Protein 2LXW (pdb70)

Structure (mmCIF, N/CA/C/O backbone):
data_2LXW
#
_entry.id   2LXW
#
loop_
_entity.id
_entity.type
_entity.pdbx_description
1 polymer 'XIAP-associated factor 1'
2 non-polymer 'ZINC ION'
#
loop_
_atom_site.group_PDB
_atom_site.id
_atom_site.type_symbol
_atom_site.label_atom_id
_atom_site.label_alt_id
_atom_site.label_comp_id
_atom_site.label_asym_id
_atom_site.label_entity_id
_atom_site.label_seq_id
_atom_site.pdbx_PDB_ins_code
_atom_site.Cartn_x
_atom_site.Cartn_y
_atom_site.Cartn_z
_atom_site.occupancy
_atom_site.B_iso_or_equiv
_atom_site.auth_seq_id
_atom_site.auth_comp_id
_atom_site.auth_asym_id
_atom_site.auth_atom_id
_atom_site.pdbx_PDB_model_num
ATOM 1 N N . GLY A 1 1 ? 20.941 -17.937 -0.926 1.00 0.00 1 GLY A N 1
ATOM 2 C CA . GLY A 1 1 ? 20.777 -17.621 0.509 1.00 0.00 1 GLY A CA 1
ATOM 3 C C . GLY A 1 1 ? 20.125 -16.262 0.728 1.00 0.00 1 GLY A C 1
ATOM 4 O O . GLY A 1 1 ? 20.130 -15.410 -0.162 1.00 0.00 1 GLY A O 1
ATOM 10 N N . SER A 1 2 ? 19.595 -16.045 1.936 1.00 0.00 2 SER A N 1
ATOM 11 C CA . SER A 1 2 ? 18.896 -14.812 2.363 1.00 0.00 2 SER A CA 1
ATOM 12 C C . SER A 1 2 ? 19.424 -14.290 3.714 1.00 0.00 2 SER A C 1
ATOM 13 O O . SER A 1 2 ? 18.700 -13.680 4.502 1.00 0.00 2 SER A O 1
ATOM 21 N N . GLU A 1 3 ? 20.700 -14.568 4.000 1.00 0.00 3 GLU A N 1
ATOM 22 C CA . GLU A 1 3 ? 21.457 -14.057 5.154 1.00 0.00 3 GLU A CA 1
ATOM 23 C C . GLU A 1 3 ? 21.662 -12.523 5.136 1.00 0.00 3 GLU A C 1
ATOM 24 O O . GLU A 1 3 ? 21.353 -11.839 4.154 1.00 0.00 3 GLU A O 1
ATOM 36 N N . PHE A 1 4 ? 22.250 -11.991 6.213 1.00 0.00 4 PHE A N 1
ATOM 37 C CA . PHE A 1 4 ? 22.597 -10.573 6.397 1.00 0.00 4 PHE A CA 1
ATOM 38 C C . PHE A 1 4 ? 24.060 -10.413 6.866 1.00 0.00 4 PHE A C 1
ATOM 39 O O . PHE A 1 4 ? 24.779 -11.403 7.037 1.00 0.00 4 PHE A O 1
ATOM 56 N N . THR A 1 5 ? 24.516 -9.170 7.069 1.00 0.00 5 THR A N 1
ATOM 57 C CA . THR A 1 5 ? 25.896 -8.833 7.495 1.00 0.00 5 THR A CA 1
ATOM 58 C C . THR A 1 5 ? 26.964 -9.375 6.520 1.00 0.00 5 THR A C 1
ATOM 59 O O . THR A 1 5 ? 27.999 -9.916 6.919 1.00 0.00 5 THR A O 1
ATOM 70 N N . SER A 1 6 ? 26.693 -9.255 5.215 1.00 0.00 6 SER A N 1
ATOM 71 C CA . SER A 1 6 ? 27.484 -9.834 4.108 1.00 0.00 6 SER A CA 1
ATOM 72 C C . SER A 1 6 ? 27.853 -8.810 3.014 1.00 0.00 6 SER A C 1
ATOM 73 O O . SER A 1 6 ? 28.282 -9.179 1.916 1.00 0.00 6 SER A O 1
ATOM 81 N N . SER A 1 7 ? 27.713 -7.515 3.317 1.00 0.00 7 SER A N 1
ATOM 82 C CA . SER A 1 7 ? 27.903 -6.374 2.406 1.00 0.00 7 SER A CA 1
ATOM 83 C C . SER A 1 7 ? 29.026 -5.431 2.883 1.00 0.00 7 SER A C 1
ATOM 84 O O . SER A 1 7 ? 29.341 -5.405 4.081 1.00 0.00 7 SER A O 1
ATOM 92 N N . PRO A 1 8 ? 29.656 -4.647 1.981 1.00 0.00 8 PRO A N 1
ATOM 93 C CA . PRO A 1 8 ? 30.718 -3.709 2.347 1.00 0.00 8 PRO A CA 1
ATOM 94 C C . PRO A 1 8 ? 30.168 -2.534 3.173 1.00 0.00 8 PRO A C 1
ATOM 95 O O . PRO A 1 8 ? 29.212 -1.861 2.771 1.00 0.00 8 PRO A O 1
ATOM 106 N N . ARG A 1 9 ? 30.786 -2.282 4.333 1.00 0.00 9 ARG A N 1
ATOM 107 C CA . ARG A 1 9 ? 30.441 -1.204 5.281 1.00 0.00 9 ARG A CA 1
ATOM 108 C C . ARG A 1 9 ? 31.664 -0.825 6.133 1.00 0.00 9 ARG A C 1
ATOM 109 O O . ARG A 1 9 ? 32.659 -1.556 6.141 1.00 0.00 9 ARG A O 1
ATOM 130 N N . GLY A 1 10 ? 31.606 0.308 6.837 1.00 0.00 10 GLY A N 1
ATOM 131 C CA . GLY A 1 10 ? 32.689 0.780 7.714 1.00 0.00 10 GLY A CA 1
ATOM 132 C C . GLY A 1 10 ? 33.044 -0.196 8.848 1.00 0.00 10 GLY A C 1
ATOM 133 O O . GLY A 1 10 ? 32.215 -1.002 9.278 1.00 0.00 10 GLY A O 1
ATOM 137 N N . ASP A 1 11 ? 34.272 -0.095 9.363 1.00 0.00 11 ASP A N 1
ATOM 138 C CA . ASP A 1 11 ? 34.812 -0.958 10.426 1.00 0.00 11 ASP A CA 1
ATOM 139 C C . ASP A 1 11 ? 35.016 -0.170 11.732 1.00 0.00 11 ASP A C 1
ATOM 140 O O . ASP A 1 11 ? 35.605 0.918 11.737 1.00 0.00 11 ASP A O 1
ATOM 149 N N . LYS A 1 12 ? 34.528 -0.731 12.845 1.00 0.00 12 LYS A N 1
ATOM 150 C CA . LYS A 1 12 ? 34.615 -0.178 14.211 1.00 0.00 12 LYS A CA 1
ATOM 151 C C . LYS A 1 12 ? 34.551 -1.313 15.250 1.00 0.00 12 LYS A C 1
ATOM 152 O O . LYS A 1 12 ? 34.172 -2.438 14.918 1.00 0.00 12 LYS A O 1
ATOM 171 N N . ALA A 1 13 ? 34.857 -1.006 16.511 1.00 0.00 13 ALA A N 1
ATOM 172 C CA . ALA A 1 13 ? 34.843 -1.940 17.647 1.00 0.00 13 ALA A CA 1
ATOM 173 C C . ALA A 1 13 ? 33.938 -1.462 18.813 1.00 0.00 13 ALA A C 1
ATOM 174 O O . ALA A 1 13 ? 34.115 -1.882 19.959 1.00 0.00 13 ALA A O 1
ATOM 181 N N . ALA A 1 14 ? 32.972 -0.579 18.519 1.00 0.00 14 ALA A N 1
ATOM 182 C CA . ALA A 1 14 ? 32.041 0.030 19.483 1.00 0.00 14 ALA A CA 1
ATOM 183 C C . ALA A 1 14 ? 30.566 0.028 19.006 1.00 0.00 14 ALA A C 1
ATOM 184 O O . ALA A 1 14 ? 29.710 0.698 19.587 1.00 0.00 14 ALA A O 1
ATOM 191 N N . TYR A 1 15 ? 30.244 -0.720 17.943 1.00 0.00 15 TYR A N 1
ATOM 192 C CA . TYR A 1 15 ? 28.882 -0.828 17.394 1.00 0.00 15 TYR A CA 1
ATOM 193 C C . TYR A 1 15 ? 27.886 -1.566 18.318 1.00 0.00 15 TYR A C 1
ATOM 194 O O . TYR A 1 15 ? 26.686 -1.589 18.041 1.00 0.00 15 TYR A O 1
ATOM 212 N N . ASP A 1 16 ? 28.362 -2.160 19.418 1.00 0.00 16 ASP A N 1
ATOM 213 C CA . ASP A 1 16 ? 27.563 -2.850 20.437 1.00 0.00 16 ASP A CA 1
ATOM 214 C C . ASP A 1 16 ? 27.004 -1.919 21.534 1.00 0.00 16 ASP A C 1
ATOM 215 O O . ASP A 1 16 ? 25.923 -2.191 22.063 1.00 0.00 16 ASP A O 1
ATOM 224 N N . ILE A 1 17 ? 27.703 -0.824 21.876 1.00 0.00 17 ILE A N 1
ATOM 225 C CA . ILE A 1 17 ? 27.212 0.188 22.832 1.00 0.00 17 ILE A CA 1
ATOM 226 C C . ILE A 1 17 ? 26.269 1.184 22.148 1.00 0.00 17 ILE A C 1
ATOM 227 O O . ILE A 1 17 ? 25.213 1.500 22.700 1.00 0.00 17 ILE A O 1
ATOM 243 N N . LEU A 1 18 ? 26.605 1.632 20.932 1.00 0.00 18 LEU A N 1
ATOM 244 C CA . LEU A 1 18 ? 25.733 2.481 20.115 1.00 0.00 18 LEU A CA 1
ATOM 245 C C . LEU A 1 18 ? 24.416 1.762 19.757 1.00 0.00 18 LEU A C 1
ATOM 246 O O . LEU A 1 18 ? 24.369 0.533 19.639 1.00 0.00 18 LEU A O 1
ATOM 262 N N . ARG A 1 19 ? 23.36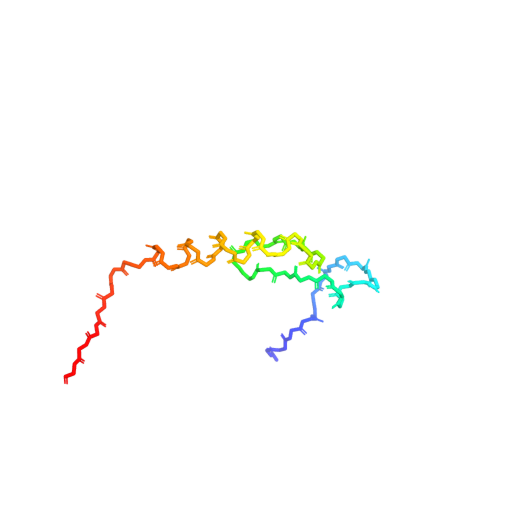1 2.543 19.503 1.00 0.00 19 ARG A N 1
ATOM 263 C CA . ARG A 1 19 ? 22.050 2.079 19.018 1.00 0.00 19 ARG A CA 1
ATOM 264 C C . ARG A 1 19 ? 21.660 2.854 17.759 1.00 0.00 19 ARG A C 1
ATOM 265 O O . ARG A 1 19 ? 21.931 4.053 17.670 1.00 0.00 19 ARG A O 1
ATOM 286 N N . ARG A 1 20 ? 21.004 2.175 16.813 1.00 0.00 20 ARG A N 1
ATOM 287 C CA . ARG A 1 20 ? 20.556 2.718 15.518 1.00 0.00 20 ARG A CA 1
ATOM 288 C C . ARG A 1 20 ? 19.053 2.519 15.307 1.00 0.00 20 ARG A C 1
ATOM 289 O O . ARG A 1 20 ? 18.462 1.598 15.876 1.00 0.00 20 ARG A O 1
ATOM 310 N N . CYS A 1 21 ? 18.456 3.373 14.477 1.00 0.00 21 CYS A N 1
ATOM 311 C CA . CYS A 1 21 ? 17.017 3.424 14.218 1.00 0.00 21 CYS A CA 1
ATOM 312 C C . CYS A 1 21 ? 16.723 3.023 12.763 1.00 0.00 21 CYS A C 1
ATOM 313 O O . CYS A 1 21 ? 17.160 3.686 11.818 1.00 0.00 21 CYS A O 1
ATOM 320 N N . SER A 1 22 ? 15.984 1.922 12.589 1.00 0.00 22 SER A N 1
ATOM 321 C CA . SER A 1 22 ? 15.669 1.299 11.290 1.00 0.00 22 SER A CA 1
ATOM 322 C C . SER A 1 22 ? 14.884 2.208 10.319 1.00 0.00 22 SER A C 1
ATOM 323 O O . SER A 1 22 ? 14.831 1.935 9.117 1.00 0.00 22 SER A O 1
ATOM 331 N N . GLN A 1 23 ? 14.316 3.318 10.812 1.00 0.00 23 GLN A N 1
ATOM 332 C CA . GLN A 1 23 ? 13.553 4.300 10.025 1.00 0.00 23 GLN A CA 1
ATOM 333 C C . GLN A 1 23 ? 14.208 5.698 9.957 1.00 0.00 23 GLN A C 1
ATOM 334 O O . GLN A 1 23 ? 13.694 6.562 9.238 1.00 0.00 23 GLN A O 1
ATOM 348 N N . CYS A 1 24 ? 15.352 5.914 10.630 1.00 0.00 24 CYS A N 1
ATOM 349 C CA . CYS A 1 24 ? 16.024 7.221 10.723 1.00 0.00 24 CYS A CA 1
ATOM 350 C C . CYS A 1 24 ? 17.525 7.188 10.336 1.00 0.00 24 CYS A C 1
ATOM 351 O O . CYS A 1 24 ? 18.066 8.201 9.890 1.00 0.00 24 CYS A O 1
ATOM 358 N N . GLY A 1 25 ? 18.206 6.047 10.503 1.00 0.00 25 GLY A N 1
ATOM 359 C CA . GLY A 1 25 ? 19.609 5.828 10.112 1.00 0.00 25 GLY A CA 1
ATOM 360 C C . GLY A 1 25 ? 20.682 6.501 10.990 1.00 0.00 25 GLY A C 1
ATOM 361 O O . GLY A 1 25 ? 21.874 6.298 10.752 1.00 0.00 25 GLY A O 1
ATOM 365 N N . ILE A 1 26 ? 20.290 7.289 11.997 1.00 0.00 26 ILE A N 1
ATOM 366 C CA . ILE A 1 26 ? 21.182 7.924 12.986 1.00 0.00 26 ILE A CA 1
ATOM 367 C C . ILE A 1 26 ? 21.653 6.918 14.058 1.00 0.00 26 ILE A C 1
ATOM 368 O O . ILE A 1 26 ? 20.981 5.916 14.313 1.00 0.00 26 ILE A O 1
ATOM 384 N N . LEU A 1 27 ? 22.798 7.194 14.699 1.00 0.00 27 LEU A N 1
ATOM 385 C CA . LEU A 1 27 ? 23.382 6.395 15.786 1.00 0.00 27 LEU A CA 1
ATOM 386 C C . LEU A 1 27 ? 23.575 7.253 17.048 1.00 0.00 27 LEU A C 1
ATOM 387 O O . LEU A 1 27 ? 24.169 8.331 16.974 1.00 0.00 27 LEU A O 1
ATOM 403 N N . LEU A 1 28 ? 23.116 6.755 18.202 1.00 0.00 28 LEU A N 1
ATOM 404 C CA . LEU A 1 28 ? 23.188 7.425 19.513 1.00 0.00 28 LEU A CA 1
ATOM 405 C C . LEU A 1 28 ? 23.843 6.497 20.565 1.00 0.00 28 LEU A C 1
ATOM 406 O O . LEU A 1 28 ? 23.698 5.276 20.455 1.00 0.00 28 LEU A O 1
ATOM 422 N N . PRO A 1 29 ? 24.531 7.035 21.597 1.00 0.00 29 PRO A N 1
ATOM 423 C CA . PRO A 1 29 ? 25.184 6.225 22.630 1.00 0.00 29 PRO A CA 1
ATOM 424 C C . PRO A 1 29 ? 24.194 5.600 23.632 1.00 0.00 29 PRO A C 1
ATOM 425 O O . PRO A 1 29 ? 24.032 4.381 23.647 1.00 0.00 29 PRO A O 1
ATOM 436 N N . LEU A 1 30 ? 23.526 6.418 24.459 1.00 0.00 30 LEU A N 1
ATOM 437 C CA . LEU A 1 30 ? 22.568 5.991 25.497 1.00 0.00 30 LEU A CA 1
ATOM 438 C C . LEU A 1 30 ? 21.728 7.171 26.047 1.00 0.00 30 LEU A C 1
ATOM 439 O O . LEU A 1 30 ? 20.504 7.109 25.928 1.00 0.00 30 LEU A O 1
ATOM 455 N N . PRO A 1 31 ? 22.303 8.265 26.597 1.00 0.00 31 PRO A N 1
ATOM 456 C CA . PRO A 1 31 ? 21.491 9.368 27.124 1.00 0.00 31 PRO A CA 1
ATOM 457 C C . PRO A 1 31 ? 20.816 10.214 26.028 1.00 0.00 31 PRO A C 1
ATOM 458 O O . PRO A 1 31 ? 19.662 10.613 26.194 1.00 0.00 31 PRO A O 1
ATOM 469 N N . ILE A 1 32 ? 21.480 10.442 24.885 1.00 0.00 32 ILE A N 1
ATOM 470 C CA . ILE A 1 32 ? 20.892 11.152 23.726 1.00 0.00 32 ILE A CA 1
ATOM 471 C C . ILE A 1 32 ? 19.841 10.287 22.999 1.00 0.00 32 ILE A C 1
ATOM 472 O O . ILE A 1 32 ? 18.895 10.822 22.418 1.00 0.00 32 ILE A O 1
ATOM 488 N N . LEU A 1 33 ? 19.937 8.951 23.088 1.00 0.00 33 LEU A N 1
ATOM 489 C CA . LEU A 1 33 ? 18.933 8.024 22.541 1.00 0.00 33 LEU A CA 1
ATOM 490 C C . LEU A 1 33 ? 17.525 8.297 23.094 1.00 0.00 33 LEU A C 1
ATOM 491 O O . LEU A 1 33 ? 16.556 8.118 22.362 1.00 0.00 33 LEU A O 1
ATOM 507 N N . ASN A 1 34 ? 17.393 8.784 24.334 1.00 0.00 34 ASN A N 1
ATOM 508 C CA . ASN A 1 34 ? 16.099 9.157 24.918 1.00 0.00 34 ASN A CA 1
ATOM 509 C C . ASN A 1 34 ? 15.347 10.200 24.067 1.00 0.00 34 ASN A C 1
ATOM 510 O O . ASN A 1 34 ? 14.152 10.040 23.815 1.00 0.00 34 ASN A O 1
ATOM 521 N N . GLN A 1 35 ? 16.044 11.231 23.571 1.00 0.00 35 GLN A N 1
ATOM 522 C CA . GLN A 1 35 ? 15.454 12.243 22.686 1.00 0.00 35 GLN A CA 1
ATOM 523 C C . GLN A 1 35 ? 14.986 11.629 21.357 1.00 0.00 35 GLN A C 1
ATOM 524 O O . GLN A 1 35 ? 13.885 11.943 20.895 1.00 0.00 35 GLN A O 1
ATOM 538 N N . HIS A 1 36 ? 15.776 10.719 20.768 1.00 0.00 36 HIS A N 1
ATOM 539 C CA . HIS A 1 36 ? 15.349 9.992 19.571 1.00 0.00 36 HIS A CA 1
ATOM 540 C C . HIS A 1 36 ? 14.117 9.129 19.855 1.00 0.00 36 HIS A C 1
ATOM 541 O O . HIS A 1 36 ? 13.137 9.230 19.128 1.00 0.00 36 HIS A O 1
ATOM 555 N N . GLN A 1 37 ? 14.129 8.330 20.926 1.00 0.00 37 GLN A N 1
ATOM 556 C CA . GLN A 1 37 ? 13.016 7.456 21.308 1.00 0.00 37 GLN A CA 1
ATOM 557 C C . GLN A 1 37 ? 11.699 8.228 21.445 1.00 0.00 37 GLN A C 1
ATOM 558 O O . GLN A 1 37 ? 10.695 7.796 20.885 1.00 0.00 37 GLN A O 1
ATOM 572 N N . GLU A 1 38 ? 11.689 9.388 22.112 1.00 0.00 38 GLU A N 1
ATOM 573 C CA . GLU A 1 38 ? 10.476 10.211 22.225 1.00 0.00 38 GLU A CA 1
ATOM 574 C C . GLU A 1 38 ? 9.997 10.766 20.871 1.00 0.00 38 GLU A C 1
ATOM 575 O O . GLU A 1 38 ? 8.814 10.645 20.545 1.00 0.00 38 GLU A O 1
ATOM 587 N N . LYS A 1 39 ? 10.895 11.348 20.062 1.00 0.00 39 LYS A N 1
ATOM 588 C CA . LYS A 1 39 ? 10.542 11.987 18.779 1.00 0.00 39 LYS A CA 1
ATOM 589 C C . LYS A 1 39 ? 10.117 10.968 17.714 1.00 0.00 39 LYS A C 1
ATOM 590 O O . LYS A 1 39 ? 9.091 11.150 17.057 1.00 0.00 39 LYS A O 1
ATOM 609 N N . CYS A 1 40 ? 10.875 9.880 17.577 1.00 0.00 40 CYS A N 1
ATOM 610 C CA . CYS A 1 40 ? 10.626 8.767 16.660 1.00 0.00 40 CYS A CA 1
ATOM 611 C C . CYS A 1 40 ? 9.297 8.052 17.008 1.00 0.00 40 CYS A C 1
ATOM 612 O O . CYS A 1 40 ? 8.481 7.799 16.117 1.00 0.00 40 CYS A O 1
ATOM 619 N N . ARG A 1 41 ? 9.013 7.834 18.306 1.00 0.00 41 ARG A N 1
ATOM 620 C CA . ARG A 1 41 ? 7.706 7.362 18.810 1.00 0.00 41 ARG A CA 1
ATOM 621 C C . ARG A 1 41 ? 6.565 8.316 18.459 1.00 0.00 41 ARG A C 1
ATOM 622 O O . ARG A 1 41 ? 5.535 7.858 17.964 1.00 0.00 41 ARG A O 1
ATOM 643 N N . TRP A 1 42 ? 6.731 9.622 18.687 1.00 0.00 42 TRP A N 1
ATOM 644 C CA . TRP A 1 42 ? 5.693 10.616 18.383 1.00 0.00 42 TRP A CA 1
ATOM 645 C C . TRP A 1 42 ? 5.345 10.628 16.889 1.00 0.00 42 TRP A C 1
ATOM 646 O O . TRP A 1 42 ? 4.168 10.551 16.531 1.00 0.00 42 TRP A O 1
ATOM 667 N N . LEU A 1 43 ? 6.358 10.634 16.013 1.00 0.00 43 LEU A N 1
ATOM 668 C CA . LEU A 1 43 ? 6.176 10.506 14.564 1.00 0.00 43 LEU A CA 1
ATOM 669 C C . LEU A 1 43 ? 5.482 9.197 14.169 1.00 0.00 43 LEU A C 1
ATOM 670 O O . LEU A 1 43 ? 4.481 9.241 13.457 1.00 0.00 43 LEU A O 1
ATOM 686 N N . ALA A 1 44 ? 5.956 8.045 14.649 1.00 0.00 44 ALA A N 1
ATOM 687 C CA . ALA A 1 44 ? 5.366 6.743 14.331 1.00 0.00 44 ALA A CA 1
ATOM 688 C C . ALA A 1 44 ? 3.898 6.616 14.796 1.00 0.00 44 ALA A C 1
ATOM 689 O O . ALA A 1 44 ? 3.071 6.038 14.087 1.00 0.00 44 ALA A O 1
ATOM 696 N N . SER A 1 45 ? 3.559 7.193 15.954 1.00 0.00 45 SER A N 1
ATOM 697 C CA . SER A 1 45 ? 2.186 7.271 16.474 1.00 0.00 45 SER A CA 1
ATOM 698 C C . SER A 1 45 ? 1.297 8.213 15.641 1.00 0.00 45 SER A C 1
ATOM 699 O O . SER A 1 45 ? 0.161 7.867 15.306 1.00 0.00 45 SER A O 1
ATOM 707 N N . SER A 1 46 ? 1.821 9.382 15.249 1.00 0.00 46 SER A N 1
ATOM 708 C CA . SER A 1 46 ? 1.130 10.374 14.407 1.00 0.00 46 SER A CA 1
ATOM 709 C C . SER A 1 46 ? 0.894 9.890 12.964 1.00 0.00 46 SER A C 1
ATOM 710 O O . SER A 1 46 ? -0.131 10.213 12.357 1.00 0.00 46 SER A O 1
ATOM 718 N N . LYS A 1 47 ? 1.816 9.085 12.414 1.00 0.00 47 LYS A N 1
ATOM 719 C CA . LYS A 1 47 ? 1.786 8.491 11.061 1.00 0.00 47 LYS A CA 1
ATOM 720 C C . LYS A 1 47 ? 0.792 7.315 10.950 1.00 0.00 47 LYS A C 1
ATOM 721 O O . LYS A 1 47 ? 1.164 6.177 10.658 1.00 0.00 47 LYS A O 1
ATOM 740 N N . GLY A 1 48 ? -0.485 7.597 11.211 1.00 0.00 48 GLY A N 1
ATOM 741 C CA . GLY A 1 48 ? -1.598 6.641 11.259 1.00 0.00 48 GLY A CA 1
ATOM 742 C C . GLY A 1 48 ? -2.696 6.992 10.252 1.00 0.00 48 GLY A C 1
ATOM 743 O O . GLY A 1 48 ? -3.696 7.619 10.614 1.00 0.00 48 GLY A O 1
ATOM 747 N N . LYS A 1 49 ? -2.503 6.596 8.986 1.00 0.00 49 LYS A N 1
ATOM 748 C CA . LYS A 1 49 ? -3.427 6.831 7.855 1.00 0.00 49 LYS A CA 1
ATOM 749 C C . LYS A 1 49 ? -3.865 5.521 7.190 1.00 0.00 49 LYS A C 1
ATOM 750 O O . LYS A 1 49 ? -3.177 4.506 7.296 1.00 0.00 49 LYS A O 1
ATOM 769 N N . GLN A 1 50 ? -5.013 5.555 6.504 1.00 0.00 50 GLN A N 1
ATOM 770 C CA . GLN A 1 50 ? -5.699 4.391 5.903 1.00 0.00 50 GLN A CA 1
ATOM 771 C C . GLN A 1 50 ? -5.933 3.220 6.896 1.00 0.00 50 GLN A C 1
ATOM 772 O O . GLN A 1 50 ? -6.034 2.055 6.504 1.00 0.00 50 GLN A O 1
ATOM 786 N N . VAL A 1 51 ? -6.007 3.517 8.201 1.00 0.00 51 VAL A N 1
ATOM 787 C CA . VAL A 1 51 ? -6.228 2.527 9.273 1.00 0.00 51 VAL A CA 1
ATOM 788 C C . VAL A 1 51 ? -7.653 1.953 9.237 1.00 0.00 51 VAL A C 1
ATOM 789 O O . VAL A 1 51 ? -8.614 2.672 8.946 1.00 0.00 51 VAL A O 1
ATOM 802 N N . ARG A 1 52 ? -7.797 0.660 9.559 1.00 0.00 52 ARG A N 1
ATOM 803 C CA . ARG A 1 52 ? -9.091 -0.040 9.677 1.00 0.00 52 ARG A CA 1
ATOM 804 C C . ARG A 1 52 ? -8.961 -1.287 10.560 1.00 0.00 52 ARG A C 1
ATOM 805 O O . ARG A 1 52 ? -8.170 -2.182 10.258 1.00 0.00 52 ARG A O 1
ATOM 826 N N . ASN A 1 53 ? -9.728 -1.340 11.651 1.00 0.00 53 ASN A N 1
ATOM 827 C CA . ASN A 1 53 ? -9.812 -2.481 12.572 1.00 0.00 53 ASN A CA 1
ATOM 828 C C . ASN A 1 53 ? -11.143 -2.467 13.357 1.00 0.00 53 ASN A C 1
ATOM 829 O O . ASN A 1 53 ? -11.510 -1.457 13.960 1.00 0.00 53 ASN A O 1
ATOM 840 N N . PHE A 1 54 ? -11.859 -3.597 13.337 1.00 0.00 54 PHE A N 1
ATOM 841 C CA . PHE A 1 54 ? -13.131 -3.840 14.039 1.00 0.00 54 PHE A CA 1
ATOM 842 C C . PHE A 1 54 ? -13.346 -5.346 14.301 1.00 0.00 54 PHE A C 1
ATOM 843 O O . PHE A 1 54 ? -12.710 -6.198 13.669 1.00 0.00 54 PHE A O 1
ATOM 860 N N . SER A 1 55 ? -14.266 -5.668 15.221 1.00 0.00 55 SER A N 1
ATOM 861 C CA . SER A 1 55 ? -14.670 -7.038 15.606 1.00 0.00 55 SER A CA 1
ATOM 862 C C . SER A 1 55 ? -15.913 -7.536 14.854 1.00 0.00 55 SER A C 1
ATOM 863 O O . SER A 1 55 ? -16.018 -8.762 14.634 1.00 0.00 55 SER A O 1
ATOM 873 N N . GLY A 1 1 ? 3.560 12.681 -1.990 1.00 0.00 1 GLY A N 2
ATOM 874 C CA . GLY A 1 1 ? 4.491 13.592 -2.689 1.00 0.00 1 GLY A CA 2
ATOM 875 C C . GLY A 1 1 ? 5.396 12.823 -3.636 1.00 0.00 1 GLY A C 2
ATOM 876 O O . GLY A 1 1 ? 4.936 12.324 -4.664 1.00 0.00 1 GLY A O 2
ATOM 882 N N . SER A 1 2 ? 6.680 12.705 -3.288 1.00 0.00 2 SER A N 2
ATOM 883 C CA . SER A 1 2 ? 7.716 11.990 -4.056 1.00 0.00 2 SER A CA 2
ATOM 884 C C . SER A 1 2 ? 8.731 11.296 -3.131 1.00 0.00 2 SER A C 2
ATOM 885 O O . SER A 1 2 ? 8.728 11.502 -1.914 1.00 0.00 2 SER A O 2
ATOM 893 N N . GLU A 1 3 ? 9.592 10.446 -3.698 1.00 0.00 3 GLU A N 2
ATOM 894 C CA . GLU A 1 3 ? 10.499 9.552 -2.961 1.00 0.00 3 GLU A CA 2
ATOM 895 C C . GLU A 1 3 ? 11.932 9.661 -3.509 1.00 0.00 3 GLU A C 2
ATOM 896 O O . GLU A 1 3 ? 12.282 9.058 -4.526 1.00 0.00 3 GLU A O 2
ATOM 908 N N . PHE A 1 4 ? 12.759 10.456 -2.822 1.00 0.00 4 PHE A N 2
ATOM 909 C CA . PHE A 1 4 ? 14.143 10.797 -3.195 1.00 0.00 4 PHE A CA 2
ATOM 910 C C . PHE A 1 4 ? 15.142 10.573 -2.036 1.00 0.00 4 PHE A C 2
ATOM 911 O O . PHE A 1 4 ? 16.240 11.135 -2.024 1.00 0.00 4 PHE A O 2
ATOM 928 N N . THR A 1 5 ? 14.755 9.757 -1.046 1.00 0.00 5 THR A N 2
ATOM 929 C CA . THR A 1 5 ? 15.555 9.427 0.149 1.00 0.00 5 THR A CA 2
ATOM 930 C C . THR A 1 5 ? 16.976 8.945 -0.186 1.00 0.00 5 THR A C 2
ATOM 931 O O . THR A 1 5 ? 17.181 8.136 -1.099 1.00 0.00 5 THR A O 2
ATOM 942 N N . SER A 1 6 ? 17.967 9.450 0.553 1.00 0.00 6 SER A N 2
ATOM 943 C CA . SER A 1 6 ? 19.383 9.071 0.444 1.00 0.00 6 SER A CA 2
ATOM 944 C C . SER A 1 6 ? 20.142 9.387 1.744 1.00 0.00 6 SER A C 2
ATOM 945 O O . SER A 1 6 ? 20.012 10.478 2.308 1.00 0.00 6 SER A O 2
ATOM 953 N N . SER A 1 7 ? 20.937 8.420 2.215 1.00 0.00 7 SER A N 2
ATOM 954 C CA . SER A 1 7 ? 21.711 8.469 3.469 1.00 0.00 7 SER A CA 2
ATOM 955 C C . SER A 1 7 ? 22.981 7.602 3.370 1.00 0.00 7 SER A C 2
ATOM 956 O O . SER A 1 7 ? 22.992 6.631 2.602 1.00 0.00 7 SER A O 2
ATOM 964 N N . PRO A 1 8 ? 24.046 7.900 4.142 1.00 0.00 8 PRO A N 2
ATOM 965 C CA . PRO A 1 8 ? 25.267 7.093 4.165 1.00 0.00 8 PRO A CA 2
ATOM 966 C C . PRO A 1 8 ? 25.073 5.742 4.881 1.00 0.00 8 PRO A C 2
ATOM 967 O O . PRO A 1 8 ? 24.143 5.551 5.670 1.00 0.00 8 PRO A O 2
ATOM 978 N N . ARG A 1 9 ? 26.008 4.811 4.637 1.00 0.00 9 ARG A N 2
ATOM 979 C CA . ARG A 1 9 ? 26.080 3.469 5.259 1.00 0.00 9 ARG A CA 2
ATOM 980 C C . ARG A 1 9 ? 26.308 3.457 6.782 1.00 0.00 9 ARG A C 2
ATOM 981 O O . ARG A 1 9 ? 26.067 2.432 7.421 1.00 0.00 9 ARG A O 2
ATOM 1002 N N . GLY A 1 10 ? 26.759 4.573 7.365 1.00 0.00 10 GLY A N 2
ATOM 1003 C CA . GLY A 1 10 ? 26.955 4.732 8.814 1.00 0.00 10 GLY A CA 2
ATOM 1004 C C . GLY A 1 10 ? 28.087 3.876 9.401 1.00 0.00 10 GLY A C 2
ATOM 1005 O O . GLY A 1 10 ? 27.968 3.391 10.528 1.00 0.00 10 GLY A O 2
ATOM 1009 N N . ASP A 1 11 ? 29.162 3.650 8.638 1.00 0.00 11 ASP A N 2
ATOM 1010 C CA . ASP A 1 11 ? 30.333 2.867 9.062 1.00 0.00 11 ASP A CA 2
ATOM 1011 C C . ASP A 1 11 ? 30.972 3.432 10.349 1.00 0.00 11 ASP A C 2
ATOM 1012 O O . ASP A 1 11 ? 31.466 4.565 10.371 1.00 0.00 11 ASP A O 2
ATOM 1021 N N . LYS A 1 12 ? 30.952 2.635 11.426 1.00 0.00 12 LYS A N 2
ATOM 1022 C CA . LYS A 1 12 ? 31.421 2.994 12.774 1.00 0.00 12 LYS A CA 2
ATOM 1023 C C . LYS A 1 12 ? 31.993 1.753 13.475 1.00 0.00 12 LYS A C 2
ATOM 1024 O O . LYS A 1 12 ? 31.435 0.660 13.365 1.00 0.00 12 LYS A O 2
ATOM 1043 N N . ALA A 1 13 ? 33.082 1.923 14.227 1.00 0.00 13 ALA A N 2
ATOM 1044 C CA . ALA A 1 13 ? 33.786 0.850 14.944 1.00 0.00 13 ALA A CA 2
ATOM 1045 C C . ALA A 1 13 ? 33.093 0.370 16.248 1.00 0.00 13 ALA A C 2
ATOM 1046 O O . ALA A 1 13 ? 33.704 -0.352 17.043 1.00 0.00 13 ALA A O 2
ATOM 1053 N N . ALA A 1 14 ? 31.834 0.760 16.490 1.00 0.00 14 ALA A N 2
ATOM 1054 C CA . ALA A 1 14 ? 31.056 0.413 17.682 1.00 0.00 14 ALA A CA 2
ATOM 1055 C C . ALA A 1 14 ? 29.581 0.133 17.335 1.00 0.00 14 ALA A C 2
ATOM 1056 O O . ALA A 1 14 ? 28.959 0.868 16.565 1.00 0.00 14 ALA A O 2
ATOM 1063 N N . TYR A 1 15 ? 29.024 -0.921 17.938 1.00 0.00 15 TYR A N 2
ATOM 1064 C CA . TYR A 1 15 ? 27.626 -1.355 17.764 1.00 0.00 15 TYR A CA 2
ATOM 1065 C C . TYR A 1 15 ? 27.002 -1.990 19.026 1.00 0.00 15 TYR A C 2
ATOM 1066 O O . TYR A 1 15 ? 25.787 -2.199 19.060 1.00 0.00 15 TYR A O 2
ATOM 1084 N N . ASP A 1 16 ? 27.801 -2.280 20.062 1.00 0.00 16 ASP A N 2
ATOM 1085 C CA . ASP A 1 16 ? 27.333 -2.826 21.346 1.00 0.00 16 ASP A CA 2
ATOM 1086 C C . ASP A 1 16 ? 26.795 -1.734 22.293 1.00 0.00 16 ASP A C 2
ATOM 1087 O O . ASP A 1 16 ? 25.713 -1.892 22.863 1.00 0.00 16 ASP A O 2
ATOM 1096 N N . ILE A 1 17 ? 27.525 -0.617 22.438 1.00 0.00 17 ILE A N 2
ATOM 1097 C CA . ILE A 1 17 ? 27.090 0.548 23.231 1.00 0.00 17 ILE A CA 2
ATOM 1098 C C . ILE A 1 17 ? 26.155 1.456 22.424 1.00 0.00 17 ILE A C 2
ATOM 1099 O O . ILE A 1 17 ? 25.076 1.799 22.908 1.00 0.00 17 ILE A O 2
ATOM 1115 N N . LEU A 1 18 ? 26.531 1.803 21.185 1.00 0.00 18 LEU A N 2
ATOM 1116 C CA . LEU A 1 18 ? 25.700 2.613 20.290 1.00 0.00 18 LEU A CA 2
ATOM 1117 C C . LEU A 1 18 ? 24.413 1.872 19.896 1.00 0.00 18 LEU A C 2
ATOM 1118 O O . LEU A 1 18 ? 24.383 0.639 19.811 1.00 0.00 18 LEU A O 2
ATOM 1134 N N . ARG A 1 19 ? 23.370 2.638 19.573 1.00 0.00 19 ARG A N 2
ATOM 1135 C CA . ARG A 1 19 ? 22.053 2.145 19.139 1.00 0.00 19 ARG A CA 2
ATOM 1136 C C . ARG A 1 19 ? 21.593 2.914 17.903 1.00 0.00 19 ARG A C 2
ATOM 1137 O O . ARG A 1 19 ? 21.733 4.138 17.849 1.00 0.00 19 ARG A O 2
ATOM 1158 N N . ARG A 1 20 ? 21.035 2.192 16.926 1.00 0.00 20 ARG A N 2
ATOM 1159 C CA . ARG A 1 20 ? 20.540 2.728 15.648 1.00 0.00 20 ARG A CA 2
ATOM 1160 C C . ARG A 1 20 ? 19.016 2.653 15.528 1.00 0.00 20 ARG A C 2
ATOM 1161 O O . ARG A 1 20 ? 18.383 1.785 16.137 1.00 0.00 20 ARG A O 2
ATOM 1182 N N . CYS A 1 21 ? 18.451 3.546 14.713 1.00 0.00 21 CYS A N 2
ATOM 1183 C CA . CYS A 1 21 ? 17.021 3.640 14.421 1.00 0.00 21 CYS A CA 2
ATOM 1184 C C . CYS A 1 21 ? 16.731 3.084 13.015 1.00 0.00 21 CYS A C 2
ATOM 1185 O O . CYS A 1 21 ? 17.223 3.606 12.009 1.00 0.00 21 CYS A O 2
ATOM 1192 N N . SER A 1 22 ? 15.923 2.022 12.949 1.00 0.00 22 SER A N 2
ATOM 1193 C CA . SER A 1 22 ? 15.561 1.308 11.710 1.00 0.00 22 SER A CA 2
ATOM 1194 C C . SER A 1 22 ? 14.803 2.175 10.682 1.00 0.00 22 SER A C 2
ATOM 1195 O O . SER A 1 22 ? 14.736 1.826 9.501 1.00 0.00 22 SER A O 2
ATOM 1203 N N . GLN A 1 23 ? 14.270 3.330 11.105 1.00 0.00 23 GLN A N 2
ATOM 1204 C CA . GLN A 1 23 ? 13.487 4.257 10.270 1.00 0.00 23 GLN A CA 2
ATOM 1205 C C . GLN A 1 23 ? 14.178 5.619 10.032 1.00 0.00 23 GLN A C 2
ATOM 1206 O O . GLN A 1 23 ? 13.674 6.408 9.225 1.00 0.00 23 GLN A O 2
ATOM 1220 N N . CYS A 1 24 ? 15.337 5.873 10.662 1.00 0.00 24 CYS A N 2
ATOM 1221 C CA . CYS A 1 24 ? 16.048 7.162 10.611 1.00 0.00 24 CYS A CA 2
ATOM 1222 C C . CYS A 1 24 ? 17.543 7.042 10.225 1.00 0.00 24 CYS A C 2
ATOM 1223 O O . CYS A 1 24 ? 18.119 7.999 9.704 1.00 0.00 24 CYS A O 2
ATOM 1230 N N . GLY A 1 25 ? 18.183 5.894 10.479 1.00 0.00 25 GLY A N 2
ATOM 1231 C CA . GLY A 1 25 ? 19.585 5.610 10.129 1.00 0.00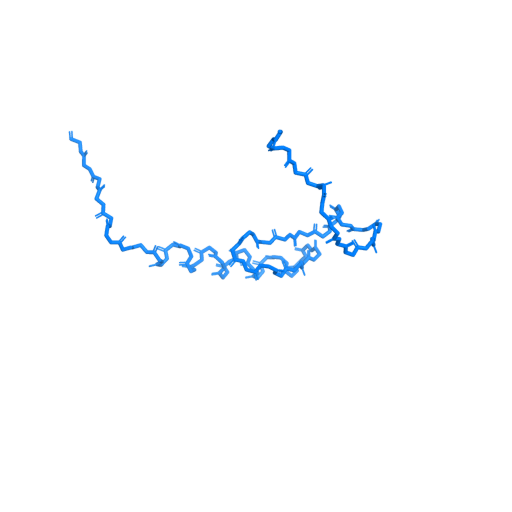 25 GLY A CA 2
ATOM 1232 C C . GLY A 1 25 ? 20.655 6.275 11.016 1.00 0.00 25 GLY A C 2
ATOM 1233 O O . GLY A 1 25 ? 21.839 5.965 10.875 1.00 0.00 25 GLY A O 2
ATOM 1237 N N . ILE A 1 26 ? 20.263 7.171 11.930 1.00 0.00 26 ILE A N 2
ATOM 1238 C CA . ILE A 1 26 ? 21.134 7.790 12.946 1.00 0.00 26 ILE A CA 2
ATOM 1239 C C . ILE A 1 26 ? 21.637 6.759 13.981 1.00 0.00 26 ILE A C 2
ATOM 1240 O O . ILE A 1 26 ? 20.975 5.747 14.229 1.00 0.00 26 ILE A O 2
ATOM 1256 N N . LEU A 1 27 ? 22.782 7.040 14.615 1.00 0.00 27 LEU A N 2
ATOM 1257 C CA . LEU A 1 27 ? 23.335 6.293 15.754 1.00 0.00 27 LEU A CA 2
ATOM 1258 C C . LEU A 1 27 ? 23.492 7.233 16.961 1.00 0.00 27 LEU A C 2
ATOM 1259 O O . LEU A 1 27 ? 24.073 8.313 16.828 1.00 0.00 27 LEU A O 2
ATOM 1275 N N . LEU A 1 28 ? 23.020 6.807 18.138 1.00 0.00 28 LEU A N 2
ATOM 1276 C CA . LEU A 1 28 ? 23.114 7.544 19.409 1.00 0.00 28 LEU A CA 2
ATOM 1277 C C . LEU A 1 28 ? 23.795 6.669 20.488 1.00 0.00 28 LEU A C 2
ATOM 1278 O O . LEU A 1 28 ? 23.671 5.442 20.428 1.00 0.00 28 LEU A O 2
ATOM 1294 N N . PRO A 1 29 ? 24.486 7.263 21.486 1.00 0.00 29 PRO A N 2
ATOM 1295 C CA . PRO A 1 29 ? 25.149 6.513 22.554 1.00 0.00 29 PRO A CA 2
ATOM 1296 C C . PRO A 1 29 ? 24.164 5.873 23.547 1.00 0.00 29 PRO A C 2
ATOM 1297 O O . PRO A 1 29 ? 24.013 4.654 23.547 1.00 0.00 29 PRO A O 2
ATOM 1308 N N . LEU A 1 30 ? 23.491 6.671 24.387 1.00 0.00 30 LEU A N 2
ATOM 1309 C CA . LEU A 1 30 ? 22.561 6.203 25.436 1.00 0.00 30 LEU A CA 2
ATOM 1310 C C . LEU A 1 30 ? 21.706 7.346 26.028 1.00 0.00 30 LEU A C 2
ATOM 1311 O O . LEU A 1 30 ? 20.480 7.256 25.942 1.00 0.00 30 LEU A O 2
ATOM 1327 N N . PRO A 1 31 ? 22.282 8.449 26.561 1.00 0.00 31 PRO A N 2
ATOM 1328 C CA . PRO A 1 31 ? 21.483 9.567 27.079 1.00 0.00 31 PRO A CA 2
ATOM 1329 C C . PRO A 1 31 ? 20.778 10.359 25.964 1.00 0.00 31 PRO A C 2
ATOM 1330 O O . PRO A 1 31 ? 19.635 10.787 26.134 1.00 0.00 31 PRO A O 2
ATOM 1341 N N . ILE A 1 32 ? 21.425 10.508 24.801 1.00 0.00 32 ILE A N 2
ATOM 1342 C CA . ILE A 1 32 ? 20.862 11.183 23.614 1.00 0.00 32 ILE A CA 2
ATOM 1343 C C . ILE A 1 32 ? 19.814 10.294 22.915 1.00 0.00 32 ILE A C 2
ATOM 1344 O O . ILE A 1 32 ? 18.847 10.803 22.346 1.00 0.00 32 ILE A O 2
ATOM 1360 N N . LEU A 1 33 ? 19.950 8.960 23.005 1.00 0.00 33 LEU A N 2
ATOM 1361 C CA . LEU A 1 33 ? 18.982 8.006 22.442 1.00 0.00 33 LEU A CA 2
ATOM 1362 C C . LEU A 1 33 ? 17.567 8.224 22.990 1.00 0.00 33 LEU A C 2
ATOM 1363 O O . LEU A 1 33 ? 16.610 8.080 22.239 1.00 0.00 33 LEU A O 2
ATOM 1379 N N . ASN A 1 34 ? 17.421 8.612 24.261 1.00 0.00 34 ASN A N 2
ATOM 1380 C CA . ASN A 1 34 ? 16.120 8.892 24.874 1.00 0.00 34 ASN A CA 2
ATOM 1381 C C . ASN A 1 34 ? 15.324 9.979 24.117 1.00 0.00 34 ASN A C 2
ATOM 1382 O O . ASN A 1 34 ? 14.116 9.827 23.919 1.00 0.00 34 ASN A O 2
ATOM 1393 N N . GLN A 1 35 ? 16.001 11.033 23.640 1.00 0.00 35 GLN A N 2
ATOM 1394 C CA . GLN A 1 35 ? 15.387 12.089 22.824 1.00 0.00 35 GLN A CA 2
ATOM 1395 C C . GLN A 1 35 ? 14.941 11.561 21.452 1.00 0.00 35 GLN A C 2
ATOM 1396 O O . GLN A 1 35 ? 13.810 11.825 21.039 1.00 0.00 35 GLN A O 2
ATOM 1410 N N . HIS A 1 36 ? 15.788 10.792 20.752 1.00 0.00 36 HIS A N 2
ATOM 1411 C CA . HIS A 1 36 ? 15.374 10.183 19.483 1.00 0.00 36 HIS A CA 2
ATOM 1412 C C . HIS A 1 36 ? 14.212 9.210 19.699 1.00 0.00 36 HIS A C 2
ATOM 1413 O O . HIS A 1 36 ? 13.224 9.287 18.983 1.00 0.00 36 HIS A O 2
ATOM 1427 N N . GLN A 1 37 ? 14.292 8.338 20.707 1.00 0.00 37 GLN A N 2
ATOM 1428 C CA . GLN A 1 37 ? 13.290 7.313 20.993 1.00 0.00 37 GLN A CA 2
ATOM 1429 C C . GLN A 1 37 ? 11.892 7.916 21.186 1.00 0.00 37 GLN A C 2
ATOM 1430 O O . GLN A 1 37 ? 10.959 7.490 20.509 1.00 0.00 37 GLN A O 2
ATOM 1444 N N . GLU A 1 38 ? 11.736 8.930 22.046 1.00 0.00 38 GLU A N 2
ATOM 1445 C CA . GLU A 1 38 ? 10.424 9.561 22.261 1.00 0.00 38 GLU A CA 2
ATOM 1446 C C . GLU A 1 38 ? 9.917 10.329 21.026 1.00 0.00 38 GLU A C 2
ATOM 1447 O O . GLU A 1 38 ? 8.746 10.190 20.667 1.00 0.00 38 GLU A O 2
ATOM 1459 N N . LYS A 1 39 ? 10.790 11.066 20.320 1.00 0.00 39 LYS A N 2
ATOM 1460 C CA . LYS A 1 39 ? 10.411 11.855 19.132 1.00 0.00 39 LYS A CA 2
ATOM 1461 C C . LYS A 1 39 ? 10.032 10.968 17.941 1.00 0.00 39 LYS A C 2
ATOM 1462 O O . LYS A 1 39 ? 8.977 11.164 17.342 1.00 0.00 39 LYS A O 2
ATOM 1481 N N . CYS A 1 40 ? 10.863 9.974 17.626 1.00 0.00 40 CYS A N 2
ATOM 1482 C CA . CYS A 1 40 ? 10.680 9.001 16.549 1.00 0.00 40 CYS A CA 2
ATOM 1483 C C . CYS A 1 40 ? 9.392 8.175 16.762 1.00 0.00 40 CYS A C 2
ATOM 1484 O O . CYS A 1 40 ? 8.551 8.091 15.862 1.00 0.00 40 CYS A O 2
ATOM 1491 N N . ARG A 1 41 ? 9.175 7.668 17.990 1.00 0.00 41 ARG A N 2
ATOM 1492 C CA . ARG A 1 41 ? 7.933 6.993 18.414 1.00 0.00 41 ARG A CA 2
ATOM 1493 C C . ARG A 1 41 ? 6.706 7.892 18.264 1.00 0.00 41 ARG A C 2
ATOM 1494 O O . ARG A 1 41 ? 5.703 7.449 17.706 1.00 0.00 41 ARG A O 2
ATOM 1515 N N . TRP A 1 42 ? 6.771 9.143 18.727 1.00 0.00 42 TRP A N 2
ATOM 1516 C CA . TRP A 1 42 ? 5.663 10.098 18.610 1.00 0.00 42 TRP A CA 2
ATOM 1517 C C . TRP A 1 42 ? 5.307 10.387 17.144 1.00 0.00 42 TRP A C 2
ATOM 1518 O O . TRP A 1 42 ? 4.144 10.264 16.763 1.00 0.00 42 TRP A O 2
ATOM 1539 N N . LEU A 1 43 ? 6.300 10.698 16.302 1.00 0.00 43 LEU A N 2
ATOM 1540 C CA . LEU A 1 43 ? 6.100 10.994 14.878 1.00 0.00 43 LEU A CA 2
ATOM 1541 C C . LEU A 1 43 ? 5.506 9.783 14.136 1.00 0.00 43 LEU A C 2
ATOM 1542 O O . LEU A 1 43 ? 4.532 9.925 13.394 1.00 0.00 43 LEU A O 2
ATOM 1558 N N . ALA A 1 44 ? 6.030 8.579 14.393 1.00 0.00 44 ALA A N 2
ATOM 1559 C CA . ALA A 1 44 ? 5.499 7.330 13.851 1.00 0.00 44 ALA A CA 2
ATOM 1560 C C . ALA A 1 44 ? 4.039 7.079 14.277 1.00 0.00 44 ALA A C 2
ATOM 1561 O O . ALA A 1 44 ? 3.195 6.797 13.421 1.00 0.00 44 ALA A O 2
ATOM 1568 N N . SER A 1 45 ? 3.726 7.236 15.568 1.00 0.00 45 SER A N 2
ATOM 1569 C CA . SER A 1 45 ? 2.378 7.058 16.131 1.00 0.00 45 SER A CA 2
ATOM 1570 C C . SER A 1 45 ? 1.361 8.062 15.563 1.00 0.00 45 SER A C 2
ATOM 1571 O O . SER A 1 45 ? 0.257 7.676 15.170 1.00 0.00 45 SER A O 2
ATOM 1579 N N . SER A 1 46 ? 1.743 9.339 15.448 1.00 0.00 46 SER A N 2
ATOM 1580 C CA . SER A 1 46 ? 0.923 10.405 14.851 1.00 0.00 46 SER A CA 2
ATOM 1581 C C . SER A 1 46 ? 0.795 10.318 13.323 1.00 0.00 46 SER A C 2
ATOM 1582 O O . SER A 1 46 ? -0.098 10.957 12.759 1.00 0.00 46 SER A O 2
ATOM 1590 N N . LYS A 1 47 ? 1.656 9.538 12.643 1.00 0.00 47 LYS A N 2
ATOM 1591 C CA . LYS A 1 47 ? 1.711 9.373 11.171 1.00 0.00 47 LYS A CA 2
ATOM 1592 C C . LYS A 1 47 ? 1.720 10.728 10.421 1.00 0.00 47 LYS A C 2
ATOM 1593 O O . LYS A 1 47 ? 1.122 10.880 9.356 1.00 0.00 47 LYS A O 2
ATOM 1612 N N . GLY A 1 48 ? 2.381 11.734 11.007 1.00 0.00 48 GLY A N 2
ATOM 1613 C CA . GLY A 1 48 ? 2.341 13.138 10.559 1.00 0.00 48 GLY A CA 2
ATOM 1614 C C . GLY A 1 48 ? 3.167 13.449 9.302 1.00 0.00 48 GLY A C 2
ATOM 1615 O O . GLY A 1 48 ? 2.984 14.506 8.692 1.00 0.00 48 GLY A O 2
ATOM 1619 N N . LYS A 1 49 ? 4.047 12.526 8.893 1.00 0.00 49 LYS A N 2
ATOM 1620 C CA . LYS A 1 49 ? 4.845 12.577 7.655 1.00 0.00 49 LYS A CA 2
ATOM 1621 C C . LYS A 1 49 ? 4.984 11.164 7.066 1.00 0.00 49 LYS A C 2
ATOM 1622 O O . LYS A 1 49 ? 4.904 10.173 7.794 1.00 0.00 49 LYS A O 2
ATOM 1641 N N . GLN A 1 50 ? 5.201 11.077 5.754 1.00 0.00 50 GLN A N 2
ATOM 1642 C CA . GLN A 1 50 ? 5.148 9.838 4.960 1.00 0.00 50 GLN A CA 2
ATOM 1643 C C . GLN A 1 50 ? 6.368 9.682 4.025 1.00 0.00 50 GLN A C 2
ATOM 1644 O O . GLN A 1 50 ? 6.252 9.278 2.868 1.00 0.00 50 GLN A O 2
ATOM 1658 N N . VAL A 1 51 ? 7.564 9.998 4.544 1.00 0.00 51 VAL A N 2
ATOM 1659 C CA . VAL A 1 51 ? 8.872 9.816 3.864 1.00 0.00 51 VAL A CA 2
ATOM 1660 C C . VAL A 1 51 ? 9.261 8.348 3.592 1.00 0.00 51 VAL A C 2
ATOM 1661 O O . VAL A 1 51 ? 10.277 8.094 2.940 1.00 0.00 51 VAL A O 2
ATOM 1674 N N . ARG A 1 52 ? 8.471 7.379 4.078 1.00 0.00 52 ARG A N 2
ATOM 1675 C CA . ARG A 1 52 ? 8.674 5.928 3.915 1.00 0.00 52 ARG A CA 2
ATOM 1676 C C . ARG A 1 52 ? 7.385 5.201 3.510 1.00 0.00 52 ARG A C 2
ATOM 1677 O O . ARG A 1 52 ? 6.280 5.707 3.721 1.00 0.00 52 ARG A O 2
ATOM 1698 N N . ASN A 1 53 ? 7.542 4.005 2.945 1.00 0.00 53 ASN A N 2
ATOM 1699 C CA . ASN A 1 53 ? 6.470 3.158 2.410 1.00 0.00 53 ASN A CA 2
ATOM 1700 C C . ASN A 1 53 ? 6.782 1.668 2.658 1.00 0.00 53 ASN A C 2
ATOM 1701 O O . ASN A 1 53 ? 7.935 1.239 2.543 1.00 0.00 53 ASN A O 2
ATOM 1712 N N . PHE A 1 54 ? 5.752 0.884 2.984 1.00 0.00 54 PHE A N 2
ATOM 1713 C CA . PHE A 1 54 ? 5.820 -0.569 3.192 1.00 0.00 54 PHE A CA 2
ATOM 1714 C C . PHE A 1 54 ? 4.456 -1.238 2.918 1.00 0.00 54 PHE A C 2
ATOM 1715 O O . PHE A 1 54 ? 3.435 -0.552 2.779 1.00 0.00 54 PHE A O 2
ATOM 1732 N N . SER A 1 55 ? 4.439 -2.577 2.848 1.00 0.00 55 SER A N 2
ATOM 1733 C CA . SER A 1 55 ? 3.257 -3.410 2.534 1.00 0.00 55 SER A CA 2
ATOM 1734 C C . SER A 1 55 ? 2.809 -4.260 3.728 1.00 0.00 55 SER A C 2
ATOM 1735 O O . SER A 1 55 ? 1.597 -4.248 4.042 1.00 0.00 55 SER A O 2
ATOM 1745 N N . GLY A 1 1 ? 39.336 32.527 -0.524 1.00 0.00 1 GLY A N 3
ATOM 1746 C CA . GLY A 1 1 ? 38.806 32.741 -1.896 1.00 0.00 1 GLY A CA 3
ATOM 1747 C C . GLY A 1 1 ? 38.236 31.459 -2.494 1.00 0.00 1 GLY A C 3
ATOM 1748 O O . GLY A 1 1 ? 38.947 30.732 -3.191 1.00 0.00 1 GLY A O 3
ATOM 1754 N N . SER A 1 2 ? 36.952 31.174 -2.221 1.00 0.00 2 SER A N 3
ATOM 1755 C CA . SER A 1 2 ? 36.163 30.050 -2.788 1.00 0.00 2 SER A CA 3
ATOM 1756 C C . SER A 1 2 ? 36.786 28.641 -2.656 1.00 0.00 2 SER A C 3
ATOM 1757 O O . SER A 1 2 ? 36.489 27.742 -3.447 1.00 0.00 2 SER A O 3
ATOM 1765 N N . GLU A 1 3 ? 37.657 28.422 -1.665 1.00 0.00 3 GLU A N 3
ATOM 1766 C CA . GLU A 1 3 ? 38.299 27.124 -1.406 1.00 0.00 3 GLU A CA 3
ATOM 1767 C C . GLU A 1 3 ? 37.340 26.161 -0.676 1.00 0.00 3 GLU A C 3
ATOM 1768 O O . GLU A 1 3 ? 36.753 26.511 0.353 1.00 0.00 3 GLU A O 3
ATOM 1780 N N . PHE A 1 4 ? 37.228 24.928 -1.182 1.00 0.00 4 PHE A N 3
ATOM 1781 C CA . PHE A 1 4 ? 36.429 23.837 -0.606 1.00 0.00 4 PHE A CA 3
ATOM 1782 C C . PHE A 1 4 ? 37.177 22.499 -0.721 1.00 0.00 4 PHE A C 3
ATOM 1783 O O . PHE A 1 4 ? 37.783 22.194 -1.754 1.00 0.00 4 PHE A O 3
ATOM 1800 N N . THR A 1 5 ? 37.112 21.692 0.340 1.00 0.00 5 THR A N 3
ATOM 1801 C CA . THR A 1 5 ? 37.762 20.373 0.468 1.00 0.00 5 THR A CA 3
ATOM 1802 C C . THR A 1 5 ? 36.927 19.487 1.402 1.00 0.00 5 THR A C 3
ATOM 1803 O O . THR A 1 5 ? 36.303 19.988 2.342 1.00 0.00 5 THR A O 3
ATOM 1814 N N . SER A 1 6 ? 36.903 18.172 1.163 1.00 0.00 6 SER A N 3
ATOM 1815 C CA . SER A 1 6 ? 36.223 17.196 2.032 1.00 0.00 6 SER A CA 3
ATOM 1816 C C . SER A 1 6 ? 36.798 17.171 3.460 1.00 0.00 6 SER A C 3
ATOM 1817 O O . SER A 1 6 ? 38.015 17.231 3.668 1.00 0.00 6 SER A O 3
ATOM 1825 N N . SER A 1 7 ? 35.914 17.088 4.459 1.00 0.00 7 SER A N 3
ATOM 1826 C CA . SER A 1 7 ? 36.276 16.987 5.884 1.00 0.00 7 SER A CA 3
ATOM 1827 C C . SER A 1 7 ? 37.000 15.665 6.211 1.00 0.00 7 SER A C 3
ATOM 1828 O O . SER A 1 7 ? 36.753 14.655 5.539 1.00 0.00 7 SER A O 3
ATOM 1836 N N . PRO A 1 8 ? 37.859 15.619 7.251 1.00 0.00 8 PRO A N 3
ATOM 1837 C CA . PRO A 1 8 ? 38.541 14.390 7.668 1.00 0.00 8 PRO A CA 3
ATOM 1838 C C . PRO A 1 8 ? 37.564 13.353 8.251 1.00 0.00 8 PRO A C 3
ATOM 1839 O O . PRO A 1 8 ? 36.578 13.703 8.909 1.00 0.00 8 PRO A O 3
ATOM 1850 N N . ARG A 1 9 ? 37.862 12.065 8.028 1.00 0.00 9 ARG A N 3
ATOM 1851 C CA . ARG A 1 9 ? 37.090 10.893 8.496 1.00 0.00 9 ARG A CA 3
ATOM 1852 C C . ARG A 1 9 ? 38.044 9.743 8.849 1.00 0.00 9 ARG A C 3
ATOM 1853 O O . ARG A 1 9 ? 39.075 9.578 8.189 1.00 0.00 9 ARG A O 3
ATOM 1874 N N . GLY A 1 10 ? 37.713 8.944 9.867 1.00 0.00 10 GLY A N 3
ATOM 1875 C CA . GLY A 1 10 ? 38.567 7.837 10.329 1.00 0.00 10 GLY A CA 3
ATOM 1876 C C . GLY A 1 10 ? 38.332 7.419 11.785 1.00 0.00 10 GLY A C 3
ATOM 1877 O O . GLY A 1 10 ? 39.243 7.528 12.609 1.00 0.00 10 GLY A O 3
ATOM 1881 N N . ASP A 1 11 ? 37.119 6.968 12.120 1.00 0.00 11 ASP A N 3
ATOM 1882 C CA . ASP A 1 11 ? 36.749 6.508 13.471 1.00 0.00 11 ASP A CA 3
ATOM 1883 C C . ASP A 1 11 ? 35.800 5.290 13.428 1.00 0.00 11 ASP A C 3
ATOM 1884 O O . ASP A 1 11 ? 35.062 5.091 12.456 1.00 0.00 11 ASP A O 3
ATOM 1893 N N . LYS A 1 12 ? 35.812 4.479 14.496 1.00 0.00 12 LYS A N 3
ATOM 1894 C CA . LYS A 1 12 ? 35.004 3.257 14.658 1.00 0.00 12 LYS A CA 3
ATOM 1895 C C . LYS A 1 12 ? 34.718 3.002 16.147 1.00 0.00 12 LYS A C 3
ATOM 1896 O O . LYS A 1 12 ? 35.644 2.968 16.960 1.00 0.00 12 LYS A O 3
ATOM 1915 N N . ALA A 1 13 ? 33.441 2.823 16.494 1.00 0.00 13 ALA A N 3
ATOM 1916 C CA . ALA A 1 13 ? 32.950 2.718 17.880 1.00 0.00 13 ALA A CA 3
ATOM 1917 C C . ALA A 1 13 ? 31.854 1.637 18.048 1.00 0.00 13 ALA A C 3
ATOM 1918 O O . ALA A 1 13 ? 31.026 1.703 18.959 1.00 0.00 13 ALA A O 3
ATOM 1925 N N . ALA A 1 14 ? 31.840 0.635 17.161 1.00 0.00 14 ALA A N 3
ATOM 1926 C CA . ALA A 1 14 ? 30.851 -0.447 17.061 1.00 0.00 14 ALA A CA 3
ATOM 1927 C C . ALA A 1 14 ? 30.921 -1.510 18.193 1.00 0.00 14 ALA A C 3
ATOM 1928 O O . ALA A 1 14 ? 30.653 -2.691 17.960 1.00 0.00 14 ALA A O 3
ATOM 1935 N N . TYR A 1 15 ? 31.283 -1.120 19.419 1.00 0.00 15 TYR A N 3
ATOM 1936 C CA . TYR A 1 15 ? 31.457 -1.981 20.608 1.00 0.00 15 TYR A CA 3
ATOM 1937 C C . TYR A 1 15 ? 30.122 -2.493 21.216 1.00 0.00 15 TYR A C 3
ATOM 1938 O O . TYR A 1 15 ? 30.007 -2.700 22.424 1.00 0.00 15 TYR A O 3
ATOM 1956 N N . ASP A 1 16 ? 29.075 -2.638 20.391 1.00 0.00 16 ASP A N 3
ATOM 1957 C CA . ASP A 1 16 ? 27.678 -2.966 20.745 1.00 0.00 16 ASP A CA 3
ATOM 1958 C C . ASP A 1 16 ? 27.005 -2.016 21.772 1.00 0.00 16 ASP A C 3
ATOM 1959 O O . ASP A 1 16 ? 25.908 -2.294 22.270 1.00 0.00 16 ASP A O 3
ATOM 1968 N N . ILE A 1 17 ? 27.640 -0.876 22.081 1.00 0.00 17 ILE A N 3
ATOM 1969 C CA . ILE A 1 17 ? 27.130 0.163 22.992 1.00 0.00 17 ILE A CA 3
ATOM 1970 C C . ILE A 1 17 ? 26.173 1.134 22.283 1.00 0.00 17 ILE A C 3
ATOM 1971 O O . ILE A 1 17 ? 25.120 1.466 22.832 1.00 0.00 17 ILE A O 3
ATOM 1987 N N . LEU A 1 18 ? 26.500 1.544 21.050 1.00 0.00 18 LEU A N 3
ATOM 1988 C CA . LEU A 1 18 ? 25.648 2.406 20.220 1.00 0.00 18 LEU A CA 3
ATOM 1989 C C . LEU A 1 18 ? 24.321 1.713 19.855 1.00 0.00 18 LEU A C 3
ATOM 1990 O O . LEU A 1 18 ? 24.267 0.485 19.718 1.00 0.00 18 LEU A O 3
ATOM 2006 N N . ARG A 1 19 ? 23.281 2.513 19.592 1.00 0.00 19 ARG A N 3
ATOM 2007 C CA . ARG A 1 19 ? 21.959 2.063 19.116 1.00 0.00 19 ARG A CA 3
ATOM 2008 C C . ARG A 1 19 ? 21.574 2.886 17.884 1.00 0.00 19 ARG A C 3
ATOM 2009 O O . ARG A 1 19 ? 21.755 4.106 17.878 1.00 0.00 19 ARG A O 3
ATOM 2030 N N . ARG A 1 20 ? 21.045 2.219 16.854 1.00 0.00 20 ARG A N 3
ATOM 2031 C CA . ARG A 1 20 ? 20.673 2.815 15.557 1.00 0.00 20 ARG A CA 3
ATOM 2032 C C . ARG A 1 20 ? 19.186 2.636 15.244 1.00 0.00 20 ARG A C 3
ATOM 2033 O O . ARG A 1 20 ? 18.610 1.589 15.548 1.00 0.00 20 ARG A O 3
ATOM 2054 N N . CYS A 1 21 ? 18.575 3.654 14.638 1.00 0.00 21 CYS A N 3
ATOM 2055 C CA . CYS A 1 21 ? 17.175 3.630 14.217 1.00 0.00 21 CYS A CA 3
ATOM 2056 C C . CYS A 1 21 ? 17.049 2.990 12.821 1.00 0.00 21 CYS A C 3
ATOM 2057 O O . CYS A 1 21 ? 17.669 3.450 11.856 1.00 0.00 21 CYS A O 3
ATOM 2064 N N . SER A 1 22 ? 16.227 1.940 12.707 1.00 0.00 22 SER A N 3
ATOM 2065 C CA . SER A 1 22 ? 15.965 1.224 11.444 1.00 0.00 22 SER A CA 3
ATOM 2066 C C . SER A 1 22 ? 15.266 2.091 10.376 1.00 0.00 22 SER A C 3
ATOM 2067 O O . SER A 1 22 ? 15.274 1.751 9.189 1.00 0.00 22 SER A O 3
ATOM 2075 N N . GLN A 1 23 ? 14.696 3.238 10.776 1.00 0.00 23 GLN A N 3
ATOM 2076 C CA . GLN A 1 23 ? 13.968 4.164 9.894 1.00 0.00 23 GLN A CA 3
ATOM 2077 C C . GLN A 1 23 ? 14.668 5.528 9.738 1.00 0.00 23 GLN A C 3
ATOM 2078 O O . GLN A 1 23 ? 14.575 6.128 8.662 1.00 0.00 23 GLN A O 3
ATOM 2092 N N . CYS A 1 24 ? 15.398 5.999 10.761 1.00 0.00 24 CYS A N 3
ATOM 2093 C CA . CYS A 1 24 ? 16.045 7.319 10.758 1.00 0.00 24 CYS A CA 3
ATOM 2094 C C . CYS A 1 24 ? 17.551 7.266 10.393 1.00 0.00 24 CYS A C 3
ATOM 2095 O O . CYS A 1 24 ? 18.119 8.283 9.983 1.00 0.00 24 CYS A O 3
ATOM 2102 N N . GLY A 1 25 ? 18.212 6.113 10.568 1.00 0.00 25 GLY A N 3
ATOM 2103 C CA . GLY A 1 25 ? 19.608 5.861 10.166 1.00 0.00 25 GLY A CA 3
ATOM 2104 C C . GLY A 1 25 ? 20.704 6.460 11.069 1.00 0.00 25 GLY A C 3
ATOM 2105 O O . GLY A 1 25 ? 21.869 6.070 10.942 1.00 0.00 25 GLY A O 3
ATOM 2109 N N . ILE A 1 26 ? 20.354 7.368 11.988 1.00 0.00 26 ILE A N 3
ATOM 2110 C CA . ILE A 1 26 ? 21.260 7.933 13.010 1.00 0.00 26 ILE A CA 3
ATOM 2111 C C . ILE A 1 26 ? 21.697 6.871 14.045 1.00 0.00 26 ILE A C 3
ATOM 2112 O O . ILE A 1 26 ? 20.945 5.923 14.316 1.00 0.00 26 ILE A O 3
ATOM 2128 N N . LEU A 1 27 ? 22.865 7.098 14.670 1.00 0.00 27 LEU A N 3
ATOM 2129 C CA . LEU A 1 27 ? 23.415 6.291 15.770 1.00 0.00 27 LEU A CA 3
ATOM 2130 C C . LEU A 1 27 ? 23.591 7.178 17.010 1.00 0.00 27 LEU A C 3
ATOM 2131 O O . LEU A 1 27 ? 24.186 8.254 16.912 1.00 0.00 27 LEU A O 3
ATOM 2147 N N . LEU A 1 28 ? 23.116 6.713 18.169 1.00 0.00 28 LEU A N 3
ATOM 2148 C CA . LEU A 1 28 ? 23.186 7.420 19.456 1.00 0.00 28 LEU A CA 3
ATOM 2149 C C . LEU A 1 28 ? 23.872 6.535 20.524 1.00 0.00 28 LEU A C 3
ATOM 2150 O O . LEU A 1 28 ? 23.741 5.308 20.461 1.00 0.00 28 LEU A O 3
ATOM 2166 N N . PRO A 1 29 ? 24.572 7.122 21.521 1.00 0.00 29 PRO A N 3
ATOM 2167 C CA . PRO A 1 29 ? 25.266 6.365 22.567 1.00 0.00 29 PRO A CA 3
ATOM 2168 C C . PRO A 1 29 ? 24.312 5.699 23.573 1.00 0.00 29 PRO A C 3
ATOM 2169 O O . PRO A 1 29 ? 24.198 4.474 23.579 1.00 0.00 29 PRO A O 3
ATOM 2180 N N . LEU A 1 30 ? 23.622 6.484 24.416 1.00 0.00 30 LEU A N 3
ATOM 2181 C CA . LEU A 1 30 ? 22.704 5.993 25.462 1.00 0.00 30 LEU A CA 3
ATOM 2182 C C . LEU A 1 30 ? 21.783 7.103 26.024 1.00 0.00 30 LEU A C 3
ATOM 2183 O O . LEU A 1 30 ? 20.565 6.935 25.947 1.00 0.00 30 LEU A O 3
ATOM 2199 N N . PRO A 1 31 ? 22.291 8.251 26.531 1.00 0.00 31 PRO A N 3
ATOM 2200 C CA . PRO A 1 31 ? 21.425 9.329 27.027 1.00 0.00 31 PRO A CA 3
ATOM 2201 C C . PRO A 1 31 ? 20.763 10.133 25.895 1.00 0.00 31 PRO A C 3
ATOM 2202 O O . PRO A 1 31 ? 19.580 10.462 25.983 1.00 0.00 31 PRO A O 3
ATOM 2213 N N . ILE A 1 32 ? 21.488 10.404 24.800 1.00 0.00 32 ILE A N 3
ATOM 2214 C CA . ILE A 1 32 ? 20.971 11.140 23.626 1.00 0.00 32 ILE A CA 3
ATOM 2215 C C . ILE A 1 32 ? 19.874 10.332 22.904 1.00 0.00 32 ILE A C 3
ATOM 2216 O O . ILE A 1 32 ? 18.935 10.906 22.348 1.00 0.00 32 ILE A O 3
ATOM 2232 N N . LEU A 1 33 ? 19.939 8.994 22.973 1.00 0.00 33 LEU A N 3
ATOM 2233 C CA . LEU A 1 33 ? 18.910 8.090 22.446 1.00 0.00 33 LEU A CA 3
ATOM 2234 C C . LEU A 1 33 ? 17.516 8.382 23.021 1.00 0.00 33 LEU A C 3
ATOM 2235 O O . LEU A 1 33 ? 16.533 8.212 22.309 1.00 0.00 33 LEU A O 3
ATOM 2251 N N . ASN A 1 34 ? 17.410 8.862 24.266 1.00 0.00 34 ASN A N 3
ATOM 2252 C CA . ASN A 1 34 ? 16.134 9.198 24.908 1.00 0.00 34 ASN A CA 3
ATOM 2253 C C . ASN A 1 34 ? 15.316 10.223 24.088 1.00 0.00 34 ASN A C 3
ATOM 2254 O O . ASN A 1 34 ? 14.114 10.037 23.886 1.00 0.00 34 ASN A O 3
ATOM 2265 N N . GLN A 1 35 ? 15.983 11.249 23.541 1.00 0.00 35 GLN A N 3
ATOM 2266 C CA . GLN A 1 35 ? 15.372 12.227 22.632 1.00 0.00 35 GLN A CA 3
ATOM 2267 C C . GLN A 1 35 ? 14.909 11.581 21.315 1.00 0.00 35 GLN A C 3
ATOM 2268 O O . GLN A 1 35 ? 13.824 11.903 20.823 1.00 0.00 35 GLN A O 3
ATOM 2282 N N . HIS A 1 36 ? 15.686 10.645 20.754 1.00 0.00 36 HIS A N 3
ATOM 2283 C CA . HIS A 1 36 ? 15.245 9.887 19.580 1.00 0.00 36 HIS A CA 3
ATOM 2284 C C . HIS A 1 36 ? 14.027 9.018 19.905 1.00 0.00 36 HIS A C 3
ATOM 2285 O O . HIS A 1 36 ? 13.065 9.036 19.145 1.00 0.00 36 HIS A O 3
ATOM 2299 N N . GLN A 1 37 ? 14.024 8.298 21.033 1.00 0.00 37 GLN A N 3
ATOM 2300 C CA . GLN A 1 37 ? 12.922 7.406 21.409 1.00 0.00 37 GLN A CA 3
ATOM 2301 C C . GLN A 1 37 ? 11.584 8.150 21.486 1.00 0.00 37 GLN A C 3
ATOM 2302 O O . GLN A 1 37 ? 10.604 7.670 20.919 1.00 0.00 37 GLN A O 3
ATOM 2316 N N . GLU A 1 38 ? 11.530 9.335 22.111 1.00 0.00 38 GLU A N 3
ATOM 2317 C CA . GLU A 1 38 ? 10.294 10.129 22.146 1.00 0.00 38 GLU A CA 3
ATOM 2318 C C . GLU A 1 38 ? 9.903 10.714 20.774 1.00 0.00 38 GLU A C 3
ATOM 2319 O O . GLU A 1 38 ? 8.725 10.662 20.422 1.00 0.00 38 GLU A O 3
ATOM 2331 N N . LYS A 1 39 ? 10.851 11.215 19.963 1.00 0.00 39 LYS A N 3
ATOM 2332 C CA . LYS A 1 39 ? 10.551 11.783 18.631 1.00 0.00 39 LYS A CA 3
ATOM 2333 C C . LYS A 1 39 ? 10.084 10.719 17.629 1.00 0.00 39 LYS A C 3
ATOM 2334 O O . LYS A 1 39 ? 9.061 10.907 16.968 1.00 0.00 39 LYS A O 3
ATOM 2353 N N . CYS A 1 40 ? 10.821 9.613 17.523 1.00 0.00 40 CYS A N 3
ATOM 2354 C CA . CYS A 1 40 ? 10.548 8.501 16.614 1.00 0.00 40 CYS A CA 3
ATOM 2355 C C . CYS A 1 40 ? 9.181 7.862 16.957 1.00 0.00 40 CYS A C 3
ATOM 2356 O O . CYS A 1 40 ? 8.347 7.663 16.069 1.00 0.00 40 CYS A O 3
ATOM 2363 N N . ARG A 1 41 ? 8.894 7.662 18.257 1.00 0.00 41 ARG A N 3
ATOM 2364 C CA . ARG A 1 41 ? 7.569 7.271 18.779 1.00 0.00 41 ARG A CA 3
ATOM 2365 C C . ARG A 1 41 ? 6.477 8.279 18.424 1.00 0.00 41 ARG A C 3
ATOM 2366 O O . ARG A 1 41 ? 5.435 7.871 17.914 1.00 0.00 41 ARG A O 3
ATOM 2387 N N . TRP A 1 42 ? 6.682 9.575 18.684 1.00 0.00 42 TRP A N 3
ATOM 2388 C CA . TRP A 1 42 ? 5.669 10.608 18.436 1.00 0.00 42 TRP A CA 3
ATOM 2389 C C . TRP A 1 42 ? 5.260 10.663 16.960 1.00 0.00 42 TRP A C 3
ATOM 2390 O O . TRP A 1 42 ? 4.069 10.658 16.653 1.00 0.00 42 TRP A O 3
ATOM 2411 N N . LEU A 1 43 ? 6.232 10.643 16.041 1.00 0.00 43 LEU A N 3
ATOM 2412 C CA . LEU A 1 43 ? 5.974 10.652 14.598 1.00 0.00 43 LEU A CA 3
ATOM 2413 C C . LEU A 1 43 ? 5.270 9.357 14.149 1.00 0.00 43 LEU A C 3
ATOM 2414 O O . LEU A 1 43 ? 4.243 9.419 13.471 1.00 0.00 43 LEU A O 3
ATOM 2430 N N . ALA A 1 44 ? 5.749 8.189 14.593 1.00 0.00 44 ALA A N 3
ATOM 2431 C CA . ALA A 1 44 ? 5.122 6.895 14.299 1.00 0.00 44 ALA A CA 3
ATOM 2432 C C . ALA A 1 44 ? 3.690 6.761 14.863 1.00 0.00 44 ALA A C 3
ATOM 2433 O O . ALA A 1 44 ? 2.845 6.115 14.242 1.00 0.00 44 ALA A O 3
ATOM 2440 N N . SER A 1 45 ? 3.391 7.387 16.007 1.00 0.00 45 SER A N 3
ATOM 2441 C CA . SER A 1 45 ? 2.041 7.458 16.588 1.00 0.00 45 SER A CA 3
ATOM 2442 C C . SER A 1 45 ? 1.142 8.464 15.848 1.00 0.00 45 SER A C 3
ATOM 2443 O O . SER A 1 45 ? -0.042 8.200 15.626 1.00 0.00 45 SER A O 3
ATOM 2451 N N . SER A 1 46 ? 1.702 9.605 15.427 1.00 0.00 46 SER A N 3
ATOM 2452 C CA . SER A 1 46 ? 1.019 10.653 14.652 1.00 0.00 46 SER A CA 3
ATOM 2453 C C . SER A 1 46 ? 0.664 10.215 13.218 1.00 0.00 46 SER A C 3
ATOM 2454 O O . SER A 1 46 ? -0.361 10.641 12.678 1.00 0.00 46 SER A O 3
ATOM 2462 N N . LYS A 1 47 ? 1.484 9.339 12.608 1.00 0.00 47 LYS A N 3
ATOM 2463 C CA . LYS A 1 47 ? 1.384 8.870 11.205 1.00 0.00 47 LYS A CA 3
ATOM 2464 C C . LYS A 1 47 ? 1.355 10.016 10.166 1.00 0.00 47 LYS A C 3
ATOM 2465 O O . LYS A 1 47 ? 0.806 9.858 9.072 1.00 0.00 47 LYS A O 3
ATOM 2484 N N . GLY A 1 48 ? 1.931 11.175 10.504 1.00 0.00 48 GLY A N 3
ATOM 2485 C CA . GLY A 1 48 ? 1.951 12.379 9.659 1.00 0.00 48 GLY A CA 3
ATOM 2486 C C . GLY A 1 48 ? 2.844 12.272 8.410 1.00 0.00 48 GLY A C 3
ATOM 2487 O O . GLY A 1 48 ? 3.715 11.402 8.308 1.00 0.00 48 GLY A O 3
ATOM 2491 N N . LYS A 1 49 ? 2.629 13.183 7.449 1.00 0.00 49 LYS A N 3
ATOM 2492 C CA . LYS A 1 49 ? 3.322 13.231 6.146 1.00 0.00 49 LYS A CA 3
ATOM 2493 C C . LYS A 1 49 ? 4.717 13.872 6.261 1.00 0.00 49 LYS A C 3
ATOM 2494 O O . LYS A 1 49 ? 4.901 15.062 5.984 1.00 0.00 49 LYS A O 3
ATOM 2513 N N . GLN A 1 50 ? 5.695 13.076 6.697 1.00 0.00 50 GLN A N 3
ATOM 2514 C CA . GLN A 1 50 ? 7.131 13.392 6.630 1.00 0.00 50 GLN A CA 3
ATOM 2515 C C . GLN A 1 50 ? 7.678 13.209 5.192 1.00 0.00 50 GLN A C 3
ATOM 2516 O O . GLN A 1 50 ? 7.010 12.621 4.332 1.00 0.00 50 GLN A O 3
ATOM 2530 N N . VAL A 1 51 ? 8.903 13.683 4.923 1.00 0.00 51 VAL A N 3
ATOM 2531 C CA . VAL A 1 51 ? 9.617 13.554 3.633 1.00 0.00 51 VAL A CA 3
ATOM 2532 C C . VAL A 1 51 ? 10.959 12.818 3.801 1.00 0.00 51 VAL A C 3
ATOM 2533 O O . VAL A 1 51 ? 11.534 12.813 4.893 1.00 0.00 51 VAL A O 3
ATOM 2546 N N . ARG A 1 52 ? 11.454 12.187 2.727 1.00 0.00 52 ARG A N 3
ATOM 2547 C CA . ARG A 1 52 ? 12.672 11.345 2.730 1.00 0.00 52 ARG A CA 3
ATOM 2548 C C . ARG A 1 52 ? 13.415 11.340 1.388 1.00 0.00 52 ARG A C 3
ATOM 2549 O O . ARG A 1 52 ? 12.900 11.840 0.386 1.00 0.00 52 ARG A O 3
ATOM 2570 N N . ASN A 1 53 ? 14.597 10.716 1.367 1.00 0.00 53 ASN A N 3
ATOM 2571 C CA . ASN A 1 53 ? 15.437 10.546 0.168 1.00 0.00 53 ASN A CA 3
ATOM 2572 C C . ASN A 1 53 ? 15.987 9.114 -0.050 1.00 0.00 53 ASN A C 3
ATOM 2573 O O . ASN A 1 53 ? 16.358 8.782 -1.178 1.00 0.00 53 ASN A O 3
ATOM 2584 N N . PHE A 1 54 ? 15.991 8.243 0.974 1.00 0.00 54 PHE A N 3
ATOM 2585 C CA . PHE A 1 54 ? 16.517 6.864 0.876 1.00 0.00 54 PHE A CA 3
ATOM 2586 C C . PHE A 1 54 ? 15.790 5.814 1.751 1.00 0.00 54 PHE A C 3
ATOM 2587 O O . PHE A 1 54 ? 15.861 4.619 1.445 1.00 0.00 54 PHE A O 3
ATOM 2604 N N . SER A 1 55 ? 15.050 6.236 2.790 1.00 0.00 55 SER A N 3
ATOM 2605 C CA . SER A 1 55 ? 14.415 5.357 3.797 1.00 0.00 55 SER A CA 3
ATOM 2606 C C . SER A 1 55 ? 12.973 5.774 4.105 1.00 0.00 55 SER A C 3
ATOM 2607 O O . SER A 1 55 ? 12.053 4.992 3.779 1.00 0.00 55 SER A O 3
ATOM 2617 N N . GLY A 1 1 ? 9.195 3.792 1.153 1.00 0.00 1 GLY A N 4
ATOM 2618 C CA . GLY A 1 1 ? 9.838 2.629 0.503 1.00 0.00 1 GLY A CA 4
ATOM 2619 C C . GLY A 1 1 ? 10.515 1.712 1.512 1.00 0.00 1 GLY A C 4
ATOM 2620 O O . GLY A 1 1 ? 10.376 1.888 2.724 1.00 0.00 1 GLY A O 4
ATOM 2626 N N . SER A 1 2 ? 11.265 0.727 1.011 1.00 0.00 2 SER A N 4
ATOM 2627 C CA . SER A 1 2 ? 12.025 -0.258 1.801 1.00 0.00 2 SER A CA 4
ATOM 2628 C C . SER A 1 2 ? 13.487 -0.248 1.352 1.00 0.00 2 SER A C 4
ATOM 2629 O O . SER A 1 2 ? 13.823 -0.665 0.243 1.00 0.00 2 SER A O 4
ATOM 2637 N N . GLU A 1 3 ? 14.367 0.277 2.204 1.00 0.00 3 GLU A N 4
ATOM 2638 C CA . GLU A 1 3 ? 15.747 0.652 1.861 1.00 0.00 3 GLU A CA 4
ATOM 2639 C C . GLU A 1 3 ? 16.737 -0.533 1.977 1.00 0.00 3 GLU A C 4
ATOM 2640 O O . GLU A 1 3 ? 17.788 -0.418 2.611 1.00 0.00 3 GLU A O 4
ATOM 2652 N N . PHE A 1 4 ? 16.386 -1.688 1.389 1.00 0.00 4 PHE A N 4
ATOM 2653 C CA . PHE A 1 4 ? 17.096 -2.981 1.492 1.00 0.00 4 PHE A CA 4
ATOM 2654 C C . PHE A 1 4 ? 18.633 -2.892 1.407 1.00 0.00 4 PHE A C 4
ATOM 2655 O O . PHE A 1 4 ? 19.335 -3.494 2.225 1.00 0.00 4 PHE A O 4
ATOM 2672 N N . THR A 1 5 ? 19.152 -2.132 0.436 1.00 0.00 5 THR A N 4
ATOM 2673 C CA . THR A 1 5 ? 20.598 -1.947 0.172 1.00 0.00 5 THR A CA 4
ATOM 2674 C C . THR A 1 5 ? 20.971 -0.495 -0.175 1.00 0.00 5 THR A C 4
ATOM 2675 O O . THR A 1 5 ? 22.113 -0.212 -0.545 1.00 0.00 5 THR A O 4
ATOM 2686 N N . SER A 1 6 ? 20.027 0.448 -0.055 1.00 0.00 6 SER A N 4
ATOM 2687 C CA . SER A 1 6 ? 20.159 1.851 -0.488 1.00 0.00 6 SER A CA 4
ATOM 2688 C C . SER A 1 6 ? 20.759 2.759 0.608 1.00 0.00 6 SER A C 4
ATOM 2689 O O . SER A 1 6 ? 20.251 3.844 0.908 1.00 0.00 6 SER A O 4
ATOM 2697 N N . SER A 1 7 ? 21.842 2.293 1.244 1.00 0.00 7 SER A N 4
ATOM 2698 C CA . SER A 1 7 ? 22.519 2.945 2.381 1.00 0.00 7 SER A CA 4
ATOM 2699 C C . SER A 1 7 ? 24.050 2.788 2.303 1.00 0.00 7 SER A C 4
ATOM 2700 O O . SER A 1 7 ? 24.533 1.807 1.722 1.00 0.00 7 SER A O 4
ATOM 2708 N N . PRO A 1 8 ? 24.838 3.713 2.894 1.00 0.00 8 PRO A N 4
ATOM 2709 C CA . PRO A 1 8 ? 26.302 3.625 2.917 1.00 0.00 8 PRO A CA 4
ATOM 2710 C C . PRO A 1 8 ? 26.798 2.449 3.778 1.00 0.00 8 PRO A C 4
ATOM 2711 O O . PRO A 1 8 ? 26.138 2.041 4.741 1.00 0.00 8 PRO A O 4
ATOM 2722 N N . ARG A 1 9 ? 27.984 1.916 3.451 1.00 0.00 9 ARG A N 4
ATOM 2723 C CA . ARG A 1 9 ? 28.604 0.774 4.155 1.00 0.00 9 ARG A CA 4
ATOM 2724 C C . ARG A 1 9 ? 28.932 1.063 5.626 1.00 0.00 9 ARG A C 4
ATOM 2725 O O . ARG A 1 9 ? 28.733 0.186 6.468 1.00 0.00 9 ARG A O 4
ATOM 2746 N N . GLY A 1 10 ? 29.403 2.277 5.931 1.00 0.00 10 GLY A N 4
ATOM 2747 C CA . GLY A 1 10 ? 29.833 2.695 7.276 1.00 0.00 10 GLY A CA 4
ATOM 2748 C C . GLY A 1 10 ? 30.775 1.686 7.952 1.00 0.00 10 GLY A C 4
ATOM 2749 O O . GLY A 1 10 ? 31.727 1.199 7.334 1.00 0.00 10 GLY A O 4
ATOM 2753 N N . ASP A 1 11 ? 30.498 1.354 9.215 1.00 0.00 11 ASP A N 4
ATOM 2754 C CA . ASP A 1 11 ? 31.155 0.273 9.964 1.00 0.00 11 ASP A CA 4
ATOM 2755 C C . ASP A 1 11 ? 30.186 -0.433 10.938 1.00 0.00 11 ASP A C 4
ATOM 2756 O O . ASP A 1 11 ? 29.094 0.070 11.234 1.00 0.00 11 ASP A O 4
ATOM 2765 N N . LYS A 1 12 ? 30.578 -1.619 11.425 1.00 0.00 12 LYS A N 4
ATOM 2766 C CA . LYS A 1 12 ? 29.766 -2.480 12.304 1.00 0.00 12 LYS A CA 4
ATOM 2767 C C . LYS A 1 12 ? 29.739 -1.968 13.757 1.00 0.00 12 LYS A C 4
ATOM 2768 O O . LYS A 1 12 ? 30.414 -2.496 14.641 1.00 0.00 12 LYS A O 4
ATOM 2787 N N . ALA A 1 13 ? 28.928 -0.936 14.002 1.00 0.00 13 ALA A N 4
ATOM 2788 C CA . ALA A 1 13 ? 28.711 -0.298 15.310 1.00 0.00 13 ALA A CA 4
ATOM 2789 C C . ALA A 1 13 ? 28.082 -1.200 16.408 1.00 0.00 13 ALA A C 4
ATOM 2790 O O . ALA A 1 13 ? 27.952 -0.771 17.558 1.00 0.00 13 ALA A O 4
ATOM 2797 N N . ALA A 1 14 ? 27.675 -2.429 16.069 1.00 0.00 14 ALA A N 4
ATOM 2798 C CA . ALA A 1 14 ? 27.053 -3.437 16.939 1.00 0.00 14 ALA A CA 4
ATOM 2799 C C . ALA A 1 14 ? 28.013 -4.043 18.001 1.00 0.00 14 ALA A C 4
ATOM 2800 O O . ALA A 1 14 ? 28.250 -5.254 18.034 1.00 0.00 14 ALA A O 4
ATOM 2807 N N . TYR A 1 15 ? 28.568 -3.198 18.875 1.00 0.00 15 TYR A N 4
ATOM 2808 C CA . TYR A 1 15 ? 29.545 -3.546 19.922 1.00 0.00 15 TYR A CA 4
ATOM 2809 C C . TYR A 1 15 ? 29.065 -3.113 21.329 1.00 0.00 15 TYR A C 4
ATOM 2810 O O . TYR A 1 15 ? 29.857 -2.771 22.206 1.00 0.00 15 TYR A O 4
ATOM 2828 N N . ASP A 1 16 ? 27.741 -3.100 21.542 1.00 0.00 16 ASP A N 4
ATOM 2829 C CA . ASP A 1 16 ? 27.061 -2.690 22.789 1.00 0.00 16 ASP A CA 4
ATOM 2830 C C . ASP A 1 16 ? 27.507 -1.303 23.319 1.00 0.00 16 ASP A C 4
ATOM 2831 O O . ASP A 1 16 ? 27.691 -1.088 24.520 1.00 0.00 16 ASP A O 4
ATOM 2840 N N . ILE A 1 17 ? 27.700 -0.360 22.388 1.00 0.00 17 ILE A N 4
ATOM 2841 C CA . ILE A 1 17 ? 28.240 0.997 22.608 1.00 0.00 17 ILE A CA 4
ATOM 2842 C C . ILE A 1 17 ? 27.353 2.100 22.000 1.00 0.00 17 ILE A C 4
ATOM 2843 O O . ILE A 1 17 ? 27.255 3.192 22.561 1.00 0.00 17 ILE A O 4
ATOM 2859 N N . LEU A 1 18 ? 26.657 1.798 20.900 1.00 0.00 18 LEU A N 4
ATOM 2860 C CA . LEU A 1 18 ? 25.698 2.666 20.206 1.00 0.00 18 LEU A CA 4
ATOM 2861 C C . LEU A 1 18 ? 24.437 1.857 19.847 1.00 0.00 18 LEU A C 4
ATOM 2862 O O . LEU A 1 18 ? 24.466 0.622 19.815 1.00 0.00 18 LEU A O 4
ATOM 2878 N N . ARG A 1 19 ? 23.355 2.555 19.491 1.00 0.00 19 ARG A N 4
ATOM 2879 C CA . ARG A 1 19 ? 22.131 1.987 18.903 1.00 0.00 19 ARG A CA 4
ATOM 2880 C C . ARG A 1 19 ? 21.731 2.790 17.665 1.00 0.00 19 ARG A C 4
ATOM 2881 O O . ARG A 1 19 ? 21.761 4.022 17.694 1.00 0.00 19 ARG A O 4
ATOM 2902 N N . ARG A 1 20 ? 21.329 2.087 16.598 1.00 0.00 20 ARG A N 4
ATOM 2903 C CA . ARG A 1 20 ? 20.784 2.674 15.362 1.00 0.00 20 ARG A CA 4
ATOM 2904 C C . ARG A 1 20 ? 19.250 2.623 15.330 1.00 0.00 20 ARG A C 4
ATOM 2905 O O . ARG A 1 20 ? 18.643 1.712 15.900 1.00 0.00 20 ARG A O 4
ATOM 2926 N N . CYS A 1 21 ? 18.641 3.579 14.628 1.00 0.00 21 CYS A N 4
ATOM 2927 C CA . CYS A 1 21 ? 17.203 3.632 14.359 1.00 0.00 21 CYS A CA 4
ATOM 2928 C C . CYS A 1 21 ? 16.911 3.071 12.954 1.00 0.00 21 CYS A C 4
ATOM 2929 O O . CYS A 1 21 ? 17.404 3.592 11.947 1.00 0.00 21 CYS A O 4
ATOM 2936 N N . SER A 1 22 ? 16.106 2.008 12.880 1.00 0.00 22 SER A N 4
ATOM 2937 C CA . SER A 1 22 ? 15.742 1.305 11.633 1.00 0.00 22 SER A CA 4
ATOM 2938 C C . SER A 1 22 ? 14.852 2.119 10.676 1.00 0.00 22 SER A C 4
ATOM 2939 O O . SER A 1 22 ? 14.615 1.688 9.545 1.00 0.00 22 SER A O 4
ATOM 2947 N N . GLN A 1 23 ? 14.389 3.300 11.098 1.00 0.00 23 GLN A N 4
ATOM 2948 C CA . GLN A 1 23 ? 13.510 4.196 10.330 1.00 0.00 23 GLN A CA 4
ATOM 2949 C C . GLN A 1 23 ? 14.119 5.598 10.096 1.00 0.00 23 GLN A C 4
ATOM 2950 O O . GLN A 1 23 ? 13.545 6.380 9.330 1.00 0.00 23 GLN A O 4
ATOM 2964 N N . CYS A 1 24 ? 15.287 5.893 10.689 1.00 0.00 24 CYS A N 4
ATOM 2965 C CA . CYS A 1 24 ? 15.928 7.217 10.670 1.00 0.00 24 CYS A CA 4
ATOM 2966 C C . CYS A 1 24 ? 17.420 7.182 10.256 1.00 0.00 24 CYS A C 4
ATOM 2967 O O . CYS A 1 24 ? 17.942 8.181 9.757 1.00 0.00 24 CYS A O 4
ATOM 2974 N N . GLY A 1 25 ? 18.118 6.057 10.465 1.00 0.00 25 GLY A N 4
ATOM 2975 C CA . GLY A 1 25 ? 19.525 5.852 10.086 1.00 0.00 25 GLY A CA 4
ATOM 2976 C C . GLY A 1 25 ? 20.576 6.507 11.000 1.00 0.00 25 GLY A C 4
ATOM 2977 O O . GLY A 1 25 ? 21.770 6.246 10.835 1.00 0.00 25 GLY A O 4
ATOM 2981 N N . ILE A 1 26 ? 20.163 7.341 11.962 1.00 0.00 26 ILE A N 4
ATOM 2982 C CA . ILE A 1 26 ? 21.024 7.944 12.998 1.00 0.00 26 ILE A CA 4
ATOM 2983 C C . ILE A 1 26 ? 21.541 6.892 14.004 1.00 0.00 26 ILE A C 4
ATOM 2984 O O . ILE A 1 26 ? 20.897 5.860 14.215 1.00 0.00 26 ILE A O 4
ATOM 3000 N N . LEU A 1 27 ? 22.680 7.169 14.655 1.00 0.00 27 LEU A N 4
ATOM 3001 C CA . LEU A 1 27 ? 23.255 6.376 15.753 1.00 0.00 27 LEU A CA 4
ATOM 3002 C C . LEU A 1 27 ? 23.447 7.257 17.000 1.00 0.00 27 LEU A C 4
ATOM 3003 O O . LEU A 1 27 ? 24.053 8.327 16.908 1.00 0.00 27 LEU A O 4
ATOM 3019 N N . LEU A 1 28 ? 22.978 6.788 18.163 1.00 0.00 28 LEU A N 4
ATOM 3020 C CA . LEU A 1 28 ? 23.102 7.458 19.470 1.00 0.00 28 LEU A CA 4
ATOM 3021 C C . LEU A 1 28 ? 23.707 6.486 20.511 1.00 0.00 28 LEU A C 4
ATOM 3022 O O . LEU A 1 28 ? 23.502 5.276 20.383 1.00 0.00 28 LEU A O 4
ATOM 3038 N N . PRO A 1 29 ? 24.421 6.968 21.552 1.00 0.00 29 PRO A N 4
ATOM 3039 C CA . PRO A 1 29 ? 25.027 6.102 22.568 1.00 0.00 29 PRO A CA 4
ATOM 3040 C C . PRO A 1 29 ? 24.008 5.484 23.541 1.00 0.00 29 PRO A C 4
ATOM 3041 O O . PRO A 1 29 ? 23.779 4.275 23.492 1.00 0.00 29 PRO A O 4
ATOM 3052 N N . LEU A 1 30 ? 23.394 6.298 24.414 1.00 0.00 30 LEU A N 4
ATOM 3053 C CA . LEU A 1 30 ? 22.448 5.859 25.458 1.00 0.00 30 LEU A CA 4
ATOM 3054 C C . LEU A 1 30 ? 21.594 7.024 26.016 1.00 0.00 30 LEU A C 4
ATOM 3055 O O . LEU A 1 30 ? 20.371 6.940 25.903 1.00 0.00 30 LEU A O 4
ATOM 3071 N N . PRO A 1 31 ? 22.164 8.131 26.551 1.00 0.00 31 PRO A N 4
ATOM 3072 C CA . PRO A 1 31 ? 21.353 9.239 27.072 1.00 0.00 31 PRO A CA 4
ATOM 3073 C C . PRO A 1 31 ? 20.749 10.133 25.971 1.00 0.00 31 PRO A C 4
ATOM 3074 O O . PRO A 1 31 ? 19.597 10.550 26.087 1.00 0.00 31 PRO A O 4
ATOM 3085 N N . ILE A 1 32 ? 21.470 10.391 24.869 1.00 0.00 32 ILE A N 4
ATOM 3086 C CA . ILE A 1 32 ? 20.928 11.140 23.713 1.00 0.00 32 ILE A CA 4
ATOM 3087 C C . ILE A 1 32 ? 19.855 10.318 22.970 1.00 0.00 32 ILE A C 4
ATOM 3088 O O . ILE A 1 32 ? 18.921 10.887 22.400 1.00 0.00 32 ILE A O 4
ATOM 3104 N N . LEU A 1 33 ? 19.920 8.979 23.038 1.00 0.00 33 LEU A N 4
ATOM 3105 C CA . LEU A 1 33 ? 18.889 8.092 22.483 1.00 0.00 33 LEU A CA 4
ATOM 3106 C C . LEU A 1 33 ? 17.498 8.371 23.071 1.00 0.00 33 LEU A C 4
ATOM 3107 O O . LEU A 1 33 ? 16.522 8.203 22.350 1.00 0.00 33 LEU A O 4
ATOM 3123 N N . ASN A 1 34 ? 17.373 8.848 24.317 1.00 0.00 34 ASN A N 4
ATOM 3124 C CA . ASN A 1 34 ? 16.071 9.205 24.898 1.00 0.00 34 ASN A CA 4
ATOM 3125 C C . ASN A 1 34 ? 15.342 10.300 24.092 1.00 0.00 34 ASN A C 4
ATOM 3126 O O . ASN A 1 34 ? 14.130 10.194 23.886 1.00 0.00 34 ASN A O 4
ATOM 3137 N N . GLN A 1 35 ? 16.066 11.309 23.587 1.00 0.00 35 GLN A N 4
ATOM 3138 C CA . GLN A 1 35 ? 15.496 12.362 22.736 1.00 0.00 35 GLN A CA 4
ATOM 3139 C C . GLN A 1 35 ? 15.021 11.800 21.388 1.00 0.00 35 GLN A C 4
ATOM 3140 O O . GLN A 1 35 ? 13.906 12.104 20.957 1.00 0.00 35 GLN A O 4
ATOM 3154 N N . HIS A 1 36 ? 15.831 10.959 20.726 1.00 0.00 36 HIS A N 4
ATOM 3155 C CA . HIS A 1 36 ? 15.391 10.309 19.489 1.00 0.00 36 HIS A CA 4
ATOM 3156 C C . HIS A 1 36 ? 14.198 9.385 19.753 1.00 0.00 36 HIS A C 4
ATOM 3157 O O . HIS A 1 36 ? 13.213 9.459 19.032 1.00 0.00 36 HIS A O 4
ATOM 3171 N N . GLN A 1 37 ? 14.244 8.563 20.805 1.00 0.00 37 GLN A N 4
ATOM 3172 C CA . GLN A 1 37 ? 13.204 7.593 21.145 1.00 0.00 37 GLN A CA 4
ATOM 3173 C C . GLN A 1 37 ? 11.832 8.256 21.313 1.00 0.00 37 GLN A C 4
ATOM 3174 O O . GLN A 1 37 ? 10.881 7.813 20.674 1.00 0.00 37 GLN A O 4
ATOM 3188 N N . GLU A 1 38 ? 11.710 9.335 22.098 1.00 0.00 38 GLU A N 4
ATOM 3189 C CA . GLU A 1 38 ? 10.419 10.025 22.249 1.00 0.00 38 GLU A CA 4
ATOM 3190 C C . GLU A 1 38 ? 9.927 10.672 20.940 1.00 0.00 38 GLU A C 4
ATOM 3191 O O . GLU A 1 38 ? 8.745 10.557 20.613 1.00 0.00 38 GLU A O 4
ATOM 3203 N N . LYS A 1 39 ? 10.817 11.303 20.156 1.00 0.00 39 LYS A N 4
ATOM 3204 C CA . LYS A 1 39 ? 10.454 12.005 18.910 1.00 0.00 39 LYS A CA 4
ATOM 3205 C C . LYS A 1 39 ? 10.072 11.022 17.795 1.00 0.00 39 LYS A C 4
ATOM 3206 O O . LYS A 1 39 ? 9.015 11.164 17.182 1.00 0.00 39 LYS A O 4
ATOM 3225 N N . CYS A 1 40 ? 10.896 9.999 17.576 1.00 0.00 40 CYS A N 4
ATOM 3226 C CA . CYS A 1 40 ? 10.711 8.920 16.607 1.00 0.00 40 CYS A CA 4
ATOM 3227 C C . CYS A 1 40 ? 9.421 8.124 16.902 1.00 0.00 40 CYS A C 4
ATOM 3228 O O . CYS A 1 40 ? 8.608 7.912 16.000 1.00 0.00 40 CYS A O 4
ATOM 3235 N N . ARG A 1 41 ? 9.164 7.782 18.178 1.00 0.00 41 ARG A N 4
ATOM 3236 C CA . ARG A 1 41 ? 7.907 7.163 18.643 1.00 0.00 41 ARG A CA 4
ATOM 3237 C C . ARG A 1 41 ? 6.692 8.060 18.397 1.00 0.00 41 ARG A C 4
ATOM 3238 O O . ARG A 1 41 ? 5.701 7.585 17.846 1.00 0.00 41 ARG A O 4
ATOM 3259 N N . TRP A 1 42 ? 6.758 9.342 18.775 1.00 0.00 42 TRP A N 4
ATOM 3260 C CA . TRP A 1 42 ? 5.649 10.289 18.587 1.00 0.00 42 TRP A CA 4
ATOM 3261 C C . TRP A 1 42 ? 5.314 10.505 17.104 1.00 0.00 42 TRP A C 4
ATOM 3262 O O . TRP A 1 42 ? 4.141 10.497 16.728 1.00 0.00 42 TRP A O 4
ATOM 3283 N N . LEU A 1 43 ? 6.327 10.630 16.236 1.00 0.00 43 LEU A N 4
ATOM 3284 C CA . LEU A 1 43 ? 6.115 10.648 14.787 1.00 0.00 43 LEU A CA 4
ATOM 3285 C C . LEU A 1 43 ? 5.507 9.330 14.293 1.00 0.00 43 LEU A C 4
ATOM 3286 O O . LEU A 1 43 ? 4.504 9.370 13.590 1.00 0.00 43 LEU A O 4
ATOM 3302 N N . ALA A 1 44 ? 6.042 8.169 14.684 1.00 0.00 44 ALA A N 4
ATOM 3303 C CA . ALA A 1 44 ? 5.530 6.863 14.258 1.00 0.00 44 ALA A CA 4
ATOM 3304 C C . ALA A 1 44 ? 4.050 6.629 14.628 1.00 0.00 44 ALA A C 4
ATOM 3305 O O . ALA A 1 44 ? 3.301 6.080 13.815 1.00 0.00 44 ALA A O 4
ATOM 3312 N N . SER A 1 45 ? 3.598 7.074 15.809 1.00 0.00 45 SER A N 4
ATOM 3313 C CA . SER A 1 45 ? 2.180 7.010 16.200 1.00 0.00 45 SER A CA 4
ATOM 3314 C C . SER A 1 45 ? 1.307 8.082 15.521 1.00 0.00 45 SER A C 4
ATOM 3315 O O . SER A 1 45 ? 0.139 7.816 15.221 1.00 0.00 45 SER A O 4
ATOM 3323 N N . SER A 1 46 ? 1.857 9.264 15.212 1.00 0.00 46 SER A N 4
ATOM 3324 C CA . SER A 1 46 ? 1.164 10.346 14.485 1.00 0.00 46 SER A CA 4
ATOM 3325 C C . SER A 1 46 ? 1.068 10.118 12.961 1.00 0.00 46 SER A C 4
ATOM 3326 O O . SER A 1 46 ? 0.170 10.661 12.313 1.00 0.00 46 SER A O 4
ATOM 3334 N N . LYS A 1 47 ? 1.961 9.308 12.371 1.00 0.00 47 LYS A N 4
ATOM 3335 C CA . LYS A 1 47 ? 2.059 8.968 10.931 1.00 0.00 47 LYS A CA 4
ATOM 3336 C C . LYS A 1 47 ? 0.952 7.999 10.455 1.00 0.00 47 LYS A C 4
ATOM 3337 O O . LYS A 1 47 ? 1.209 7.020 9.753 1.00 0.00 47 LYS A O 4
ATOM 3356 N N . GLY A 1 48 ? -0.299 8.262 10.833 1.00 0.00 48 GLY A N 4
ATOM 3357 C CA . GLY A 1 48 ? -1.496 7.472 10.507 1.00 0.00 48 GLY A CA 4
ATOM 3358 C C . GLY A 1 48 ? -2.006 7.651 9.068 1.00 0.00 48 GLY A C 4
ATOM 3359 O O . GLY A 1 48 ? -3.191 7.930 8.869 1.00 0.00 48 GLY A O 4
ATOM 3363 N N . LYS A 1 49 ? -1.110 7.528 8.073 1.00 0.00 49 LYS A N 4
ATOM 3364 C CA . LYS A 1 49 ? -1.353 7.705 6.622 1.00 0.00 49 LYS A CA 4
ATOM 3365 C C . LYS A 1 49 ? -2.125 8.999 6.298 1.00 0.00 49 LYS A C 4
ATOM 3366 O O . LYS A 1 49 ? -3.271 8.972 5.845 1.00 0.00 49 LYS A O 4
ATOM 3385 N N . GLN A 1 50 ? -1.482 10.141 6.554 1.00 0.00 50 GLN A N 4
ATOM 3386 C CA . GLN A 1 50 ? -2.073 11.488 6.480 1.00 0.00 50 GLN A CA 4
ATOM 3387 C C . GLN A 1 50 ? -1.146 12.514 5.783 1.00 0.00 50 GLN A C 4
ATOM 3388 O O . GLN A 1 50 ? -0.932 13.624 6.276 1.00 0.00 50 GLN A O 4
ATOM 3402 N N . VAL A 1 51 ? -0.570 12.130 4.634 1.00 0.00 51 VAL A N 4
ATOM 3403 C CA . VAL A 1 51 ? 0.426 12.915 3.864 1.00 0.00 51 VAL A CA 4
ATOM 3404 C C . VAL A 1 51 ? 0.053 13.064 2.379 1.00 0.00 51 VAL A C 4
ATOM 3405 O O . VAL A 1 51 ? -0.684 12.245 1.823 1.00 0.00 51 VAL A O 4
ATOM 3418 N N . ARG A 1 52 ? 0.593 14.098 1.715 1.00 0.00 52 ARG A N 4
ATOM 3419 C CA . ARG A 1 52 ? 0.361 14.445 0.294 1.00 0.00 52 ARG A CA 4
ATOM 3420 C C . ARG A 1 52 ? 1.183 13.560 -0.671 1.00 0.00 52 ARG A C 4
ATOM 3421 O O . ARG A 1 52 ? 1.974 14.050 -1.478 1.00 0.00 52 ARG A O 4
ATOM 3442 N N . ASN A 1 53 ? 1.013 12.241 -0.557 1.00 0.00 53 ASN A N 4
ATOM 3443 C CA . ASN A 1 53 ? 1.717 11.219 -1.353 1.00 0.00 53 ASN A CA 4
ATOM 3444 C C . ASN A 1 53 ? 0.779 10.135 -1.933 1.00 0.00 53 ASN A C 4
ATOM 3445 O O . ASN A 1 53 ? 1.238 9.270 -2.683 1.00 0.00 53 ASN A O 4
ATOM 3456 N N . PHE A 1 54 ? -0.522 10.178 -1.626 1.00 0.00 54 PHE A N 4
ATOM 3457 C CA . PHE A 1 54 ? -1.538 9.255 -2.142 1.00 0.00 54 PHE A CA 4
ATOM 3458 C C . PHE A 1 54 ? -2.836 10.020 -2.461 1.00 0.00 54 PHE A C 4
ATOM 3459 O O . PHE A 1 54 ? -3.533 10.487 -1.552 1.00 0.00 54 PHE A O 4
ATOM 3476 N N . SER A 1 55 ? -3.135 10.162 -3.759 1.00 0.00 55 SER A N 4
ATOM 3477 C CA . SER A 1 55 ? -4.225 10.987 -4.324 1.00 0.00 55 SER A CA 4
ATOM 3478 C C . SER A 1 55 ? -4.850 10.336 -5.562 1.00 0.00 55 SER A C 4
ATOM 3479 O O . SER A 1 55 ? -4.095 9.898 -6.461 1.00 0.00 55 SER A O 4
ATOM 3489 N N . GLY A 1 1 ? 30.121 5.249 34.814 1.00 0.00 1 GLY A N 5
ATOM 3490 C CA . GLY A 1 1 ? 30.683 3.889 34.935 1.00 0.00 1 GLY A CA 5
ATOM 3491 C C . GLY A 1 1 ? 32.069 3.920 35.554 1.00 0.00 1 GLY A C 5
ATOM 3492 O O . GLY A 1 1 ? 32.199 4.088 36.767 1.00 0.00 1 GLY A O 5
ATOM 3498 N N . SER A 1 2 ? 33.111 3.747 34.737 1.00 0.00 2 SER A N 5
ATOM 3499 C CA . SER A 1 2 ? 34.529 3.714 35.159 1.00 0.00 2 SER A CA 5
ATOM 3500 C C . SER A 1 2 ? 35.462 4.201 34.029 1.00 0.00 2 SER A C 5
ATOM 3501 O O . SER A 1 2 ? 36.642 3.847 33.957 1.00 0.00 2 SER A O 5
ATOM 3509 N N . GLU A 1 3 ? 34.894 4.984 33.107 1.00 0.00 3 GLU A N 5
ATOM 3510 C CA . GLU A 1 3 ? 35.492 5.496 31.868 1.00 0.00 3 GLU A CA 5
ATOM 3511 C C . GLU A 1 3 ? 36.797 6.281 32.122 1.00 0.00 3 GLU A C 5
ATOM 3512 O O . GLU A 1 3 ? 36.994 6.873 33.189 1.00 0.00 3 GLU A O 5
ATOM 3524 N N . PHE A 1 4 ? 37.671 6.332 31.110 1.00 0.00 4 PHE A N 5
ATOM 3525 C CA . PHE A 1 4 ? 38.988 6.991 31.171 1.00 0.00 4 PHE A CA 5
ATOM 3526 C C . PHE A 1 4 ? 39.240 7.965 30.000 1.00 0.00 4 PHE A C 5
ATOM 3527 O O . PHE A 1 4 ? 40.308 8.574 29.905 1.00 0.00 4 PHE A O 5
ATOM 3544 N N . THR A 1 5 ? 38.255 8.123 29.111 1.00 0.00 5 THR A N 5
ATOM 3545 C CA . THR A 1 5 ? 38.285 8.992 27.925 1.00 0.00 5 THR A CA 5
ATOM 3546 C C . THR A 1 5 ? 36.859 9.438 27.565 1.00 0.00 5 THR A C 5
ATOM 3547 O O . THR A 1 5 ? 35.889 8.740 27.883 1.00 0.00 5 THR A O 5
ATOM 3558 N N . SER A 1 6 ? 36.714 10.604 26.930 1.00 0.00 6 SER A N 5
ATOM 3559 C CA . SER A 1 6 ? 35.419 11.191 26.540 1.00 0.00 6 SER A CA 5
ATOM 3560 C C . SER A 1 6 ? 35.117 10.978 25.046 1.00 0.00 6 SER A C 5
ATOM 3561 O O . SER A 1 6 ? 36.018 10.682 24.253 1.00 0.00 6 SER A O 5
ATOM 3569 N N . SER A 1 7 ? 33.855 11.176 24.650 1.00 0.00 7 SER A N 5
ATOM 3570 C CA . SER A 1 7 ? 33.352 10.968 23.279 1.00 0.00 7 SER A CA 5
ATOM 3571 C C . SER A 1 7 ? 32.484 12.149 22.787 1.00 0.00 7 SER A C 5
ATOM 3572 O O . SER A 1 7 ? 31.295 11.968 22.505 1.00 0.00 7 SER A O 5
ATOM 3580 N N . PRO A 1 8 ? 33.041 13.377 22.683 1.00 0.00 8 PRO A N 5
ATOM 3581 C CA . PRO A 1 8 ? 32.331 14.565 22.185 1.00 0.00 8 PRO A CA 5
ATOM 3582 C C . PRO A 1 8 ? 32.128 14.582 20.651 1.00 0.00 8 PRO A C 5
ATOM 3583 O O . PRO A 1 8 ? 31.509 15.508 20.121 1.00 0.00 8 PRO A O 5
ATOM 3594 N N . ARG A 1 9 ? 32.641 13.570 19.935 1.00 0.00 9 ARG A N 5
ATOM 3595 C CA . ARG A 1 9 ? 32.567 13.386 18.471 1.00 0.00 9 ARG A CA 5
ATOM 3596 C C . ARG A 1 9 ? 32.114 11.959 18.116 1.00 0.00 9 ARG A C 5
ATOM 3597 O O . ARG A 1 9 ? 32.077 11.083 18.985 1.00 0.00 9 ARG A O 5
ATOM 3618 N N . GLY A 1 10 ? 31.787 11.727 16.841 1.00 0.00 10 GLY A N 5
ATOM 3619 C CA . GLY A 1 10 ? 31.401 10.411 16.311 1.00 0.00 10 GLY A CA 5
ATOM 3620 C C . GLY A 1 10 ? 32.440 9.306 16.571 1.00 0.00 10 GLY A C 5
ATOM 3621 O O . GLY A 1 10 ? 33.650 9.551 16.570 1.00 0.00 10 GLY A O 5
ATOM 3625 N N . ASP A 1 11 ? 31.959 8.084 16.805 1.00 0.00 11 ASP A N 5
ATOM 3626 C CA . ASP A 1 11 ? 32.772 6.923 17.195 1.00 0.00 11 ASP A CA 5
ATOM 3627 C C . ASP A 1 11 ? 33.578 6.293 16.037 1.00 0.00 11 ASP A C 5
ATOM 3628 O O . ASP A 1 11 ? 33.363 6.589 14.856 1.00 0.00 11 ASP A O 5
ATOM 3637 N N . LYS A 1 12 ? 34.508 5.394 16.396 1.00 0.00 12 LYS A N 5
ATOM 3638 C CA . LYS A 1 12 ? 35.461 4.721 15.487 1.00 0.00 12 LYS A CA 5
ATOM 3639 C C . LYS A 1 12 ? 35.067 3.279 15.127 1.00 0.00 12 LYS A C 5
ATOM 3640 O O . LYS A 1 12 ? 35.049 2.927 13.947 1.00 0.00 12 LYS A O 5
ATOM 3659 N N . ALA A 1 13 ? 34.748 2.458 16.130 1.00 0.00 13 ALA A N 5
ATOM 3660 C CA . ALA A 1 13 ? 34.461 1.022 15.994 1.00 0.00 13 ALA A CA 5
ATOM 3661 C C . ALA A 1 13 ? 33.534 0.454 17.097 1.00 0.00 13 ALA A C 5
ATOM 3662 O O . ALA A 1 13 ? 33.123 -0.705 17.023 1.00 0.00 13 ALA A O 5
ATOM 3669 N N . ALA A 1 14 ? 33.180 1.252 18.113 1.00 0.00 14 ALA A N 5
ATOM 3670 C CA . ALA A 1 14 ? 32.411 0.852 19.300 1.00 0.00 14 ALA A CA 5
ATOM 3671 C C . ALA A 1 14 ? 30.887 0.710 19.051 1.00 0.00 14 ALA A C 5
ATOM 3672 O O . ALA A 1 14 ? 30.072 0.946 19.944 1.00 0.00 14 ALA A O 5
ATOM 3679 N N . TYR A 1 15 ? 30.476 0.338 17.838 1.00 0.00 15 TYR A N 5
ATOM 3680 C CA . TYR A 1 15 ? 29.071 0.215 17.422 1.00 0.00 15 TYR A CA 5
ATOM 3681 C C . TYR A 1 15 ? 28.234 -0.776 18.263 1.00 0.00 15 TYR A C 5
ATOM 3682 O O . TYR A 1 15 ? 27.004 -0.726 18.224 1.00 0.00 15 TYR A O 5
ATOM 3700 N N . ASP A 1 16 ? 28.872 -1.648 19.053 1.00 0.00 16 ASP A N 5
ATOM 3701 C CA . ASP A 1 16 ? 28.220 -2.574 19.991 1.00 0.00 16 ASP A CA 5
ATOM 3702 C C . ASP A 1 16 ? 27.539 -1.885 21.196 1.00 0.00 16 ASP A C 5
ATOM 3703 O O . ASP A 1 16 ? 26.499 -2.365 21.654 1.00 0.00 16 ASP A O 5
ATOM 3712 N N . ILE A 1 17 ? 28.090 -0.773 21.713 1.00 0.00 17 ILE A N 5
ATOM 3713 C CA . ILE A 1 17 ? 27.451 0.022 22.786 1.00 0.00 17 ILE A CA 5
ATOM 3714 C C . ILE A 1 17 ? 26.400 0.991 22.222 1.00 0.00 17 ILE A C 5
ATOM 3715 O O . ILE A 1 17 ? 25.371 1.220 22.864 1.00 0.00 17 ILE A O 5
ATOM 3731 N N . LEU A 1 18 ? 26.619 1.515 21.009 1.00 0.00 18 LEU A N 5
ATOM 3732 C CA . LEU A 1 18 ? 25.663 2.388 20.317 1.00 0.00 18 LEU A CA 5
ATOM 3733 C C . LEU A 1 18 ? 24.331 1.682 19.992 1.00 0.00 18 LEU A C 5
ATOM 3734 O O . LEU A 1 18 ? 24.232 0.450 19.966 1.00 0.00 18 LEU A O 5
ATOM 3750 N N . ARG A 1 19 ? 23.323 2.487 19.651 1.00 0.00 19 ARG A N 5
ATOM 3751 C CA . ARG A 1 19 ? 22.011 2.069 19.128 1.00 0.00 19 ARG A CA 5
ATOM 3752 C C . ARG A 1 19 ? 21.667 2.894 17.890 1.00 0.00 19 ARG A C 5
ATOM 3753 O O . ARG A 1 19 ? 22.056 4.060 17.794 1.00 0.00 19 ARG A O 5
ATOM 3774 N N . ARG A 1 20 ? 20.925 2.290 16.955 1.00 0.00 20 ARG A N 5
ATOM 3775 C CA . ARG A 1 20 ? 20.553 2.887 15.661 1.00 0.00 20 ARG A CA 5
ATOM 3776 C C . ARG A 1 20 ? 19.048 2.811 15.425 1.00 0.00 20 ARG A C 5
ATOM 3777 O O . ARG A 1 20 ? 18.420 1.798 15.742 1.00 0.00 20 ARG A O 5
ATOM 3798 N N . CYS A 1 21 ? 18.479 3.874 14.864 1.00 0.00 21 CYS A N 5
ATOM 3799 C CA . CYS A 1 21 ? 17.075 3.906 14.473 1.00 0.00 21 CYS A CA 5
ATOM 3800 C C . CYS A 1 21 ? 16.885 3.179 13.130 1.00 0.00 21 CYS A C 5
ATOM 3801 O O . CYS A 1 21 ? 17.404 3.611 12.095 1.00 0.00 21 CYS A O 5
ATOM 3808 N N . SER A 1 22 ? 16.121 2.083 13.139 1.00 0.00 22 SER A N 5
ATOM 3809 C CA . SER A 1 22 ? 15.757 1.312 11.937 1.00 0.00 22 SER A CA 5
ATOM 3810 C C . SER A 1 22 ? 14.891 2.104 10.932 1.00 0.00 22 SER A C 5
ATOM 3811 O O . SER A 1 22 ? 14.681 1.652 9.804 1.00 0.00 22 SER A O 5
ATOM 3819 N N . GLN A 1 23 ? 14.413 3.299 11.310 1.00 0.00 23 GLN A N 5
ATOM 3820 C CA . GLN A 1 23 ? 13.549 4.160 10.491 1.00 0.00 23 GLN A CA 5
ATOM 3821 C C . GLN A 1 23 ? 14.199 5.517 10.130 1.00 0.00 23 GLN A C 5
ATOM 3822 O O . GLN A 1 23 ? 13.757 6.158 9.171 1.00 0.00 23 GLN A O 5
ATOM 3836 N N . CYS A 1 24 ? 15.272 5.922 10.830 1.00 0.00 24 CYS A N 5
ATOM 3837 C CA . CYS A 1 24 ? 15.932 7.229 10.667 1.00 0.00 24 CYS A CA 5
ATOM 3838 C C . CYS A 1 24 ? 17.429 7.136 10.277 1.00 0.00 24 CYS A C 5
ATOM 3839 O O . CYS A 1 24 ? 17.999 8.118 9.797 1.00 0.00 24 CYS A O 5
ATOM 3846 N N . GLY A 1 25 ? 18.084 5.985 10.484 1.00 0.00 25 GLY A N 5
ATOM 3847 C CA . GLY A 1 25 ? 19.484 5.723 10.106 1.00 0.00 25 GLY A CA 5
ATOM 3848 C C . GLY A 1 25 ? 20.561 6.347 11.011 1.00 0.00 25 GLY A C 5
ATOM 3849 O O . GLY A 1 25 ? 21.729 5.962 10.921 1.00 0.00 25 GLY A O 5
ATOM 3853 N N . ILE A 1 26 ? 20.192 7.289 11.888 1.00 0.00 26 ILE A N 5
ATOM 3854 C CA . ILE A 1 26 ? 21.067 7.904 12.901 1.00 0.00 26 ILE A CA 5
ATOM 3855 C C . ILE A 1 26 ? 21.549 6.885 13.955 1.00 0.00 26 ILE A C 5
ATOM 3856 O O . ILE A 1 26 ? 20.875 5.882 14.211 1.00 0.00 26 ILE A O 5
ATOM 3872 N N . LEU A 1 27 ? 22.687 7.170 14.602 1.00 0.00 27 LEU A N 5
ATOM 3873 C CA . LEU A 1 27 ? 23.247 6.403 15.721 1.00 0.00 27 LEU A CA 5
ATOM 3874 C C . LEU A 1 27 ? 23.466 7.308 16.944 1.00 0.00 27 LEU A C 5
ATOM 3875 O O . LEU A 1 27 ? 24.013 8.405 16.811 1.00 0.00 27 LEU A O 5
ATOM 3891 N N . LEU A 1 28 ? 23.076 6.827 18.130 1.00 0.00 28 LEU A N 5
ATOM 3892 C CA . LEU A 1 28 ? 23.195 7.521 19.422 1.00 0.00 28 LEU A CA 5
ATOM 3893 C C . LEU A 1 28 ? 23.879 6.602 20.464 1.00 0.00 28 LEU A C 5
ATOM 3894 O O . LEU A 1 28 ? 23.767 5.376 20.351 1.00 0.00 28 LEU A O 5
ATOM 3910 N N . PRO A 1 29 ? 24.565 7.157 21.488 1.00 0.00 29 PRO A N 5
ATOM 3911 C CA . PRO A 1 29 ? 25.249 6.364 22.514 1.00 0.00 29 PRO A CA 5
ATOM 3912 C C . PRO A 1 29 ? 24.279 5.709 23.511 1.00 0.00 29 PRO A C 5
ATOM 3913 O O . PRO A 1 29 ? 24.077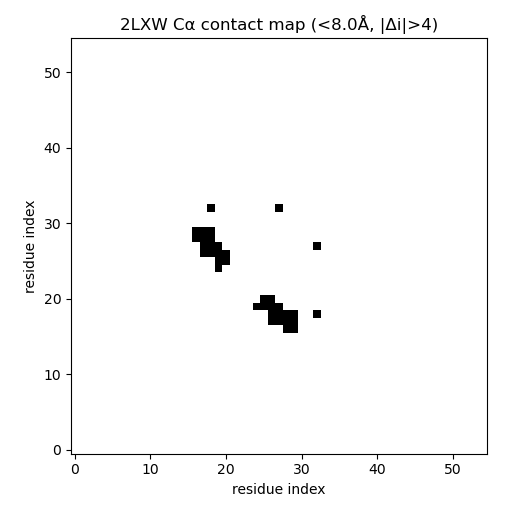 4.498 23.447 1.00 0.00 29 PRO A O 5
ATOM 3924 N N . LEU A 1 30 ? 23.667 6.488 24.416 1.00 0.00 30 LEU A N 5
ATOM 3925 C CA . LEU A 1 30 ? 22.733 5.999 25.447 1.00 0.00 30 LEU A CA 5
ATOM 3926 C C . LEU A 1 30 ? 21.801 7.098 26.011 1.00 0.00 30 LEU A C 5
ATOM 3927 O O . LEU A 1 30 ? 20.586 6.913 25.935 1.00 0.00 30 LEU A O 5
ATOM 3943 N N . PRO A 1 31 ? 22.289 8.250 26.530 1.00 0.00 31 PRO A N 5
ATOM 3944 C CA . PRO A 1 31 ? 21.397 9.293 27.054 1.00 0.00 31 PRO A CA 5
ATOM 3945 C C . PRO A 1 31 ? 20.696 10.112 25.953 1.00 0.00 31 PRO A C 5
ATOM 3946 O O . PRO A 1 31 ? 19.509 10.410 26.079 1.00 0.00 31 PRO A O 5
ATOM 3957 N N . ILE A 1 32 ? 21.381 10.432 24.844 1.00 0.00 32 ILE A N 5
ATOM 3958 C CA . ILE A 1 32 ? 20.779 11.145 23.694 1.00 0.00 32 ILE A CA 5
ATOM 3959 C C . ILE A 1 32 ? 19.780 10.252 22.931 1.00 0.00 32 ILE A C 5
ATOM 3960 O O . ILE A 1 32 ? 18.819 10.754 22.346 1.00 0.00 32 ILE A O 5
ATOM 3976 N N . LEU A 1 33 ? 19.937 8.921 22.995 1.00 0.00 33 LEU A N 5
ATOM 3977 C CA . LEU A 1 33 ? 18.985 7.956 22.426 1.00 0.00 33 LEU A CA 5
ATOM 3978 C C . LEU A 1 33 ? 17.555 8.170 22.949 1.00 0.00 33 LEU A C 5
ATOM 3979 O O . LEU A 1 33 ? 16.609 8.021 22.184 1.00 0.00 33 LEU A O 5
ATOM 3995 N N . ASN A 1 34 ? 17.389 8.571 24.215 1.00 0.00 34 ASN A N 5
ATOM 3996 C CA . ASN A 1 34 ? 16.083 8.880 24.806 1.00 0.00 34 ASN A CA 5
ATOM 3997 C C . ASN A 1 34 ? 15.339 10.005 24.054 1.00 0.00 34 ASN A C 5
ATOM 3998 O O . ASN A 1 34 ? 14.129 9.900 23.838 1.00 0.00 34 ASN A O 5
ATOM 4009 N N . GLN A 1 35 ? 16.059 11.040 23.598 1.00 0.00 35 GLN A N 5
ATOM 4010 C CA . GLN A 1 35 ? 15.497 12.127 22.788 1.00 0.00 35 GLN A CA 5
ATOM 4011 C C . GLN A 1 35 ? 15.039 11.625 21.410 1.00 0.00 35 GLN A C 5
ATOM 4012 O O . GLN A 1 35 ? 13.937 11.968 20.973 1.00 0.00 35 GLN A O 5
ATOM 4026 N N . HIS A 1 36 ? 15.844 10.789 20.733 1.00 0.00 36 HIS A N 5
ATOM 4027 C CA . HIS A 1 36 ? 15.411 10.187 19.468 1.00 0.00 36 HIS A CA 5
ATOM 4028 C C . HIS A 1 36 ? 14.203 9.274 19.684 1.00 0.00 36 HIS A C 5
ATOM 4029 O O . HIS A 1 36 ? 13.215 9.418 18.974 1.00 0.00 36 HIS A O 5
ATOM 4043 N N . GLN A 1 37 ? 14.244 8.386 20.683 1.00 0.00 37 GLN A N 5
ATOM 4044 C CA . GLN A 1 37 ? 13.163 7.449 20.995 1.00 0.00 37 GLN A CA 5
ATOM 4045 C C . GLN A 1 37 ? 11.813 8.156 21.161 1.00 0.00 37 GLN A C 5
ATOM 4046 O O . GLN A 1 37 ? 10.873 7.800 20.455 1.00 0.00 37 GLN A O 5
ATOM 4060 N N . GLU A 1 38 ? 11.697 9.172 22.025 1.00 0.00 38 GLU A N 5
ATOM 4061 C CA . GLU A 1 38 ? 10.406 9.849 22.228 1.00 0.00 38 GLU A CA 5
ATOM 4062 C C . GLU A 1 38 ? 9.886 10.560 20.964 1.00 0.00 38 GLU A C 5
ATOM 4063 O O . GLU A 1 38 ? 8.692 10.478 20.669 1.00 0.00 38 GLU A O 5
ATOM 4075 N N . LYS A 1 39 ? 10.765 11.206 20.181 1.00 0.00 39 LYS A N 5
ATOM 4076 C CA . LYS A 1 39 ? 10.377 11.943 18.965 1.00 0.00 39 LYS A CA 5
ATOM 4077 C C . LYS A 1 39 ? 10.005 10.992 17.824 1.00 0.00 39 LYS A C 5
ATOM 4078 O O . LYS A 1 39 ? 8.954 11.159 17.209 1.00 0.00 39 LYS A O 5
ATOM 4097 N N . CYS A 1 40 ? 10.828 9.973 17.579 1.00 0.00 40 CYS A N 5
ATOM 4098 C CA . CYS A 1 40 ? 10.635 8.937 16.564 1.00 0.00 40 CYS A CA 5
ATOM 4099 C C . CYS A 1 40 ? 9.342 8.133 16.830 1.00 0.00 40 CYS A C 5
ATOM 4100 O O . CYS A 1 40 ? 8.522 7.961 15.924 1.00 0.00 40 CYS A O 5
ATOM 4107 N N . ARG A 1 41 ? 9.091 7.738 18.092 1.00 0.00 41 ARG A N 5
ATOM 4108 C CA . ARG A 1 41 ? 7.829 7.109 18.534 1.00 0.00 41 ARG A CA 5
ATOM 4109 C C . ARG A 1 41 ? 6.619 8.026 18.342 1.00 0.00 41 ARG A C 5
ATOM 4110 O O . ARG A 1 41 ? 5.619 7.586 17.776 1.00 0.00 41 ARG A O 5
ATOM 4131 N N . TRP A 1 42 ? 6.700 9.290 18.769 1.00 0.00 42 TRP A N 5
ATOM 4132 C CA . TRP A 1 42 ? 5.611 10.265 18.602 1.00 0.00 42 TRP A CA 5
ATOM 4133 C C . TRP A 1 42 ? 5.266 10.497 17.124 1.00 0.00 42 TRP A C 5
ATOM 4134 O O . TRP A 1 42 ? 4.092 10.463 16.752 1.00 0.00 42 TRP A O 5
ATOM 4155 N N . LEU A 1 43 ? 6.281 10.672 16.271 1.00 0.00 43 LEU A N 5
ATOM 4156 C CA . LEU A 1 43 ? 6.126 10.859 14.828 1.00 0.00 43 LEU A CA 5
ATOM 4157 C C . LEU A 1 43 ? 5.505 9.618 14.172 1.00 0.00 43 LEU A C 5
ATOM 4158 O O . LEU A 1 43 ? 4.504 9.744 13.470 1.00 0.00 43 LEU A O 5
ATOM 4174 N N . ALA A 1 44 ? 6.033 8.419 14.439 1.00 0.00 44 ALA A N 5
ATOM 4175 C CA . ALA A 1 44 ? 5.497 7.164 13.906 1.00 0.00 44 ALA A CA 5
ATOM 4176 C C . ALA A 1 44 ? 4.048 6.888 14.360 1.00 0.00 44 ALA A C 5
ATOM 4177 O O . ALA A 1 44 ? 3.227 6.428 13.563 1.00 0.00 44 ALA A O 5
ATOM 4184 N N . SER A 1 45 ? 3.712 7.206 15.616 1.00 0.00 45 SER A N 5
ATOM 4185 C CA . SER A 1 45 ? 2.348 7.103 16.157 1.00 0.00 45 SER A CA 5
ATOM 4186 C C . SER A 1 45 ? 1.384 8.108 15.502 1.00 0.00 45 SER A C 5
ATOM 4187 O O . SER A 1 45 ? 0.261 7.749 15.135 1.00 0.00 45 SER A O 5
ATOM 4195 N N . SER A 1 46 ? 1.829 9.355 15.292 1.00 0.00 46 SER A N 5
ATOM 4196 C CA . SER A 1 46 ? 1.043 10.416 14.637 1.00 0.00 46 SER A CA 5
ATOM 4197 C C . SER A 1 46 ? 0.848 10.178 13.131 1.00 0.00 46 SER A C 5
ATOM 4198 O O . SER A 1 46 ? -0.207 10.511 12.584 1.00 0.00 46 SER A O 5
ATOM 4206 N N . LYS A 1 47 ? 1.835 9.569 12.459 1.00 0.00 47 LYS A N 5
ATOM 4207 C CA . LYS A 1 47 ? 1.820 9.173 11.039 1.00 0.00 47 LYS A CA 5
ATOM 4208 C C . LYS A 1 47 ? 0.993 7.893 10.809 1.00 0.00 47 LYS A C 5
ATOM 4209 O O . LYS A 1 47 ? 1.495 6.867 10.350 1.00 0.00 47 LYS A O 5
ATOM 4228 N N . GLY A 1 48 ? -0.296 7.953 11.156 1.00 0.00 48 GLY A N 5
ATOM 4229 C CA . GLY A 1 48 ? -1.266 6.865 10.969 1.00 0.00 48 GLY A CA 5
ATOM 4230 C C . GLY A 1 48 ? -1.503 6.476 9.500 1.00 0.00 48 GLY A C 5
ATOM 4231 O O . GLY A 1 48 ? -1.856 5.328 9.213 1.00 0.00 48 GLY A O 5
ATOM 4235 N N . LYS A 1 49 ? -1.285 7.409 8.558 1.00 0.00 49 LYS A N 5
ATOM 4236 C CA . LYS A 1 49 ? -1.344 7.172 7.106 1.00 0.00 49 LYS A CA 5
ATOM 4237 C C . LYS A 1 49 ? -0.166 6.298 6.640 1.00 0.00 49 LYS A C 5
ATOM 4238 O O . LYS A 1 49 ? 0.977 6.757 6.605 1.00 0.00 49 LYS A O 5
ATOM 4257 N N . GLN A 1 50 ? -0.438 5.042 6.278 1.00 0.00 50 GLN A N 5
ATOM 4258 C CA . GLN A 1 50 ? 0.560 4.124 5.712 1.00 0.00 50 GLN A CA 5
ATOM 4259 C C . GLN A 1 50 ? 1.017 4.601 4.319 1.00 0.00 50 GLN A C 5
ATOM 4260 O O . GLN A 1 50 ? 0.189 4.784 3.422 1.00 0.00 50 GLN A O 5
ATOM 4274 N N . VAL A 1 51 ? 2.328 4.791 4.134 1.00 0.00 51 VAL A N 5
ATOM 4275 C CA . VAL A 1 51 ? 2.960 5.290 2.891 1.00 0.00 51 VAL A CA 5
ATOM 4276 C C . VAL A 1 51 ? 4.355 4.680 2.682 1.00 0.00 51 VAL A C 5
ATOM 4277 O O . VAL A 1 51 ? 4.959 4.166 3.629 1.00 0.00 51 VAL A O 5
ATOM 4290 N N . ARG A 1 52 ? 4.894 4.754 1.454 1.00 0.00 52 ARG A N 5
ATOM 4291 C CA . ARG A 1 52 ? 6.272 4.333 1.124 1.00 0.00 52 ARG A CA 5
ATOM 4292 C C . ARG A 1 52 ? 7.303 5.061 2.002 1.00 0.00 52 ARG A C 5
ATOM 4293 O O . ARG A 1 52 ? 7.188 6.265 2.241 1.00 0.00 52 ARG A O 5
ATOM 4314 N N . ASN A 1 53 ? 8.305 4.323 2.482 1.00 0.00 53 ASN A N 5
ATOM 4315 C CA . ASN A 1 53 ? 9.313 4.789 3.443 1.00 0.00 53 ASN A CA 5
ATOM 4316 C C . ASN A 1 53 ? 10.645 4.022 3.282 1.00 0.00 53 ASN A C 5
ATOM 4317 O O . ASN A 1 53 ? 10.658 2.867 2.846 1.00 0.00 53 ASN A O 5
ATOM 4328 N N . PHE A 1 54 ? 11.766 4.675 3.602 1.00 0.00 54 PHE A N 5
ATOM 4329 C CA . PHE A 1 54 ? 13.121 4.140 3.396 1.00 0.00 54 PHE A CA 5
ATOM 4330 C C . PHE A 1 54 ? 13.536 3.086 4.442 1.00 0.00 54 PHE A C 5
ATOM 4331 O O . PHE A 1 54 ? 13.166 3.173 5.619 1.00 0.00 54 PHE A O 5
ATOM 4348 N N . SER A 1 55 ? 14.340 2.107 4.005 1.00 0.00 55 SER A N 5
ATOM 4349 C CA . SER A 1 55 ? 15.008 1.086 4.838 1.00 0.00 55 SER A CA 5
ATOM 4350 C C . SER A 1 55 ? 16.205 1.614 5.650 1.00 0.00 55 SER A C 5
ATOM 4351 O O . SER A 1 55 ? 16.601 0.925 6.617 1.00 0.00 55 SER A O 5
ATOM 4361 N N . GLY A 1 1 ? 1.002 8.447 0.321 1.00 0.00 1 GLY A N 6
ATOM 4362 C CA . GLY A 1 1 ? 1.634 7.756 -0.830 1.00 0.00 1 GLY A CA 6
ATOM 4363 C C . GLY A 1 1 ? 2.488 8.712 -1.647 1.00 0.00 1 GLY A C 6
ATOM 4364 O O . GLY A 1 1 ? 1.923 9.466 -2.436 1.00 0.00 1 GLY A O 6
ATOM 4370 N N . SER A 1 2 ? 3.814 8.665 -1.481 1.00 0.00 2 SER A N 6
ATOM 4371 C CA . SER A 1 2 ? 4.779 9.478 -2.230 1.00 0.00 2 SER A CA 6
ATOM 4372 C C . SER A 1 2 ? 6.158 8.806 -2.255 1.00 0.00 2 SER A C 6
ATOM 4373 O O . SER A 1 2 ? 6.437 7.862 -1.507 1.00 0.00 2 SER A O 6
ATOM 4381 N N . GLU A 1 3 ? 7.057 9.319 -3.096 1.00 0.00 3 GLU A N 6
ATOM 4382 C CA . GLU A 1 3 ? 8.439 8.840 -3.268 1.00 0.00 3 GLU A CA 6
ATOM 4383 C C . GLU A 1 3 ? 9.396 9.502 -2.260 1.00 0.00 3 GLU A C 6
ATOM 4384 O O . GLU A 1 3 ? 10.137 10.437 -2.581 1.00 0.00 3 GLU A O 6
ATOM 4396 N N . PHE A 1 4 ? 9.352 9.042 -1.006 1.00 0.00 4 PHE A N 6
ATOM 4397 C CA . PHE A 1 4 ? 10.263 9.484 0.058 1.00 0.00 4 PHE A CA 6
ATOM 4398 C C . PHE A 1 4 ? 11.740 9.212 -0.295 1.00 0.00 4 PHE A C 6
ATOM 4399 O O . PHE A 1 4 ? 12.084 8.159 -0.844 1.00 0.00 4 PHE A O 6
ATOM 4416 N N . THR A 1 5 ? 12.622 10.161 0.042 1.00 0.00 5 THR A N 6
ATOM 4417 C CA . THR A 1 5 ? 14.086 10.022 -0.091 1.00 0.00 5 THR A CA 6
ATOM 4418 C C . THR A 1 5 ? 14.679 9.036 0.937 1.00 0.00 5 THR A C 6
ATOM 4419 O O . THR A 1 5 ? 13.972 8.512 1.806 1.00 0.00 5 THR A O 6
ATOM 4430 N N . SER A 1 6 ? 15.988 8.784 0.850 1.00 0.00 6 SER A N 6
ATOM 4431 C CA . SER A 1 6 ? 16.746 7.873 1.725 1.00 0.00 6 SER A CA 6
ATOM 4432 C C . SER A 1 6 ? 18.126 8.454 2.091 1.00 0.00 6 SER A C 6
ATOM 4433 O O . SER A 1 6 ? 18.501 9.537 1.628 1.00 0.00 6 SER A O 6
ATOM 4441 N N . SER A 1 7 ? 18.884 7.741 2.928 1.00 0.00 7 SER A N 6
ATOM 4442 C CA . SER A 1 7 ? 20.130 8.208 3.560 1.00 0.00 7 SER A CA 6
ATOM 4443 C C . SER A 1 7 ? 21.319 7.285 3.237 1.00 0.00 7 SER A C 6
ATOM 4444 O O . SER A 1 7 ? 21.122 6.080 3.034 1.00 0.00 7 SER A O 6
ATOM 4452 N N . PRO A 1 8 ? 22.560 7.812 3.182 1.00 0.00 8 PRO A N 6
ATOM 4453 C CA . PRO A 1 8 ? 23.748 7.030 2.831 1.00 0.00 8 PRO A CA 6
ATOM 4454 C C . PRO A 1 8 ? 24.123 6.008 3.918 1.00 0.00 8 PRO A C 6
ATOM 4455 O O . PRO A 1 8 ? 23.906 6.235 5.115 1.00 0.00 8 PRO A O 6
ATOM 4466 N N . ARG A 1 9 ? 24.732 4.889 3.500 1.00 0.00 9 ARG A N 6
ATOM 4467 C CA . ARG A 1 9 ? 25.338 3.885 4.398 1.00 0.00 9 ARG A CA 6
ATOM 4468 C C . ARG A 1 9 ? 26.597 4.410 5.112 1.00 0.00 9 ARG A C 6
ATOM 4469 O O . ARG A 1 9 ? 27.172 5.433 4.730 1.00 0.00 9 ARG A O 6
ATOM 4490 N N . GLY A 1 10 ? 27.060 3.663 6.113 1.00 0.00 10 GLY A N 6
ATOM 4491 C CA . GLY A 1 10 ? 28.315 3.906 6.833 1.00 0.00 10 GLY A CA 6
ATOM 4492 C C . GLY A 1 10 ? 28.673 2.775 7.803 1.00 0.00 10 GLY A C 6
ATOM 4493 O O . GLY A 1 10 ? 27.870 1.873 8.057 1.00 0.00 10 GLY A O 6
ATOM 4497 N N . ASP A 1 11 ? 29.894 2.813 8.338 1.00 0.00 11 ASP A N 6
ATOM 4498 C CA . ASP A 1 11 ? 30.383 1.858 9.342 1.00 0.00 11 ASP A CA 6
ATOM 4499 C C . ASP A 1 11 ? 29.697 2.031 10.715 1.00 0.00 11 ASP A C 6
ATOM 4500 O O . ASP A 1 11 ? 29.123 3.082 11.023 1.00 0.00 11 ASP A O 6
ATOM 4509 N N . LYS A 1 12 ? 29.792 0.998 11.562 1.00 0.00 12 LYS A N 6
ATOM 4510 C CA . LYS A 1 12 ? 29.259 0.956 12.939 1.00 0.00 12 LYS A CA 6
ATOM 4511 C C . LYS A 1 12 ? 30.155 0.121 13.863 1.00 0.00 12 LYS A C 6
ATOM 4512 O O . LYS A 1 12 ? 30.960 -0.686 13.392 1.00 0.00 12 LYS A O 6
ATOM 4531 N N . ALA A 1 13 ? 29.985 0.281 15.175 1.00 0.00 13 ALA A N 6
ATOM 4532 C CA . ALA A 1 13 ? 30.653 -0.560 16.171 1.00 0.00 13 ALA A CA 6
ATOM 4533 C C . ALA A 1 13 ? 29.955 -1.923 16.360 1.00 0.00 13 ALA A C 6
ATOM 4534 O O . ALA A 1 13 ? 30.601 -2.966 16.273 1.00 0.00 13 ALA A O 6
ATOM 4541 N N . ALA A 1 14 ? 28.634 -1.922 16.591 1.00 0.00 14 ALA A N 6
ATOM 4542 C CA . ALA A 1 14 ? 27.834 -3.100 16.970 1.00 0.00 14 ALA A CA 6
ATOM 4543 C C . ALA A 1 14 ? 28.415 -3.919 18.160 1.00 0.00 14 ALA A C 6
ATOM 4544 O O . ALA A 1 14 ? 28.313 -5.149 18.199 1.00 0.00 14 ALA A O 6
ATOM 4551 N N . TYR A 1 15 ? 29.001 -3.225 19.147 1.00 0.00 15 TYR A N 6
ATOM 4552 C CA . TYR A 1 15 ? 29.649 -3.791 20.348 1.00 0.00 15 TYR A CA 6
ATOM 4553 C C . TYR A 1 15 ? 29.004 -3.277 21.655 1.00 0.00 15 TYR A C 6
ATOM 4554 O O . TYR A 1 15 ? 29.691 -2.930 22.618 1.00 0.00 15 TYR A O 6
ATOM 4572 N N . ASP A 1 16 ? 27.667 -3.197 21.684 1.00 0.00 16 ASP A N 6
ATOM 4573 C CA . ASP A 1 16 ? 26.848 -2.745 22.831 1.00 0.00 16 ASP A CA 6
ATOM 4574 C C . ASP A 1 16 ? 27.239 -1.349 23.383 1.00 0.00 16 ASP A C 6
ATOM 4575 O O . ASP A 1 16 ? 27.208 -1.094 24.590 1.00 0.00 16 ASP A O 6
ATOM 4584 N N . ILE A 1 17 ? 27.609 -0.443 22.470 1.00 0.00 17 ILE A N 6
ATOM 4585 C CA . ILE A 1 17 ? 28.129 0.916 22.736 1.00 0.00 17 ILE A CA 6
ATOM 4586 C C . ILE A 1 17 ? 27.255 2.023 22.112 1.00 0.00 17 ILE A C 6
ATOM 4587 O O . ILE A 1 17 ? 27.167 3.126 22.654 1.00 0.00 17 ILE A O 6
ATOM 4603 N N . LEU A 1 18 ? 26.562 1.718 21.010 1.00 0.00 18 LEU A N 6
ATOM 4604 C CA . LEU A 1 18 ? 25.656 2.607 20.268 1.00 0.00 18 LEU A CA 6
ATOM 4605 C C . LEU A 1 18 ? 24.379 1.833 19.882 1.00 0.00 18 LEU A C 6
ATOM 4606 O O . LEU A 1 18 ? 24.384 0.597 19.828 1.00 0.00 18 LEU A O 6
ATOM 4622 N N . ARG A 1 19 ? 23.309 2.558 19.536 1.00 0.00 19 ARG A N 6
ATOM 4623 C CA . ARG A 1 19 ? 22.043 2.015 19.009 1.00 0.00 19 ARG A CA 6
ATOM 4624 C C . ARG A 1 19 ? 21.622 2.808 17.771 1.00 0.00 19 ARG A C 6
ATOM 4625 O O . ARG A 1 19 ? 21.695 4.039 17.773 1.00 0.00 19 ARG A O 6
ATOM 4646 N N . ARG A 1 20 ? 21.177 2.097 16.729 1.00 0.00 20 ARG A N 6
ATOM 4647 C CA . ARG A 1 20 ? 20.734 2.655 15.436 1.00 0.00 20 ARG A CA 6
ATOM 4648 C C . ARG A 1 20 ? 19.233 2.458 15.221 1.00 0.00 20 ARG A C 6
ATOM 4649 O O . ARG A 1 20 ? 18.665 1.480 15.710 1.00 0.00 20 ARG A O 6
ATOM 4670 N N . CYS A 1 21 ? 18.611 3.360 14.464 1.00 0.00 21 CYS A N 6
ATOM 4671 C CA . CYS A 1 21 ? 17.174 3.354 14.188 1.00 0.00 21 CYS A CA 6
ATOM 4672 C C . CYS A 1 21 ? 16.913 3.011 12.711 1.00 0.00 21 CYS A C 6
ATOM 4673 O O . CYS A 1 21 ? 17.279 3.767 11.802 1.00 0.00 21 CYS A O 6
ATOM 4680 N N . SER A 1 22 ? 16.280 1.857 12.479 1.00 0.00 22 SER A N 6
ATOM 4681 C CA . SER A 1 22 ? 15.939 1.310 11.151 1.00 0.00 22 SER A CA 6
ATOM 4682 C C . SER A 1 22 ? 14.989 2.184 10.312 1.00 0.00 22 SER A C 6
ATOM 4683 O O . SER A 1 22 ? 14.791 1.917 9.121 1.00 0.00 22 SER A O 6
ATOM 4691 N N . GLN A 1 23 ? 14.426 3.243 10.907 1.00 0.00 23 GLN A N 6
ATOM 4692 C CA . GLN A 1 23 ? 13.485 4.179 10.277 1.00 0.00 23 GLN A CA 6
ATOM 4693 C C . GLN A 1 23 ? 14.056 5.612 10.145 1.00 0.00 23 GLN A C 6
ATOM 4694 O O . GLN A 1 23 ? 13.401 6.463 9.534 1.00 0.00 23 GLN A O 6
ATOM 4708 N N . CYS A 1 24 ? 15.274 5.865 10.658 1.00 0.00 24 CYS A N 6
ATOM 4709 C CA . CYS A 1 24 ? 15.878 7.204 10.755 1.00 0.00 24 CYS A CA 6
ATOM 4710 C C . CYS A 1 24 ? 17.349 7.273 10.273 1.00 0.00 24 CYS A C 6
ATOM 4711 O O . CYS A 1 24 ? 17.780 8.314 9.771 1.00 0.00 24 CYS A O 6
ATOM 4718 N N . GLY A 1 25 ? 18.125 6.191 10.422 1.00 0.00 25 GLY A N 6
ATOM 4719 C CA . GLY A 1 25 ? 19.515 6.091 9.948 1.00 0.00 25 GLY A CA 6
ATOM 4720 C C . GLY A 1 25 ? 20.581 6.798 10.809 1.00 0.00 25 GLY A C 6
ATOM 4721 O O . GLY A 1 25 ? 21.718 6.957 10.358 1.00 0.00 25 GLY A O 6
ATOM 4725 N N . ILE A 1 26 ? 20.236 7.226 12.030 1.00 0.00 26 ILE A N 6
ATOM 4726 C CA . ILE A 1 26 ? 21.134 7.885 13.001 1.00 0.00 26 ILE A CA 6
ATOM 4727 C C . ILE A 1 26 ? 21.559 6.903 14.114 1.00 0.00 26 ILE A C 6
ATOM 4728 O O . ILE A 1 26 ? 20.858 5.921 14.383 1.00 0.00 26 ILE A O 6
ATOM 4744 N N . LEU A 1 27 ? 22.702 7.171 14.760 1.00 0.00 27 LEU A N 6
ATOM 4745 C CA . LEU A 1 27 ? 23.283 6.355 15.835 1.00 0.00 27 LEU A CA 6
ATOM 4746 C C . LEU A 1 27 ? 23.530 7.217 17.087 1.00 0.00 27 LEU A C 6
ATOM 4747 O O . LEU A 1 27 ? 24.187 8.259 17.001 1.00 0.00 27 LEU A O 6
ATOM 4763 N N . LEU A 1 28 ? 23.034 6.760 18.245 1.00 0.00 28 LEU A N 6
ATOM 4764 C CA . LEU A 1 28 ? 23.163 7.431 19.552 1.00 0.00 28 LEU A CA 6
ATOM 4765 C C . LEU A 1 28 ? 23.764 6.462 20.594 1.00 0.00 28 LEU A C 6
ATOM 4766 O O . LEU A 1 28 ? 23.552 5.255 20.468 1.00 0.00 28 LEU A O 6
ATOM 4782 N N . PRO A 1 29 ? 24.484 6.948 21.627 1.00 0.00 29 PRO A N 6
ATOM 4783 C CA . PRO A 1 29 ? 25.082 6.090 22.651 1.00 0.00 29 PRO A CA 6
ATOM 4784 C C . PRO A 1 29 ? 24.040 5.475 23.602 1.00 0.00 29 PRO A C 6
ATOM 4785 O O . PRO A 1 29 ? 23.746 4.286 23.489 1.00 0.00 29 PRO A O 6
ATOM 4796 N N . LEU A 1 30 ? 23.490 6.262 24.539 1.00 0.00 30 LEU A N 6
ATOM 4797 C CA . LEU A 1 30 ? 22.534 5.821 25.572 1.00 0.00 30 LEU A CA 6
ATOM 4798 C C . LEU A 1 30 ? 21.700 6.972 26.172 1.00 0.00 30 LEU A C 6
ATOM 4799 O O . LEU A 1 30 ? 20.473 6.878 26.121 1.00 0.00 30 LEU A O 6
ATOM 4815 N N . PRO A 1 31 ? 22.284 8.100 26.632 1.00 0.00 31 PRO A N 6
ATOM 4816 C CA . PRO A 1 31 ? 21.483 9.223 27.140 1.00 0.00 31 PRO A CA 6
ATOM 4817 C C . PRO A 1 31 ? 20.855 10.086 26.029 1.00 0.00 31 PRO A C 6
ATOM 4818 O O . PRO A 1 31 ? 19.672 10.415 26.115 1.00 0.00 31 PRO A O 6
ATOM 4829 N N . ILE A 1 32 ? 21.580 10.384 24.940 1.00 0.00 32 ILE A N 6
ATOM 4830 C CA . ILE A 1 32 ? 21.040 11.155 23.794 1.00 0.00 32 ILE A CA 6
ATOM 4831 C C . ILE A 1 32 ? 19.957 10.361 23.029 1.00 0.00 32 ILE A C 6
ATOM 4832 O O . ILE A 1 32 ? 19.032 10.946 22.461 1.00 0.00 32 ILE A O 6
ATOM 4848 N N . LEU A 1 33 ? 19.998 9.020 23.097 1.00 0.00 33 LEU A N 6
ATOM 4849 C CA . LEU A 1 33 ? 18.954 8.126 22.573 1.00 0.00 33 LEU A CA 6
ATOM 4850 C C . LEU A 1 33 ? 17.558 8.438 23.150 1.00 0.00 33 LEU A C 6
ATOM 4851 O O . LEU A 1 33 ? 16.564 8.198 22.471 1.00 0.00 33 LEU A O 6
ATOM 4867 N N . ASN A 1 34 ? 17.461 9.022 24.352 1.00 0.00 34 ASN A N 6
ATOM 4868 C CA . ASN A 1 34 ? 16.190 9.436 24.956 1.00 0.00 34 ASN A CA 6
ATOM 4869 C C . ASN A 1 34 ? 15.410 10.434 24.070 1.00 0.00 34 ASN A C 6
ATOM 4870 O O . ASN A 1 34 ? 14.212 10.248 23.838 1.00 0.00 34 ASN A O 6
ATOM 4881 N N . GLN A 1 35 ? 16.088 11.449 23.513 1.00 0.00 35 GLN A N 6
ATOM 4882 C CA . GLN A 1 35 ? 15.472 12.411 22.585 1.00 0.00 35 GLN A CA 6
ATOM 4883 C C . GLN A 1 35 ? 14.994 11.719 21.299 1.00 0.00 35 GLN A C 6
ATOM 4884 O O . GLN A 1 35 ? 13.897 12.015 20.815 1.00 0.00 35 GLN A O 6
ATOM 4898 N N . HIS A 1 36 ? 15.781 10.770 20.768 1.00 0.00 36 HIS A N 6
ATOM 4899 C CA . HIS A 1 36 ? 15.359 9.969 19.620 1.00 0.00 36 HIS A CA 6
ATOM 4900 C C . HIS A 1 36 ? 14.105 9.153 19.946 1.00 0.00 36 HIS A C 6
ATOM 4901 O O . HIS A 1 36 ? 13.138 9.219 19.197 1.00 0.00 36 HIS A O 6
ATOM 4915 N N . GLN A 1 37 ? 14.086 8.428 21.069 1.00 0.00 37 GLN A N 6
ATOM 4916 C CA . GLN A 1 37 ? 12.949 7.595 21.475 1.00 0.00 37 GLN A CA 6
ATOM 4917 C C . GLN A 1 37 ? 11.641 8.393 21.559 1.00 0.00 37 GLN A C 6
ATOM 4918 O O . GLN A 1 37 ? 10.629 7.931 21.039 1.00 0.00 37 GLN A O 6
ATOM 4932 N N . GLU A 1 38 ? 11.645 9.600 22.138 1.00 0.00 38 GLU A N 6
ATOM 4933 C CA . GLU A 1 38 ? 10.443 10.449 22.163 1.00 0.00 38 GLU A CA 6
ATOM 4934 C C . GLU A 1 38 ? 10.003 10.910 20.761 1.00 0.00 38 GLU A C 6
ATOM 4935 O O . GLU A 1 38 ? 8.824 10.783 20.423 1.00 0.00 38 GLU A O 6
ATOM 4947 N N . LYS A 1 39 ? 10.927 11.414 19.928 1.00 0.00 39 LYS A N 6
ATOM 4948 C CA . LYS A 1 39 ? 10.605 11.946 18.590 1.00 0.00 39 LYS A CA 6
ATOM 4949 C C . LYS A 1 39 ? 10.158 10.841 17.625 1.00 0.00 39 LYS A C 6
ATOM 4950 O O . LYS A 1 39 ? 9.126 10.975 16.969 1.00 0.00 39 LYS A O 6
ATOM 4969 N N . CYS A 1 40 ? 10.906 9.740 17.564 1.00 0.00 40 CYS A N 6
ATOM 4970 C CA . CYS A 1 40 ? 10.655 8.571 16.717 1.00 0.00 40 CYS A CA 6
ATOM 4971 C C . CYS A 1 40 ? 9.298 7.910 17.070 1.00 0.00 40 CYS A C 6
ATOM 4972 O O . CYS A 1 40 ? 8.493 7.628 16.176 1.00 0.00 40 CYS A O 6
ATOM 4979 N N . ARG A 1 41 ? 8.989 7.765 18.373 1.00 0.00 41 ARG A N 6
ATOM 4980 C CA . ARG A 1 41 ? 7.673 7.317 18.871 1.00 0.00 41 ARG A CA 6
ATOM 4981 C C . ARG A 1 41 ? 6.547 8.278 18.488 1.00 0.00 41 ARG A C 6
ATOM 4982 O O . ARG A 1 41 ? 5.517 7.821 17.990 1.00 0.00 41 ARG A O 6
ATOM 5003 N N . TRP A 1 42 ? 6.724 9.588 18.687 1.00 0.00 42 TRP A N 6
ATOM 5004 C CA . TRP A 1 42 ? 5.727 10.593 18.296 1.00 0.00 42 TRP A CA 6
ATOM 5005 C C . TRP A 1 42 ? 5.425 10.534 16.792 1.00 0.00 42 TRP A C 6
ATOM 5006 O O . TRP A 1 42 ? 4.258 10.508 16.399 1.00 0.00 42 TRP A O 6
ATOM 5027 N N . LEU A 1 43 ? 6.463 10.453 15.952 1.00 0.00 43 LEU A N 6
ATOM 5028 C CA . LEU A 1 43 ? 6.340 10.364 14.494 1.00 0.00 43 LEU A CA 6
ATOM 5029 C C . LEU A 1 43 ? 5.575 9.092 14.085 1.00 0.00 43 LEU A C 6
ATOM 5030 O O . LEU A 1 43 ? 4.574 9.184 13.374 1.00 0.00 43 LEU A O 6
ATOM 5046 N N . ALA A 1 44 ? 5.988 7.921 14.580 1.00 0.00 44 ALA A N 6
ATOM 5047 C CA . ALA A 1 44 ? 5.322 6.646 14.297 1.00 0.00 44 ALA A CA 6
ATOM 5048 C C . ALA A 1 44 ? 3.854 6.601 14.770 1.00 0.00 44 ALA A C 6
ATOM 5049 O O . ALA A 1 44 ? 2.993 6.071 14.064 1.00 0.00 44 ALA A O 6
ATOM 5056 N N . SER A 1 45 ? 3.550 7.189 15.933 1.00 0.00 45 SER A N 6
ATOM 5057 C CA . SER A 1 45 ? 2.186 7.297 16.472 1.00 0.00 45 SER A CA 6
ATOM 5058 C C . SER A 1 45 ? 1.309 8.268 15.661 1.00 0.00 45 SER A C 6
ATOM 5059 O O . SER A 1 45 ? 0.154 7.960 15.351 1.00 0.00 45 SER A O 6
ATOM 5067 N N . SER A 1 46 ? 1.863 9.419 15.258 1.00 0.00 46 SER A N 6
ATOM 5068 C CA . SER A 1 46 ? 1.194 10.429 14.419 1.00 0.00 46 SER A CA 6
ATOM 5069 C C . SER A 1 46 ? 0.906 9.918 12.997 1.00 0.00 46 SER A C 6
ATOM 5070 O O . SER A 1 46 ? -0.175 10.159 12.449 1.00 0.00 46 SER A O 6
ATOM 5078 N N . LYS A 1 47 ? 1.846 9.161 12.409 1.00 0.00 47 LYS A N 6
ATOM 5079 C CA . LYS A 1 47 ? 1.771 8.537 11.074 1.00 0.00 47 LYS A CA 6
ATOM 5080 C C . LYS A 1 47 ? 0.876 7.281 11.060 1.00 0.00 47 LYS A C 6
ATOM 5081 O O . LYS A 1 47 ? 1.325 6.170 10.767 1.00 0.00 47 LYS A O 6
ATOM 5100 N N . GLY A 1 48 ? -0.400 7.452 11.417 1.00 0.00 48 GLY A N 6
ATOM 5101 C CA . GLY A 1 48 ? -1.403 6.380 11.514 1.00 0.00 48 GLY A CA 6
ATOM 5102 C C . GLY A 1 48 ? -1.648 5.609 10.206 1.00 0.00 48 GLY A C 6
ATOM 5103 O O . GLY A 1 48 ? -1.850 4.392 10.242 1.00 0.00 48 GLY A O 6
ATOM 5107 N N . LYS A 1 49 ? -1.592 6.291 9.051 1.00 0.00 49 LYS A N 6
ATOM 5108 C CA . LYS A 1 49 ? -1.637 5.670 7.714 1.00 0.00 49 LYS A CA 6
ATOM 5109 C C . LYS A 1 49 ? -0.237 5.185 7.300 1.00 0.00 49 LYS A C 6
ATOM 5110 O O . LYS A 1 49 ? 0.713 5.972 7.292 1.00 0.00 49 LYS A O 6
ATOM 5129 N N . GLN A 1 50 ? -0.110 3.906 6.937 1.00 0.00 50 GLN A N 6
ATOM 5130 C CA . GLN A 1 50 ? 1.136 3.324 6.418 1.00 0.00 50 GLN A CA 6
ATOM 5131 C C . GLN A 1 50 ? 1.495 3.824 5.000 1.00 0.00 50 GLN A C 6
ATOM 5132 O O . GLN A 1 50 ? 0.658 4.360 4.265 1.00 0.00 50 GLN A O 6
ATOM 5146 N N . VAL A 1 51 ? 2.747 3.592 4.589 1.00 0.00 51 VAL A N 6
ATOM 5147 C CA . VAL A 1 51 ? 3.250 3.820 3.214 1.00 0.00 51 VAL A CA 6
ATOM 5148 C C . VAL A 1 51 ? 2.966 2.618 2.286 1.00 0.00 51 VAL A C 6
ATOM 5149 O O . VAL A 1 51 ? 2.462 1.584 2.732 1.00 0.00 51 VAL A O 6
ATOM 5162 N N . ARG A 1 52 ? 3.311 2.737 0.992 1.00 0.00 52 ARG A N 6
ATOM 5163 C CA . ARG A 1 52 ? 3.078 1.716 -0.062 1.00 0.00 52 ARG A CA 6
ATOM 5164 C C . ARG A 1 52 ? 4.374 1.283 -0.782 1.00 0.00 52 ARG A C 6
ATOM 5165 O O . ARG A 1 52 ? 4.339 0.767 -1.899 1.00 0.00 52 ARG A O 6
ATOM 5186 N N . ASN A 1 53 ? 5.524 1.516 -0.146 1.00 0.00 53 ASN A N 6
ATOM 5187 C CA . ASN A 1 53 ? 6.873 1.175 -0.621 1.00 0.00 53 ASN A CA 6
ATOM 5188 C C . ASN A 1 53 ? 7.818 0.845 0.561 1.00 0.00 53 ASN A C 6
ATOM 5189 O O . ASN A 1 53 ? 7.450 1.010 1.727 1.00 0.00 53 ASN A O 6
ATOM 5200 N N . PHE A 1 54 ? 9.029 0.359 0.262 1.00 0.00 54 PHE A N 6
ATOM 5201 C CA . PHE A 1 54 ? 10.039 -0.042 1.261 1.00 0.00 54 PHE A CA 6
ATOM 5202 C C . PHE A 1 54 ? 11.480 0.358 0.875 1.00 0.00 54 PHE A C 6
ATOM 5203 O O . PHE A 1 54 ? 12.248 0.777 1.747 1.00 0.00 54 PHE A O 6
ATOM 5220 N N . SER A 1 55 ? 11.815 0.293 -0.425 1.00 0.00 55 SER A N 6
ATOM 5221 C CA . SER A 1 55 ? 13.100 0.686 -1.051 1.00 0.00 55 SER A CA 6
ATOM 5222 C C . SER A 1 55 ? 14.360 0.315 -0.243 1.00 0.00 55 SER A C 6
ATOM 5223 O O . SER A 1 55 ? 15.091 1.216 0.232 1.00 0.00 55 SER A O 6
ATOM 5233 N N . GLY A 1 1 ? 18.593 -14.460 9.767 1.00 0.00 1 GLY A N 7
ATOM 5234 C CA . GLY A 1 1 ? 18.420 -13.179 9.050 1.00 0.00 1 GLY A CA 7
ATOM 5235 C C . GLY A 1 1 ? 18.549 -13.341 7.542 1.00 0.00 1 GLY A C 7
ATOM 5236 O O . GLY A 1 1 ? 19.160 -14.297 7.058 1.00 0.00 1 GLY A O 7
ATOM 5242 N N . SER A 1 2 ? 17.991 -12.396 6.781 1.00 0.00 2 SER A N 7
ATOM 5243 C CA . SER A 1 2 ? 18.199 -12.259 5.326 1.00 0.00 2 SER A CA 7
ATOM 5244 C C . SER A 1 2 ? 19.642 -11.827 4.976 1.00 0.00 2 SER A C 7
ATOM 5245 O O . SER A 1 2 ? 20.446 -11.483 5.851 1.00 0.00 2 SER A O 7
ATOM 5253 N N . GLU A 1 3 ? 19.982 -11.828 3.681 1.00 0.00 3 GLU A N 7
ATOM 5254 C CA . GLU A 1 3 ? 21.281 -11.348 3.176 1.00 0.00 3 GLU A CA 7
ATOM 5255 C C . GLU A 1 3 ? 21.554 -9.864 3.515 1.00 0.00 3 GLU A C 7
ATOM 5256 O O . GLU A 1 3 ? 20.626 -9.056 3.631 1.00 0.00 3 GLU A O 7
ATOM 5268 N N . PHE A 1 4 ? 22.836 -9.498 3.630 1.00 0.00 4 PHE A N 7
ATOM 5269 C CA . PHE A 1 4 ? 23.305 -8.139 3.944 1.00 0.00 4 PHE A CA 7
ATOM 5270 C C . PHE A 1 4 ? 24.131 -7.550 2.788 1.00 0.00 4 PHE A C 7
ATOM 5271 O O . PHE A 1 4 ? 24.817 -8.278 2.064 1.00 0.00 4 PHE A O 7
ATOM 5288 N N . THR A 1 5 ? 24.079 -6.225 2.624 1.00 0.00 5 THR A N 7
ATOM 5289 C CA . THR A 1 5 ? 24.735 -5.496 1.521 1.00 0.00 5 THR A CA 7
ATOM 5290 C C . THR A 1 5 ? 26.267 -5.585 1.587 1.00 0.00 5 THR A C 7
ATOM 5291 O O . THR A 1 5 ? 26.896 -6.043 0.631 1.00 0.00 5 THR A O 7
ATOM 5302 N N . SER A 1 6 ? 26.854 -5.193 2.727 1.00 0.00 6 SER A N 7
ATOM 5303 C CA . SER A 1 6 ? 28.305 -5.164 2.996 1.00 0.00 6 SER A CA 7
ATOM 5304 C C . SER A 1 6 ? 28.590 -5.224 4.505 1.00 0.00 6 SER A C 7
ATOM 5305 O O . SER A 1 6 ? 27.760 -4.813 5.321 1.00 0.00 6 SER A O 7
ATOM 5313 N N . SER A 1 7 ? 29.786 -5.686 4.883 1.00 0.00 7 SER A N 7
ATOM 5314 C CA . SER A 1 7 ? 30.327 -5.602 6.250 1.00 0.00 7 SER A CA 7
ATOM 5315 C C . SER A 1 7 ? 31.001 -4.238 6.528 1.00 0.00 7 SER A C 7
ATOM 5316 O O . SER A 1 7 ? 31.347 -3.520 5.582 1.00 0.00 7 SER A O 7
ATOM 5324 N N . PRO A 1 8 ? 31.236 -3.858 7.804 1.00 0.00 8 PRO A N 7
ATOM 5325 C CA . PRO A 1 8 ? 31.954 -2.626 8.164 1.00 0.00 8 PRO A CA 7
ATOM 5326 C C . PRO A 1 8 ? 33.485 -2.694 7.959 1.00 0.00 8 PRO A C 7
ATOM 5327 O O . PRO A 1 8 ? 34.166 -1.682 8.143 1.00 0.00 8 PRO A O 7
ATOM 5338 N N . ARG A 1 9 ? 34.033 -3.863 7.580 1.00 0.00 9 ARG A N 7
ATOM 5339 C CA . ARG A 1 9 ? 35.472 -4.141 7.360 1.00 0.00 9 ARG A CA 7
ATOM 5340 C C . ARG A 1 9 ? 36.399 -3.624 8.479 1.00 0.00 9 ARG A C 7
ATOM 5341 O O . ARG A 1 9 ? 37.438 -3.010 8.219 1.00 0.00 9 ARG A O 7
ATOM 5362 N N . GLY A 1 10 ? 36.016 -3.876 9.733 1.00 0.00 10 GLY A N 7
ATOM 5363 C CA . GLY A 1 10 ? 36.767 -3.498 10.938 1.00 0.00 10 GLY A CA 7
ATOM 5364 C C . GLY A 1 10 ? 36.482 -4.406 12.141 1.00 0.00 10 GLY A C 7
ATOM 5365 O O . GLY A 1 10 ? 35.611 -5.278 12.090 1.00 0.00 10 GLY A O 7
ATOM 5369 N N . ASP A 1 11 ? 37.223 -4.200 13.233 1.00 0.00 11 ASP A N 7
ATOM 5370 C CA . ASP A 1 11 ? 37.255 -5.078 14.414 1.00 0.00 11 ASP A CA 7
ATOM 5371 C C . ASP A 1 11 ? 37.282 -4.252 15.715 1.00 0.00 11 ASP A C 7
ATOM 5372 O O . ASP A 1 11 ? 38.349 -3.863 16.206 1.00 0.00 11 ASP A O 7
ATOM 5381 N N . LYS A 1 12 ? 36.096 -3.953 16.266 1.00 0.00 12 LYS A N 7
ATOM 5382 C CA . LYS A 1 12 ? 35.918 -3.210 17.529 1.00 0.00 12 LYS A CA 7
ATOM 5383 C C . LYS A 1 12 ? 34.604 -3.588 18.230 1.00 0.00 12 LYS A C 7
ATOM 5384 O O . LYS A 1 12 ? 33.575 -3.752 17.572 1.00 0.00 12 LYS A O 7
ATOM 5403 N N . ALA A 1 13 ? 34.623 -3.662 19.564 1.00 0.00 13 ALA A N 7
ATOM 5404 C CA . ALA A 1 13 ? 33.436 -3.894 20.403 1.00 0.00 13 ALA A CA 7
ATOM 5405 C C . ALA A 1 13 ? 32.573 -2.629 20.641 1.00 0.00 13 ALA A C 7
ATOM 5406 O O . ALA A 1 13 ? 31.474 -2.714 21.197 1.00 0.00 13 ALA A O 7
ATOM 5413 N N . ALA A 1 14 ? 33.056 -1.450 20.225 1.00 0.00 14 ALA A N 7
ATOM 5414 C CA . ALA A 1 14 ? 32.432 -0.142 20.463 1.00 0.00 14 ALA A CA 7
ATOM 5415 C C . ALA A 1 14 ? 31.012 0.026 19.879 1.00 0.00 14 ALA A C 7
ATOM 5416 O O . ALA A 1 14 ? 30.280 0.924 20.296 1.00 0.00 14 ALA A O 7
ATOM 5423 N N . TYR A 1 15 ? 30.606 -0.823 18.930 1.00 0.00 15 TYR A N 7
ATOM 5424 C CA . TYR A 1 15 ? 29.328 -0.715 18.215 1.00 0.00 15 TYR A CA 7
ATOM 5425 C C . TYR A 1 15 ? 28.170 -1.497 18.870 1.00 0.00 15 TYR A C 7
ATOM 5426 O O . TYR A 1 15 ? 27.018 -1.327 18.467 1.00 0.00 15 TYR A O 7
ATOM 5444 N N . ASP A 1 16 ? 28.441 -2.326 19.887 1.00 0.00 16 ASP A N 7
ATOM 5445 C CA . ASP A 1 16 ? 27.414 -3.098 20.609 1.00 0.00 16 ASP A CA 7
ATOM 5446 C C . ASP A 1 16 ? 26.697 -2.292 21.711 1.00 0.00 16 ASP A C 7
ATOM 5447 O O . ASP A 1 16 ? 25.529 -2.562 22.006 1.00 0.00 16 ASP A O 7
ATOM 5456 N N . ILE A 1 17 ? 27.367 -1.298 22.313 1.00 0.00 17 ILE A N 7
ATOM 5457 C CA . ILE A 1 17 ? 26.759 -0.371 23.289 1.00 0.00 17 ILE A CA 7
ATOM 5458 C C . ILE A 1 17 ? 25.812 0.633 22.613 1.00 0.00 17 ILE A C 7
ATOM 5459 O O . ILE A 1 17 ? 24.752 0.944 23.160 1.00 0.00 17 ILE A O 7
ATOM 5475 N N . LEU A 1 18 ? 26.166 1.110 21.413 1.00 0.00 18 LEU A N 7
ATOM 5476 C CA . LEU A 1 18 ? 25.356 2.048 20.628 1.00 0.00 18 LEU A CA 7
ATOM 5477 C C . LEU A 1 18 ? 24.004 1.436 20.208 1.00 0.00 18 LEU A C 7
ATOM 5478 O O . LEU A 1 18 ? 23.860 0.216 20.067 1.00 0.00 18 LEU A O 7
ATOM 5494 N N . ARG A 1 19 ? 23.041 2.311 19.902 1.00 0.00 19 ARG A N 7
ATOM 5495 C CA . ARG A 1 19 ? 21.736 1.985 19.306 1.00 0.00 19 ARG A CA 7
ATOM 5496 C C . ARG A 1 19 ? 21.546 2.759 18.005 1.00 0.00 19 ARG A C 7
ATOM 5497 O O . ARG A 1 19 ? 22.039 3.880 17.865 1.00 0.00 19 ARG A O 7
ATOM 5518 N N . ARG A 1 20 ? 20.805 2.150 17.073 1.00 0.00 20 ARG A N 7
ATOM 5519 C CA . ARG A 1 20 ? 20.519 2.658 15.721 1.00 0.00 20 ARG A CA 7
ATOM 5520 C C . ARG A 1 20 ? 19.023 2.562 15.406 1.00 0.00 20 ARG A C 7
ATOM 5521 O O . ARG A 1 20 ? 18.288 1.864 16.112 1.00 0.00 20 ARG A O 7
ATOM 5542 N N . CYS A 1 21 ? 18.587 3.244 14.348 1.00 0.00 21 CYS A N 7
ATOM 5543 C CA . CYS A 1 21 ? 17.179 3.394 13.983 1.00 0.00 21 CYS A CA 7
ATOM 5544 C C . CYS A 1 21 ? 16.994 3.160 12.472 1.00 0.00 21 CYS A C 7
ATOM 5545 O O . CYS A 1 21 ? 17.509 3.908 11.634 1.00 0.00 21 CYS A O 7
ATOM 5552 N N . SER A 1 22 ? 16.261 2.094 12.130 1.00 0.00 22 SER A N 7
ATOM 5553 C CA . SER A 1 22 ? 16.049 1.579 10.763 1.00 0.00 22 SER A CA 7
ATOM 5554 C C . SER A 1 22 ? 15.320 2.535 9.801 1.00 0.00 22 SER A C 7
ATOM 5555 O O . SER A 1 22 ? 15.197 2.228 8.611 1.00 0.00 22 SER A O 7
ATOM 5563 N N . GLN A 1 23 ? 14.856 3.690 10.290 1.00 0.00 23 GLN A N 7
ATOM 5564 C CA . GLN A 1 23 ? 14.184 4.740 9.509 1.00 0.00 23 GLN A CA 7
ATOM 5565 C C . GLN A 1 23 ? 14.846 6.131 9.646 1.00 0.00 23 GLN A C 7
ATOM 5566 O O . GLN A 1 23 ? 14.350 7.096 9.054 1.00 0.00 23 GLN A O 7
ATOM 5580 N N . CYS A 1 24 ? 15.984 6.222 10.354 1.00 0.00 24 CYS A N 7
ATOM 5581 C CA . CYS A 1 24 ? 16.736 7.464 10.586 1.00 0.00 24 CYS A CA 7
ATOM 5582 C C . CYS A 1 24 ? 18.236 7.358 10.206 1.00 0.00 24 CYS A C 7
ATOM 5583 O O . CYS A 1 24 ? 18.837 8.350 9.788 1.00 0.00 24 CYS A O 7
ATOM 5590 N N . GLY A 1 25 ? 18.852 6.177 10.361 1.00 0.00 25 GLY A N 7
ATOM 5591 C CA . GLY A 1 25 ? 20.248 5.884 9.985 1.00 0.00 25 GLY A CA 7
ATOM 5592 C C . GLY A 1 25 ? 21.336 6.379 10.958 1.00 0.00 25 GLY A C 7
ATOM 5593 O O . GLY A 1 25 ? 22.486 5.944 10.861 1.00 0.00 25 GLY A O 7
ATOM 5597 N N . ILE A 1 26 ? 20.990 7.267 11.898 1.00 0.00 26 ILE A N 7
ATOM 5598 C CA . ILE A 1 26 ? 21.876 7.785 12.957 1.00 0.00 26 ILE A CA 7
ATOM 5599 C C . ILE A 1 26 ? 22.129 6.747 14.072 1.00 0.00 26 ILE A C 7
ATOM 5600 O O . ILE A 1 26 ? 21.313 5.844 14.288 1.00 0.00 26 ILE A O 7
ATOM 5616 N N . LEU A 1 27 ? 23.246 6.899 14.800 1.00 0.00 27 LEU A N 7
ATOM 5617 C CA . LEU A 1 27 ? 23.613 6.092 15.974 1.00 0.00 27 LEU A CA 7
ATOM 5618 C C . LEU A 1 27 ? 23.795 6.986 17.212 1.00 0.00 27 LEU A C 7
ATOM 5619 O O . LEU A 1 27 ? 24.427 8.041 17.122 1.00 0.00 27 LEU A O 7
ATOM 5635 N N . LEU A 1 28 ? 23.283 6.541 18.366 1.00 0.00 28 LEU A N 7
ATOM 5636 C CA . LEU A 1 28 ? 23.358 7.229 19.668 1.00 0.00 28 LEU A CA 7
ATOM 5637 C C . LEU A 1 28 ? 23.860 6.257 20.762 1.00 0.00 28 LEU A C 7
ATOM 5638 O O . LEU A 1 28 ? 23.622 5.051 20.643 1.00 0.00 28 LEU A O 7
ATOM 5654 N N . PRO A 1 29 ? 24.520 6.740 21.837 1.00 0.00 29 PRO A N 7
ATOM 5655 C CA . PRO A 1 29 ? 25.025 5.881 22.911 1.00 0.00 29 PRO A CA 7
ATOM 5656 C C . PRO A 1 29 ? 23.913 5.350 23.833 1.00 0.00 29 PRO A C 7
ATOM 5657 O O . PRO A 1 29 ? 23.611 4.159 23.785 1.00 0.00 29 PRO A O 7
ATOM 5668 N N . LEU A 1 30 ? 23.294 6.211 24.657 1.00 0.00 30 LEU A N 7
ATOM 5669 C CA . LEU A 1 30 ? 22.231 5.849 25.612 1.00 0.00 30 LEU A CA 7
ATOM 5670 C C . LEU A 1 30 ? 21.421 7.067 26.119 1.00 0.00 30 LEU A C 7
ATOM 5671 O O . LEU A 1 30 ? 20.207 7.066 25.923 1.00 0.00 30 LEU A O 7
ATOM 5687 N N . PRO A 1 31 ? 22.021 8.128 26.710 1.00 0.00 31 PRO A N 7
ATOM 5688 C CA . PRO A 1 31 ? 21.246 9.272 27.212 1.00 0.00 31 PRO A CA 7
ATOM 5689 C C . PRO A 1 31 ? 20.751 10.222 26.105 1.00 0.00 31 PRO A C 7
ATOM 5690 O O . PRO A 1 31 ? 19.654 10.769 26.213 1.00 0.00 31 PRO A O 7
ATOM 5701 N N . ILE A 1 32 ? 21.509 10.398 25.011 1.00 0.00 32 ILE A N 7
ATOM 5702 C CA . ILE A 1 32 ? 21.059 11.181 23.837 1.00 0.00 32 ILE A CA 7
ATOM 5703 C C . ILE A 1 32 ? 19.955 10.436 23.058 1.00 0.00 32 ILE A C 7
ATOM 5704 O O . ILE A 1 32 ? 19.093 11.068 22.441 1.00 0.00 32 ILE A O 7
ATOM 5720 N N . LEU A 1 33 ? 19.910 9.096 23.145 1.00 0.00 33 LEU A N 7
ATOM 5721 C CA . LEU A 1 33 ? 18.852 8.274 22.541 1.00 0.00 33 LEU A CA 7
ATOM 5722 C C . LEU A 1 33 ? 17.449 8.650 23.049 1.00 0.00 33 LEU A C 7
ATOM 5723 O O . LEU A 1 33 ? 16.496 8.459 22.304 1.00 0.00 33 LEU A O 7
ATOM 5739 N N . ASN A 1 34 ? 17.289 9.225 24.249 1.00 0.00 34 ASN A N 7
ATOM 5740 C CA . ASN A 1 34 ? 15.981 9.673 24.757 1.00 0.00 34 ASN A CA 7
ATOM 5741 C C . ASN A 1 34 ? 15.251 10.625 23.790 1.00 0.00 34 ASN A C 7
ATOM 5742 O O . ASN A 1 34 ? 14.066 10.420 23.519 1.00 0.00 34 ASN A O 7
ATOM 5753 N N . GLN A 1 35 ? 15.956 11.612 23.218 1.00 0.00 35 GLN A N 7
ATOM 5754 C CA . GLN A 1 35 ? 15.397 12.525 22.208 1.00 0.00 35 GLN A CA 7
ATOM 5755 C C . GLN A 1 35 ? 14.992 11.777 20.927 1.00 0.00 35 GLN A C 7
ATOM 5756 O O . GLN A 1 35 ? 13.936 12.044 20.352 1.00 0.00 35 GLN A O 7
ATOM 5770 N N . HIS A 1 36 ? 15.809 10.813 20.491 1.00 0.00 36 HIS A N 7
ATOM 5771 C CA . HIS A 1 36 ? 15.502 9.983 19.327 1.00 0.00 36 HIS A CA 7
ATOM 5772 C C . HIS A 1 36 ? 14.278 9.084 19.566 1.00 0.00 36 HIS A C 7
ATOM 5773 O O . HIS A 1 36 ? 13.404 8.977 18.706 1.00 0.00 36 HIS A O 7
ATOM 5787 N N . GLN A 1 37 ? 14.199 8.458 20.744 1.00 0.00 37 GLN A N 7
ATOM 5788 C CA . GLN A 1 37 ? 13.127 7.546 21.131 1.00 0.00 37 GLN A CA 7
ATOM 5789 C C . GLN A 1 37 ? 11.774 8.262 21.153 1.00 0.00 37 GLN A C 7
ATOM 5790 O O . GLN A 1 37 ? 10.825 7.780 20.536 1.00 0.00 37 GLN A O 7
ATOM 5804 N N . GLU A 1 38 ? 11.686 9.439 21.789 1.00 0.00 38 GLU A N 7
ATOM 5805 C CA . GLU A 1 38 ? 10.451 10.232 21.765 1.00 0.00 38 GLU A CA 7
ATOM 5806 C C . GLU A 1 38 ? 10.108 10.751 20.358 1.00 0.00 38 GLU A C 7
ATOM 5807 O O . GLU A 1 38 ? 8.932 10.744 20.002 1.00 0.00 38 GLU A O 7
ATOM 5819 N N . LYS A 1 39 ? 11.090 11.129 19.523 1.00 0.00 39 LYS A N 7
ATOM 5820 C CA . LYS A 1 39 ? 10.844 11.587 18.142 1.00 0.00 39 LYS A CA 7
ATOM 5821 C C . LYS A 1 39 ? 10.264 10.486 17.243 1.00 0.00 39 LYS A C 7
ATOM 5822 O O . LYS A 1 39 ? 9.210 10.702 16.635 1.00 0.00 39 LYS A O 7
ATOM 5841 N N . CYS A 1 40 ? 10.912 9.320 17.168 1.00 0.00 40 CYS A N 7
ATOM 5842 C CA . CYS A 1 40 ? 10.423 8.178 16.391 1.00 0.00 40 CYS A CA 7
ATOM 5843 C C . CYS A 1 40 ? 9.032 7.720 16.885 1.00 0.00 40 CYS A C 7
ATOM 5844 O O . CYS A 1 40 ? 8.133 7.485 16.071 1.00 0.00 40 CYS A O 7
ATOM 5851 N N . ARG A 1 41 ? 8.820 7.665 18.211 1.00 0.00 41 ARG A N 7
ATOM 5852 C CA . ARG A 1 41 ? 7.521 7.338 18.829 1.00 0.00 41 ARG A CA 7
ATOM 5853 C C . ARG A 1 41 ? 6.440 8.366 18.484 1.00 0.00 41 ARG A C 7
ATOM 5854 O O . ARG A 1 41 ? 5.349 7.959 18.094 1.00 0.00 41 ARG A O 7
ATOM 5875 N N . TRP A 1 42 ? 6.729 9.667 18.578 1.00 0.00 42 TRP A N 7
ATOM 5876 C CA . TRP A 1 42 ? 5.772 10.753 18.312 1.00 0.00 42 TRP A CA 7
ATOM 5877 C C . TRP A 1 42 ? 5.200 10.698 16.892 1.00 0.00 42 TRP A C 7
ATOM 5878 O O . TRP A 1 42 ? 3.983 10.786 16.722 1.00 0.00 42 TRP A O 7
ATOM 5899 N N . LEU A 1 43 ? 6.046 10.498 15.870 1.00 0.00 43 LEU A N 7
ATOM 5900 C CA . LEU A 1 43 ? 5.560 10.299 14.500 1.00 0.00 43 LEU A CA 7
ATOM 5901 C C . LEU A 1 43 ? 4.783 8.985 14.349 1.00 0.00 43 LEU A C 7
ATOM 5902 O O . LEU A 1 43 ? 3.710 8.996 13.749 1.00 0.00 43 LEU A O 7
ATOM 5918 N N . ALA A 1 44 ? 5.271 7.872 14.907 1.00 0.00 44 ALA A N 7
ATOM 5919 C CA . ALA A 1 44 ? 4.599 6.574 14.808 1.00 0.00 44 ALA A CA 7
ATOM 5920 C C . ALA A 1 44 ? 3.189 6.568 15.439 1.00 0.00 44 ALA A C 7
ATOM 5921 O O . ALA A 1 44 ? 2.248 6.043 14.837 1.00 0.00 44 ALA A O 7
ATOM 5928 N N . SER A 1 45 ? 3.014 7.184 16.615 1.00 0.00 45 SER A N 7
ATOM 5929 C CA . SER A 1 45 ? 1.706 7.310 17.277 1.00 0.00 45 SER A CA 7
ATOM 5930 C C . SER A 1 45 ? 0.793 8.341 16.600 1.00 0.00 45 SER A C 7
ATOM 5931 O O . SER A 1 45 ? -0.413 8.106 16.493 1.00 0.00 45 SER A O 7
ATOM 5939 N N . SER A 1 46 ? 1.346 9.444 16.075 1.00 0.00 46 SER A N 7
ATOM 5940 C CA . SER A 1 46 ? 0.588 10.443 15.297 1.00 0.00 46 SER A CA 7
ATOM 5941 C C . SER A 1 46 ? 0.102 9.901 13.946 1.00 0.00 46 SER A C 7
ATOM 5942 O O . SER A 1 46 ? -0.978 10.283 13.488 1.00 0.00 46 SER A O 7
ATOM 5950 N N . LYS A 1 47 ? 0.858 8.985 13.319 1.00 0.00 47 LYS A N 7
ATOM 5951 C CA . LYS A 1 47 ? 0.446 8.260 12.103 1.00 0.00 47 LYS A CA 7
ATOM 5952 C C . LYS A 1 47 ? -0.779 7.378 12.367 1.00 0.00 47 LYS A C 7
ATOM 5953 O O . LYS A 1 47 ? -1.743 7.415 11.603 1.00 0.00 47 LYS A O 7
ATOM 5972 N N . GLY A 1 48 ? -0.740 6.608 13.461 1.00 0.00 48 GLY A N 7
ATOM 5973 C CA . GLY A 1 48 ? -1.763 5.650 13.907 1.00 0.00 48 GLY A CA 7
ATOM 5974 C C . GLY A 1 48 ? -1.935 4.450 12.966 1.00 0.00 48 GLY A C 7
ATOM 5975 O O . GLY A 1 48 ? -1.569 3.322 13.308 1.00 0.00 48 GLY A O 7
ATOM 5979 N N . LYS A 1 49 ? -2.430 4.703 11.749 1.00 0.00 49 LYS A N 7
ATOM 5980 C CA . LYS A 1 49 ? -2.509 3.761 10.622 1.00 0.00 49 LYS A CA 7
ATOM 5981 C C . LYS A 1 49 ? -1.126 3.624 9.963 1.00 0.00 49 LYS A C 7
ATOM 5982 O O . LYS A 1 49 ? -0.854 4.224 8.921 1.00 0.00 49 LYS A O 7
ATOM 6001 N N . GLN A 1 50 ? -0.224 2.877 10.604 1.00 0.00 50 GLN A N 7
ATOM 6002 C CA . GLN A 1 50 ? 1.096 2.545 10.048 1.00 0.00 50 GLN A CA 7
ATOM 6003 C C . GLN A 1 50 ? 0.973 1.819 8.695 1.00 0.00 50 GLN A C 7
ATOM 6004 O O . GLN A 1 50 ? 0.063 1.011 8.485 1.00 0.00 50 GLN A O 7
ATOM 6018 N N . VAL A 1 51 ? 1.908 2.081 7.776 1.00 0.00 51 VAL A N 7
ATOM 6019 C CA . VAL A 1 51 ? 1.902 1.504 6.415 1.00 0.00 51 VAL A CA 7
ATOM 6020 C C . VAL A 1 51 ? 2.275 0.015 6.365 1.00 0.00 51 VAL A C 7
ATOM 6021 O O . VAL A 1 51 ? 1.937 -0.654 5.390 1.00 0.00 51 VAL A O 7
ATOM 6034 N N . ARG A 1 52 ? 2.956 -0.518 7.395 1.00 0.00 52 ARG A N 7
ATOM 6035 C CA . ARG A 1 52 ? 3.428 -1.924 7.507 1.00 0.00 52 ARG A CA 7
ATOM 6036 C C . ARG A 1 52 ? 4.076 -2.487 6.220 1.00 0.00 52 ARG A C 7
ATOM 6037 O O . ARG A 1 52 ? 3.972 -3.680 5.928 1.00 0.00 52 ARG A O 7
ATOM 6058 N N . ASN A 1 53 ? 4.728 -1.609 5.448 1.00 0.00 53 ASN A N 7
ATOM 6059 C CA . ASN A 1 53 ? 5.257 -1.834 4.095 1.00 0.00 53 ASN A CA 7
ATOM 6060 C C . ASN A 1 53 ? 4.304 -2.640 3.171 1.00 0.00 53 ASN A C 7
ATOM 6061 O O . ASN A 1 53 ? 4.622 -3.744 2.721 1.00 0.00 53 ASN A O 7
ATOM 6072 N N . PHE A 1 54 ? 3.100 -2.101 2.925 1.00 0.00 54 PHE A N 7
ATOM 6073 C CA . PHE A 1 54 ? 2.037 -2.735 2.122 1.00 0.00 54 PHE A CA 7
ATOM 6074 C C . PHE A 1 54 ? 2.367 -2.991 0.629 1.00 0.00 54 PHE A C 7
ATOM 6075 O O . PHE A 1 54 ? 1.625 -3.728 -0.028 1.00 0.00 54 PHE A O 7
ATOM 6092 N N . SER A 1 55 ? 3.459 -2.414 0.101 1.00 0.00 55 SER A N 7
ATOM 6093 C CA . SER A 1 55 ? 3.928 -2.472 -1.306 1.00 0.00 55 SER A CA 7
ATOM 6094 C C . SER A 1 55 ? 2.833 -2.224 -2.364 1.00 0.00 55 SER A C 7
ATOM 6095 O O . SER A 1 55 ? 2.394 -3.173 -3.058 1.00 0.00 55 SER A O 7
ATOM 6105 N N . GLY A 1 1 ? 35.959 20.567 10.586 1.00 0.00 1 GLY A N 8
ATOM 6106 C CA . GL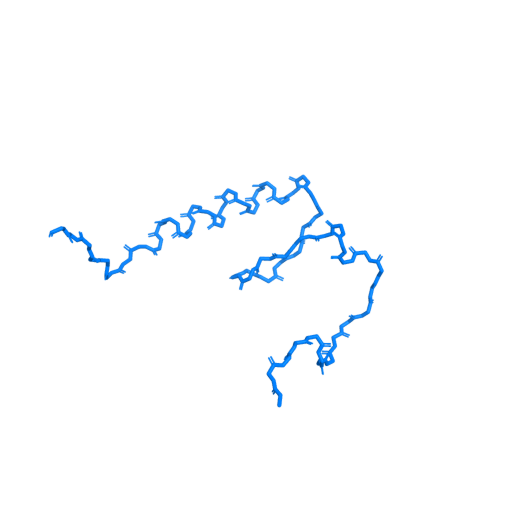Y A 1 1 ? 35.174 21.770 10.226 1.00 0.00 1 GLY A CA 8
ATOM 6107 C C . GLY A 1 1 ? 33.970 21.944 11.140 1.00 0.00 1 GLY A C 8
ATOM 6108 O O . GLY A 1 1 ? 34.100 21.790 12.356 1.00 0.00 1 GLY A O 8
ATOM 6114 N N . SER A 1 2 ? 32.798 22.267 10.577 1.00 0.00 2 SER A N 8
ATOM 6115 C CA . SER A 1 2 ? 31.588 22.686 11.318 1.00 0.00 2 SER A CA 8
ATOM 6116 C C . SER A 1 2 ? 30.398 21.743 11.078 1.00 0.00 2 SER A C 8
ATOM 6117 O O . SER A 1 2 ? 29.298 22.163 10.713 1.00 0.00 2 SER A O 8
ATOM 6125 N N . GLU A 1 3 ? 30.624 20.438 11.244 1.00 0.00 3 GLU A N 8
ATOM 6126 C CA . GLU A 1 3 ? 29.585 19.398 11.169 1.00 0.00 3 GLU A CA 8
ATOM 6127 C C . GLU A 1 3 ? 28.551 19.537 12.310 1.00 0.00 3 GLU A C 8
ATOM 6128 O O . GLU A 1 3 ? 28.917 19.806 13.459 1.00 0.00 3 GLU A O 8
ATOM 6140 N N . PHE A 1 4 ? 27.263 19.328 12.009 1.00 0.00 4 PHE A N 8
ATOM 6141 C CA . PHE A 1 4 ? 26.157 19.440 12.973 1.00 0.00 4 PHE A CA 8
ATOM 6142 C C . PHE A 1 4 ? 25.076 18.380 12.692 1.00 0.00 4 PHE A C 8
ATOM 6143 O O . PHE A 1 4 ? 23.971 18.680 12.232 1.00 0.00 4 PHE A O 8
ATOM 6160 N N . THR A 1 5 ? 25.434 17.108 12.915 1.00 0.00 5 THR A N 8
ATOM 6161 C CA . THR A 1 5 ? 24.590 15.918 12.644 1.00 0.00 5 THR A CA 8
ATOM 6162 C C . THR A 1 5 ? 24.115 15.858 11.177 1.00 0.00 5 THR A C 8
ATOM 6163 O O . THR A 1 5 ? 22.993 15.459 10.862 1.00 0.00 5 THR A O 8
ATOM 6174 N N . SER A 1 6 ? 24.977 16.298 10.253 1.00 0.00 6 SER A N 8
ATOM 6175 C CA . SER A 1 6 ? 24.687 16.453 8.819 1.00 0.00 6 SER A CA 8
ATOM 6176 C C . SER A 1 6 ? 24.357 15.137 8.092 1.00 0.00 6 SER A C 8
ATOM 6177 O O . SER A 1 6 ? 23.618 15.137 7.106 1.00 0.00 6 SER A O 8
ATOM 6185 N N . SER A 1 7 ? 24.913 14.018 8.571 1.00 0.00 7 SER A N 8
ATOM 6186 C CA . SER A 1 7 ? 24.766 12.657 8.030 1.00 0.00 7 SER A CA 8
ATOM 6187 C C . SER A 1 7 ? 25.238 11.618 9.075 1.00 0.00 7 SER A C 8
ATOM 6188 O O . SER A 1 7 ? 26.146 11.936 9.855 1.00 0.00 7 SER A O 8
ATOM 6196 N N . PRO A 1 8 ? 24.662 10.396 9.137 1.00 0.00 8 PRO A N 8
ATOM 6197 C CA . PRO A 1 8 ? 25.113 9.335 10.048 1.00 0.00 8 PRO A CA 8
ATOM 6198 C C . PRO A 1 8 ? 26.499 8.759 9.680 1.00 0.00 8 PRO A C 8
ATOM 6199 O O . PRO A 1 8 ? 27.066 9.059 8.623 1.00 0.00 8 PRO A O 8
ATOM 6210 N N . ARG A 1 9 ? 27.042 7.896 10.553 1.00 0.00 9 ARG A N 8
ATOM 6211 C CA . ARG A 1 9 ? 28.375 7.274 10.426 1.00 0.00 9 ARG A CA 8
ATOM 6212 C C . ARG A 1 9 ? 28.344 5.797 10.843 1.00 0.00 9 ARG A C 8
ATOM 6213 O O . ARG A 1 9 ? 27.691 5.446 11.826 1.00 0.00 9 ARG A O 8
ATOM 6234 N N . GLY A 1 10 ? 29.065 4.944 10.115 1.00 0.00 10 GLY A N 8
ATOM 6235 C CA . GLY A 1 10 ? 29.065 3.481 10.273 1.00 0.00 10 GLY A CA 8
ATOM 6236 C C . GLY A 1 10 ? 30.437 2.857 9.987 1.00 0.00 10 GLY A C 8
ATOM 6237 O O . GLY A 1 10 ? 30.534 1.814 9.341 1.00 0.00 10 GLY A O 8
ATOM 6241 N N . ASP A 1 11 ? 31.500 3.529 10.435 1.00 0.00 11 ASP A N 8
ATOM 6242 C CA . ASP A 1 11 ? 32.903 3.297 10.052 1.00 0.00 11 ASP A CA 8
ATOM 6243 C C . ASP A 1 11 ? 33.804 3.179 11.301 1.00 0.00 11 ASP A C 8
ATOM 6244 O O . ASP A 1 11 ? 34.889 3.766 11.375 1.00 0.00 11 ASP A O 8
ATOM 6253 N N . LYS A 1 12 ? 33.317 2.462 12.325 1.00 0.00 12 LYS A N 8
ATOM 6254 C CA . LYS A 1 12 ? 33.923 2.357 13.667 1.00 0.00 12 LYS A CA 8
ATOM 6255 C C . LYS A 1 12 ? 33.733 0.957 14.265 1.00 0.00 12 LYS A C 8
ATOM 6256 O O . LYS A 1 12 ? 32.660 0.369 14.131 1.00 0.00 12 LYS A O 8
ATOM 62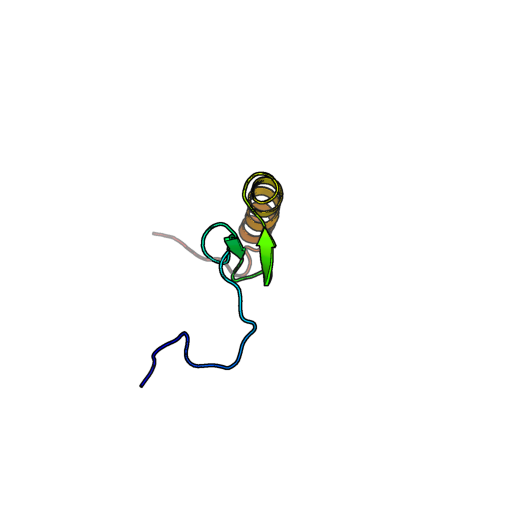75 N N . ALA A 1 13 ? 34.759 0.431 14.940 1.00 0.00 13 ALA A N 8
ATOM 6276 C CA . ALA A 1 13 ? 34.740 -0.902 15.561 1.00 0.00 13 ALA A CA 8
ATOM 6277 C C . ALA A 1 13 ? 33.749 -1.013 16.739 1.00 0.00 13 ALA A C 8
ATOM 6278 O O . ALA A 1 13 ? 33.062 -2.024 16.896 1.00 0.00 13 ALA A O 8
ATOM 6285 N N . ALA A 1 14 ? 33.641 0.045 17.549 1.00 0.00 14 ALA A N 8
ATOM 6286 C CA . ALA A 1 14 ? 32.705 0.160 18.669 1.00 0.00 14 ALA A CA 8
ATOM 6287 C C . ALA A 1 14 ? 31.306 0.618 18.200 1.00 0.00 14 ALA A C 8
ATOM 6288 O O . ALA A 1 14 ? 30.872 1.732 18.507 1.00 0.00 14 ALA A O 8
ATOM 6295 N N . TYR A 1 15 ? 30.615 -0.222 17.421 1.00 0.00 15 TYR A N 8
ATOM 6296 C CA . TYR A 1 15 ? 29.237 0.015 16.954 1.00 0.00 15 TYR A CA 8
ATOM 6297 C C . TYR A 1 15 ? 28.172 -0.763 17.756 1.00 0.00 15 TYR A C 8
ATOM 6298 O O . TYR A 1 15 ? 26.976 -0.529 17.582 1.00 0.00 15 TYR A O 8
ATOM 6316 N N . ASP A 1 16 ? 28.587 -1.663 18.656 1.00 0.00 16 ASP A N 8
ATOM 6317 C CA . ASP A 1 16 ? 27.693 -2.482 19.491 1.00 0.00 16 ASP A CA 8
ATOM 6318 C C . ASP A 1 16 ? 27.103 -1.722 20.702 1.00 0.00 16 ASP A C 8
ATOM 6319 O O . ASP A 1 16 ? 25.986 -2.018 21.132 1.00 0.00 16 ASP A O 8
ATOM 6328 N N . ILE A 1 17 ? 27.829 -0.729 21.241 1.00 0.00 17 ILE A N 8
ATOM 6329 C CA . ILE A 1 17 ? 27.338 0.171 22.303 1.00 0.00 17 ILE A CA 8
ATOM 6330 C C . ILE A 1 17 ? 26.291 1.161 21.771 1.00 0.00 17 ILE A C 8
ATOM 6331 O O . ILE A 1 17 ? 25.271 1.392 22.426 1.00 0.00 17 ILE A O 8
ATOM 6347 N N . LEU A 1 18 ? 26.518 1.711 20.572 1.00 0.00 18 LEU A N 8
ATOM 6348 C CA . LEU A 1 18 ? 25.576 2.591 19.875 1.00 0.00 18 LEU A CA 8
ATOM 6349 C C . LEU A 1 18 ? 24.259 1.857 19.551 1.00 0.00 18 LEU A C 8
ATOM 6350 O O . LEU A 1 18 ? 24.238 0.635 19.374 1.00 0.00 18 LEU A O 8
ATOM 6366 N N . ARG A 1 19 ? 23.170 2.617 19.389 1.00 0.00 19 ARG A N 8
ATOM 6367 C CA . ARG A 1 19 ? 21.858 2.113 18.950 1.00 0.00 19 ARG A CA 8
ATOM 6368 C C . ARG A 1 19 ? 21.455 2.769 17.628 1.00 0.00 19 ARG A C 8
ATOM 6369 O O . ARG A 1 19 ? 21.594 3.983 17.472 1.00 0.00 19 ARG A O 8
ATOM 6390 N N . ARG A 1 20 ? 20.963 1.954 16.691 1.00 0.00 20 ARG A N 8
ATOM 6391 C CA . ARG A 1 20 ? 20.566 2.332 15.321 1.00 0.00 20 ARG A CA 8
ATOM 6392 C C . ARG A 1 20 ? 19.038 2.346 15.204 1.00 0.00 20 ARG A C 8
ATOM 6393 O O . ARG A 1 20 ? 18.360 1.537 15.842 1.00 0.00 20 ARG A O 8
ATOM 6414 N N . CYS A 1 21 ? 18.509 3.238 14.367 1.00 0.00 21 CYS A N 8
ATOM 6415 C CA . CYS A 1 21 ? 17.075 3.434 14.148 1.00 0.00 21 CYS A CA 8
ATOM 6416 C C . CYS A 1 21 ? 16.712 3.006 12.716 1.00 0.00 21 CYS A C 8
ATOM 6417 O O . CYS A 1 21 ? 17.107 3.655 11.744 1.00 0.00 21 CYS A O 8
ATOM 6424 N N . SER A 1 22 ? 15.971 1.899 12.578 1.00 0.00 22 SER A N 8
ATOM 6425 C CA . SER A 1 22 ? 15.585 1.287 11.289 1.00 0.00 22 SER A CA 8
ATOM 6426 C C . SER A 1 22 ? 14.686 2.176 10.401 1.00 0.00 22 SER A C 8
ATOM 6427 O O . SER A 1 22 ? 14.365 1.799 9.270 1.00 0.00 22 SER A O 8
ATOM 6435 N N . GLN A 1 23 ? 14.288 3.356 10.892 1.00 0.00 23 GLN A N 8
ATOM 6436 C CA . GLN A 1 23 ? 13.422 4.325 10.210 1.00 0.00 23 GLN A CA 8
ATOM 6437 C C . GLN A 1 23 ? 14.072 5.722 10.049 1.00 0.00 23 GLN A C 8
ATOM 6438 O O . GLN A 1 23 ? 13.514 6.569 9.345 1.00 0.00 23 GLN A O 8
ATOM 6452 N N . CYS A 1 24 ? 15.262 5.945 10.635 1.00 0.00 24 CYS A N 8
ATOM 6453 C CA . CYS A 1 24 ? 15.951 7.247 10.685 1.00 0.00 24 CYS A CA 8
ATOM 6454 C C . CYS A 1 24 ? 17.447 7.181 10.284 1.00 0.00 24 CYS A C 8
ATOM 6455 O O . CYS A 1 24 ? 18.001 8.169 9.796 1.00 0.00 24 CYS A O 8
ATOM 6462 N N . GLY A 1 25 ? 18.114 6.041 10.495 1.00 0.00 25 GLY A N 8
ATOM 6463 C CA . GLY A 1 25 ? 19.523 5.796 10.144 1.00 0.00 25 GLY A CA 8
ATOM 6464 C C . GLY A 1 25 ? 20.573 6.407 11.088 1.00 0.00 25 GLY A C 8
ATOM 6465 O O . GLY A 1 25 ? 21.757 6.105 10.943 1.00 0.00 25 GLY A O 8
ATOM 6469 N N . ILE A 1 26 ? 20.170 7.251 12.045 1.00 0.00 26 ILE A N 8
ATOM 6470 C CA . ILE A 1 26 ? 21.036 7.871 13.068 1.00 0.00 26 ILE A CA 8
ATOM 6471 C C . ILE A 1 26 ? 21.600 6.846 14.079 1.00 0.00 26 ILE A C 8
ATOM 6472 O O . ILE A 1 26 ? 21.029 5.766 14.263 1.00 0.00 26 ILE A O 8
ATOM 6488 N N . LEU A 1 27 ? 22.705 7.196 14.754 1.00 0.00 27 LEU A N 8
ATOM 6489 C CA . LEU A 1 27 ? 23.335 6.412 15.826 1.00 0.00 27 LEU A CA 8
ATOM 6490 C C . LEU A 1 27 ? 23.553 7.277 17.077 1.00 0.00 27 LEU A C 8
ATOM 6491 O O . LEU A 1 27 ? 24.165 8.345 16.991 1.00 0.00 27 LEU A O 8
ATOM 6507 N N . LEU A 1 28 ? 23.091 6.794 18.236 1.00 0.00 28 LEU A N 8
ATOM 6508 C CA . LEU A 1 28 ? 23.193 7.460 19.546 1.00 0.00 28 LEU A CA 8
ATOM 6509 C C . LEU A 1 28 ? 23.798 6.495 20.594 1.00 0.00 28 LEU A C 8
ATOM 6510 O O . LEU A 1 28 ? 23.589 5.284 20.473 1.00 0.00 28 LEU A O 8
ATOM 6526 N N . PRO A 1 29 ? 24.512 6.986 21.631 1.00 0.00 29 PRO A N 8
ATOM 6527 C CA . PRO A 1 29 ? 25.136 6.134 22.650 1.00 0.00 29 PRO A CA 8
ATOM 6528 C C . PRO A 1 29 ? 24.124 5.497 23.621 1.00 0.00 29 PRO A C 8
ATOM 6529 O O . PRO A 1 29 ? 23.985 4.276 23.646 1.00 0.00 29 PRO A O 8
ATOM 6540 N N . LEU A 1 30 ? 23.415 6.315 24.411 1.00 0.00 30 LEU A N 8
ATOM 6541 C CA . LEU A 1 30 ? 22.427 5.893 25.421 1.00 0.00 30 LEU A CA 8
ATOM 6542 C C . LEU A 1 30 ? 21.603 7.087 25.961 1.00 0.00 30 LEU A C 8
ATOM 6543 O O . LEU A 1 30 ? 20.385 7.070 25.784 1.00 0.00 30 LEU A O 8
ATOM 6559 N N . PRO A 1 31 ? 22.193 8.146 26.564 1.00 0.00 31 PRO A N 8
ATOM 6560 C CA . PRO A 1 31 ? 21.400 9.257 27.103 1.00 0.00 31 PRO A CA 8
ATOM 6561 C C . PRO A 1 31 ? 20.784 10.152 26.014 1.00 0.00 31 PRO A C 8
ATOM 6562 O O . PRO A 1 31 ? 19.624 10.546 26.138 1.00 0.00 31 PRO A O 8
ATOM 6573 N N . ILE A 1 32 ? 21.504 10.427 24.914 1.00 0.00 32 ILE A N 8
ATOM 6574 C CA . ILE A 1 32 ? 20.966 11.190 23.767 1.00 0.00 32 ILE A CA 8
ATOM 6575 C C . ILE A 1 32 ? 19.888 10.390 23.008 1.00 0.00 32 ILE A C 8
ATOM 6576 O O . ILE A 1 32 ? 18.959 10.982 22.450 1.00 0.00 32 ILE A O 8
ATOM 6592 N N . LEU A 1 33 ? 19.936 9.049 23.046 1.00 0.00 33 LEU A N 8
ATOM 6593 C CA . LEU A 1 33 ? 18.880 8.198 22.478 1.00 0.00 33 LEU A CA 8
ATOM 6594 C C . LEU A 1 33 ? 17.506 8.496 23.088 1.00 0.00 33 LEU A C 8
ATOM 6595 O O . LEU A 1 33 ? 16.517 8.375 22.379 1.00 0.00 33 LEU A O 8
ATOM 6611 N N . ASN A 1 34 ? 17.418 8.928 24.351 1.00 0.00 34 ASN A N 8
ATOM 6612 C CA . ASN A 1 34 ? 16.143 9.263 24.993 1.00 0.00 34 ASN A CA 8
ATOM 6613 C C . ASN A 1 34 ? 15.357 10.347 24.220 1.00 0.00 34 ASN A C 8
ATOM 6614 O O . ASN A 1 34 ? 14.143 10.223 24.051 1.00 0.00 34 ASN A O 8
ATOM 6625 N N . GLN A 1 35 ? 16.049 11.365 23.686 1.00 0.00 35 GLN A N 8
ATOM 6626 C CA . GLN A 1 35 ? 15.444 12.405 22.844 1.00 0.00 35 GLN A CA 8
ATOM 6627 C C . GLN A 1 35 ? 14.997 11.859 21.478 1.00 0.00 35 GLN A C 8
ATOM 6628 O O . GLN A 1 35 ? 13.881 12.155 21.046 1.00 0.00 35 GLN A O 8
ATOM 6642 N N . HIS A 1 36 ? 15.826 11.047 20.802 1.00 0.00 36 HIS A N 8
ATOM 6643 C CA . HIS A 1 36 ? 15.399 10.412 19.550 1.00 0.00 36 HIS A CA 8
ATOM 6644 C C . HIS A 1 36 ? 14.205 9.485 19.791 1.00 0.00 36 HIS A C 8
ATOM 6645 O O . HIS A 1 36 ? 13.225 9.568 19.066 1.00 0.00 36 HIS A O 8
ATOM 6659 N N . GLN A 1 37 ? 14.251 8.652 20.832 1.00 0.00 37 GLN A N 8
ATOM 6660 C CA . GLN A 1 37 ? 13.225 7.668 21.163 1.00 0.00 37 GLN A CA 8
ATOM 6661 C C . GLN A 1 37 ? 11.848 8.318 21.322 1.00 0.00 37 GLN A C 8
ATOM 6662 O O . GLN A 1 37 ? 10.921 7.903 20.634 1.00 0.00 37 GLN A O 8
ATOM 6676 N N . GLU A 1 38 ? 11.701 9.364 22.145 1.00 0.00 38 GLU A N 8
ATOM 6677 C CA . GLU A 1 38 ? 10.401 10.038 22.300 1.00 0.00 38 GLU A CA 8
ATOM 6678 C C . GLU A 1 38 ? 9.896 10.694 20.999 1.00 0.00 38 GLU A C 8
ATOM 6679 O O . GLU A 1 38 ? 8.706 10.603 20.693 1.00 0.00 38 GLU A O 8
ATOM 6691 N N . LYS A 1 39 ? 10.784 11.307 20.201 1.00 0.00 39 LYS A N 8
ATOM 6692 C CA . LYS A 1 39 ? 10.419 12.013 18.960 1.00 0.00 39 LYS A CA 8
ATOM 6693 C C . LYS A 1 39 ? 10.058 11.037 17.832 1.00 0.00 39 LYS A C 8
ATOM 6694 O O . LYS A 1 39 ? 9.016 11.191 17.197 1.00 0.00 39 LYS A O 8
ATOM 6713 N N . CYS A 1 40 ? 10.882 10.010 17.630 1.00 0.00 40 CYS A N 8
ATOM 6714 C CA . CYS A 1 40 ? 10.703 8.914 16.676 1.00 0.00 40 CYS A CA 8
ATOM 6715 C C . CYS A 1 40 ? 9.414 8.120 16.990 1.00 0.00 40 CYS A C 8
ATOM 6716 O O . CYS A 1 40 ? 8.588 7.912 16.097 1.00 0.00 40 CYS A O 8
ATOM 6723 N N . ARG A 1 41 ? 9.167 7.787 18.272 1.00 0.00 41 ARG A N 8
ATOM 6724 C CA . ARG A 1 41 ? 7.898 7.202 18.755 1.00 0.00 41 ARG A CA 8
ATOM 6725 C C . ARG A 1 41 ? 6.695 8.087 18.443 1.00 0.00 41 ARG A C 8
ATOM 6726 O O . ARG A 1 41 ? 5.724 7.598 17.869 1.00 0.00 41 ARG A O 8
ATOM 6747 N N . TRP A 1 42 ? 6.742 9.373 18.798 1.00 0.00 42 TRP A N 8
ATOM 6748 C CA . TRP A 1 42 ? 5.622 10.297 18.584 1.00 0.00 42 TRP A CA 8
ATOM 6749 C C . TRP A 1 42 ? 5.295 10.464 17.094 1.00 0.00 42 TRP A C 8
ATOM 6750 O O . TRP A 1 42 ? 4.133 10.360 16.700 1.00 0.00 42 TRP A O 8
ATOM 6771 N N . LEU A 1 43 ? 6.316 10.639 16.248 1.00 0.00 43 LEU A N 8
ATOM 6772 C CA . LEU A 1 43 ? 6.160 10.776 14.800 1.00 0.00 43 LEU A CA 8
ATOM 6773 C C . LEU A 1 43 ? 5.618 9.492 14.143 1.00 0.00 43 LEU A C 8
ATOM 6774 O O . LEU A 1 43 ? 4.691 9.567 13.334 1.00 0.00 43 LEU A O 8
ATOM 6790 N N . ALA A 1 44 ? 6.143 8.318 14.515 1.00 0.00 44 ALA A N 8
ATOM 6791 C CA . ALA A 1 44 ? 5.671 7.021 14.022 1.00 0.00 44 ALA A CA 8
ATOM 6792 C C . ALA A 1 44 ? 4.256 6.671 14.521 1.00 0.00 44 ALA A C 8
ATOM 6793 O O . ALA A 1 44 ? 3.476 6.082 13.774 1.00 0.00 44 ALA A O 8
ATOM 6800 N N . SER A 1 45 ? 3.892 7.071 15.744 1.00 0.00 45 SER A N 8
ATOM 6801 C CA . SER A 1 45 ? 2.525 6.951 16.278 1.00 0.00 45 SER A CA 8
ATOM 6802 C C . SER A 1 45 ? 1.535 7.863 15.535 1.00 0.00 45 SER A C 8
ATOM 6803 O O . SER A 1 45 ? 0.427 7.447 15.185 1.00 0.00 45 SER A O 8
ATOM 6811 N N . SER A 1 46 ? 1.952 9.097 15.237 1.00 0.00 46 SER A N 8
ATOM 6812 C CA . SER A 1 46 ? 1.175 10.086 14.478 1.00 0.00 46 SER A CA 8
ATOM 6813 C C . SER A 1 46 ? 1.019 9.741 12.983 1.00 0.00 46 SER A C 8
ATOM 6814 O O . SER A 1 46 ? 0.044 10.158 12.351 1.00 0.00 46 SER A O 8
ATOM 6822 N N . LYS A 1 47 ? 1.954 8.956 12.414 1.00 0.00 47 LYS A N 8
ATOM 6823 C CA . LYS A 1 47 ? 2.062 8.615 10.974 1.00 0.00 47 LYS A CA 8
ATOM 6824 C C . LYS A 1 47 ? 2.073 9.853 10.049 1.00 0.00 47 LYS A C 8
ATOM 6825 O O . LYS A 1 47 ? 1.632 9.786 8.899 1.00 0.00 47 LYS A O 8
ATOM 6844 N N . GLY A 1 48 ? 2.545 11.000 10.554 1.00 0.00 48 GLY A N 8
ATOM 6845 C CA . GLY A 1 48 ? 2.422 12.305 9.888 1.00 0.00 48 GLY A CA 8
ATOM 6846 C C . GLY A 1 48 ? 3.308 12.462 8.644 1.00 0.00 48 GLY A C 8
ATOM 6847 O O . GLY A 1 48 ? 2.818 12.853 7.580 1.00 0.00 48 GLY A O 8
ATOM 6851 N N . LYS A 1 49 ? 4.600 12.122 8.756 1.00 0.00 49 LYS A N 8
ATOM 6852 C CA . LYS A 1 49 ? 5.538 12.049 7.616 1.00 0.00 49 LYS A CA 8
ATOM 6853 C C . LYS A 1 49 ? 5.366 10.726 6.848 1.00 0.00 49 LYS A C 8
ATOM 6854 O O . LYS A 1 49 ? 4.884 9.738 7.407 1.00 0.00 49 LYS A O 8
ATOM 6873 N N . GLN A 1 50 ? 5.825 10.682 5.596 1.00 0.00 50 GLN A N 8
ATOM 6874 C CA . GLN A 1 50 ? 5.838 9.482 4.745 1.00 0.00 50 GLN A CA 8
ATOM 6875 C C . GLN A 1 50 ? 7.277 9.134 4.333 1.00 0.00 50 GLN A C 8
ATOM 6876 O O . GLN A 1 50 ? 7.852 9.734 3.419 1.00 0.00 50 GLN A O 8
ATOM 6890 N N . VAL A 1 51 ? 7.877 8.190 5.061 1.00 0.00 51 VAL A N 8
ATOM 6891 C CA . VAL A 1 51 ? 9.241 7.675 4.828 1.00 0.00 51 VAL A CA 8
ATOM 6892 C C . VAL A 1 51 ? 9.347 6.848 3.535 1.00 0.00 51 VAL A C 8
ATOM 6893 O O . VAL A 1 51 ? 8.347 6.336 3.022 1.00 0.00 51 VAL A O 8
ATOM 6906 N N . ARG A 1 52 ? 10.575 6.675 3.024 1.00 0.00 52 ARG A N 8
ATOM 6907 C CA . ARG A 1 52 ? 10.884 5.901 1.809 1.00 0.00 52 ARG A CA 8
ATOM 6908 C C . ARG A 1 52 ? 11.331 4.476 2.169 1.00 0.00 52 ARG A C 8
ATOM 6909 O O . ARG A 1 52 ? 12.513 4.226 2.412 1.00 0.00 52 ARG A O 8
ATOM 6930 N N . ASN A 1 53 ? 10.378 3.548 2.221 1.00 0.00 53 ASN A N 8
ATOM 6931 C CA . ASN A 1 53 ? 10.605 2.124 2.494 1.00 0.00 53 ASN A CA 8
ATOM 6932 C C . ASN A 1 53 ? 9.595 1.242 1.725 1.00 0.00 53 ASN A C 8
ATOM 6933 O O . ASN A 1 53 ? 8.496 1.697 1.390 1.00 0.00 53 ASN A O 8
ATOM 6944 N N . PHE A 1 54 ? 9.956 -0.018 1.458 1.00 0.00 54 PHE A N 8
ATOM 6945 C CA . PHE A 1 54 ? 9.149 -0.986 0.701 1.00 0.00 54 PHE A CA 8
ATOM 6946 C C . PHE A 1 54 ? 8.782 -2.215 1.555 1.00 0.00 54 PHE A C 8
ATOM 6947 O O . PHE A 1 54 ? 9.520 -2.602 2.468 1.00 0.00 54 PHE A O 8
ATOM 6964 N N . SER A 1 55 ? 7.631 -2.829 1.249 1.00 0.00 55 SER A N 8
ATOM 6965 C CA . SER A 1 55 ? 7.037 -3.957 1.996 1.00 0.00 55 SER A CA 8
ATOM 6966 C C . SER A 1 55 ? 7.412 -5.321 1.404 1.00 0.00 55 SER A C 8
ATOM 6967 O O . SER A 1 55 ? 7.186 -5.540 0.190 1.00 0.00 55 SER A O 8
ATOM 6977 N N . GLY A 1 1 ? 14.806 26.349 8.518 1.00 0.00 1 GLY A N 9
ATOM 6978 C CA . GLY A 1 1 ? 15.425 25.645 9.663 1.00 0.00 1 GLY A CA 9
ATOM 6979 C C . GLY A 1 1 ? 15.740 24.199 9.323 1.00 0.00 1 GLY A C 9
ATOM 6980 O O . GLY A 1 1 ? 14.901 23.323 9.537 1.00 0.00 1 GLY A O 9
ATOM 6986 N N . SER A 1 2 ? 16.937 23.929 8.791 1.00 0.00 2 SER A N 9
ATOM 6987 C CA . SER A 1 2 ? 17.421 22.558 8.540 1.00 0.00 2 SER A CA 9
ATOM 6988 C C . SER A 1 2 ? 17.748 21.822 9.848 1.00 0.00 2 SER A C 9
ATOM 6989 O O . SER A 1 2 ? 18.263 22.415 10.799 1.00 0.00 2 SER A O 9
ATOM 6997 N N . GLU A 1 3 ? 17.470 20.517 9.894 1.00 0.00 3 GLU A N 9
ATOM 6998 C CA . GLU A 1 3 ? 17.818 19.648 11.028 1.00 0.00 3 GLU A CA 9
ATOM 6999 C C . GLU A 1 3 ? 19.298 19.210 11.018 1.00 0.00 3 GLU A C 9
ATOM 7000 O O . GLU A 1 3 ? 19.833 18.838 12.066 1.00 0.00 3 GLU A O 9
ATOM 7012 N N . PHE A 1 4 ? 19.961 19.247 9.849 1.00 0.00 4 PHE A N 9
ATOM 7013 C CA . PHE A 1 4 ? 21.308 18.705 9.577 1.00 0.00 4 PHE A CA 9
ATOM 7014 C C . PHE A 1 4 ? 21.577 17.273 10.111 1.00 0.00 4 PHE A C 9
ATOM 7015 O O . PHE A 1 4 ? 22.731 16.870 10.286 1.00 0.00 4 PHE A O 9
ATOM 7032 N N . THR A 1 5 ? 20.527 16.484 10.363 1.00 0.00 5 THR A N 9
ATOM 7033 C CA . THR A 1 5 ? 20.608 15.094 10.843 1.00 0.00 5 THR A CA 9
ATOM 7034 C C . THR A 1 5 ? 21.316 14.185 9.836 1.00 0.00 5 THR A C 9
ATOM 7035 O O . THR A 1 5 ? 20.840 13.969 8.717 1.00 0.00 5 THR A O 9
ATOM 7046 N N . SER A 1 6 ? 22.467 13.649 10.242 1.00 0.00 6 SER A N 9
ATOM 7047 C CA . SER A 1 6 ? 23.328 12.753 9.458 1.00 0.00 6 SER A CA 9
ATOM 7048 C C . SER A 1 6 ? 24.129 11.824 10.383 1.00 0.00 6 SER A C 9
ATOM 7049 O O . SER A 1 6 ? 24.174 12.028 11.600 1.00 0.00 6 SER A O 9
ATOM 7057 N N . SER A 1 7 ? 24.757 10.791 9.817 1.00 0.00 7 SER A N 9
ATOM 7058 C CA . SER A 1 7 ? 25.452 9.729 10.559 1.00 0.00 7 SER A CA 9
ATOM 7059 C C . SER A 1 7 ? 26.771 9.309 9.883 1.00 0.00 7 SER A C 9
ATOM 7060 O O . SER A 1 7 ? 26.939 9.518 8.674 1.00 0.00 7 SER A O 9
ATOM 7068 N N . PRO A 1 8 ? 27.732 8.743 10.642 1.00 0.00 8 PRO A N 9
ATOM 7069 C CA . PRO A 1 8 ? 29.031 8.324 10.110 1.00 0.00 8 PRO A CA 9
ATOM 7070 C C . PRO A 1 8 ? 28.930 7.123 9.152 1.00 0.00 8 PRO A C 9
ATOM 7071 O O . PRO A 1 8 ? 27.923 6.410 9.104 1.00 0.00 8 PRO A O 9
ATOM 7082 N N . ARG A 1 9 ? 30.017 6.883 8.408 1.00 0.00 9 ARG A N 9
ATOM 7083 C CA . ARG A 1 9 ? 30.172 5.807 7.411 1.00 0.00 9 ARG A CA 9
ATOM 7084 C C . ARG A 1 9 ? 31.547 5.130 7.511 1.00 0.00 9 ARG A C 9
ATOM 7085 O O . ARG A 1 9 ? 32.433 5.614 8.219 1.00 0.00 9 ARG A O 9
ATOM 7106 N N . GLY A 1 10 ? 31.724 4.020 6.795 1.00 0.00 10 GLY A N 9
ATOM 7107 C CA . GLY A 1 10 ? 32.948 3.211 6.820 1.00 0.00 10 GLY A CA 9
ATOM 7108 C C . GLY A 1 10 ? 32.908 2.090 7.866 1.00 0.00 10 GLY A C 9
ATOM 7109 O O . GLY A 1 10 ? 31.857 1.759 8.419 1.00 0.00 10 GLY A O 9
ATOM 7113 N N . ASP A 1 11 ? 34.068 1.489 8.135 1.00 0.00 11 ASP A N 9
ATOM 7114 C CA . ASP A 1 11 ? 34.267 0.316 9.007 1.00 0.00 11 ASP A CA 9
ATOM 7115 C C . ASP A 1 11 ? 34.179 0.631 10.524 1.00 0.00 11 ASP A C 9
ATOM 7116 O O . ASP A 1 11 ? 35.023 0.197 11.315 1.00 0.00 11 ASP A O 9
ATOM 7125 N N . LYS A 1 12 ? 33.172 1.413 10.949 1.00 0.00 12 LYS A N 9
ATOM 7126 C CA . LYS A 1 12 ? 32.935 1.824 12.349 1.00 0.00 12 LYS A CA 9
ATOM 7127 C C . LYS A 1 12 ? 32.870 0.635 13.325 1.00 0.00 12 LYS A C 9
ATOM 7128 O O . LYS A 1 12 ? 33.460 0.704 14.402 1.00 0.00 12 LYS A O 9
ATOM 7147 N N . ALA A 1 13 ? 32.192 -0.450 12.934 1.00 0.00 13 ALA A N 9
ATOM 7148 C CA . ALA A 1 13 ? 32.069 -1.709 13.688 1.00 0.00 13 ALA A CA 9
ATOM 7149 C C . ALA A 1 13 ? 31.747 -1.537 15.198 1.00 0.00 13 ALA A C 9
ATOM 7150 O O . ALA A 1 13 ? 32.305 -2.235 16.049 1.00 0.00 13 ALA A O 9
ATOM 7157 N N . ALA A 1 14 ? 30.853 -0.596 15.530 1.00 0.00 14 ALA A N 9
ATOM 7158 C CA . ALA A 1 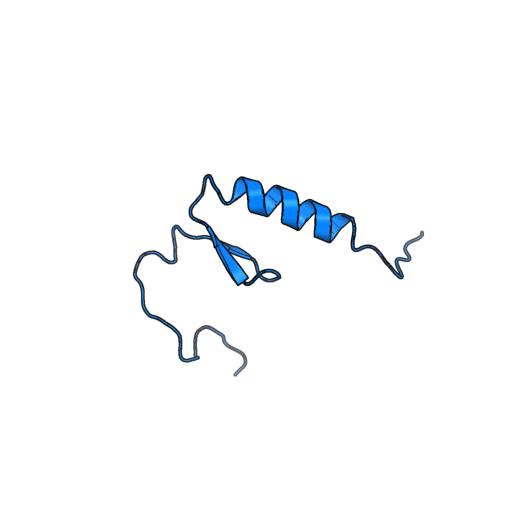14 ? 30.499 -0.219 16.901 1.00 0.00 14 ALA A CA 9
ATOM 7159 C C . ALA A 1 14 ? 28.970 -0.177 17.078 1.00 0.00 14 ALA A C 9
ATOM 7160 O O . ALA A 1 14 ? 28.323 0.841 16.829 1.00 0.00 14 ALA A O 9
ATOM 7167 N N . TYR A 1 15 ? 28.403 -1.308 17.506 1.00 0.00 15 TYR A N 9
ATOM 7168 C CA . TYR A 1 15 ? 26.960 -1.506 17.732 1.00 0.00 15 TYR A CA 9
ATOM 7169 C C . TYR A 1 15 ? 26.668 -2.218 19.075 1.00 0.00 15 TYR A C 9
ATOM 7170 O O . TYR A 1 15 ? 25.524 -2.552 19.384 1.00 0.00 15 TYR A O 9
ATOM 7188 N N . ASP A 1 16 ? 27.707 -2.449 19.889 1.00 0.00 16 ASP A N 9
ATOM 7189 C CA . ASP A 1 16 ? 27.633 -3.047 21.233 1.00 0.00 16 ASP A CA 9
ATOM 7190 C C . ASP A 1 16 ? 27.193 -2.048 22.328 1.00 0.00 16 ASP A C 9
ATOM 7191 O O . ASP A 1 16 ? 26.834 -2.456 23.435 1.00 0.00 16 ASP A O 9
ATOM 7200 N N . ILE A 1 17 ? 27.207 -0.744 22.017 1.00 0.00 17 ILE A N 9
ATOM 7201 C CA . ILE A 1 17 ? 26.792 0.354 22.909 1.00 0.00 17 ILE A CA 9
ATOM 7202 C C . ILE A 1 17 ? 25.929 1.380 22.162 1.00 0.00 17 ILE A C 9
ATOM 7203 O O . ILE A 1 17 ? 24.837 1.702 22.631 1.00 0.00 17 ILE A O 9
ATOM 7219 N N . LEU A 1 18 ? 26.349 1.830 20.972 1.00 0.00 18 LEU A N 9
ATOM 7220 C CA . LEU A 1 18 ? 25.520 2.647 20.079 1.00 0.00 18 LEU A CA 9
ATOM 7221 C C . LEU A 1 18 ? 24.275 1.862 19.615 1.00 0.00 18 LEU A C 9
ATOM 7222 O O . LEU A 1 18 ? 24.370 0.678 19.275 1.00 0.00 18 LEU A O 9
ATOM 7238 N N . ARG A 1 19 ? 23.124 2.540 19.540 1.00 0.00 19 ARG A N 9
ATOM 7239 C CA . ARG A 1 19 ? 21.842 2.021 19.025 1.00 0.00 19 ARG A CA 9
ATOM 7240 C C . ARG A 1 19 ? 21.481 2.755 17.729 1.00 0.00 19 ARG A C 9
ATOM 7241 O O . ARG A 1 19 ? 21.737 3.959 17.631 1.00 0.00 19 ARG A O 9
ATOM 7262 N N . ARG A 1 20 ? 20.889 2.056 16.750 1.00 0.00 20 ARG A N 9
ATOM 7263 C CA . ARG A 1 20 ? 20.677 2.552 15.375 1.00 0.00 20 ARG A CA 9
ATOM 7264 C C . ARG A 1 20 ? 19.225 2.363 14.915 1.00 0.00 20 ARG A C 9
ATOM 7265 O O . ARG A 1 20 ? 18.714 1.242 14.906 1.00 0.00 20 ARG A O 9
ATOM 7286 N N . CYS A 1 21 ? 18.567 3.467 14.555 1.00 0.00 21 CYS A N 9
ATOM 7287 C CA . CYS A 1 21 ? 17.151 3.522 14.179 1.00 0.00 21 CYS A CA 9
ATOM 7288 C C . CYS A 1 21 ? 16.921 3.021 12.734 1.00 0.00 21 CYS A C 9
ATOM 7289 O O . CYS A 1 21 ? 17.469 3.581 11.778 1.00 0.00 21 CYS A O 9
ATOM 7296 N N . SER A 1 22 ? 16.097 1.981 12.564 1.00 0.00 22 SER A N 9
ATOM 7297 C CA . SER A 1 22 ? 15.772 1.344 11.270 1.00 0.00 22 SER A CA 9
ATOM 7298 C C . SER A 1 22 ? 14.960 2.218 10.293 1.00 0.00 22 SER A C 9
ATOM 7299 O O . SER A 1 22 ? 14.764 1.836 9.135 1.00 0.00 22 SER A O 9
ATOM 7307 N N . GLN A 1 23 ? 14.509 3.398 10.734 1.00 0.00 23 GLN A N 9
ATOM 7308 C CA . GLN A 1 23 ? 13.709 4.351 9.946 1.00 0.00 23 GLN A CA 9
ATOM 7309 C C . GLN A 1 23 ? 14.364 5.745 9.830 1.00 0.00 23 GLN A C 9
ATOM 7310 O O . GLN A 1 23 ? 13.870 6.577 9.063 1.00 0.00 23 GLN A O 9
ATOM 7324 N N . CYS A 1 24 ? 15.490 5.978 10.526 1.00 0.00 24 CYS A N 9
ATOM 7325 C CA . CYS A 1 24 ? 16.166 7.282 10.612 1.00 0.00 24 CYS A CA 9
ATOM 7326 C C . CYS A 1 24 ? 17.686 7.222 10.306 1.00 0.00 24 CYS A C 9
ATOM 7327 O O . CYS A 1 24 ? 18.270 8.232 9.909 1.00 0.00 24 CYS A O 9
ATOM 7334 N N . GLY A 1 25 ? 18.338 6.065 10.489 1.00 0.00 25 GLY A N 9
ATOM 7335 C CA . GLY A 1 25 ? 19.754 5.828 10.161 1.00 0.00 25 GLY A CA 9
ATOM 7336 C C . GLY A 1 25 ? 20.789 6.395 11.151 1.00 0.00 25 GLY A C 9
ATOM 7337 O O . GLY A 1 25 ? 21.970 6.057 11.055 1.00 0.00 25 GLY A O 9
ATOM 7341 N N . ILE A 1 26 ? 20.373 7.240 12.100 1.00 0.00 26 ILE A N 9
ATOM 7342 C CA . ILE A 1 26 ? 21.217 7.838 13.149 1.00 0.00 26 ILE A CA 9
ATOM 7343 C C . ILE A 1 26 ? 21.699 6.801 14.185 1.00 0.00 26 ILE A C 9
ATOM 7344 O O . ILE A 1 26 ? 20.983 5.842 14.481 1.00 0.00 26 ILE A O 9
ATOM 7360 N N . LEU A 1 27 ? 22.888 7.020 14.768 1.00 0.00 27 LEU A N 9
ATOM 7361 C CA . LEU A 1 27 ? 23.459 6.234 15.872 1.00 0.00 27 LEU A CA 9
ATOM 7362 C C . LEU A 1 27 ? 23.577 7.106 17.134 1.00 0.00 27 LEU A C 9
ATOM 7363 O O . LEU A 1 27 ? 24.199 8.169 17.081 1.00 0.00 27 LEU A O 9
ATOM 7379 N N . LEU A 1 28 ? 23.032 6.643 18.268 1.00 0.00 28 LEU A N 9
ATOM 7380 C CA . LEU A 1 28 ? 23.072 7.340 19.569 1.00 0.00 28 LEU A CA 9
ATOM 7381 C C . LEU A 1 28 ? 23.632 6.414 20.675 1.00 0.00 28 LEU A C 9
ATOM 7382 O O . LEU A 1 28 ? 23.353 5.213 20.637 1.00 0.00 28 LEU A O 9
ATOM 7398 N N . PRO A 1 29 ? 24.375 6.936 21.676 1.00 0.00 29 PRO A N 9
ATOM 7399 C CA . PRO A 1 29 ? 24.963 6.125 22.751 1.00 0.00 29 PRO A CA 9
ATOM 7400 C C . PRO A 1 29 ? 23.930 5.590 23.759 1.00 0.00 29 PRO A C 9
ATOM 7401 O O . PRO A 1 29 ? 23.719 4.382 23.836 1.00 0.00 29 PRO A O 9
ATOM 7412 N N . LEU A 1 30 ? 23.283 6.477 24.528 1.00 0.00 30 LEU A N 9
ATOM 7413 C CA . LEU A 1 30 ? 22.303 6.151 25.583 1.00 0.00 30 LEU A CA 9
ATOM 7414 C C . LEU A 1 30 ? 21.567 7.411 26.094 1.00 0.00 30 LEU A C 9
ATOM 7415 O O . LEU A 1 30 ? 20.345 7.466 25.942 1.00 0.00 30 LEU A O 9
ATOM 7431 N N . PRO A 1 31 ? 22.243 8.455 26.626 1.00 0.00 31 PRO A N 9
ATOM 7432 C CA . PRO A 1 31 ? 21.551 9.655 27.113 1.00 0.00 31 PRO A CA 9
ATOM 7433 C C . PRO A 1 31 ? 20.902 10.473 25.982 1.00 0.00 31 PRO A C 9
ATOM 7434 O O . PRO A 1 31 ? 19.835 11.058 26.170 1.00 0.00 31 PRO A O 9
ATOM 7445 N N . ILE A 1 32 ? 21.510 10.472 24.788 1.00 0.00 32 ILE A N 9
ATOM 7446 C CA . ILE A 1 32 ? 20.994 11.154 23.586 1.00 0.00 32 ILE A CA 9
ATOM 7447 C C . ILE A 1 32 ? 19.896 10.316 22.897 1.00 0.00 32 ILE A C 9
ATOM 7448 O O . ILE A 1 32 ? 18.961 10.874 22.319 1.00 0.00 32 ILE A O 9
ATOM 7464 N N . LEU A 1 33 ? 19.950 8.978 23.008 1.00 0.00 33 LEU A N 9
ATOM 7465 C CA . LEU A 1 33 ? 18.932 8.067 22.458 1.00 0.00 33 LEU A CA 9
ATOM 7466 C C . LEU A 1 33 ? 17.533 8.370 23.001 1.00 0.00 33 LEU A C 9
ATOM 7467 O O . LEU A 1 33 ? 16.562 8.252 22.261 1.00 0.00 33 LEU A O 9
ATOM 7483 N N . ASN A 1 34 ? 17.419 8.801 24.261 1.00 0.00 34 ASN A N 9
ATOM 7484 C CA . ASN A 1 34 ? 16.143 9.150 24.892 1.00 0.00 34 ASN A CA 9
ATOM 7485 C C . ASN A 1 34 ? 15.359 10.226 24.106 1.00 0.00 34 ASN A C 9
ATOM 7486 O O . ASN A 1 34 ? 14.140 10.111 23.955 1.00 0.00 34 ASN A O 9
ATOM 7497 N N . GLN A 1 35 ? 16.056 11.226 23.548 1.00 0.00 35 GLN A N 9
ATOM 7498 C CA . GLN A 1 35 ? 15.453 12.273 22.715 1.00 0.00 35 GLN A CA 9
ATOM 7499 C C . GLN A 1 35 ? 15.011 11.746 21.339 1.00 0.00 35 GLN A C 9
ATOM 7500 O O . GLN A 1 35 ? 13.907 12.069 20.894 1.00 0.00 35 GLN A O 9
ATOM 7514 N N . HIS A 1 36 ? 15.823 10.910 20.672 1.00 0.00 36 HIS A N 9
ATOM 7515 C CA . HIS A 1 36 ? 15.387 10.275 19.421 1.00 0.00 36 HIS A CA 9
ATOM 7516 C C . HIS A 1 36 ? 14.194 9.347 19.669 1.00 0.00 36 HIS A C 9
ATOM 7517 O O . HIS A 1 36 ? 13.217 9.410 18.935 1.00 0.00 36 HIS A O 9
ATOM 7531 N N . GLN A 1 37 ? 14.239 8.525 20.721 1.00 0.00 37 GLN A N 9
ATOM 7532 C CA . GLN A 1 37 ? 13.200 7.552 21.054 1.00 0.00 37 GLN A CA 9
ATOM 7533 C C . GLN A 1 37 ? 11.825 8.213 21.218 1.00 0.00 37 GLN A C 9
ATOM 7534 O O . GLN A 1 37 ? 10.874 7.776 20.575 1.00 0.00 37 GLN A O 9
ATOM 7548 N N . GLU A 1 38 ? 11.705 9.285 22.013 1.00 0.00 38 GLU A N 9
ATOM 7549 C CA . GLU A 1 38 ? 10.418 9.982 22.163 1.00 0.00 38 GLU A CA 9
ATOM 7550 C C . GLU A 1 38 ? 9.936 10.650 20.861 1.00 0.00 38 GLU A C 9
ATOM 7551 O O . GLU A 1 38 ? 8.750 10.547 20.542 1.00 0.00 38 GLU A O 9
ATOM 7563 N N . LYS A 1 39 ? 10.825 11.268 20.068 1.00 0.00 39 LYS A N 9
ATOM 7564 C CA . LYS A 1 39 ? 10.464 11.902 18.785 1.00 0.00 39 LYS A CA 9
ATOM 7565 C C . LYS A 1 39 ? 10.034 10.878 17.725 1.00 0.00 39 LYS A C 9
ATOM 7566 O O . LYS A 1 39 ? 8.981 11.039 17.110 1.00 0.00 39 LYS A O 9
ATOM 7585 N N . CYS A 1 40 ? 10.839 9.839 17.518 1.00 0.00 40 CYS A N 9
ATOM 7586 C CA . CYS A 1 40 ? 10.639 8.780 16.529 1.00 0.00 40 CYS A CA 9
ATOM 7587 C C . CYS A 1 40 ? 9.334 8.004 16.827 1.00 0.00 40 CYS A C 9
ATOM 7588 O O . CYS A 1 40 ? 8.496 7.821 15.939 1.00 0.00 40 CYS A O 9
ATOM 7595 N N . ARG A 1 41 ? 9.102 7.658 18.105 1.00 0.00 41 ARG A N 9
ATOM 7596 C CA . ARG A 1 41 ? 7.850 7.063 18.602 1.00 0.00 41 ARG A CA 9
ATOM 7597 C C . ARG A 1 41 ? 6.642 7.988 18.431 1.00 0.00 41 ARG A C 9
ATOM 7598 O O . ARG A 1 41 ? 5.608 7.536 17.937 1.00 0.00 41 ARG A O 9
ATOM 7619 N N . TRP A 1 42 ? 6.755 9.271 18.796 1.00 0.00 42 TRP A N 9
ATOM 7620 C CA . TRP A 1 42 ? 5.669 10.245 18.620 1.00 0.00 42 TRP A CA 9
ATOM 7621 C C . TRP A 1 42 ? 5.282 10.401 17.146 1.00 0.00 42 TRP A C 9
ATOM 7622 O O . TRP A 1 42 ? 4.099 10.341 16.818 1.00 0.00 42 TRP A O 9
ATOM 7643 N N . LEU A 1 43 ? 6.263 10.533 16.245 1.00 0.00 43 LEU A N 9
ATOM 7644 C CA . LEU A 1 43 ? 6.024 10.664 14.805 1.00 0.00 43 LEU A CA 9
ATOM 7645 C C . LEU A 1 43 ? 5.359 9.406 14.222 1.00 0.00 43 LEU A C 9
ATOM 7646 O O . LEU A 1 43 ? 4.366 9.522 13.504 1.00 0.00 43 LEU A O 9
ATOM 7662 N N . ALA A 1 44 ? 5.849 8.215 14.580 1.00 0.00 44 ALA A N 9
ATOM 7663 C CA . ALA A 1 44 ? 5.272 6.936 14.159 1.00 0.00 44 ALA A CA 9
ATOM 7664 C C . ALA A 1 44 ? 3.834 6.715 14.675 1.00 0.00 44 ALA A C 9
ATOM 7665 O O . ALA A 1 44 ? 2.997 6.175 13.950 1.00 0.00 44 ALA A O 9
ATOM 7672 N N . SER A 1 45 ? 3.527 7.157 15.901 1.00 0.00 45 SER A N 9
ATOM 7673 C CA . SER A 1 45 ? 2.176 7.110 16.485 1.00 0.00 45 SER A CA 9
ATOM 7674 C C . SER A 1 45 ? 1.227 8.148 15.857 1.00 0.00 45 SER A C 9
ATOM 7675 O O . SER A 1 45 ? 0.072 7.841 15.552 1.00 0.00 45 SER A O 9
ATOM 7683 N N . SER A 1 46 ? 1.724 9.365 15.609 1.00 0.00 46 SER A N 9
ATOM 7684 C CA . SER A 1 46 ? 0.999 10.467 14.956 1.00 0.00 46 SER A CA 9
ATOM 7685 C C . SER A 1 46 ? 0.745 10.220 13.456 1.00 0.00 46 SER A C 9
ATOM 7686 O O . SER A 1 46 ? -0.233 10.730 12.898 1.00 0.00 46 SER A O 9
ATOM 7694 N N . LYS A 1 47 ? 1.594 9.406 12.805 1.00 0.00 47 LYS A N 9
ATOM 7695 C CA . LYS A 1 47 ? 1.574 9.070 11.363 1.00 0.00 47 LYS A CA 9
ATOM 7696 C C . LYS A 1 47 ? 1.641 10.311 10.447 1.00 0.00 47 LYS A C 9
ATOM 7697 O O . LYS A 1 47 ? 1.139 10.291 9.321 1.00 0.00 47 LYS A O 9
ATOM 7716 N N . GLY A 1 48 ? 2.242 11.405 10.933 1.00 0.00 48 GLY A N 9
ATOM 7717 C CA . GLY A 1 48 ? 2.220 12.729 10.293 1.00 0.00 48 GLY A CA 9
ATOM 7718 C C . GLY A 1 48 ? 2.949 12.798 8.943 1.00 0.00 48 GLY A C 9
ATOM 7719 O O . GLY A 1 48 ? 2.407 13.345 7.978 1.00 0.00 48 GLY A O 9
ATOM 7723 N N . LYS A 1 49 ? 4.147 12.204 8.858 1.00 0.00 49 LYS A N 9
ATOM 7724 C CA . LYS A 1 49 ? 4.919 12.005 7.616 1.00 0.00 49 LYS A CA 9
ATOM 7725 C C . LYS A 1 49 ? 5.871 10.816 7.775 1.00 0.00 49 LYS A C 9
ATOM 7726 O O . LYS A 1 49 ? 6.547 10.702 8.797 1.00 0.00 49 LYS A O 9
ATOM 7745 N N . GLN A 1 50 ? 5.957 9.967 6.749 1.00 0.00 50 GLN A N 9
ATOM 7746 C CA . GLN A 1 50 ? 6.826 8.782 6.709 1.00 0.00 50 GLN A CA 9
ATOM 7747 C C . GLN A 1 50 ? 7.628 8.751 5.395 1.00 0.00 50 GLN A C 9
ATOM 7748 O O . GLN A 1 50 ? 7.095 9.059 4.327 1.00 0.00 50 GLN A O 9
ATOM 7762 N N . VAL A 1 51 ? 8.908 8.363 5.464 1.00 0.00 51 VAL A N 9
ATOM 7763 C CA . VAL A 1 51 ? 9.788 8.231 4.279 1.00 0.00 51 VAL A CA 9
ATOM 7764 C C . VAL A 1 51 ? 9.537 6.944 3.473 1.00 0.00 51 VAL A C 9
ATOM 7765 O O . VAL A 1 51 ? 9.900 6.868 2.298 1.00 0.00 51 VAL A O 9
ATOM 7778 N N . ARG A 1 52 ? 8.874 5.945 4.077 1.00 0.00 52 ARG A N 9
ATOM 7779 C CA . ARG A 1 52 ? 8.335 4.747 3.406 1.00 0.00 52 ARG A CA 9
ATOM 7780 C C . ARG A 1 52 ? 7.009 5.107 2.718 1.00 0.00 52 ARG A C 9
ATOM 7781 O O . ARG A 1 52 ? 5.945 5.069 3.340 1.00 0.00 52 ARG A O 9
ATOM 7802 N N . ASN A 1 53 ? 7.089 5.483 1.443 1.00 0.00 53 ASN A N 9
ATOM 7803 C CA . ASN A 1 53 ? 5.958 5.888 0.598 1.00 0.00 53 ASN A CA 9
ATOM 7804 C C . ASN A 1 53 ? 6.001 5.099 -0.731 1.00 0.00 53 ASN A C 9
ATOM 7805 O O . ASN A 1 53 ? 7.083 4.761 -1.224 1.00 0.00 53 ASN A O 9
ATOM 7816 N N . PHE A 1 54 ? 4.836 4.769 -1.292 1.00 0.00 54 PHE A N 9
ATOM 7817 C CA . PHE A 1 54 ? 4.663 3.801 -2.387 1.00 0.00 54 PHE A CA 9
ATOM 7818 C C . PHE A 1 54 ? 3.601 4.245 -3.416 1.00 0.00 54 PHE A C 9
ATOM 7819 O O . PHE A 1 54 ? 2.893 5.238 -3.218 1.00 0.00 54 PHE A O 9
ATOM 7836 N N . SER A 1 55 ? 3.502 3.503 -4.527 1.00 0.00 55 SER A N 9
ATOM 7837 C CA . SER A 1 55 ? 2.668 3.813 -5.706 1.00 0.00 55 SER A CA 9
ATOM 7838 C C . SER A 1 55 ? 2.039 2.548 -6.303 1.00 0.00 55 SER A C 9
ATOM 7839 O O . SER A 1 55 ? 2.788 1.599 -6.638 1.00 0.00 55 SER A O 9
ATOM 7849 N N . GLY A 1 1 ? 15.055 17.792 8.253 1.00 0.00 1 GLY A N 10
ATOM 7850 C CA . GLY A 1 1 ? 15.553 18.993 7.546 1.00 0.00 1 GLY A CA 10
ATOM 7851 C C . GLY A 1 1 ? 16.065 18.644 6.157 1.00 0.00 1 GLY A C 10
ATOM 7852 O O . GLY A 1 1 ? 16.805 17.673 5.997 1.00 0.00 1 GLY A O 10
ATOM 7858 N N . SER A 1 2 ? 15.678 19.422 5.142 1.00 0.00 2 SER A N 10
ATOM 7859 C CA . SER A 1 2 ? 16.019 19.221 3.718 1.00 0.00 2 SER A CA 10
ATOM 7860 C C . SER A 1 2 ? 17.471 19.615 3.374 1.00 0.00 2 SER A C 10
ATOM 7861 O O . SER A 1 2 ? 17.726 20.559 2.626 1.00 0.00 2 SER A O 10
ATOM 7869 N N . GLU A 1 3 ? 18.439 18.884 3.934 1.00 0.00 3 GLU A N 10
ATOM 7870 C CA . GLU A 1 3 ? 19.891 19.119 3.816 1.00 0.00 3 GLU A CA 10
ATOM 7871 C C . GLU A 1 3 ? 20.620 17.899 3.206 1.00 0.00 3 GLU A C 10
ATOM 7872 O O . GLU A 1 3 ? 21.740 17.558 3.591 1.00 0.00 3 GLU A O 10
ATOM 7884 N N . PHE A 1 4 ? 19.964 17.217 2.254 1.00 0.00 4 PHE A N 10
ATOM 7885 C CA . PHE A 1 4 ? 20.480 16.061 1.489 1.00 0.00 4 PHE A CA 10
ATOM 7886 C C . PHE A 1 4 ? 20.964 14.869 2.354 1.00 0.00 4 PHE A C 10
ATOM 7887 O O . PHE A 1 4 ? 21.745 14.027 1.903 1.00 0.00 4 PHE A O 10
ATOM 7904 N N . THR A 1 5 ? 20.502 14.783 3.607 1.00 0.00 5 THR A N 10
ATOM 7905 C CA . THR A 1 5 ? 20.932 13.794 4.614 1.00 0.00 5 THR A CA 10
ATOM 7906 C C . THR A 1 5 ? 20.110 12.501 4.496 1.00 0.00 5 THR A C 10
ATOM 7907 O O . THR A 1 5 ? 19.182 12.249 5.269 1.00 0.00 5 THR A O 10
ATOM 7918 N N . SER A 1 6 ? 20.422 11.686 3.481 1.00 0.00 6 SER A N 10
ATOM 7919 C CA . SER A 1 6 ? 19.775 10.381 3.233 1.00 0.00 6 SER A CA 10
ATOM 7920 C C . SER A 1 6 ? 20.282 9.242 4.143 1.00 0.00 6 SER A C 10
ATOM 7921 O O . SER A 1 6 ? 19.660 8.179 4.185 1.00 0.00 6 SER A O 10
ATOM 7929 N N . SER A 1 7 ? 21.390 9.452 4.868 1.00 0.00 7 SER A N 10
ATOM 7930 C CA . SER A 1 7 ? 22.053 8.490 5.777 1.00 0.00 7 SER A CA 10
ATOM 7931 C C . SER A 1 7 ? 22.112 7.032 5.256 1.00 0.00 7 SER A C 10
ATOM 7932 O O . SER A 1 7 ? 21.567 6.125 5.896 1.00 0.00 7 SER A O 10
ATOM 7940 N N . PRO A 1 8 ? 22.744 6.776 4.088 1.00 0.00 8 PRO A N 10
ATOM 7941 C CA . PRO A 1 8 ? 22.730 5.461 3.437 1.00 0.00 8 PRO A CA 10
ATOM 7942 C C . PRO A 1 8 ? 23.508 4.371 4.200 1.00 0.00 8 PRO A C 10
ATOM 7943 O O . PRO A 1 8 ? 23.159 3.191 4.103 1.00 0.00 8 PRO A O 10
ATOM 7954 N N . ARG A 1 9 ? 24.544 4.753 4.966 1.00 0.00 9 ARG A N 10
ATOM 7955 C CA . ARG A 1 9 ? 25.398 3.879 5.802 1.00 0.00 9 ARG A CA 10
ATOM 7956 C C . ARG A 1 9 ? 25.822 4.601 7.095 1.00 0.00 9 ARG A C 10
ATOM 7957 O O . ARG A 1 9 ? 25.646 5.816 7.214 1.00 0.00 9 ARG A O 10
ATOM 7978 N N . GLY A 1 10 ? 26.382 3.863 8.059 1.00 0.00 10 GLY A N 10
ATOM 7979 C CA . GLY A 1 10 ? 26.704 4.378 9.402 1.00 0.00 10 GLY A CA 10
ATOM 7980 C C . GLY A 1 10 ? 27.578 3.446 10.254 1.00 0.00 10 GLY A C 10
ATOM 7981 O O . GLY A 1 10 ? 27.263 3.191 11.416 1.00 0.00 10 GLY A O 10
ATOM 7985 N N . ASP A 1 11 ? 28.644 2.885 9.676 1.00 0.00 11 ASP A N 10
ATOM 7986 C CA . ASP A 1 11 ? 29.605 2.019 10.381 1.00 0.00 11 ASP A CA 10
ATOM 7987 C C . ASP A 1 11 ? 30.379 2.755 11.503 1.00 0.00 11 ASP A C 10
ATOM 7988 O O . ASP A 1 11 ? 30.651 3.957 11.395 1.00 0.00 11 ASP A O 10
ATOM 7997 N N . LYS A 1 12 ? 30.774 2.033 12.567 1.00 0.00 12 LYS A N 10
ATOM 7998 C CA . LYS A 1 12 ? 31.586 2.550 13.689 1.00 0.00 12 LYS A CA 10
ATOM 7999 C C . LYS A 1 12 ? 32.431 1.448 14.346 1.00 0.00 12 LYS A C 10
ATOM 8000 O O . LYS A 1 12 ? 32.037 0.282 14.350 1.00 0.00 12 LYS A O 10
ATOM 8019 N N . ALA A 1 13 ? 33.548 1.821 14.975 1.00 0.00 13 ALA A N 10
ATOM 8020 C CA . ALA A 1 13 ? 34.427 0.915 15.730 1.00 0.00 13 ALA A CA 10
ATOM 8021 C C . ALA A 1 13 ? 33.793 0.309 17.007 1.00 0.00 13 ALA A C 10
ATOM 8022 O O . ALA A 1 13 ? 34.242 -0.737 17.482 1.00 0.00 13 ALA A O 10
ATOM 8029 N N . ALA A 1 14 ? 32.755 0.953 17.557 1.00 0.00 14 ALA A N 10
ATOM 8030 C CA . ALA A 1 14 ? 32.112 0.609 18.832 1.00 0.00 14 ALA A CA 10
ATOM 8031 C C . ALA A 1 14 ? 30.570 0.578 18.715 1.00 0.00 14 ALA A C 10
ATOM 8032 O O . ALA A 1 14 ? 29.844 0.978 19.627 1.00 0.00 14 ALA A O 10
ATOM 8039 N N . TYR A 1 15 ? 30.054 0.118 17.571 1.00 0.00 15 TYR A N 10
ATOM 8040 C CA . TYR A 1 15 ? 28.614 0.052 17.285 1.00 0.00 15 TYR A CA 10
ATOM 8041 C C . TYR A 1 15 ? 27.788 -0.796 18.283 1.00 0.00 15 TYR A C 10
ATOM 8042 O O . TYR A 1 15 ? 26.567 -0.661 18.324 1.00 0.00 15 TYR A O 10
ATOM 8060 N N . ASP A 1 16 ? 28.428 -1.651 19.090 1.00 0.00 16 ASP A N 10
ATOM 8061 C CA . ASP A 1 16 ? 27.774 -2.475 20.119 1.00 0.00 16 ASP A CA 10
ATOM 8062 C C . ASP A 1 16 ? 27.233 -1.670 21.320 1.00 0.00 16 ASP A C 10
ATOM 8063 O O . ASP A 1 16 ? 26.198 -2.044 21.880 1.00 0.00 16 ASP A O 10
ATOM 8072 N N . ILE A 1 17 ? 27.903 -0.579 21.726 1.00 0.00 17 ILE A N 10
ATOM 8073 C CA . ILE A 1 17 ? 27.398 0.335 22.771 1.00 0.00 17 ILE A CA 10
ATOM 8074 C C . ILE A 1 17 ? 26.389 1.334 22.191 1.00 0.00 17 ILE A C 10
ATOM 8075 O O . ILE A 1 17 ? 25.368 1.603 22.828 1.00 0.00 17 ILE A O 10
ATOM 8091 N N . LEU A 1 18 ? 26.631 1.833 20.972 1.00 0.00 18 LEU A N 10
ATOM 8092 C CA . LEU A 1 18 ? 25.678 2.665 20.230 1.00 0.00 18 LEU A CA 10
ATOM 8093 C C . LEU A 1 18 ? 24.344 1.929 19.968 1.00 0.00 18 LEU A C 10
ATOM 8094 O O . LEU A 1 18 ? 24.263 0.696 20.010 1.00 0.00 18 LEU A O 10
ATOM 8110 N N . ARG A 1 19 ? 23.310 2.689 19.600 1.00 0.00 19 ARG A N 10
ATOM 8111 C CA . ARG A 1 19 ? 22.021 2.186 19.093 1.00 0.00 19 ARG A CA 10
ATOM 8112 C C . ARG A 1 19 ? 21.679 2.872 17.768 1.00 0.00 19 ARG A C 10
ATOM 8113 O O . ARG A 1 19 ? 21.987 4.051 17.582 1.00 0.00 19 ARG A O 10
ATOM 8134 N N . ARG A 1 20 ? 21.035 2.122 16.865 1.00 0.00 20 ARG A N 10
ATOM 8135 C CA . ARG A 1 20 ? 20.608 2.548 15.518 1.00 0.00 20 ARG A CA 10
ATOM 8136 C C . ARG A 1 20 ? 19.103 2.312 15.334 1.00 0.00 20 ARG A C 10
ATOM 8137 O O . ARG A 1 20 ? 18.531 1.444 16.001 1.00 0.00 20 ARG A O 10
ATOM 8158 N N . CYS A 1 21 ? 18.484 3.049 14.411 1.00 0.00 21 CYS A N 10
ATOM 8159 C CA . CYS A 1 21 ? 17.042 3.034 14.149 1.00 0.00 21 CYS A CA 10
ATOM 8160 C C . CYS A 1 21 ? 16.773 2.851 12.645 1.00 0.00 21 CYS A C 10
ATOM 8161 O O . CYS A 1 21 ? 17.094 3.719 11.827 1.00 0.00 21 CYS A O 10
ATOM 8168 N N . SER A 1 22 ? 16.182 1.707 12.285 1.00 0.00 22 SER A N 10
ATOM 8169 C CA . SER A 1 22 ? 15.878 1.287 10.903 1.00 0.00 22 SER A CA 10
ATOM 8170 C C . SER A 1 22 ? 14.870 2.184 10.158 1.00 0.00 22 SER A C 10
ATOM 8171 O O . SER A 1 22 ? 14.630 1.977 8.967 1.00 0.00 22 SER A O 10
ATOM 8179 N N . GLN A 1 23 ? 14.294 3.185 10.835 1.00 0.00 23 GLN A N 10
ATOM 8180 C CA . GLN A 1 23 ? 13.346 4.160 10.279 1.00 0.00 23 GLN A CA 10
ATOM 8181 C C . GLN A 1 23 ? 13.937 5.589 10.195 1.00 0.00 23 GLN A C 10
ATOM 8182 O O . GLN A 1 23 ? 13.310 6.474 9.602 1.00 0.00 23 GLN A O 10
ATOM 8196 N N . CYS A 1 24 ? 15.153 5.808 10.722 1.00 0.00 24 CYS A N 10
ATOM 8197 C CA . CYS A 1 24 ? 15.762 7.133 10.901 1.00 0.00 24 CYS A CA 10
ATOM 8198 C C . CYS A 1 24 ? 17.218 7.228 10.378 1.00 0.00 24 CYS A C 10
ATOM 8199 O O . CYS A 1 24 ? 17.618 8.268 9.850 1.00 0.00 24 CYS A O 10
ATOM 8206 N N . GLY A 1 25 ? 18.021 6.166 10.533 1.00 0.00 25 GLY A N 10
ATOM 8207 C CA . GLY A 1 25 ? 19.408 6.065 10.047 1.00 0.00 25 GLY A CA 10
ATOM 8208 C C . GLY A 1 25 ? 20.499 6.694 10.939 1.00 0.00 25 GLY A C 10
ATOM 8209 O O . GLY A 1 25 ? 21.686 6.483 10.684 1.00 0.00 25 GLY A O 10
ATOM 8213 N N . ILE A 1 26 ? 20.126 7.451 11.978 1.00 0.00 26 ILE A N 10
ATOM 8214 C CA . ILE A 1 26 ? 21.039 8.062 12.968 1.00 0.00 26 ILE A CA 10
ATOM 8215 C C . ILE A 1 26 ? 21.569 7.031 13.993 1.00 0.00 26 ILE A C 10
ATOM 8216 O O . ILE A 1 26 ? 20.971 5.968 14.188 1.00 0.00 26 ILE A O 10
ATOM 8232 N N . LEU A 1 27 ? 22.676 7.360 14.673 1.00 0.00 27 LEU A N 10
ATOM 8233 C CA . LEU A 1 27 ? 23.285 6.574 15.754 1.00 0.00 27 LEU A CA 10
ATOM 8234 C C . LEU A 1 27 ? 23.484 7.434 17.014 1.00 0.00 27 LEU A C 10
ATOM 8235 O O . LEU A 1 27 ? 24.019 8.542 16.924 1.00 0.00 27 LEU A O 10
ATOM 8251 N N . LEU A 1 28 ? 23.096 6.907 18.181 1.00 0.00 28 LEU A N 10
ATOM 8252 C CA . LEU A 1 28 ? 23.190 7.572 19.495 1.00 0.00 28 LEU A CA 10
ATOM 8253 C C . LEU A 1 28 ? 23.895 6.656 20.522 1.00 0.00 28 LEU A C 10
ATOM 8254 O O . LEU A 1 28 ? 23.764 5.434 20.416 1.00 0.00 28 LEU A O 10
ATOM 8270 N N . PRO A 1 29 ? 24.608 7.207 21.531 1.00 0.00 29 PRO A N 10
ATOM 8271 C CA . PRO A 1 29 ? 25.305 6.414 22.547 1.00 0.00 29 PRO A CA 10
ATOM 8272 C C . PRO A 1 29 ? 24.359 5.707 23.535 1.00 0.00 29 PRO A C 10
ATOM 8273 O O . PRO A 1 29 ? 24.262 4.481 23.513 1.00 0.00 29 PRO A O 10
ATOM 8284 N N . LEU A 1 30 ? 23.663 6.464 24.393 1.00 0.00 30 LEU A N 10
ATOM 8285 C CA . LEU A 1 30 ? 22.768 5.958 25.450 1.00 0.00 30 LEU A CA 10
ATOM 8286 C C . LEU A 1 30 ? 21.900 7.084 26.058 1.00 0.00 30 LEU A C 10
ATOM 8287 O O . LEU A 1 30 ? 20.677 6.976 25.972 1.00 0.00 30 LEU A O 10
ATOM 8303 N N . PRO A 1 31 ? 22.454 8.187 26.611 1.00 0.00 31 PRO A N 10
ATOM 8304 C CA . PRO A 1 31 ? 21.627 9.267 27.167 1.00 0.00 31 PRO A CA 10
ATOM 8305 C C . PRO A 1 31 ? 20.917 10.095 26.082 1.00 0.00 31 PRO A C 10
ATOM 8306 O O . PRO A 1 31 ? 19.750 10.452 26.236 1.00 0.00 31 PRO A O 10
ATOM 8317 N N . ILE A 1 32 ? 21.589 10.360 24.953 1.00 0.00 32 ILE A N 10
ATOM 8318 C CA . ILE A 1 32 ? 21.031 11.123 23.817 1.00 0.00 32 ILE A CA 10
ATOM 8319 C C . ILE A 1 32 ? 19.927 10.323 23.093 1.00 0.00 32 ILE A C 10
ATOM 8320 O O . ILE A 1 32 ? 18.999 10.906 22.531 1.00 0.00 32 ILE A O 10
ATOM 8336 N N . LEU A 1 33 ? 19.963 8.984 23.172 1.00 0.00 33 LEU A N 10
ATOM 8337 C CA . LEU A 1 33 ? 18.913 8.098 22.650 1.00 0.00 33 LEU A CA 10
ATOM 8338 C C . LEU A 1 33 ? 17.527 8.405 23.248 1.00 0.00 33 LEU A C 10
ATOM 8339 O O . LEU A 1 33 ? 16.528 8.184 22.570 1.00 0.00 33 LEU A O 10
ATOM 8355 N N . ASN A 1 34 ? 17.435 8.966 24.460 1.00 0.00 34 ASN A N 10
ATOM 8356 C CA . ASN A 1 34 ? 16.152 9.375 25.045 1.00 0.00 34 ASN A CA 10
ATOM 8357 C C . ASN A 1 34 ? 15.386 10.360 24.139 1.00 0.00 34 ASN A C 10
ATOM 8358 O O . ASN A 1 34 ? 14.190 10.175 23.909 1.00 0.00 34 ASN A O 10
ATOM 8369 N N . GLN A 1 35 ? 16.072 11.354 23.558 1.00 0.00 35 GLN A N 10
ATOM 8370 C CA . GLN A 1 35 ? 15.474 12.272 22.578 1.00 0.00 35 GLN A CA 10
ATOM 8371 C C . GLN A 1 35 ? 14.974 11.519 21.336 1.00 0.00 35 GLN A C 10
ATOM 8372 O O . GLN A 1 35 ? 13.869 11.790 20.863 1.00 0.00 35 GLN A O 10
ATOM 8386 N N . HIS A 1 36 ? 15.746 10.542 20.838 1.00 0.00 36 HIS A N 10
ATOM 8387 C CA . HIS A 1 36 ? 15.310 9.686 19.735 1.00 0.00 36 HIS A CA 10
ATOM 8388 C C . HIS A 1 36 ? 14.034 8.923 20.093 1.00 0.00 36 HIS A C 10
ATOM 8389 O O . HIS A 1 36 ? 13.076 8.981 19.331 1.00 0.00 36 HIS A O 10
ATOM 8403 N N . GLN A 1 37 ? 13.988 8.243 21.243 1.00 0.00 37 GLN A N 10
ATOM 8404 C CA . GLN A 1 37 ? 12.827 7.438 21.634 1.00 0.00 37 GLN A CA 10
ATOM 8405 C C . GLN A 1 37 ? 11.539 8.267 21.692 1.00 0.00 37 GLN A C 10
ATOM 8406 O O . GLN A 1 37 ? 10.526 7.826 21.153 1.00 0.00 37 GLN A O 10
ATOM 8420 N N . GLU A 1 38 ? 11.563 9.479 22.258 1.00 0.00 38 GLU A N 10
ATOM 8421 C CA . GLU A 1 38 ? 10.373 10.344 22.277 1.00 0.00 38 GLU A CA 10
ATOM 8422 C C . GLU A 1 38 ? 9.967 10.832 20.872 1.00 0.00 38 GLU A C 10
ATOM 8423 O O . GLU A 1 38 ? 8.783 10.780 20.525 1.00 0.00 38 GLU A O 10
ATOM 8435 N N . LYS A 1 39 ? 10.924 11.273 20.040 1.00 0.00 39 LYS A N 10
ATOM 8436 C CA . LYS A 1 39 ? 10.640 11.798 18.689 1.00 0.00 39 LYS A CA 10
ATOM 8437 C C . LYS A 1 39 ? 10.167 10.690 17.739 1.00 0.00 39 LYS A C 10
ATOM 8438 O O . LYS A 1 39 ? 9.126 10.839 17.105 1.00 0.00 39 LYS A O 10
ATOM 8457 N N . CYS A 1 40 ? 10.894 9.576 17.670 1.00 0.00 40 CYS A N 10
ATOM 8458 C CA . CYS A 1 40 ? 10.614 8.413 16.824 1.00 0.00 40 CYS A CA 10
ATOM 8459 C C . CYS A 1 40 ? 9.240 7.793 17.173 1.00 0.00 40 CYS A C 10
ATOM 8460 O O . CYS A 1 40 ? 8.444 7.498 16.277 1.00 0.00 40 CYS A O 10
ATOM 8467 N N . ARG A 1 41 ? 8.906 7.706 18.475 1.00 0.00 41 ARG A N 10
ATOM 8468 C CA . ARG A 1 41 ? 7.569 7.321 18.969 1.00 0.00 41 ARG A CA 10
ATOM 8469 C C . ARG A 1 41 ? 6.478 8.289 18.510 1.00 0.00 41 ARG A C 10
ATOM 8470 O O . ARG A 1 41 ? 5.471 7.837 17.967 1.00 0.00 41 ARG A O 10
ATOM 8491 N N . TRP A 1 42 ? 6.664 9.600 18.690 1.00 0.00 42 TRP A N 10
ATOM 8492 C CA . TRP A 1 42 ? 5.697 10.612 18.244 1.00 0.00 42 TRP A CA 10
ATOM 8493 C C . TRP A 1 42 ? 5.474 10.561 16.725 1.00 0.00 42 TRP A C 10
ATOM 8494 O O . TRP A 1 42 ? 4.334 10.605 16.264 1.00 0.00 42 TRP A O 10
ATOM 8515 N N . LEU A 1 43 ? 6.551 10.415 15.946 1.00 0.00 43 LEU A N 10
ATOM 8516 C CA . LEU A 1 43 ? 6.509 10.345 14.484 1.00 0.00 43 LEU A CA 10
ATOM 8517 C C . LEU A 1 43 ? 5.739 9.100 14.017 1.00 0.00 43 LEU A C 10
ATOM 8518 O O . LEU A 1 43 ? 4.808 9.225 13.225 1.00 0.00 43 LEU A O 10
ATOM 8534 N N . ALA A 1 44 ? 6.040 7.920 14.568 1.00 0.00 44 ALA A N 10
ATOM 8535 C CA . ALA A 1 44 ? 5.302 6.683 14.289 1.00 0.00 44 ALA A CA 10
ATOM 8536 C C . ALA A 1 44 ? 3.828 6.731 14.750 1.00 0.00 44 ALA A C 10
ATOM 8537 O O . ALA A 1 44 ? 2.953 6.177 14.084 1.00 0.00 44 ALA A O 10
ATOM 8544 N N . SER A 1 45 ? 3.532 7.411 15.864 1.00 0.00 45 SER A N 10
ATOM 8545 C CA . SER A 1 45 ? 2.162 7.631 16.360 1.00 0.00 45 SER A CA 10
ATOM 8546 C C . SER A 1 45 ? 1.353 8.562 15.442 1.00 0.00 45 SER A C 10
ATOM 8547 O O . SER A 1 45 ? 0.196 8.280 15.127 1.00 0.00 45 SER A O 10
ATOM 8555 N N . SER A 1 46 ? 1.974 9.643 14.953 1.00 0.00 46 SER A N 10
ATOM 8556 C CA . SER A 1 46 ? 1.389 10.591 13.987 1.00 0.00 46 SER A CA 10
ATOM 8557 C C . SER A 1 46 ? 1.212 9.985 12.584 1.00 0.00 46 SER A C 10
ATOM 8558 O O . SER A 1 46 ? 0.189 10.205 11.929 1.00 0.00 46 SER A O 10
ATOM 8566 N N . LYS A 1 47 ? 2.170 9.157 12.147 1.00 0.00 47 LYS A N 10
ATOM 8567 C CA . LYS A 1 47 ? 2.218 8.460 10.849 1.00 0.00 47 LYS A CA 10
ATOM 8568 C C . LYS A 1 47 ? 2.166 6.940 11.044 1.00 0.00 47 LYS A C 10
ATOM 8569 O O . LYS A 1 47 ? 3.163 6.238 10.855 1.00 0.00 47 LYS A O 10
ATOM 8588 N N . GLY A 1 48 ? 0.990 6.437 11.427 1.00 0.00 48 GLY A N 10
ATOM 8589 C CA . GLY A 1 48 ? 0.694 5.000 11.445 1.00 0.00 48 GLY A CA 10
ATOM 8590 C C . GLY A 1 48 ? 1.004 4.345 10.092 1.00 0.00 48 GLY A C 10
ATOM 8591 O O . GLY A 1 48 ? 0.353 4.655 9.089 1.00 0.00 48 GLY A O 10
ATOM 8595 N N . LYS A 1 49 ? 2.021 3.472 10.055 1.00 0.00 49 LYS A N 10
ATOM 8596 C CA . LYS A 1 49 ? 2.433 2.709 8.860 1.00 0.00 49 LYS A CA 10
ATOM 8597 C C . LYS A 1 49 ? 1.315 1.805 8.328 1.00 0.00 49 LYS A C 10
ATOM 8598 O O . LYS A 1 49 ? 0.327 1.531 9.015 1.00 0.00 49 LYS A O 10
ATOM 8617 N N . GLN A 1 50 ? 1.483 1.325 7.096 1.00 0.00 50 GLN A N 10
ATOM 8618 C CA . GLN A 1 50 ? 0.545 0.406 6.451 1.00 0.00 50 GLN A CA 10
ATOM 8619 C C . GLN A 1 50 ? 0.451 -0.923 7.231 1.00 0.00 50 GLN A C 10
ATOM 8620 O O . GLN A 1 50 ? 1.436 -1.655 7.352 1.00 0.00 50 GLN A O 10
ATOM 8634 N N . VAL A 1 51 ? -0.742 -1.234 7.750 1.00 0.00 51 VAL A N 10
ATOM 8635 C CA . VAL A 1 51 ? -1.055 -2.454 8.535 1.00 0.00 51 VAL A CA 10
ATOM 8636 C C . VAL A 1 51 ? -2.222 -3.250 7.927 1.00 0.00 51 VAL A C 10
ATOM 8637 O O . VAL A 1 51 ? -2.797 -4.135 8.569 1.00 0.00 51 VAL A O 10
ATOM 8650 N N . ARG A 1 52 ? -2.574 -2.947 6.668 1.00 0.00 52 ARG A N 10
ATOM 8651 C CA . ARG A 1 52 ? -3.532 -3.717 5.860 1.00 0.00 52 ARG A CA 10
ATOM 8652 C C . ARG A 1 52 ? -3.109 -5.185 5.719 1.00 0.00 52 ARG A C 10
ATOM 8653 O O . ARG A 1 52 ? -1.926 -5.527 5.779 1.00 0.00 52 ARG A O 10
ATOM 8674 N N . ASN A 1 53 ? -4.100 -6.036 5.482 1.00 0.00 53 ASN A N 10
ATOM 8675 C CA . ASN A 1 53 ? -3.961 -7.477 5.281 1.00 0.00 53 ASN A CA 10
ATOM 8676 C C . ASN A 1 53 ? -4.879 -7.932 4.133 1.00 0.00 53 ASN A C 10
ATOM 8677 O O . ASN A 1 53 ? -5.954 -7.365 3.917 1.00 0.00 53 ASN A O 10
ATOM 8688 N N . PHE A 1 54 ? -4.437 -8.943 3.383 1.00 0.00 54 PHE A N 10
ATOM 8689 C CA . PHE A 1 54 ? -5.099 -9.436 2.171 1.00 0.00 54 PHE A CA 10
ATOM 8690 C C . PHE A 1 54 ? -5.072 -10.973 2.152 1.00 0.00 54 PHE A C 10
ATOM 8691 O O . PHE A 1 54 ? -4.026 -11.585 2.398 1.00 0.00 54 PHE A O 10
ATOM 8708 N N . SER A 1 55 ? -6.228 -11.589 1.877 1.00 0.00 55 SER A N 10
ATOM 8709 C CA . SER A 1 55 ? -6.488 -13.036 2.007 1.00 0.00 55 SER A CA 10
ATOM 8710 C C . SER A 1 55 ? -6.932 -13.651 0.675 1.00 0.00 55 SER A C 10
ATOM 8711 O O . SER A 1 55 ? -6.192 -14.513 0.143 1.00 0.00 55 SER A O 10
ATOM 8721 N N . GLY A 1 1 ? 11.392 9.855 3.013 1.00 0.00 1 GLY A N 11
ATOM 8722 C CA . GLY A 1 1 ? 10.597 8.662 3.377 1.00 0.00 1 GLY A CA 11
ATOM 8723 C C . GLY A 1 1 ? 10.493 7.707 2.201 1.00 0.00 1 GLY A C 11
ATOM 8724 O O . GLY A 1 1 ? 10.050 8.094 1.120 1.00 0.00 1 GLY A O 11
ATOM 8730 N N . SER A 1 2 ? 10.908 6.453 2.400 1.00 0.00 2 SER A N 11
ATOM 8731 C CA . SER A 1 2 ? 10.962 5.402 1.364 1.00 0.00 2 SER A CA 11
ATOM 8732 C C . SER A 1 2 ? 10.732 4.013 1.976 1.00 0.00 2 SER A C 11
ATOM 8733 O O . SER A 1 2 ? 10.816 3.839 3.197 1.00 0.00 2 SER A O 11
ATOM 8741 N N . GLU A 1 3 ? 10.481 3.001 1.142 1.00 0.00 3 GLU A N 11
ATOM 8742 C CA . GLU A 1 3 ? 10.512 1.592 1.571 1.00 0.00 3 GLU A CA 11
ATOM 8743 C C . GLU A 1 3 ? 11.911 1.181 2.077 1.00 0.00 3 GLU A C 11
ATOM 8744 O O . GLU A 1 3 ? 12.937 1.694 1.615 1.00 0.00 3 GLU A O 11
ATOM 8756 N N . PHE A 1 4 ? 11.953 0.236 3.021 1.00 0.00 4 PHE A N 11
ATOM 8757 C CA . PHE A 1 4 ? 13.192 -0.359 3.539 1.00 0.00 4 PHE A CA 11
ATOM 8758 C C . PHE A 1 4 ? 13.962 -1.162 2.469 1.00 0.00 4 PHE A C 11
ATOM 8759 O O . PHE A 1 4 ? 13.400 -1.595 1.457 1.00 0.00 4 PHE A O 11
ATOM 8776 N N . THR A 1 5 ? 15.255 -1.393 2.714 1.00 0.00 5 THR A N 11
ATOM 8777 C CA . THR A 1 5 ? 16.191 -2.091 1.808 1.00 0.00 5 THR A CA 11
ATOM 8778 C C . THR A 1 5 ? 17.136 -3.026 2.577 1.00 0.00 5 THR A C 11
ATOM 8779 O O . THR A 1 5 ? 17.195 -3.003 3.812 1.00 0.00 5 THR A O 11
ATOM 8790 N N . SER A 1 6 ? 17.886 -3.864 1.854 1.00 0.00 6 SER A N 11
ATOM 8791 C CA . SER A 1 6 ? 18.850 -4.830 2.414 1.00 0.00 6 SER A CA 11
ATOM 8792 C C . SER A 1 6 ? 20.064 -4.203 3.126 1.00 0.00 6 SER A C 11
ATOM 8793 O O . SER A 1 6 ? 20.691 -4.874 3.948 1.00 0.00 6 SER A O 11
ATOM 8801 N N . SER A 1 7 ? 20.378 -2.928 2.846 1.00 0.00 7 SER A N 11
ATOM 8802 C CA . SER A 1 7 ? 21.495 -2.143 3.410 1.00 0.00 7 SER A CA 11
ATOM 8803 C C . SER A 1 7 ? 22.808 -2.944 3.623 1.00 0.00 7 SER A C 11
ATOM 8804 O O . SER A 1 7 ? 23.258 -3.125 4.762 1.00 0.00 7 SER A O 11
ATOM 8812 N N . PRO A 1 8 ? 23.414 -3.495 2.548 1.00 0.00 8 PRO A N 11
ATOM 8813 C CA . PRO A 1 8 ? 24.572 -4.387 2.642 1.00 0.00 8 PRO A CA 11
ATOM 8814 C C . PRO A 1 8 ? 25.828 -3.656 3.152 1.00 0.00 8 PRO A C 11
ATOM 8815 O O . PRO A 1 8 ? 26.226 -2.620 2.608 1.00 0.00 8 PRO A O 11
ATOM 8826 N N . ARG A 1 9 ? 26.459 -4.209 4.198 1.00 0.00 9 ARG A N 11
ATOM 8827 C CA . ARG A 1 9 ? 27.663 -3.672 4.867 1.00 0.00 9 ARG A CA 11
ATOM 8828 C C . ARG A 1 9 ? 28.403 -4.774 5.645 1.00 0.00 9 ARG A C 11
ATOM 8829 O O . ARG A 1 9 ? 27.816 -5.814 5.956 1.00 0.00 9 ARG A O 11
ATOM 8850 N N . GLY A 1 10 ? 29.680 -4.549 5.967 1.00 0.00 10 GLY A N 11
ATOM 8851 C CA . GLY A 1 10 ? 30.482 -5.439 6.820 1.00 0.00 10 GLY A CA 11
ATOM 8852 C C . GLY A 1 10 ? 29.961 -5.549 8.262 1.00 0.00 10 GLY A C 11
ATOM 8853 O O . GLY A 1 10 ? 29.219 -4.688 8.744 1.00 0.00 10 GLY A O 11
ATOM 8857 N N . ASP A 1 11 ? 30.355 -6.614 8.965 1.00 0.00 11 ASP A N 11
ATOM 8858 C CA . ASP A 1 11 ? 29.941 -6.881 10.350 1.00 0.00 11 ASP A CA 11
ATOM 8859 C C . ASP A 1 11 ? 30.594 -5.910 11.359 1.00 0.00 11 ASP A C 11
ATOM 8860 O O . ASP A 1 11 ? 31.807 -5.676 11.312 1.00 0.00 11 ASP A O 11
ATOM 8869 N N . LYS A 1 12 ? 29.793 -5.365 12.289 1.00 0.00 12 LYS A N 11
ATOM 8870 C CA . LYS A 1 12 ? 30.235 -4.408 13.332 1.00 0.00 12 LYS A CA 11
ATOM 8871 C C . LYS A 1 12 ? 29.568 -4.620 14.701 1.00 0.00 12 LYS A C 11
ATOM 8872 O O . LYS A 1 12 ? 30.230 -4.432 15.722 1.00 0.00 12 LYS A O 11
ATOM 8891 N N . ALA A 1 13 ? 28.293 -5.028 14.729 1.00 0.00 13 ALA A N 11
ATOM 8892 C CA . ALA A 1 13 ? 27.518 -5.353 15.936 1.00 0.00 13 ALA A CA 11
ATOM 8893 C C . ALA A 1 13 ? 27.652 -4.331 17.099 1.00 0.00 13 ALA A C 11
ATOM 8894 O O . ALA A 1 13 ? 27.887 -4.697 18.253 1.00 0.00 13 ALA A O 11
ATOM 8901 N N . ALA A 1 14 ? 27.503 -3.035 16.793 1.00 0.00 14 ALA A N 11
ATOM 8902 C CA . ALA A 1 14 ? 27.670 -1.911 17.732 1.00 0.00 14 ALA A CA 11
ATOM 8903 C C . ALA A 1 14 ? 26.629 -1.815 18.878 1.00 0.00 14 ALA A C 11
ATOM 8904 O O . ALA A 1 14 ? 26.694 -0.879 19.676 1.00 0.00 14 ALA A O 11
ATOM 8911 N N . TYR A 1 15 ? 25.670 -2.745 18.973 1.00 0.00 15 TYR A N 11
ATOM 8912 C CA . TYR A 1 15 ? 24.517 -2.701 19.890 1.00 0.00 15 TYR A CA 11
ATOM 8913 C C . TYR A 1 15 ? 24.852 -2.626 21.400 1.00 0.00 15 TYR A C 11
ATOM 8914 O O . TYR A 1 15 ? 23.974 -2.331 22.211 1.00 0.00 15 TYR A O 11
ATOM 8932 N N . ASP A 1 16 ? 26.109 -2.875 21.790 1.00 0.00 16 ASP A N 11
ATOM 8933 C CA . ASP A 1 16 ? 26.601 -2.794 23.177 1.00 0.00 16 ASP A CA 11
ATOM 8934 C C . ASP A 1 16 ? 27.217 -1.419 23.549 1.00 0.00 16 ASP A C 11
ATOM 8935 O O . ASP A 1 16 ? 27.553 -1.185 24.713 1.00 0.00 16 ASP A O 11
ATOM 8944 N N . ILE A 1 17 ? 27.342 -0.493 22.586 1.00 0.00 17 ILE A N 11
ATOM 8945 C CA . ILE A 1 17 ? 27.912 0.862 22.764 1.00 0.00 17 ILE A CA 11
ATOM 8946 C C . ILE A 1 17 ? 27.034 1.968 22.150 1.00 0.00 17 ILE A C 11
ATOM 8947 O O . ILE A 1 17 ? 26.959 3.069 22.700 1.00 0.00 17 ILE A O 11
ATOM 8963 N N . LEU A 1 18 ? 26.320 1.671 21.061 1.00 0.00 18 LEU A N 11
ATOM 8964 C CA . LEU A 1 18 ? 25.406 2.571 20.351 1.00 0.00 18 LEU A CA 11
ATOM 8965 C C . LEU A 1 18 ? 24.075 1.848 20.063 1.00 0.00 18 LEU A C 11
ATOM 8966 O O . LEU A 1 18 ? 23.974 0.625 20.187 1.00 0.00 18 LEU A O 11
ATOM 8982 N N . ARG A 1 19 ? 23.067 2.589 19.597 1.00 0.00 19 ARG A N 11
ATOM 8983 C CA . ARG A 1 19 ? 21.816 2.056 19.025 1.00 0.00 19 ARG A CA 11
ATOM 8984 C C . ARG A 1 19 ? 21.537 2.749 17.690 1.00 0.00 19 ARG A C 11
ATOM 8985 O O . ARG A 1 19 ? 21.822 3.940 17.547 1.00 0.00 19 ARG A O 11
ATOM 9006 N N . ARG A 1 20 ? 20.973 2.006 16.731 1.00 0.00 20 ARG A N 11
ATOM 9007 C CA . ARG A 1 20 ? 20.673 2.463 15.361 1.00 0.00 20 ARG A CA 11
ATOM 9008 C C . ARG A 1 20 ? 19.169 2.366 15.093 1.00 0.00 20 ARG A C 11
ATOM 9009 O O . ARG A 1 20 ? 18.551 1.346 15.412 1.00 0.00 20 ARG A O 11
ATOM 9030 N N . CYS A 1 21 ? 18.585 3.417 14.518 1.00 0.00 21 CYS A N 11
ATOM 9031 C CA . CYS A 1 21 ? 17.148 3.523 14.256 1.00 0.00 21 CYS A CA 11
ATOM 9032 C C . CYS A 1 21 ? 16.817 3.027 12.833 1.00 0.00 21 CYS A C 11
ATOM 9033 O O . CYS A 1 21 ? 17.248 3.622 11.840 1.00 0.00 21 CYS A O 11
ATOM 9040 N N . SER A 1 22 ? 16.048 1.937 12.732 1.00 0.00 22 SER A N 11
ATOM 9041 C CA . SER A 1 22 ? 15.675 1.261 11.471 1.00 0.00 22 SER A CA 11
ATOM 9042 C C . SER A 1 22 ? 14.836 2.102 10.492 1.00 0.00 22 SER A C 11
ATOM 9043 O O . SER A 1 22 ? 14.614 1.681 9.353 1.00 0.00 22 SER A O 11
ATOM 9051 N N . GLN A 1 23 ? 14.395 3.296 10.906 1.00 0.00 23 GLN A N 11
ATOM 9052 C CA . GLN A 1 23 ? 13.582 4.230 10.115 1.00 0.00 23 GLN A CA 11
ATOM 9053 C C . GLN A 1 23 ? 14.145 5.672 10.070 1.00 0.00 23 GLN A C 11
ATOM 9054 O O . GLN A 1 23 ? 13.542 6.530 9.417 1.00 0.00 23 GLN A O 11
ATOM 9068 N N . CYS A 1 24 ? 15.314 5.919 10.685 1.00 0.00 24 CYS A N 11
ATOM 9069 C CA . CYS A 1 24 ? 15.985 7.231 10.723 1.00 0.00 24 CYS A CA 11
ATOM 9070 C C . CYS A 1 24 ? 17.480 7.176 10.317 1.00 0.00 24 CYS A C 11
ATOM 9071 O O . CYS A 1 24 ? 18.018 8.167 9.818 1.00 0.00 24 CYS A O 11
ATOM 9078 N N . GLY A 1 25 ? 18.166 6.045 10.533 1.00 0.00 25 GLY A N 11
ATOM 9079 C CA . GLY A 1 25 ? 19.577 5.823 10.172 1.00 0.00 25 GLY A CA 11
ATOM 9080 C C . GLY A 1 25 ? 20.622 6.500 11.078 1.00 0.00 25 GLY A C 11
ATOM 9081 O O . GLY A 1 25 ? 21.820 6.265 10.902 1.00 0.00 25 GLY A O 11
ATOM 9085 N N . ILE A 1 26 ? 20.201 7.323 12.044 1.00 0.00 26 ILE A N 11
ATOM 9086 C CA . ILE A 1 26 ? 21.059 7.933 13.076 1.00 0.00 26 ILE A CA 11
ATOM 9087 C C . ILE A 1 26 ? 21.602 6.879 14.066 1.00 0.00 26 ILE A C 11
ATOM 9088 O O . ILE A 1 26 ? 20.993 5.822 14.263 1.00 0.00 26 ILE A O 11
ATOM 9104 N N . LEU A 1 27 ? 22.727 7.191 14.720 1.00 0.00 27 LEU A N 11
ATOM 9105 C CA . LEU A 1 27 ? 23.329 6.406 15.800 1.00 0.00 27 LEU A CA 11
ATOM 9106 C C . LEU A 1 27 ? 23.487 7.274 17.056 1.00 0.00 27 LEU A C 11
ATOM 9107 O O . LEU A 1 27 ? 24.105 8.340 16.993 1.00 0.00 27 LEU A O 11
ATOM 9123 N N . LEU A 1 28 ? 22.961 6.804 18.193 1.00 0.00 28 LEU A N 11
ATOM 9124 C CA . LEU A 1 28 ? 23.031 7.483 19.497 1.00 0.00 28 LEU A CA 11
ATOM 9125 C C . LEU A 1 28 ? 23.696 6.560 20.542 1.00 0.00 28 LEU A C 11
ATOM 9126 O O . LEU A 1 28 ? 23.518 5.342 20.454 1.00 0.00 28 LEU A O 11
ATOM 9142 N N . PRO A 1 29 ? 24.425 7.103 21.540 1.00 0.00 29 PRO A N 11
ATOM 9143 C CA . PRO A 1 29 ? 25.056 6.306 22.595 1.00 0.00 29 PRO A CA 11
ATOM 9144 C C . PRO A 1 29 ? 24.043 5.735 23.602 1.00 0.00 29 PRO A C 11
ATOM 9145 O O . PRO A 1 29 ? 23.726 4.547 23.548 1.00 0.00 29 PRO A O 11
ATOM 9156 N N . LEU A 1 30 ? 23.528 6.572 24.514 1.00 0.00 30 LEU A N 11
ATOM 9157 C CA . LEU A 1 30 ? 22.622 6.193 25.613 1.00 0.00 30 LEU A CA 11
ATOM 9158 C C . LEU A 1 30 ? 21.862 7.411 26.191 1.00 0.00 30 LEU A C 11
ATOM 9159 O O . LEU A 1 30 ? 20.634 7.403 26.114 1.00 0.00 30 LEU A O 11
ATOM 9175 N N . PRO A 1 31 ? 22.528 8.492 26.670 1.00 0.00 31 PRO A N 11
ATOM 9176 C CA . PRO A 1 31 ? 21.853 9.688 27.210 1.00 0.00 31 PRO A CA 11
ATOM 9177 C C . PRO A 1 31 ? 21.229 10.619 26.146 1.00 0.00 31 PRO A C 11
ATOM 9178 O O . PRO A 1 31 ? 20.610 11.629 26.489 1.00 0.00 31 PRO A O 11
ATOM 9189 N N . ILE A 1 32 ? 21.384 10.287 24.857 1.00 0.00 32 ILE A N 11
ATOM 9190 C CA . ILE A 1 32 ? 20.799 11.005 23.706 1.00 0.00 32 ILE A CA 11
ATOM 9191 C C . ILE A 1 32 ? 19.764 10.118 22.986 1.00 0.00 32 ILE A C 11
ATOM 9192 O O . ILE A 1 32 ? 18.814 10.629 22.389 1.00 0.00 32 ILE A O 11
ATOM 9208 N N . LEU A 1 33 ? 19.883 8.785 23.097 1.00 0.00 33 LEU A N 11
ATOM 9209 C CA . LEU A 1 33 ? 18.938 7.821 22.525 1.00 0.00 33 LEU A CA 11
ATOM 9210 C C . LEU A 1 33 ? 17.506 8.061 23.009 1.00 0.00 33 LEU A C 11
ATOM 9211 O O . LEU A 1 33 ? 16.586 8.014 22.200 1.00 0.00 33 LEU A O 11
ATOM 9227 N N . ASN A 1 34 ? 17.312 8.368 24.295 1.00 0.00 34 ASN A N 11
ATOM 9228 C CA . ASN A 1 34 ? 15.999 8.704 24.854 1.00 0.00 34 ASN A CA 11
ATOM 9229 C C . ASN A 1 34 ? 15.310 9.865 24.107 1.00 0.00 34 ASN A C 11
ATOM 9230 O O . ASN A 1 34 ? 14.130 9.754 23.777 1.00 0.00 34 ASN A O 11
ATOM 9241 N N . GLN A 1 35 ? 16.032 10.941 23.772 1.00 0.00 35 GLN A N 11
ATOM 9242 C CA . GLN A 1 35 ? 15.463 12.076 23.035 1.00 0.00 35 GLN A CA 11
ATOM 9243 C C . GLN A 1 35 ? 15.050 11.687 21.606 1.00 0.00 35 GLN A C 11
ATOM 9244 O O . GLN A 1 35 ? 13.965 12.079 21.163 1.00 0.00 35 GLN A O 11
ATOM 9258 N N . HIS A 1 36 ? 15.854 10.876 20.902 1.00 0.00 36 HIS A N 11
ATOM 9259 C CA . HIS A 1 36 ? 15.425 10.308 19.620 1.00 0.00 36 HIS A CA 11
ATOM 9260 C C . HIS A 1 36 ? 14.193 9.417 19.803 1.00 0.00 36 HIS A C 11
ATOM 9261 O O . HIS A 1 36 ? 13.217 9.584 19.085 1.00 0.00 36 HIS A O 11
ATOM 9275 N N . GLN A 1 37 ? 14.209 8.505 20.777 1.00 0.00 37 GLN A N 11
ATOM 9276 C CA . GLN A 1 37 ? 13.166 7.502 20.981 1.00 0.00 37 GLN A CA 11
ATOM 9277 C C . GLN A 1 37 ? 11.785 8.120 21.258 1.00 0.00 37 GLN A C 11
ATOM 9278 O O . GLN A 1 37 ? 10.799 7.649 20.693 1.00 0.00 37 GLN A O 11
ATOM 9292 N N . GLU A 1 38 ? 11.696 9.208 22.036 1.00 0.00 38 GLU A N 11
ATOM 9293 C CA . GLU A 1 38 ? 10.430 9.940 22.206 1.00 0.00 38 GLU A CA 11
ATOM 9294 C C . GLU A 1 38 ? 9.940 10.588 20.896 1.00 0.00 38 GLU A C 11
ATOM 9295 O O . GLU A 1 38 ? 8.774 10.425 20.536 1.00 0.00 38 GLU A O 11
ATOM 9307 N N . LYS A 1 39 ? 10.813 11.290 20.155 1.00 0.00 39 LYS A N 11
ATOM 9308 C CA . LYS A 1 39 ? 10.457 11.961 18.886 1.00 0.00 39 LYS A CA 11
ATOM 9309 C C . LYS A 1 39 ? 10.086 10.970 17.772 1.00 0.00 39 LYS A C 11
ATOM 9310 O O . LYS A 1 39 ? 9.079 11.158 17.088 1.00 0.00 39 LYS A O 11
ATOM 9329 N N . CYS A 1 40 ? 10.888 9.921 17.603 1.00 0.00 40 CYS A N 11
ATOM 9330 C CA . CYS A 1 40 ? 10.717 8.849 16.626 1.00 0.00 40 CYS A CA 11
ATOM 9331 C C . CYS A 1 40 ? 9.380 8.114 16.867 1.00 0.00 40 CYS A C 11
ATOM 9332 O O . CYS A 1 40 ? 8.582 7.940 15.940 1.00 0.00 40 CYS A O 11
ATOM 9339 N N . ARG A 1 41 ? 9.073 7.791 18.136 1.00 0.00 41 ARG A N 11
ATOM 9340 C CA . ARG A 1 41 ? 7.775 7.237 18.559 1.00 0.00 41 ARG A CA 11
ATOM 9341 C C . ARG A 1 41 ? 6.613 8.208 18.341 1.00 0.00 41 ARG A C 11
ATOM 9342 O O . ARG A 1 41 ? 5.573 7.778 17.845 1.00 0.00 41 ARG A O 11
ATOM 9363 N N . TRP A 1 42 ? 6.767 9.497 18.662 1.00 0.00 42 TRP A N 11
ATOM 9364 C CA . TRP A 1 42 ? 5.726 10.511 18.431 1.00 0.00 42 TRP A CA 11
ATOM 9365 C C . TRP A 1 42 ? 5.350 10.595 16.947 1.00 0.00 42 TRP A C 11
ATOM 9366 O O . TRP A 1 42 ? 4.173 10.489 16.602 1.00 0.00 42 TRP A O 11
ATOM 9387 N N . LEU A 1 43 ? 6.351 10.697 16.061 1.00 0.00 43 LEU A N 11
ATOM 9388 C CA . LEU A 1 43 ? 6.143 10.727 14.613 1.00 0.00 43 LEU A CA 11
ATOM 9389 C C . LEU A 1 43 ? 5.471 9.439 14.112 1.00 0.00 43 LEU A C 11
ATOM 9390 O O . LEU A 1 43 ? 4.470 9.513 13.402 1.00 0.00 43 LEU A O 11
ATOM 9406 N N . ALA A 1 44 ? 5.974 8.265 14.510 1.00 0.00 44 ALA A N 11
ATOM 9407 C CA . ALA A 1 44 ? 5.412 6.970 14.121 1.00 0.00 44 ALA A CA 11
ATOM 9408 C C . ALA A 1 44 ? 3.956 6.774 14.600 1.00 0.00 44 ALA A C 11
ATOM 9409 O O . ALA A 1 44 ? 3.130 6.231 13.862 1.00 0.00 44 ALA A O 11
ATOM 9416 N N . SER A 1 45 ? 3.625 7.247 15.807 1.00 0.00 45 SER A N 11
ATOM 9417 C CA . SER A 1 45 ? 2.268 7.216 16.369 1.00 0.00 45 SER A CA 11
ATOM 9418 C C . SER A 1 45 ? 1.305 8.141 15.607 1.00 0.00 45 SER A C 11
ATOM 9419 O O . SER A 1 45 ? 0.202 7.721 15.242 1.00 0.00 45 SER A O 11
ATOM 9427 N N . SER A 1 46 ? 1.724 9.374 15.297 1.00 0.00 46 SER A N 11
ATOM 9428 C CA . SER A 1 46 ? 0.933 10.332 14.505 1.00 0.00 46 SER A CA 11
ATOM 9429 C C . SER A 1 46 ? 0.786 9.936 13.027 1.00 0.00 46 SER A C 11
ATOM 9430 O O . SER A 1 46 ? -0.252 10.217 12.421 1.00 0.00 46 SER A O 11
ATOM 9438 N N . LYS A 1 47 ? 1.767 9.228 12.444 1.00 0.00 47 LYS A N 11
ATOM 9439 C CA . LYS A 1 47 ? 1.737 8.651 11.082 1.00 0.00 47 LYS A CA 11
ATOM 9440 C C . LYS A 1 47 ? 0.874 7.368 10.999 1.00 0.00 47 LYS A C 11
ATOM 9441 O O . LYS A 1 47 ? 1.276 6.354 10.426 1.00 0.00 47 LYS A O 11
ATOM 9460 N N . GLY A 1 48 ? -0.324 7.401 11.585 1.00 0.00 48 GLY A N 11
ATOM 9461 C CA . GLY A 1 48 ? -1.273 6.278 11.637 1.00 0.00 48 GLY A CA 11
ATOM 9462 C C . GLY A 1 48 ? -2.238 6.185 10.441 1.00 0.00 48 GLY A C 11
ATOM 9463 O O . GLY A 1 48 ? -3.098 5.302 10.424 1.00 0.00 48 GLY A O 11
ATOM 9467 N N . LYS A 1 49 ? -2.125 7.094 9.459 1.00 0.00 49 LYS A N 11
ATOM 9468 C CA . LYS A 1 49 ? -3.047 7.246 8.317 1.00 0.00 49 LYS A CA 11
ATOM 9469 C C . LYS A 1 49 ? -2.290 7.772 7.083 1.00 0.00 49 LYS A C 11
ATOM 9470 O O . LYS A 1 49 ? -1.705 8.856 7.130 1.00 0.00 49 LYS A O 11
ATOM 9489 N N . GLN A 1 50 ? -2.284 7.004 5.990 1.00 0.00 50 GLN A N 11
ATOM 9490 C CA . GLN A 1 50 ? -1.638 7.356 4.714 1.00 0.00 50 GLN A CA 11
ATOM 9491 C C . GLN A 1 50 ? -2.253 8.606 4.049 1.00 0.00 50 GLN A C 11
ATOM 9492 O O . GLN A 1 50 ? -3.449 8.877 4.167 1.00 0.00 50 GLN A O 11
ATOM 9506 N N . VAL A 1 51 ? -1.440 9.333 3.272 1.00 0.00 51 VAL A N 11
ATOM 9507 C CA . VAL A 1 51 ? -1.786 10.634 2.650 1.00 0.00 51 VAL A CA 11
ATOM 9508 C C . VAL A 1 51 ? -2.063 10.539 1.136 1.00 0.00 51 VAL A C 11
ATOM 9509 O O . VAL A 1 51 ? -2.031 11.547 0.428 1.00 0.00 51 VAL A O 11
ATOM 9522 N N . ARG A 1 52 ? -2.331 9.324 0.628 1.00 0.00 52 ARG A N 11
ATOM 9523 C CA . ARG A 1 52 ? -2.558 8.994 -0.800 1.00 0.00 52 ARG A CA 11
ATOM 9524 C C . ARG A 1 52 ? -1.434 9.498 -1.734 1.00 0.00 52 ARG A C 11
ATOM 9525 O O . ARG A 1 52 ? -1.681 9.907 -2.870 1.00 0.00 52 ARG A O 11
ATOM 9546 N N . ASN A 1 53 ? -0.190 9.490 -1.247 1.00 0.00 53 ASN A N 11
ATOM 9547 C CA . ASN A 1 53 ? 1.004 9.949 -1.968 1.00 0.00 53 ASN A CA 11
ATOM 9548 C C . ASN A 1 53 ? 2.271 9.182 -1.525 1.00 0.00 53 ASN A C 11
ATOM 9549 O O . ASN A 1 53 ? 2.353 8.711 -0.386 1.00 0.00 53 ASN A O 11
ATOM 9560 N N . PHE A 1 54 ? 3.259 9.060 -2.418 1.00 0.00 54 PHE A N 11
ATOM 9561 C CA . PHE A 1 54 ? 4.523 8.349 -2.165 1.00 0.00 54 PHE A CA 11
ATOM 9562 C C . PHE A 1 54 ? 5.514 9.139 -1.277 1.00 0.00 54 PHE A C 11
ATOM 9563 O O . PHE A 1 54 ? 6.228 8.535 -0.472 1.00 0.00 54 PHE A O 11
ATOM 9580 N N . SER A 1 55 ? 5.511 10.479 -1.394 1.00 0.00 55 SER A N 11
ATOM 9581 C CA . SER A 1 55 ? 6.382 11.466 -0.706 1.00 0.00 55 SER A CA 11
ATOM 9582 C C . SER A 1 55 ? 7.836 11.004 -0.473 1.00 0.00 55 SER A C 11
ATOM 9583 O O . SER A 1 55 ? 8.302 10.959 0.691 1.00 0.00 55 SER A O 11
ATOM 9593 N N . GLY A 1 1 ? 10.222 -0.221 -0.867 1.00 0.00 1 GLY A N 12
ATOM 9594 C CA . GLY A 1 1 ? 11.555 0.170 -1.369 1.00 0.00 1 GLY A CA 12
ATOM 9595 C C . GLY A 1 1 ? 12.259 1.088 -0.387 1.00 0.00 1 GLY A C 12
ATOM 9596 O O . GLY A 1 1 ? 11.861 2.242 -0.221 1.00 0.00 1 GLY A O 12
ATOM 9602 N N . SER A 1 2 ? 13.303 0.583 0.276 1.00 0.00 2 SER A N 12
ATOM 9603 C CA . SER A 1 2 ? 14.086 1.277 1.319 1.00 0.00 2 SER A CA 12
ATOM 9604 C C . SER A 1 2 ? 15.586 0.921 1.256 1.00 0.00 2 SER A C 12
ATOM 9605 O O . SER A 1 2 ? 16.303 0.965 2.256 1.00 0.00 2 SER A O 12
ATOM 9613 N N . GLU A 1 3 ? 16.068 0.538 0.068 1.00 0.00 3 GLU A N 12
ATOM 9614 C CA . GLU A 1 3 ? 17.423 0.010 -0.173 1.00 0.00 3 GLU A CA 12
ATOM 9615 C C . GLU A 1 3 ? 18.499 1.109 -0.355 1.00 0.00 3 GLU A C 12
ATOM 9616 O O . GLU A 1 3 ? 19.671 0.800 -0.578 1.00 0.00 3 GLU A O 12
ATOM 9628 N N . PHE A 1 4 ? 18.122 2.392 -0.279 1.00 0.00 4 PHE A N 12
ATOM 9629 C CA . PHE A 1 4 ? 19.020 3.546 -0.430 1.00 0.00 4 PHE A CA 12
ATOM 9630 C C . PHE A 1 4 ? 20.082 3.616 0.689 1.00 0.00 4 PHE A C 12
ATOM 9631 O O . PHE A 1 4 ? 19.745 3.776 1.866 1.00 0.00 4 PHE A O 12
ATOM 9648 N N . THR A 1 5 ? 21.366 3.521 0.325 1.00 0.00 5 THR A N 12
ATOM 9649 C CA . THR A 1 5 ? 22.525 3.478 1.249 1.00 0.00 5 THR A CA 12
ATOM 9650 C C . THR A 1 5 ? 23.723 4.276 0.702 1.00 0.00 5 THR A C 12
ATOM 9651 O O . THR A 1 5 ? 24.842 3.771 0.576 1.00 0.00 5 THR A O 12
ATOM 9662 N N . SER A 1 6 ? 23.480 5.543 0.352 1.00 0.00 6 SER A N 12
ATOM 9663 C CA . SER A 1 6 ? 24.424 6.436 -0.352 1.00 0.00 6 SER A CA 12
ATOM 9664 C C . SER A 1 6 ? 25.049 7.487 0.585 1.00 0.00 6 SER A C 12
ATOM 9665 O O . SER A 1 6 ? 25.068 8.685 0.287 1.00 0.00 6 SER A O 12
ATOM 9673 N N . SER A 1 7 ? 25.536 7.041 1.749 1.00 0.00 7 SER A N 12
ATOM 9674 C CA . SER A 1 7 ? 26.083 7.876 2.837 1.00 0.00 7 SER A CA 12
ATOM 9675 C C . SER A 1 7 ? 27.386 7.286 3.428 1.00 0.00 7 SER A C 12
ATOM 9676 O O . SER A 1 7 ? 27.383 6.739 4.536 1.00 0.00 7 SER A O 12
ATOM 9684 N N . PRO A 1 8 ? 28.516 7.341 2.687 1.00 0.00 8 PRO A N 12
ATOM 9685 C CA . PRO A 1 8 ? 29.804 6.738 3.062 1.00 0.00 8 PRO A CA 12
ATOM 9686 C C . PRO A 1 8 ? 30.545 7.516 4.178 1.00 0.00 8 PRO A C 12
ATOM 9687 O O . PRO A 1 8 ? 31.588 8.137 3.946 1.00 0.00 8 PRO A O 12
ATOM 9698 N N . ARG A 1 9 ? 29.998 7.506 5.402 1.00 0.00 9 ARG A N 12
ATOM 9699 C CA . ARG A 1 9 ? 30.545 8.190 6.592 1.00 0.00 9 ARG A CA 12
ATOM 9700 C C . ARG A 1 9 ? 30.233 7.416 7.882 1.00 0.00 9 ARG A C 12
ATOM 9701 O O . ARG A 1 9 ? 29.073 7.090 8.144 1.00 0.00 9 ARG A O 12
ATOM 9722 N N . GLY A 1 10 ? 31.258 7.147 8.695 1.00 0.00 10 GLY A N 12
ATOM 9723 C CA . GLY A 1 10 ? 31.132 6.609 10.058 1.00 0.00 10 GLY A CA 12
ATOM 9724 C C . GLY A 1 10 ? 32.320 5.735 10.472 1.00 0.00 10 GLY A C 12
ATOM 9725 O O . GLY A 1 10 ? 33.213 6.195 11.181 1.00 0.00 10 GLY A O 12
ATOM 9729 N N . ASP A 1 11 ? 32.339 4.479 10.003 1.00 0.00 11 ASP A N 12
ATOM 9730 C CA . ASP A 1 11 ? 33.393 3.463 10.225 1.00 0.00 11 ASP A CA 12
ATOM 9731 C C . ASP A 1 11 ? 33.849 3.281 11.700 1.00 0.00 11 ASP A C 12
ATOM 9732 O O . ASP A 1 11 ? 35.008 2.956 11.982 1.00 0.00 11 ASP A O 12
ATOM 9741 N N . LYS A 1 12 ? 32.934 3.516 12.654 1.00 0.00 12 LYS A N 12
ATOM 9742 C CA . LYS A 1 12 ? 33.166 3.473 14.112 1.00 0.00 12 LYS A CA 12
ATOM 9743 C C . LYS A 1 12 ? 33.629 2.107 14.651 1.00 0.00 12 LYS A C 12
ATOM 9744 O O . LYS A 1 12 ? 33.387 1.064 14.039 1.00 0.00 12 LYS A O 12
ATOM 9763 N N . ALA A 1 13 ? 34.206 2.116 15.856 1.00 0.00 13 ALA A N 12
ATOM 9764 C CA . ALA A 1 13 ? 34.587 0.912 16.610 1.00 0.00 13 ALA A CA 12
ATOM 9765 C C . ALA A 1 13 ? 33.667 0.627 17.821 1.00 0.00 13 ALA A C 12
ATOM 9766 O O . ALA A 1 13 ? 33.531 -0.525 18.235 1.00 0.00 13 ALA A O 12
ATOM 9773 N N . ALA A 1 14 ? 32.995 1.651 18.363 1.00 0.00 14 ALA A N 12
ATOM 9774 C CA . ALA A 1 14 ? 32.148 1.587 19.564 1.00 0.00 14 ALA A CA 12
ATOM 9775 C C . ALA A 1 14 ? 30.688 1.144 19.285 1.00 0.00 14 ALA A C 12
ATOM 9776 O O . ALA A 1 14 ? 29.747 1.570 19.964 1.00 0.00 14 ALA A O 12
ATOM 9783 N N . TYR A 1 15 ? 30.469 0.313 18.260 1.00 0.00 15 TYR A N 12
ATOM 9784 C CA . TYR A 1 15 ? 29.138 -0.164 17.846 1.00 0.00 15 TYR A CA 12
ATOM 9785 C C . TYR A 1 15 ? 28.397 -0.994 18.921 1.00 0.00 15 TYR A C 12
ATOM 9786 O O . TYR A 1 15 ? 27.190 -1.209 18.816 1.00 0.00 15 TYR A O 12
ATOM 9804 N N . ASP A 1 16 ? 29.102 -1.471 19.952 1.00 0.00 16 ASP A N 12
ATOM 9805 C CA . ASP A 1 16 ? 28.543 -2.202 21.097 1.00 0.00 16 ASP A CA 12
ATOM 9806 C C . ASP A 1 16 ? 27.851 -1.299 22.143 1.00 0.00 16 ASP A C 12
ATOM 9807 O O . ASP A 1 16 ? 27.100 -1.803 22.983 1.00 0.00 16 ASP A O 12
ATOM 9816 N N . ILE A 1 17 ? 28.066 0.023 22.079 1.00 0.00 17 ILE A N 12
ATOM 9817 C CA . ILE A 1 17 ? 27.422 1.033 22.940 1.00 0.00 17 ILE A CA 12
ATOM 9818 C C . ILE A 1 17 ? 26.539 1.977 22.115 1.00 0.00 17 ILE A C 12
ATOM 9819 O O . ILE A 1 17 ? 25.397 2.224 22.502 1.00 0.00 17 ILE A O 12
ATOM 9835 N N . LEU A 1 18 ? 27.006 2.432 20.947 1.00 0.00 18 LEU A N 12
ATOM 9836 C CA . LEU A 1 18 ? 26.184 3.175 19.984 1.00 0.00 18 LEU A CA 12
ATOM 9837 C C . LEU A 1 18 ? 25.031 2.301 19.448 1.00 0.00 18 LEU A C 12
ATOM 9838 O O . LEU A 1 18 ? 25.224 1.114 19.174 1.00 0.00 18 LEU A O 12
ATOM 9854 N N . ARG A 1 19 ? 23.842 2.886 19.246 1.00 0.00 19 ARG A N 12
ATOM 9855 C CA . ARG A 1 19 ? 22.623 2.174 18.806 1.00 0.00 19 ARG A CA 12
ATOM 9856 C C . ARG A 1 19 ? 21.942 2.945 17.670 1.00 0.00 19 ARG A C 12
ATOM 9857 O O . ARG A 1 19 ? 21.663 4.137 17.813 1.00 0.00 19 ARG A O 12
ATOM 9878 N N . ARG A 1 20 ? 21.710 2.268 16.536 1.00 0.00 20 ARG A N 12
ATOM 9879 C CA . ARG A 1 20 ? 21.080 2.830 15.325 1.00 0.00 20 ARG A CA 12
ATOM 9880 C C . ARG A 1 20 ? 19.544 2.818 15.390 1.00 0.00 20 ARG A C 12
ATOM 9881 O O . ARG A 1 20 ? 18.950 1.827 15.818 1.00 0.00 20 ARG A O 12
ATOM 9902 N N . CYS A 1 21 ? 18.904 3.891 14.921 1.00 0.00 21 CYS A N 12
ATOM 9903 C CA . CYS A 1 21 ? 17.463 3.929 14.650 1.00 0.00 21 CYS A CA 12
ATOM 9904 C C . CYS A 1 21 ? 17.157 3.188 13.334 1.00 0.00 21 CYS A C 12
ATOM 9905 O O . CYS A 1 21 ? 17.655 3.567 12.268 1.00 0.00 21 CYS A O 12
ATOM 9912 N N . SER A 1 22 ? 16.329 2.142 13.394 1.00 0.00 22 SER A N 12
ATOM 9913 C CA . SER A 1 22 ? 15.905 1.343 12.230 1.00 0.00 22 SER A CA 12
ATOM 9914 C C . SER A 1 22 ? 15.022 2.098 11.219 1.00 0.00 22 SER A C 12
ATOM 9915 O O . SER A 1 22 ? 14.756 1.573 10.134 1.00 0.00 22 SER A O 12
ATOM 9923 N N . GLN A 1 23 ? 14.603 3.332 11.534 1.00 0.00 23 GLN A N 12
ATOM 9924 C CA . GLN A 1 23 ? 13.756 4.181 10.681 1.00 0.00 23 GLN A CA 12
ATOM 9925 C C . GLN A 1 23 ? 14.442 5.507 10.273 1.00 0.00 23 GLN A C 12
ATOM 9926 O O . GLN A 1 23 ? 13.997 6.144 9.313 1.00 0.00 23 GLN A O 12
ATOM 9940 N N . CYS A 1 24 ? 15.552 5.886 10.929 1.00 0.00 24 CYS A N 12
ATOM 9941 C CA . CYS A 1 24 ? 16.251 7.165 10.722 1.00 0.00 24 CYS A CA 12
ATOM 9942 C C . CYS A 1 24 ? 17.739 7.009 10.317 1.00 0.00 24 CYS A C 12
ATOM 9943 O O . CYS A 1 24 ? 18.320 7.932 9.744 1.00 0.00 24 CYS A O 12
ATOM 9950 N N . GLY A 1 25 ? 18.373 5.867 10.618 1.00 0.00 25 GLY A N 12
ATOM 9951 C CA . GLY A 1 25 ? 19.764 5.545 10.261 1.00 0.00 25 GLY A CA 12
ATOM 9952 C C . GLY A 1 25 ? 20.853 6.193 11.136 1.00 0.00 25 GLY A C 12
ATOM 9953 O O . GLY A 1 25 ? 22.004 5.754 11.094 1.00 0.00 25 GLY A O 12
ATOM 9957 N N . ILE A 1 26 ? 20.518 7.213 11.935 1.00 0.00 26 ILE A N 12
ATOM 9958 C CA . ILE A 1 26 ? 21.413 7.852 12.917 1.00 0.00 26 ILE A CA 12
ATOM 9959 C C . ILE A 1 26 ? 21.761 6.901 14.079 1.00 0.00 26 ILE A C 12
ATOM 9960 O O . ILE A 1 26 ? 20.941 6.068 14.472 1.00 0.00 26 ILE A O 12
ATOM 9976 N N . LEU A 1 27 ? 22.965 7.050 14.650 1.00 0.00 27 LEU A N 12
ATOM 9977 C CA . LEU A 1 27 ? 23.453 6.311 15.824 1.00 0.00 27 LEU A CA 12
ATOM 9978 C C . LEU A 1 27 ? 23.608 7.264 17.020 1.00 0.00 27 LEU A C 12
ATOM 9979 O O . LEU A 1 27 ? 24.209 8.333 16.882 1.00 0.00 27 LEU A O 12
ATOM 9995 N N . LEU A 1 28 ? 23.125 6.849 18.195 1.00 0.00 28 LEU A N 12
ATOM 9996 C CA . LEU A 1 28 ? 23.197 7.611 19.452 1.00 0.00 28 LEU A CA 12
ATOM 9997 C C . LEU A 1 28 ? 23.866 6.768 20.564 1.00 0.00 28 LEU A C 12
ATOM 9998 O O . LEU A 1 28 ? 23.727 5.541 20.543 1.00 0.00 28 LEU A O 12
ATOM 10014 N N . PRO A 1 29 ? 24.564 7.386 21.542 1.00 0.00 29 PRO A N 12
ATOM 10015 C CA . PRO A 1 29 ? 25.270 6.660 22.604 1.00 0.00 29 PRO A CA 12
ATOM 10016 C C . PRO A 1 29 ? 24.334 6.028 23.648 1.00 0.00 29 PRO A C 12
ATOM 10017 O O . PRO A 1 29 ? 24.305 4.807 23.777 1.00 0.00 29 PRO A O 12
ATOM 10028 N N . LEU A 1 30 ? 23.573 6.840 24.396 1.00 0.00 30 LEU A N 12
ATOM 10029 C CA . LEU A 1 30 ? 22.679 6.404 25.488 1.00 0.00 30 LEU A CA 12
ATOM 10030 C C . LEU A 1 30 ? 21.749 7.545 25.963 1.00 0.00 30 LEU A C 12
ATOM 10031 O O . LEU A 1 30 ? 20.534 7.403 25.805 1.00 0.00 30 LEU A O 12
ATOM 10047 N N . PRO A 1 31 ? 22.261 8.702 26.448 1.00 0.00 31 PRO A N 12
ATOM 10048 C CA . PRO A 1 31 ? 21.406 9.813 26.890 1.00 0.00 31 PRO A CA 12
ATOM 10049 C C . PRO A 1 31 ? 20.631 10.484 25.741 1.00 0.00 31 PRO A C 12
ATOM 10050 O O . PRO A 1 31 ? 19.525 10.984 25.948 1.00 0.00 31 PRO A O 12
ATOM 10061 N N . ILE A 1 32 ? 21.187 10.463 24.522 1.00 0.00 32 ILE A N 12
ATOM 10062 C CA . ILE A 1 32 ? 20.572 11.050 23.315 1.00 0.00 32 ILE A CA 12
ATOM 10063 C C . ILE A 1 32 ? 19.613 10.054 22.632 1.00 0.00 32 ILE A C 12
ATOM 10064 O O . ILE A 1 32 ? 18.617 10.463 22.032 1.00 0.00 32 ILE A O 12
ATOM 10080 N N . LEU A 1 33 ? 19.864 8.739 22.757 1.00 0.00 33 LEU A N 12
ATOM 10081 C CA . LEU A 1 33 ? 19.030 7.682 22.161 1.00 0.00 33 LEU A CA 12
ATOM 10082 C C . LEU A 1 33 ? 17.585 7.778 22.672 1.00 0.00 33 LEU A C 12
ATOM 10083 O O . LEU A 1 33 ? 16.647 7.741 21.881 1.00 0.00 33 LEU A O 12
ATOM 10099 N N . ASN A 1 34 ? 17.406 7.976 23.982 1.00 0.00 34 ASN A N 12
ATOM 10100 C CA . ASN A 1 34 ? 16.086 8.119 24.601 1.00 0.00 34 ASN A CA 12
ATOM 10101 C C . ASN A 1 34 ? 15.270 9.253 23.954 1.00 0.00 34 ASN A C 12
ATOM 10102 O O . ASN A 1 34 ? 14.134 9.029 23.539 1.00 0.00 34 ASN A O 12
ATOM 10113 N N . GLN A 1 35 ? 15.860 10.444 23.792 1.00 0.00 35 GLN A N 12
ATOM 10114 C CA . GLN A 1 35 ? 15.198 11.581 23.141 1.00 0.00 35 GLN A CA 12
ATOM 10115 C C . GLN A 1 35 ? 14.829 11.281 21.678 1.00 0.00 35 GLN A C 12
ATOM 10116 O O . GLN A 1 35 ? 13.708 11.579 21.258 1.00 0.00 35 GLN A O 12
ATOM 10130 N N . HIS A 1 36 ? 15.726 10.645 20.914 1.00 0.00 36 HIS A N 12
ATOM 10131 C CA . HIS A 1 36 ? 15.419 10.202 19.551 1.00 0.00 36 HIS A CA 12
ATOM 10132 C C . HIS A 1 36 ? 14.253 9.198 19.527 1.00 0.00 36 HIS A C 12
ATOM 10133 O O . HIS A 1 36 ? 13.345 9.333 18.709 1.00 0.00 36 HIS A O 12
ATOM 10147 N N . GLN A 1 37 ? 14.239 8.226 20.444 1.00 0.00 37 GLN A N 12
ATOM 10148 C CA . GLN A 1 37 ? 13.208 7.189 20.531 1.00 0.00 37 GLN A CA 12
ATOM 10149 C C . GLN A 1 37 ? 11.818 7.761 20.853 1.00 0.00 37 GLN A C 12
ATOM 10150 O O . GLN A 1 37 ? 10.836 7.357 20.228 1.00 0.00 37 GLN A O 12
ATOM 10164 N N . GLU A 1 38 ? 11.717 8.739 21.764 1.00 0.00 38 GLU A N 12
ATOM 10165 C CA . GLU A 1 38 ? 10.451 9.446 22.017 1.00 0.00 38 GLU A CA 12
ATOM 10166 C C . GLU A 1 38 ? 9.962 10.222 20.780 1.00 0.00 38 GLU A C 12
ATOM 10167 O O . GLU A 1 38 ? 8.759 10.257 20.511 1.00 0.00 38 GLU A O 12
ATOM 10179 N N . LYS A 1 39 ? 10.875 10.819 20.000 1.00 0.00 39 LYS A N 12
ATOM 10180 C CA . LYS A 1 39 ? 10.535 11.567 18.776 1.00 0.00 39 LYS A CA 12
ATOM 10181 C C . LYS A 1 39 ? 10.082 10.637 17.639 1.00 0.00 39 LYS A C 12
ATOM 10182 O O . LYS A 1 39 ? 9.044 10.905 17.029 1.00 0.00 39 LYS A O 12
ATOM 10201 N N . CYS A 1 40 ? 10.774 9.514 17.414 1.00 0.00 40 CYS A N 12
ATOM 10202 C CA . CYS A 1 40 ? 10.335 8.434 16.520 1.00 0.00 40 CYS A CA 12
ATOM 10203 C C . CYS A 1 40 ? 8.927 7.924 16.898 1.00 0.00 40 CYS A C 12
ATOM 10204 O O . CYS A 1 40 ? 8.049 7.842 16.033 1.00 0.00 40 CYS A O 12
ATOM 10211 N N . ARG A 1 41 ? 8.683 7.644 18.190 1.00 0.00 41 ARG A N 12
ATOM 10212 C CA . ARG A 1 41 ? 7.359 7.265 18.723 1.00 0.00 41 ARG A CA 12
ATOM 10213 C C . ARG A 1 41 ? 6.287 8.310 18.424 1.00 0.00 41 ARG A C 12
ATOM 10214 O O . ARG A 1 41 ? 5.223 7.949 17.920 1.00 0.00 41 ARG A O 12
ATOM 10235 N N . TRP A 1 42 ? 6.552 9.588 18.708 1.00 0.00 42 TRP A N 12
ATOM 10236 C CA . TRP A 1 42 ? 5.589 10.672 18.486 1.00 0.00 42 TRP A CA 12
ATOM 10237 C C . TRP A 1 42 ? 5.221 10.819 17.004 1.00 0.00 42 TRP A C 12
ATOM 10238 O O . TRP A 1 42 ? 4.036 10.859 16.669 1.00 0.00 42 TRP A O 12
ATOM 10259 N N . LEU A 1 43 ? 6.213 10.830 16.104 1.00 0.00 43 LEU A N 12
ATOM 10260 C CA . LEU A 1 43 ? 5.987 10.895 14.655 1.00 0.00 43 LEU A CA 12
ATOM 10261 C C . LEU A 1 43 ? 5.197 9.685 14.137 1.00 0.00 43 LEU A C 12
ATOM 10262 O O . LEU A 1 43 ? 4.200 9.870 13.440 1.00 0.00 43 LEU A O 12
ATOM 10278 N N . ALA A 1 44 ? 5.590 8.462 14.503 1.00 0.00 44 ALA A N 12
ATOM 10279 C CA . ALA A 1 44 ? 4.906 7.241 14.075 1.00 0.00 44 ALA A CA 12
ATOM 10280 C C . ALA A 1 44 ? 3.455 7.153 14.594 1.00 0.00 44 ALA A C 12
ATOM 10281 O O . ALA A 1 44 ? 2.564 6.711 13.865 1.00 0.00 44 ALA A O 12
ATOM 10288 N N . SER A 1 45 ? 3.201 7.607 15.827 1.00 0.00 45 SER A N 12
ATOM 10289 C CA . SER A 1 45 ? 1.852 7.653 16.419 1.00 0.00 45 SER A CA 12
ATOM 10290 C C . SER A 1 45 ? 0.976 8.756 15.808 1.00 0.00 45 SER A C 12
ATOM 10291 O O . SER A 1 45 ? -0.226 8.554 15.619 1.00 0.00 45 SER A O 12
ATOM 10299 N N . SER A 1 46 ? 1.564 9.910 15.465 1.00 0.00 46 SER A N 12
ATOM 10300 C CA . SER A 1 46 ? 0.880 11.015 14.777 1.00 0.00 46 SER A CA 12
ATOM 10301 C C . SER A 1 46 ? 0.534 10.666 13.318 1.00 0.00 46 SER A C 12
ATOM 10302 O O . SER A 1 46 ? -0.593 10.909 12.874 1.00 0.00 46 SER A O 12
ATOM 10310 N N . LYS A 1 47 ? 1.479 10.057 12.583 1.00 0.00 47 LYS A N 12
ATOM 10311 C CA . LYS A 1 47 ? 1.362 9.706 11.156 1.00 0.00 47 LYS A CA 12
ATOM 10312 C C . LYS A 1 47 ? 2.269 8.524 10.760 1.00 0.00 47 LYS A C 12
ATOM 10313 O O . LYS A 1 47 ? 3.435 8.692 10.407 1.00 0.00 47 LYS A O 12
ATOM 10332 N N . GLY A 1 48 ? 1.702 7.314 10.782 1.00 0.00 48 GLY A N 12
ATOM 10333 C CA . GLY A 1 48 ? 2.364 6.057 10.375 1.00 0.00 48 GLY A CA 12
ATOM 10334 C C . GLY A 1 48 ? 1.740 5.374 9.144 1.00 0.00 48 GLY A C 12
ATOM 10335 O O . GLY A 1 48 ? 2.112 4.246 8.812 1.00 0.00 48 GLY A O 12
ATOM 10339 N N . LYS A 1 49 ? 0.784 6.043 8.479 1.00 0.00 49 LYS A N 12
ATOM 10340 C CA . LYS A 1 49 ? -0.014 5.529 7.339 1.00 0.00 49 LYS A CA 12
ATOM 10341 C C . LYS A 1 49 ? -0.391 6.581 6.276 1.00 0.00 49 LYS A C 12
ATOM 10342 O O . LYS A 1 49 ? -0.877 6.221 5.205 1.00 0.00 49 LYS A O 12
ATOM 10361 N N . GLN A 1 50 ? -0.148 7.867 6.551 1.00 0.00 50 GLN A N 12
ATOM 10362 C CA . GLN A 1 50 ? -0.490 9.021 5.699 1.00 0.00 50 GLN A CA 12
ATOM 10363 C C . GLN A 1 50 ? 0.782 9.815 5.326 1.00 0.00 50 GLN A C 12
ATOM 10364 O O . GLN A 1 50 ? 0.796 11.043 5.277 1.00 0.00 50 GLN A O 12
ATOM 10378 N N . VAL A 1 51 ? 1.878 9.090 5.070 1.00 0.00 51 VAL A N 12
ATOM 10379 C CA . VAL A 1 51 ? 3.222 9.596 4.711 1.00 0.00 51 VAL A CA 12
ATOM 10380 C C . VAL A 1 51 ? 3.319 10.201 3.291 1.00 0.00 51 VAL A C 12
ATOM 10381 O O . VAL A 1 51 ? 4.414 10.367 2.748 1.00 0.00 51 VAL A O 12
ATOM 10394 N N . ARG A 1 52 ? 2.175 10.525 2.672 1.00 0.00 52 ARG A N 12
ATOM 10395 C CA . ARG A 1 52 ? 2.019 11.048 1.303 1.00 0.00 52 ARG A CA 12
ATOM 10396 C C . ARG A 1 52 ? 1.126 12.293 1.323 1.00 0.00 52 ARG A C 12
ATOM 10397 O O . ARG A 1 52 ? 0.092 12.312 1.993 1.00 0.00 52 ARG A O 12
ATOM 10418 N N . ASN A 1 53 ? 1.523 13.316 0.568 1.00 0.00 53 ASN A N 12
ATOM 10419 C CA . ASN A 1 53 ? 0.861 14.629 0.492 1.00 0.00 53 ASN A CA 12
ATOM 10420 C C . ASN A 1 53 ? 0.587 15.105 -0.954 1.00 0.00 53 ASN A C 12
ATOM 10421 O O . ASN A 1 53 ? -0.223 16.012 -1.156 1.00 0.00 53 ASN A O 12
ATOM 10432 N N . PHE A 1 54 ? 1.189 14.447 -1.951 1.00 0.00 54 PHE A N 12
ATOM 10433 C CA . PHE A 1 54 ? 0.917 14.591 -3.385 1.00 0.00 54 PHE A CA 12
ATOM 10434 C C . PHE A 1 54 ? 1.051 13.218 -4.069 1.00 0.00 54 PHE A C 12
ATOM 10435 O O . PHE A 1 54 ? 1.925 12.419 -3.709 1.00 0.00 54 PHE A O 12
ATOM 10452 N N . SER A 1 55 ? 0.177 12.934 -5.042 1.00 0.00 55 SER A N 12
ATOM 10453 C CA . SER A 1 55 ? 0.070 11.643 -5.756 1.00 0.00 55 SER A CA 12
ATOM 10454 C C . SER A 1 55 ? -0.611 11.758 -7.129 1.00 0.00 55 SER A C 12
ATOM 10455 O O . SER A 1 55 ? -1.287 12.777 -7.404 1.00 0.00 55 SER A O 12
ATOM 10465 N N . GLY A 1 1 ? 19.237 -7.642 -1.823 1.00 0.00 1 GLY A N 13
ATOM 10466 C CA . GLY A 1 1 ? 18.714 -6.269 -1.978 1.00 0.00 1 GLY A CA 13
ATOM 10467 C C . GLY A 1 1 ? 19.767 -5.336 -2.543 1.00 0.00 1 GLY A C 13
ATOM 10468 O O . GLY A 1 1 ? 19.970 -5.313 -3.758 1.00 0.00 1 GLY A O 13
ATOM 10474 N N . SER A 1 2 ? 20.462 -4.600 -1.671 1.00 0.00 2 SER A N 13
ATOM 10475 C CA . SER A 1 2 ? 21.557 -3.668 -2.014 1.00 0.00 2 SER A CA 13
ATOM 10476 C C . SER A 1 2 ? 22.744 -3.836 -1.051 1.00 0.00 2 SER A C 13
ATOM 10477 O O . SER A 1 2 ? 22.594 -4.374 0.049 1.00 0.00 2 SER A O 13
ATOM 10485 N N . GLU A 1 3 ? 23.932 -3.368 -1.445 1.00 0.00 3 GLU A N 13
ATOM 10486 C CA . GLU A 1 3 ? 25.190 -3.569 -0.708 1.00 0.00 3 GLU A CA 13
ATOM 10487 C C . GLU A 1 3 ? 26.089 -2.321 -0.786 1.00 0.00 3 GLU A C 13
ATOM 10488 O O . GLU A 1 3 ? 26.658 -2.004 -1.835 1.00 0.00 3 GLU A O 13
ATOM 10500 N N . PHE A 1 4 ? 26.195 -1.588 0.325 1.00 0.00 4 PHE A N 13
ATOM 10501 C CA . PHE A 1 4 ? 26.945 -0.331 0.432 1.00 0.00 4 PHE A CA 13
ATOM 10502 C C . PHE A 1 4 ? 28.451 -0.584 0.657 1.00 0.00 4 PHE A C 13
ATOM 10503 O O . PHE A 1 4 ? 28.956 -0.535 1.782 1.00 0.00 4 PHE A O 13
ATOM 10520 N N . THR A 1 5 ? 29.164 -0.903 -0.429 1.00 0.00 5 THR A N 13
ATOM 10521 C CA . THR A 1 5 ? 30.578 -1.349 -0.438 1.00 0.00 5 THR A CA 13
ATOM 10522 C C . THR A 1 5 ? 31.455 -0.530 -1.414 1.00 0.00 5 THR A C 13
ATOM 10523 O O . THR A 1 5 ? 32.520 -0.959 -1.864 1.00 0.00 5 THR A O 13
ATOM 10534 N N . SER A 1 6 ? 31.000 0.681 -1.752 1.00 0.00 6 SER A N 13
ATOM 10535 C CA . SER A 1 6 ? 31.503 1.532 -2.846 1.00 0.00 6 SER A CA 13
ATOM 10536 C C . SER A 1 6 ? 31.750 2.988 -2.396 1.00 0.00 6 SER A C 13
ATOM 10537 O O . SER A 1 6 ? 31.310 3.952 -3.030 1.00 0.00 6 SER A O 13
ATOM 10545 N N . SER A 1 7 ? 32.467 3.142 -1.275 1.00 0.00 7 SER A N 13
ATOM 10546 C CA . SER A 1 7 ? 32.776 4.424 -0.609 1.00 0.00 7 SER A CA 13
ATOM 10547 C C . SER A 1 7 ? 34.281 4.591 -0.318 1.00 0.00 7 SER A C 13
ATOM 10548 O O . SER A 1 7 ? 34.996 3.588 -0.214 1.00 0.00 7 SER A O 13
ATOM 10556 N N . PRO A 1 8 ? 34.786 5.836 -0.154 1.00 0.00 8 PRO A N 13
ATOM 10557 C CA . PRO A 1 8 ? 36.213 6.112 0.072 1.00 0.00 8 PRO A CA 13
ATOM 10558 C C . PRO A 1 8 ? 36.720 5.701 1.468 1.00 0.00 8 PRO A C 13
ATOM 10559 O O . PRO A 1 8 ? 37.931 5.570 1.671 1.00 0.00 8 PRO A O 13
ATOM 10570 N N . ARG A 1 9 ? 35.806 5.483 2.425 1.00 0.00 9 ARG A N 13
ATOM 10571 C CA . ARG A 1 9 ? 36.070 5.014 3.797 1.00 0.00 9 ARG A CA 13
ATOM 10572 C C . ARG A 1 9 ? 34.909 4.163 4.325 1.00 0.00 9 ARG A C 13
ATOM 10573 O O . ARG A 1 9 ? 33.804 4.209 3.777 1.00 0.00 9 ARG A O 13
ATOM 10594 N N . GLY A 1 10 ? 35.147 3.418 5.402 1.00 0.00 10 GLY A N 13
ATOM 10595 C CA . GLY A 1 10 ? 34.128 2.620 6.091 1.00 0.00 10 GLY A CA 13
ATOM 10596 C C . GLY A 1 10 ? 34.647 1.963 7.375 1.00 0.00 10 GLY A C 13
ATOM 10597 O O . GLY A 1 10 ? 35.844 1.708 7.525 1.00 0.00 10 GLY A O 13
ATOM 10601 N N . ASP A 1 11 ? 33.731 1.700 8.306 1.00 0.00 11 ASP A N 13
ATOM 10602 C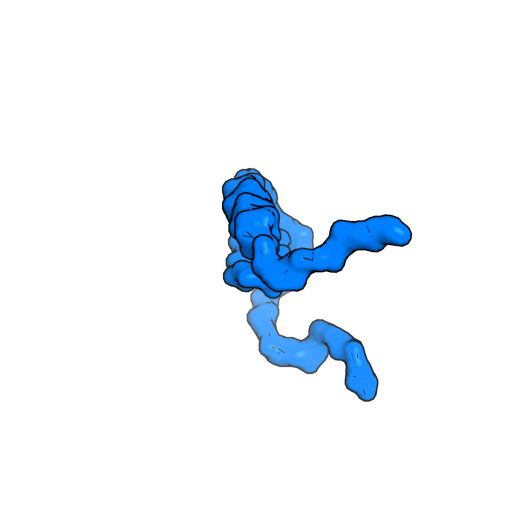 CA . ASP A 1 11 ? 33.977 1.133 9.639 1.00 0.00 11 ASP A CA 13
ATOM 10603 C C . ASP A 1 11 ? 32.672 0.572 10.249 1.00 0.00 11 ASP A C 13
ATOM 10604 O O . ASP A 1 11 ? 31.603 0.652 9.630 1.00 0.00 11 ASP A O 13
ATOM 10613 N N . LYS A 1 12 ? 32.746 0.027 11.471 1.00 0.00 12 LYS A N 13
ATOM 10614 C CA . LYS A 1 12 ? 31.583 -0.416 12.259 1.00 0.00 12 LYS A CA 13
ATOM 10615 C C . LYS A 1 12 ? 31.739 -0.006 13.731 1.00 0.00 12 LYS A C 13
ATOM 10616 O O . LYS A 1 12 ? 32.827 -0.125 14.300 1.00 0.00 12 LYS A O 13
ATOM 10635 N N . ALA A 1 13 ? 30.642 0.448 14.343 1.00 0.00 13 ALA A N 13
ATOM 10636 C CA . ALA A 1 13 ? 30.589 0.967 15.718 1.00 0.00 13 ALA A CA 13
ATOM 10637 C C . ALA A 1 13 ? 29.343 0.466 16.488 1.00 0.00 13 ALA A C 13
ATOM 10638 O O . ALA A 1 13 ? 28.825 1.135 17.381 1.00 0.00 13 ALA A O 13
ATOM 10645 N N . ALA A 1 14 ? 28.847 -0.724 16.128 1.00 0.00 14 ALA A N 13
ATOM 10646 C CA . ALA A 1 14 ? 27.677 -1.374 16.730 1.00 0.00 14 ALA A CA 13
ATOM 10647 C C . ALA A 1 14 ? 28.022 -2.306 17.921 1.00 0.00 14 ALA A C 13
ATOM 10648 O O . ALA A 1 14 ? 27.163 -3.054 18.395 1.00 0.00 14 ALA A O 13
ATOM 10655 N N . TYR A 1 15 ? 29.276 -2.289 18.395 1.00 0.00 15 TYR A N 13
ATOM 10656 C CA . TYR A 1 15 ? 29.824 -3.145 19.463 1.00 0.00 15 TYR A CA 13
ATOM 10657 C C . TYR A 1 15 ? 29.334 -2.749 20.878 1.00 0.00 15 TYR A C 13
ATOM 10658 O O . TYR A 1 15 ? 30.111 -2.339 21.741 1.00 0.00 15 TYR A O 13
ATOM 10676 N N . ASP A 1 16 ? 28.016 -2.816 21.101 1.00 0.00 16 ASP A N 13
ATOM 10677 C CA . ASP A 1 16 ? 27.317 -2.492 22.362 1.00 0.00 16 ASP A CA 13
ATOM 10678 C C . ASP A 1 16 ? 27.635 -1.085 22.935 1.00 0.00 16 ASP A C 13
ATOM 10679 O O . ASP A 1 16 ? 27.567 -0.852 24.146 1.00 0.00 16 ASP A O 13
ATOM 10688 N N . ILE A 1 17 ? 27.968 -0.137 22.050 1.00 0.00 17 ILE A N 13
ATOM 10689 C CA . ILE A 1 17 ? 28.398 1.242 22.363 1.00 0.00 17 ILE A CA 13
ATOM 10690 C C . ILE A 1 17 ? 27.431 2.308 21.809 1.00 0.00 17 ILE A C 13
ATOM 10691 O O . ILE A 1 17 ? 27.290 3.378 22.405 1.00 0.00 17 ILE A O 13
ATOM 10707 N N . LEU A 1 18 ? 26.719 1.999 20.721 1.00 0.00 18 LEU A N 13
ATOM 10708 C CA . LEU A 1 18 ? 25.725 2.851 20.059 1.00 0.00 18 LEU A CA 13
ATOM 10709 C C . LEU A 1 18 ? 24.494 2.017 19.644 1.00 0.00 18 LEU A C 13
ATOM 10710 O O . LEU A 1 18 ? 24.591 0.794 19.498 1.00 0.00 18 LEU A O 13
ATOM 10726 N N . ARG A 1 19 ? 23.361 2.679 19.383 1.00 0.00 19 ARG A N 13
ATOM 10727 C CA . ARG A 1 19 ? 22.118 2.084 18.845 1.00 0.00 19 ARG A CA 13
ATOM 10728 C C . ARG A 1 19 ? 21.668 2.860 17.607 1.00 0.00 19 ARG A C 13
ATOM 10729 O O . ARG A 1 19 ? 21.644 4.092 17.635 1.00 0.00 19 ARG A O 13
ATOM 10750 N N . ARG A 1 20 ? 21.287 2.139 16.543 1.00 0.00 20 ARG A N 13
ATOM 10751 C CA . ARG A 1 20 ? 20.785 2.692 15.268 1.00 0.00 20 ARG A CA 13
ATOM 10752 C C . ARG A 1 20 ? 19.276 2.466 15.120 1.00 0.00 20 ARG A C 13
ATOM 10753 O O . ARG A 1 20 ? 18.764 1.430 15.548 1.00 0.00 20 ARG A O 13
ATOM 10774 N N . CYS A 1 21 ? 18.582 3.415 14.492 1.00 0.00 21 CYS A N 13
ATOM 10775 C CA . CYS A 1 21 ? 17.135 3.390 14.265 1.00 0.00 21 CYS A CA 13
ATOM 10776 C C . CYS A 1 21 ? 16.823 3.034 12.796 1.00 0.00 21 CYS A C 13
ATOM 10777 O O . CYS A 1 21 ? 17.325 3.676 11.867 1.00 0.00 21 CYS A O 13
ATOM 10784 N N . SER A 1 22 ? 16.011 1.995 12.585 1.00 0.00 22 SER A N 13
ATOM 10785 C CA . SER A 1 22 ? 15.738 1.368 11.277 1.00 0.00 22 SER A CA 13
ATOM 10786 C C . SER A 1 22 ? 15.017 2.255 10.246 1.00 0.00 22 SER A C 13
ATOM 10787 O O . SER A 1 22 ? 14.970 1.901 9.064 1.00 0.00 22 SER A O 13
ATOM 10795 N N . GLN A 1 23 ? 14.499 3.417 10.662 1.00 0.00 23 GLN A N 13
ATOM 10796 C CA . GLN A 1 23 ? 13.831 4.408 9.802 1.00 0.00 23 GLN A CA 13
ATOM 10797 C C . GLN A 1 23 ? 14.562 5.768 9.753 1.00 0.00 23 GLN A C 13
ATOM 10798 O O . GLN A 1 23 ? 14.130 6.669 9.023 1.00 0.00 23 GLN A O 13
ATOM 10812 N N . CYS A 1 24 ? 15.692 5.900 10.468 1.00 0.00 24 CYS A N 13
ATOM 10813 C CA . CYS A 1 24 ? 16.378 7.176 10.689 1.00 0.00 24 CYS A CA 13
ATOM 10814 C C . CYS A 1 24 ? 17.885 7.147 10.343 1.00 0.00 24 CYS A C 13
ATOM 10815 O O . CYS A 1 24 ? 18.443 8.170 9.941 1.00 0.00 24 CYS A O 13
ATOM 10822 N N . GLY A 1 25 ? 18.553 6.001 10.512 1.00 0.00 25 GLY A N 13
ATOM 10823 C CA . GLY A 1 25 ? 19.956 5.764 10.141 1.00 0.00 25 GLY A CA 13
ATOM 10824 C C . GLY A 1 25 ? 21.017 6.367 11.078 1.00 0.00 25 GLY A C 13
ATOM 10825 O O . GLY A 1 25 ? 22.159 5.908 11.058 1.00 0.00 25 GLY A O 13
ATOM 10829 N N . ILE A 1 26 ? 20.664 7.357 11.905 1.00 0.00 26 ILE A N 13
ATOM 10830 C CA . ILE A 1 26 ? 21.518 7.938 12.958 1.00 0.00 26 ILE A CA 13
ATOM 10831 C C . ILE A 1 26 ? 21.884 6.900 14.039 1.00 0.00 26 ILE A C 13
ATOM 10832 O O . ILE A 1 26 ? 21.121 5.965 14.294 1.00 0.00 26 ILE A O 13
ATOM 10848 N N . LEU A 1 27 ? 23.029 7.090 14.703 1.00 0.00 27 LEU A N 13
ATOM 10849 C CA . LEU A 1 27 ? 23.518 6.283 15.827 1.00 0.00 27 LEU A CA 13
ATOM 10850 C C . LEU A 1 27 ? 23.653 7.165 17.082 1.00 0.00 27 LEU A C 13
ATOM 10851 O O . LEU A 1 27 ? 24.307 8.208 17.030 1.00 0.00 27 LEU A O 13
ATOM 10867 N N . LEU A 1 28 ? 23.076 6.731 18.210 1.00 0.00 28 LEU A N 13
ATOM 10868 C CA . LEU A 1 28 ? 23.117 7.433 19.507 1.00 0.00 28 LEU A CA 13
ATOM 10869 C C . LEU A 1 28 ? 23.713 6.523 20.606 1.00 0.00 28 LEU A C 13
ATOM 10870 O O . LEU A 1 28 ? 23.473 5.313 20.566 1.00 0.00 28 LEU A O 13
ATOM 10886 N N . PRO A 1 29 ? 24.457 7.064 21.596 1.00 0.00 29 PRO A N 13
ATOM 10887 C CA . PRO A 1 29 ? 25.080 6.265 22.657 1.00 0.00 29 PRO A CA 13
ATOM 10888 C C . PRO A 1 29 ? 24.081 5.702 23.682 1.00 0.00 29 PRO A C 13
ATOM 10889 O O . PRO A 1 29 ? 23.850 4.492 23.709 1.00 0.00 29 PRO A O 13
ATOM 10900 N N . LEU A 1 30 ? 23.489 6.567 24.518 1.00 0.00 30 LEU A N 13
ATOM 10901 C CA . LEU A 1 30 ? 22.556 6.193 25.597 1.00 0.00 30 LEU A CA 13
ATOM 10902 C C . LEU A 1 30 ? 21.773 7.400 26.161 1.00 0.00 30 LEU A C 13
ATOM 10903 O O . LEU A 1 30 ? 20.542 7.375 26.088 1.00 0.00 30 LEU A O 13
ATOM 10919 N N . PRO A 1 31 ? 22.416 8.486 26.655 1.00 0.00 31 PRO A N 13
ATOM 10920 C CA . PRO A 1 31 ? 21.682 9.656 27.158 1.00 0.00 31 PRO A CA 13
ATOM 10921 C C . PRO A 1 31 ? 20.987 10.447 26.038 1.00 0.00 31 PRO A C 13
ATOM 10922 O O . PRO A 1 31 ? 19.870 10.932 26.224 1.00 0.00 31 PRO A O 13
ATOM 10933 N N . ILE A 1 32 ? 21.619 10.538 24.859 1.00 0.00 32 ILE A N 13
ATOM 10934 C CA . ILE A 1 32 ? 21.065 11.213 23.671 1.00 0.00 32 ILE A CA 13
ATOM 10935 C C . ILE A 1 32 ? 19.956 10.363 23.020 1.00 0.00 32 ILE A C 13
ATOM 10936 O O . ILE A 1 32 ? 19.004 10.911 22.466 1.00 0.00 32 ILE A O 13
ATOM 10952 N N . LEU A 1 33 ? 20.014 9.028 23.136 1.00 0.00 33 LEU A N 13
ATOM 10953 C CA . LEU A 1 33 ? 19.002 8.114 22.581 1.00 0.00 33 LEU A CA 13
ATOM 10954 C C . LEU A 1 33 ? 17.584 8.401 23.108 1.00 0.00 33 LEU A C 13
ATOM 10955 O O . LEU A 1 33 ? 16.617 8.184 22.383 1.00 0.00 33 LEU A O 13
ATOM 10971 N N . ASN A 1 34 ? 17.449 8.946 24.323 1.00 0.00 34 ASN A N 13
ATOM 10972 C CA . ASN A 1 34 ? 16.158 9.331 24.907 1.00 0.00 34 ASN A CA 13
ATOM 10973 C C . ASN A 1 34 ? 15.349 10.286 24.007 1.00 0.00 34 ASN A C 13
ATOM 10974 O O . ASN A 1 34 ? 14.158 10.052 23.782 1.00 0.00 34 ASN A O 13
ATOM 10985 N N . GLN A 1 35 ? 15.982 11.329 23.448 1.00 0.00 35 GLN A N 13
ATOM 10986 C CA . GLN A 1 35 ? 15.296 12.291 22.570 1.00 0.00 35 GLN A CA 13
ATOM 10987 C C . GLN A 1 35 ? 14.845 11.639 21.253 1.00 0.00 35 GLN A C 13
ATOM 10988 O O . GLN A 1 35 ? 13.764 11.939 20.741 1.00 0.00 35 GLN A O 13
ATOM 11002 N N . HIS A 1 36 ? 15.646 10.701 20.731 1.00 0.00 36 HIS A N 13
ATOM 11003 C CA . HIS A 1 36 ? 15.312 9.935 19.534 1.00 0.00 36 HIS A CA 13
ATOM 11004 C C . HIS A 1 36 ? 14.149 8.966 19.786 1.00 0.00 36 HIS A C 13
ATOM 11005 O O . HIS A 1 36 ? 13.246 8.858 18.958 1.00 0.00 36 HIS A O 13
ATOM 11019 N N . GLN A 1 37 ? 14.143 8.281 20.935 1.00 0.00 37 GLN A N 13
ATOM 11020 C CA . GLN A 1 37 ? 13.093 7.332 21.310 1.00 0.00 37 GLN A CA 13
ATOM 11021 C C . GLN A 1 37 ? 11.718 8.014 21.384 1.00 0.00 37 GLN A C 13
ATOM 11022 O O . GLN A 1 37 ? 10.756 7.523 20.793 1.00 0.00 37 GLN A O 13
ATOM 11036 N N . GLU A 1 38 ? 11.630 9.174 22.045 1.00 0.00 38 GLU A N 13
ATOM 11037 C CA . GLU A 1 38 ? 10.389 9.961 22.093 1.00 0.00 38 GLU A CA 13
ATOM 11038 C C . GLU A 1 38 ? 9.986 10.513 20.715 1.00 0.00 38 GLU A C 13
ATOM 11039 O O . GLU A 1 38 ? 8.800 10.481 20.375 1.00 0.00 38 GLU A O 13
ATOM 11051 N N . LYS A 1 39 ? 10.942 10.969 19.887 1.00 0.00 39 LYS A N 13
ATOM 11052 C CA . LYS A 1 39 ? 10.660 11.453 18.525 1.00 0.00 39 LYS A CA 13
ATOM 11053 C C . LYS A 1 39 ? 10.102 10.355 17.610 1.00 0.00 39 LYS A C 13
ATOM 11054 O O . LYS A 1 39 ? 9.055 10.574 16.998 1.00 0.00 39 LYS A O 13
ATOM 11073 N N . CYS A 1 40 ? 10.747 9.188 17.536 1.00 0.00 40 CYS A N 13
ATOM 11074 C CA . CYS A 1 40 ? 10.265 8.046 16.755 1.00 0.00 40 CYS A CA 13
ATOM 11075 C C . CYS A 1 40 ? 8.865 7.586 17.212 1.00 0.00 40 CYS A C 13
ATOM 11076 O O . CYS A 1 40 ? 7.985 7.384 16.372 1.00 0.00 40 CYS A O 13
ATOM 11083 N N . ARG A 1 41 ? 8.632 7.484 18.530 1.00 0.00 41 ARG A N 13
ATOM 11084 C CA . ARG A 1 41 ? 7.308 7.177 19.104 1.00 0.00 41 ARG A CA 13
ATOM 11085 C C . ARG A 1 41 ? 6.247 8.197 18.690 1.00 0.00 41 ARG A C 13
ATOM 11086 O O . ARG A 1 41 ? 5.185 7.801 18.207 1.00 0.00 41 ARG A O 13
ATOM 11107 N N . TRP A 1 42 ? 6.528 9.494 18.839 1.00 0.00 42 TRP A N 13
ATOM 11108 C CA . TRP A 1 42 ? 5.589 10.559 18.477 1.00 0.00 42 TRP A CA 13
ATOM 11109 C C . TRP A 1 42 ? 5.265 10.554 16.978 1.00 0.00 42 TRP A C 13
ATOM 11110 O O . TRP A 1 42 ? 4.093 10.588 16.608 1.00 0.00 42 TRP A O 13
ATOM 11131 N N . LEU A 1 43 ? 6.285 10.448 16.119 1.00 0.00 43 LEU A N 13
ATOM 11132 C CA . LEU A 1 43 ? 6.128 10.451 14.663 1.00 0.00 43 LEU A CA 13
ATOM 11133 C C . LEU A 1 43 ? 5.357 9.221 14.154 1.00 0.00 43 LEU A C 13
ATOM 11134 O O . LEU A 1 43 ? 4.465 9.357 13.318 1.00 0.00 43 LEU A O 13
ATOM 11150 N N . ALA A 1 44 ? 5.649 8.028 14.683 1.00 0.00 44 ALA A N 13
ATOM 11151 C CA . ALA A 1 44 ? 4.901 6.809 14.366 1.00 0.00 44 ALA A CA 13
ATOM 11152 C C . ALA A 1 44 ? 3.435 6.877 14.846 1.00 0.00 44 ALA A C 13
ATOM 11153 O O . ALA A 1 44 ? 2.533 6.397 14.154 1.00 0.00 44 ALA A O 13
ATOM 11160 N N . SER A 1 45 ? 3.184 7.496 16.007 1.00 0.00 45 SER A N 13
ATOM 11161 C CA . SER A 1 45 ? 1.837 7.693 16.559 1.00 0.00 45 SER A CA 13
ATOM 11162 C C . SER A 1 45 ? 1.007 8.709 15.754 1.00 0.00 45 SER A C 13
ATOM 11163 O O . SER A 1 45 ? -0.157 8.440 15.439 1.00 0.00 45 SER A O 13
ATOM 11171 N N . SER A 1 46 ? 1.589 9.855 15.375 1.00 0.00 46 SER A N 13
ATOM 11172 C CA . SER A 1 46 ? 0.901 10.903 14.603 1.00 0.00 46 SER A CA 13
ATOM 11173 C C . SER A 1 46 ? 0.649 10.512 13.138 1.00 0.00 46 SER A C 13
ATOM 11174 O O . SER A 1 46 ? -0.399 10.855 12.581 1.00 0.00 46 SER A O 13
ATOM 11182 N N . LYS A 1 47 ? 1.554 9.735 12.525 1.00 0.00 47 LYS A N 13
ATOM 11183 C CA . LYS A 1 47 ? 1.424 9.144 11.178 1.00 0.00 47 LYS A CA 13
ATOM 11184 C C . LYS A 1 47 ? 0.502 7.908 11.178 1.00 0.00 47 LYS A C 13
ATOM 11185 O O . LYS A 1 47 ? 0.916 6.808 10.814 1.00 0.00 47 LYS A O 13
ATOM 11204 N N . GLY A 1 48 ? -0.739 8.087 11.642 1.00 0.00 48 GLY A N 13
ATOM 11205 C CA . GLY A 1 48 ? -1.796 7.071 11.774 1.00 0.00 48 GLY A CA 13
ATOM 11206 C C . GLY A 1 48 ? -2.070 6.266 10.493 1.00 0.00 48 GLY A C 13
ATOM 11207 O O . GLY A 1 48 ? -2.874 6.680 9.651 1.00 0.00 48 GLY A O 13
ATOM 11211 N N . LYS A 1 49 ? -1.372 5.135 10.333 1.00 0.00 49 LYS A N 13
ATOM 11212 C CA . LYS A 1 49 ? -1.397 4.261 9.146 1.00 0.00 49 LYS A CA 13
ATOM 11213 C C . LYS A 1 49 ? -2.733 3.510 8.981 1.00 0.00 49 LYS A C 13
ATOM 11214 O O . LYS A 1 49 ? -3.531 3.415 9.917 1.00 0.00 49 LYS A O 13
ATOM 11233 N N . GLN A 1 50 ? -2.939 2.920 7.799 1.00 0.00 50 GLN A N 13
ATOM 11234 C CA . GLN A 1 50 ? -4.145 2.159 7.415 1.00 0.00 50 GLN A CA 13
ATOM 11235 C C . GLN A 1 50 ? -3.848 0.713 6.956 1.00 0.00 50 GLN A C 13
ATOM 11236 O O . GLN A 1 50 ? -4.705 0.054 6.363 1.00 0.00 50 GLN A O 13
ATOM 11250 N N . VAL A 1 51 ? -2.632 0.212 7.227 1.00 0.00 51 VAL A N 13
ATOM 11251 C CA . VAL A 1 51 ? -2.207 -1.177 6.952 1.00 0.00 51 VAL A CA 13
ATOM 11252 C C . VAL A 1 51 ? -3.087 -2.226 7.651 1.00 0.00 51 VAL A C 13
ATOM 11253 O O . VAL A 1 51 ? -3.753 -1.945 8.653 1.00 0.00 51 VAL A O 13
ATOM 11266 N N . ARG A 1 52 ? -3.055 -3.464 7.138 1.00 0.00 52 ARG A N 13
ATOM 11267 C CA . ARG A 1 52 ? -3.732 -4.637 7.723 1.00 0.00 52 ARG A CA 13
ATOM 11268 C C . ARG A 1 52 ? -3.275 -4.872 9.170 1.00 0.00 52 ARG A C 13
ATOM 11269 O O . ARG A 1 52 ? -2.080 -4.796 9.470 1.00 0.00 52 ARG A O 13
ATOM 11290 N N . ASN A 1 53 ? -4.224 -5.172 10.057 1.00 0.00 53 ASN A N 13
ATOM 11291 C CA . ASN A 1 53 ? -4.011 -5.323 11.500 1.00 0.00 53 ASN A CA 13
ATOM 11292 C C . ASN A 1 53 ? -4.884 -6.468 12.044 1.00 0.00 53 ASN A C 13
ATOM 11293 O O . ASN A 1 53 ? -6.068 -6.277 12.336 1.00 0.00 53 ASN A O 13
ATOM 11304 N N . PHE A 1 54 ? -4.305 -7.668 12.140 1.00 0.00 54 PHE A N 13
ATOM 11305 C CA . PHE A 1 54 ? -4.985 -8.890 12.584 1.00 0.00 54 PHE A CA 13
ATOM 11306 C C . PHE A 1 54 ? -4.007 -9.834 13.313 1.00 0.00 54 PHE A C 13
ATOM 11307 O O . PHE A 1 54 ? -2.821 -9.892 12.969 1.00 0.00 54 PHE A O 13
ATOM 11324 N N . SER A 1 55 ? -4.500 -10.551 14.330 1.00 0.00 55 SER A N 13
ATOM 11325 C CA . SER A 1 55 ? -3.720 -11.447 15.212 1.00 0.00 55 SER A CA 13
ATOM 11326 C C . SER A 1 55 ? -3.051 -12.620 14.477 1.00 0.00 55 SER A C 13
ATOM 11327 O O . SER A 1 55 ? -3.742 -13.335 13.710 1.00 0.00 55 SER A O 13
ATOM 11337 N N . GLY A 1 1 ? 4.992 19.345 9.348 1.00 0.00 1 GLY A N 14
ATOM 11338 C CA . GLY A 1 1 ? 5.376 20.767 9.187 1.00 0.00 1 GLY A CA 14
ATOM 11339 C C . GLY A 1 1 ? 6.210 20.965 7.932 1.00 0.00 1 GLY A C 14
ATOM 11340 O O . GLY A 1 1 ? 5.702 20.797 6.821 1.00 0.00 1 GLY A O 14
ATOM 11346 N N . SER A 1 2 ? 7.498 21.275 8.110 1.00 0.00 2 SER A N 14
ATOM 11347 C CA . SER A 1 2 ? 8.478 21.513 7.034 1.00 0.00 2 SER A CA 14
ATOM 11348 C C . SER A 1 2 ? 9.820 20.836 7.343 1.00 0.00 2 SER A C 14
ATOM 11349 O O . SER A 1 2 ? 10.180 20.641 8.506 1.00 0.00 2 SER A O 14
ATOM 11357 N N . GLU A 1 3 ? 10.571 20.476 6.300 1.00 0.00 3 GLU A N 14
ATOM 11358 C CA . GLU A 1 3 ? 11.933 19.933 6.417 1.00 0.00 3 GLU A CA 14
ATOM 11359 C C . GLU A 1 3 ? 12.985 21.014 6.754 1.00 0.00 3 GLU A C 14
ATOM 11360 O O . GLU A 1 3 ? 12.755 22.215 6.574 1.00 0.00 3 GLU A O 14
ATOM 11372 N N . PHE A 1 4 ? 14.161 20.574 7.211 1.00 0.00 4 PHE A N 14
ATOM 11373 C CA . PHE A 1 4 ? 15.300 21.414 7.612 1.00 0.00 4 PHE A CA 14
ATOM 11374 C C . PHE A 1 4 ? 16.634 20.806 7.135 1.00 0.00 4 PHE A C 14
ATOM 11375 O O . PHE A 1 4 ? 16.675 19.667 6.655 1.00 0.00 4 PHE A O 14
ATOM 11392 N N . THR A 1 5 ? 17.736 21.550 7.282 1.00 0.00 5 THR A N 14
ATOM 11393 C CA . THR A 1 5 ? 19.097 21.036 7.030 1.00 0.00 5 THR A CA 14
ATOM 11394 C C . THR A 1 5 ? 19.438 19.830 7.923 1.00 0.00 5 THR A C 14
ATOM 11395 O O . THR A 1 5 ? 18.906 19.683 9.028 1.00 0.00 5 THR A O 14
ATOM 11406 N N . SER A 1 6 ? 20.353 18.976 7.459 1.00 0.00 6 SER A N 14
ATOM 11407 C CA . SER A 1 6 ? 20.857 17.808 8.191 1.00 0.00 6 SER A CA 14
ATOM 11408 C C . SER A 1 6 ? 22.334 17.580 7.860 1.00 0.00 6 SER A C 14
ATOM 11409 O O . SER A 1 6 ? 22.699 17.385 6.695 1.00 0.00 6 SER A O 14
ATOM 11417 N N . SER A 1 7 ? 23.183 17.623 8.891 1.00 0.00 7 SER A N 14
ATOM 11418 C CA . SER A 1 7 ? 24.654 17.595 8.788 1.00 0.00 7 SER A CA 14
ATOM 11419 C C . SER A 1 7 ? 25.276 16.661 9.850 1.00 0.00 7 SER A C 14
ATOM 11420 O O . SER A 1 7 ? 26.033 17.124 10.714 1.00 0.00 7 SER A O 14
ATOM 11428 N N . PRO A 1 8 ? 24.926 15.357 9.860 1.00 0.00 8 PRO A N 14
ATOM 11429 C CA . PRO A 1 8 ? 25.391 14.401 10.867 1.00 0.00 8 PRO A CA 14
ATOM 11430 C C . PRO A 1 8 ? 26.895 14.088 10.751 1.00 0.00 8 PRO A C 14
ATOM 11431 O O . PRO A 1 8 ? 27.537 14.342 9.724 1.00 0.00 8 PRO A O 14
ATOM 11442 N N . ARG A 1 9 ? 27.450 13.493 11.815 1.00 0.00 9 ARG A N 14
ATOM 11443 C CA . ARG A 1 9 ? 28.829 12.968 11.873 1.00 0.00 9 ARG A CA 14
ATOM 11444 C C . ARG A 1 9 ? 29.053 11.801 10.896 1.00 0.00 9 ARG A C 14
ATOM 11445 O O . ARG A 1 9 ? 28.100 11.184 10.410 1.00 0.00 9 ARG A O 14
ATOM 11466 N N . GLY A 1 10 ? 30.323 11.481 10.636 1.00 0.00 10 GLY A N 14
ATOM 11467 C CA . GLY A 1 10 ? 30.736 10.318 9.840 1.00 0.00 10 GLY A CA 14
ATOM 11468 C C . GLY A 1 10 ? 30.464 8.966 10.525 1.00 0.00 10 GLY A C 14
ATOM 11469 O O . GLY A 1 10 ? 29.964 8.896 11.651 1.00 0.00 10 GLY A O 14
ATOM 11473 N N . ASP A 1 11 ? 30.805 7.877 9.833 1.00 0.00 11 ASP A N 14
ATOM 11474 C CA . ASP A 1 11 ? 30.707 6.498 10.336 1.00 0.00 11 ASP A CA 14
ATOM 11475 C C . ASP A 1 11 ? 31.552 6.248 11.609 1.00 0.00 11 ASP A C 14
ATOM 11476 O O . ASP A 1 11 ? 32.585 6.895 11.821 1.00 0.00 11 ASP A O 14
ATOM 11485 N N . LYS A 1 12 ? 31.145 5.267 12.432 1.00 0.00 12 LYS A N 14
ATOM 11486 C CA . LYS A 1 12 ? 31.852 4.846 13.655 1.00 0.00 12 LYS A CA 14
ATOM 11487 C C . LYS A 1 12 ? 31.893 3.316 13.773 1.00 0.00 12 LYS A C 14
ATOM 11488 O O . LYS A 1 12 ? 30.855 2.652 13.768 1.00 0.00 12 LYS A O 14
ATOM 11507 N N . ALA A 1 13 ? 33.099 2.766 13.911 1.00 0.00 13 ALA A N 14
ATOM 11508 C CA . ALA A 1 13 ? 33.406 1.331 13.954 1.00 0.00 13 ALA A CA 14
ATOM 11509 C C . ALA A 1 13 ? 33.063 0.640 15.304 1.00 0.00 13 ALA A C 14
ATOM 11510 O O . ALA A 1 13 ? 33.871 -0.128 15.837 1.00 0.00 13 ALA A O 14
ATOM 11517 N N . ALA A 1 14 ? 31.891 0.929 15.885 1.00 0.00 14 ALA A N 14
ATOM 11518 C CA . ALA A 1 14 ? 31.466 0.406 17.189 1.00 0.00 14 ALA A CA 14
ATOM 11519 C C . ALA A 1 14 ? 30.454 -0.752 17.061 1.00 0.00 14 ALA A C 14
ATOM 11520 O O . ALA A 1 14 ? 30.802 -1.899 17.335 1.00 0.00 14 ALA A O 14
ATOM 11527 N N . TYR A 1 15 ? 29.216 -0.467 16.626 1.00 0.00 15 TYR A N 14
ATOM 11528 C CA . TYR A 1 15 ? 28.085 -1.417 16.528 1.00 0.00 15 TYR A CA 14
ATOM 11529 C C . TYR A 1 15 ? 27.847 -2.296 17.790 1.00 0.00 15 TYR A C 14
ATOM 11530 O O . TYR A 1 15 ? 27.313 -3.403 17.699 1.00 0.00 15 TYR A O 14
ATOM 11548 N N . ASP A 1 16 ? 28.229 -1.811 18.981 1.00 0.00 16 ASP A N 14
ATOM 11549 C CA . ASP A 1 16 ? 28.116 -2.528 20.267 1.00 0.00 16 ASP A CA 14
ATOM 11550 C C . ASP A 1 16 ? 27.512 -1.639 21.370 1.00 0.00 16 ASP A C 14
ATOM 11551 O O . ASP A 1 16 ? 26.451 -1.969 21.906 1.00 0.00 16 ASP A O 14
ATOM 11560 N N . ILE A 1 17 ? 28.151 -0.504 21.694 1.00 0.00 17 ILE A N 14
ATOM 11561 C CA . ILE A 1 17 ? 27.619 0.483 22.654 1.00 0.00 17 ILE A CA 14
ATOM 11562 C C . ILE A 1 17 ? 26.594 1.418 21.998 1.00 0.00 17 ILE A C 14
ATOM 11563 O O . ILE A 1 17 ? 25.527 1.649 22.567 1.00 0.00 17 ILE A O 14
ATOM 11579 N N . LEU A 1 18 ? 26.882 1.916 20.788 1.00 0.00 18 LEU A N 14
ATOM 11580 C CA . LEU A 1 18 ? 25.951 2.737 20.008 1.00 0.00 18 LEU A CA 14
ATOM 11581 C C . LEU A 1 18 ? 24.691 1.939 19.632 1.00 0.00 18 LEU A C 14
ATOM 11582 O O . LEU A 1 18 ? 24.752 0.728 19.388 1.00 0.00 18 LEU A O 14
ATOM 11598 N N . ARG A 1 19 ? 23.567 2.644 19.489 1.00 0.00 19 ARG A N 14
ATOM 11599 C CA . ARG A 1 19 ? 22.296 2.121 18.966 1.00 0.00 19 ARG A CA 14
ATOM 11600 C C . ARG A 1 19 ? 21.855 2.966 17.774 1.00 0.00 19 ARG A C 14
ATOM 11601 O O . ARG A 1 19 ? 22.005 4.191 17.794 1.00 0.00 19 ARG A O 14
ATOM 11622 N N . ARG A 1 20 ? 21.299 2.310 16.750 1.00 0.00 20 ARG A N 14
ATOM 11623 C CA . ARG A 1 20 ? 20.812 2.940 15.511 1.00 0.00 20 ARG A CA 14
ATOM 11624 C C . ARG A 1 20 ? 19.321 2.689 15.287 1.00 0.00 20 ARG A C 14
ATOM 11625 O O . ARG A 1 20 ? 18.768 1.710 15.795 1.00 0.00 20 ARG A O 14
ATOM 11646 N N . CYS A 1 21 ? 18.699 3.557 14.495 1.00 0.00 21 CYS A N 14
ATOM 11647 C CA . CYS A 1 21 ? 17.290 3.480 14.121 1.00 0.00 21 CYS A CA 14
ATOM 11648 C C . CYS A 1 21 ? 17.157 2.876 12.711 1.00 0.00 21 CYS A C 14
ATOM 11649 O O . CYS A 1 21 ? 17.738 3.386 11.747 1.00 0.00 21 CYS A O 14
ATOM 11656 N N . SER A 1 22 ? 16.382 1.795 12.587 1.00 0.00 22 SER A N 14
ATOM 11657 C CA . SER A 1 22 ? 16.106 1.081 11.324 1.00 0.00 22 SER A CA 14
ATOM 11658 C C . SER A 1 22 ? 15.308 1.901 10.291 1.00 0.00 22 SER A C 14
ATOM 11659 O O . SER A 1 22 ? 15.102 1.438 9.167 1.00 0.00 22 SER A O 14
ATOM 11667 N N . GLN A 1 23 ? 14.878 3.117 10.649 1.00 0.00 23 GLN A N 14
ATOM 11668 C CA . GLN A 1 23 ? 14.158 4.058 9.783 1.00 0.00 23 GLN A CA 14
ATOM 11669 C C . GLN A 1 23 ? 14.906 5.399 9.648 1.00 0.00 23 GLN A C 14
ATOM 11670 O O . GLN A 1 23 ? 15.015 5.921 8.534 1.00 0.00 23 GLN A O 14
ATOM 11684 N N . CYS A 1 24 ? 15.453 5.941 10.745 1.00 0.00 24 CYS A N 14
ATOM 11685 C CA . CYS A 1 24 ? 16.091 7.263 10.757 1.00 0.00 24 CYS A CA 14
ATOM 11686 C C . CYS A 1 24 ? 17.586 7.239 10.352 1.00 0.00 24 CYS A C 14
ATOM 11687 O O . CYS A 1 24 ? 18.115 8.253 9.889 1.00 0.00 24 CYS A O 14
ATOM 11694 N N . GLY A 1 25 ? 18.283 6.111 10.543 1.00 0.00 25 GLY A N 14
ATOM 11695 C CA . GLY A 1 25 ? 19.686 5.896 10.146 1.00 0.00 25 GLY A CA 14
ATOM 11696 C C . GLY A 1 25 ? 20.764 6.498 11.068 1.00 0.00 25 GLY A C 14
ATOM 11697 O O . GLY A 1 25 ? 21.923 6.087 10.991 1.00 0.00 25 GLY A O 14
ATOM 11701 N N . ILE A 1 26 ? 20.410 7.448 11.941 1.00 0.00 26 ILE A N 14
ATOM 11702 C CA . ILE A 1 26 ? 21.290 8.058 12.960 1.00 0.00 26 ILE A CA 14
ATOM 11703 C C . ILE A 1 26 ? 21.759 7.040 14.025 1.00 0.00 26 ILE A C 14
ATOM 11704 O O . ILE A 1 26 ? 21.103 6.019 14.247 1.00 0.00 26 ILE A O 14
ATOM 11720 N N . LEU A 1 27 ? 22.875 7.335 14.709 1.00 0.00 27 LEU A N 14
ATOM 11721 C CA . LEU A 1 27 ? 23.455 6.542 15.804 1.00 0.00 27 LEU A CA 14
ATOM 11722 C C . LEU A 1 27 ? 23.618 7.406 17.068 1.00 0.00 27 LEU A C 14
ATOM 11723 O O . LEU A 1 27 ? 24.153 8.514 16.988 1.00 0.00 27 LEU A O 14
ATOM 11739 N N . LEU A 1 28 ? 23.205 6.883 18.230 1.00 0.00 28 LEU A N 14
ATOM 11740 C CA . LEU A 1 28 ? 23.282 7.544 19.545 1.00 0.00 28 LEU A CA 14
ATOM 11741 C C . LEU A 1 28 ? 23.942 6.610 20.589 1.00 0.00 28 LEU A C 14
ATOM 11742 O O . LEU A 1 28 ? 23.815 5.389 20.461 1.00 0.00 28 LEU A O 14
ATOM 11758 N N . PRO A 1 29 ? 24.613 7.144 21.634 1.00 0.00 29 PRO A N 14
ATOM 11759 C CA . PRO A 1 29 ? 25.257 6.330 22.671 1.00 0.00 29 PRO A CA 14
ATOM 11760 C C . PRO A 1 29 ? 24.254 5.671 23.637 1.00 0.00 29 PRO A C 14
ATOM 11761 O O . PRO A 1 29 ? 24.076 4.454 23.596 1.00 0.00 29 PRO A O 14
ATOM 11772 N N . LEU A 1 30 ? 23.594 6.462 24.495 1.00 0.00 30 LEU A N 14
ATOM 11773 C CA . LEU A 1 30 ? 22.628 5.996 25.505 1.00 0.00 30 LEU A CA 14
ATOM 11774 C C . LEU A 1 30 ? 21.739 7.146 26.042 1.00 0.00 30 LEU A C 14
ATOM 11775 O O . LEU A 1 30 ? 20.523 7.059 25.864 1.00 0.00 30 LEU A O 14
ATOM 11791 N N . PRO A 1 31 ? 22.263 8.246 26.633 1.00 0.00 31 PRO A N 14
ATOM 11792 C CA . PRO A 1 31 ? 21.402 9.316 27.155 1.00 0.00 31 PRO A CA 14
ATOM 11793 C C . PRO A 1 31 ? 20.725 10.155 26.055 1.00 0.00 31 PRO A C 14
ATOM 11794 O O . PRO A 1 31 ? 19.558 10.519 26.201 1.00 0.00 31 PRO A O 14
ATOM 11805 N N . ILE A 1 32 ? 21.403 10.419 24.928 1.00 0.00 32 ILE A N 14
ATOM 11806 C CA . ILE A 1 32 ? 20.815 11.145 23.780 1.00 0.00 32 ILE A CA 14
ATOM 11807 C C . ILE A 1 32 ? 19.791 10.280 23.014 1.00 0.00 32 ILE A C 14
ATOM 11808 O O . ILE A 1 32 ? 18.853 10.815 22.418 1.00 0.00 32 ILE A O 14
ATOM 11824 N N . LEU A 1 33 ? 19.890 8.944 23.090 1.00 0.00 33 LEU A N 14
ATOM 11825 C CA . LEU A 1 33 ? 18.895 8.018 22.522 1.00 0.00 33 LEU A CA 14
ATOM 11826 C C . LEU A 1 33 ? 17.477 8.268 23.073 1.00 0.00 33 LEU A C 14
ATOM 11827 O O . LEU A 1 33 ? 16.507 8.046 22.354 1.00 0.00 33 LEU A O 14
ATOM 11843 N N . ASN A 1 34 ? 17.339 8.794 24.298 1.00 0.00 34 ASN A N 14
ATOM 11844 C CA . ASN A 1 34 ? 16.052 9.202 24.874 1.00 0.00 34 ASN A CA 14
ATOM 11845 C C . ASN A 1 34 ? 15.286 10.187 23.967 1.00 0.00 34 ASN A C 14
ATOM 11846 O O . ASN A 1 34 ? 14.108 9.976 23.680 1.00 0.00 34 ASN A O 14
ATOM 11857 N N . GLN A 1 35 ? 15.962 11.224 23.452 1.00 0.00 35 GLN A N 14
ATOM 11858 C CA . GLN A 1 35 ? 15.367 12.175 22.505 1.00 0.00 35 GLN A CA 14
ATOM 11859 C C . GLN A 1 35 ? 14.937 11.482 21.201 1.00 0.00 35 GLN A C 14
ATOM 11860 O O . GLN A 1 35 ? 13.860 11.771 20.674 1.00 0.00 35 GLN A O 14
ATOM 11874 N N . HIS A 1 36 ? 15.739 10.531 20.703 1.00 0.00 36 HIS A N 14
ATOM 11875 C CA . HIS A 1 36 ? 15.382 9.756 19.515 1.00 0.00 36 HIS A CA 14
ATOM 11876 C C . HIS A 1 36 ? 14.140 8.884 19.737 1.00 0.00 36 HIS A C 14
ATOM 11877 O O . HIS A 1 36 ? 13.244 8.887 18.896 1.00 0.00 36 HIS A O 14
ATOM 11891 N N . GLN A 1 37 ? 14.055 8.169 20.865 1.00 0.00 37 GLN A N 14
ATOM 11892 C CA . GLN A 1 37 ? 12.898 7.329 21.195 1.00 0.00 37 GLN A CA 14
ATOM 11893 C C . GLN A 1 37 ? 11.608 8.152 21.273 1.00 0.00 37 GLN A C 14
ATOM 11894 O O . GLN A 1 37 ? 10.610 7.767 20.663 1.00 0.00 37 GLN A O 14
ATOM 11908 N N . GLU A 1 38 ? 11.622 9.307 21.947 1.00 0.00 38 GLU A N 14
ATOM 11909 C CA . GLU A 1 38 ? 10.444 10.182 22.001 1.00 0.00 38 GLU A CA 14
ATOM 11910 C C . GLU A 1 38 ? 10.040 10.705 20.611 1.00 0.00 38 GLU A C 14
ATOM 11911 O O . GLU A 1 38 ? 8.850 10.690 20.290 1.00 0.00 38 GLU A O 14
ATOM 11923 N N . LYS A 1 39 ? 10.994 11.105 19.754 1.00 0.00 39 LYS A N 14
ATOM 11924 C CA . LYS A 1 39 ? 10.698 11.550 18.377 1.00 0.00 39 LYS A CA 14
ATOM 11925 C C . LYS A 1 39 ? 10.147 10.423 17.488 1.00 0.00 39 LYS A C 14
ATOM 11926 O O . LYS A 1 39 ? 9.116 10.627 16.843 1.00 0.00 39 LYS A O 14
ATOM 11945 N N . CYS A 1 40 ? 10.788 9.251 17.465 1.00 0.00 40 CYS A N 14
ATOM 11946 C CA . CYS A 1 40 ? 10.325 8.082 16.708 1.00 0.00 40 CYS A CA 14
ATOM 11947 C C . CYS A 1 40 ? 8.902 7.671 17.133 1.00 0.00 40 CYS A C 14
ATOM 11948 O O . CYS A 1 40 ? 8.032 7.490 16.278 1.00 0.00 40 CYS A O 14
ATOM 11955 N N . ARG A 1 41 ? 8.637 7.579 18.446 1.00 0.00 41 ARG A N 14
ATOM 11956 C CA . ARG A 1 41 ? 7.304 7.274 18.994 1.00 0.00 41 ARG A CA 14
ATOM 11957 C C . ARG A 1 41 ? 6.264 8.345 18.654 1.00 0.00 41 ARG A C 14
ATOM 11958 O O . ARG A 1 41 ? 5.158 7.989 18.250 1.00 0.00 41 ARG A O 14
ATOM 11979 N N . TRP A 1 42 ? 6.607 9.632 18.762 1.00 0.00 42 TRP A N 14
ATOM 11980 C CA . TRP A 1 42 ? 5.696 10.733 18.421 1.00 0.00 42 TRP A CA 14
ATOM 11981 C C . TRP A 1 42 ? 5.307 10.719 16.938 1.00 0.00 42 TRP A C 14
ATOM 11982 O O . TRP A 1 42 ? 4.125 10.818 16.609 1.00 0.00 42 TRP A O 14
ATOM 12003 N N . LEU A 1 43 ? 6.274 10.541 16.029 1.00 0.00 43 LEU A N 14
ATOM 12004 C CA . LEU A 1 43 ? 5.982 10.434 14.598 1.00 0.00 43 LEU A CA 14
ATOM 12005 C C . LEU A 1 43 ? 5.158 9.172 14.289 1.00 0.00 43 LEU A C 14
ATOM 12006 O O . LEU A 1 43 ? 4.193 9.246 13.531 1.00 0.00 43 LEU A O 14
ATOM 12022 N N . ALA A 1 44 ? 5.481 8.035 14.917 1.00 0.00 44 ALA A N 14
ATOM 12023 C CA . ALA A 1 44 ? 4.739 6.785 14.761 1.00 0.00 44 ALA A CA 14
ATOM 12024 C C . ALA A 1 44 ? 3.262 6.887 15.195 1.00 0.00 44 ALA A C 14
ATOM 12025 O O . ALA A 1 44 ? 2.393 6.374 14.491 1.00 0.00 44 ALA A O 14
ATOM 12032 N N . SER A 1 45 ? 2.949 7.564 16.308 1.00 0.00 45 SER A N 14
ATOM 12033 C CA . SER A 1 45 ? 1.557 7.778 16.747 1.00 0.00 45 SER A CA 14
ATOM 12034 C C . SER A 1 45 ? 0.834 8.890 15.967 1.00 0.00 45 SER A C 14
ATOM 12035 O O . SER A 1 45 ? -0.387 8.831 15.801 1.00 0.00 45 SER A O 14
ATOM 12043 N N . SER A 1 46 ? 1.569 9.880 15.438 1.00 0.00 46 SER A N 14
ATOM 12044 C CA . SER A 1 46 ? 1.053 10.945 14.557 1.00 0.00 46 SER A CA 14
ATOM 12045 C C . SER A 1 46 ? 0.717 10.460 13.129 1.00 0.00 46 SER A C 14
ATOM 12046 O O . SER A 1 46 ? -0.127 11.049 12.444 1.00 0.00 46 SER A O 14
ATOM 12054 N N . LYS A 1 47 ? 1.339 9.360 12.683 1.00 0.00 47 LYS A N 14
ATOM 12055 C CA . LYS A 1 47 ? 1.228 8.776 11.331 1.00 0.00 47 LYS A CA 14
ATOM 12056 C C . LYS A 1 47 ? 0.687 7.333 11.386 1.00 0.00 47 LYS A C 14
ATOM 12057 O O . LYS A 1 47 ? 0.187 6.881 12.419 1.00 0.00 47 LYS A O 14
ATOM 12076 N N . GLY A 1 48 ? 0.753 6.609 10.266 1.00 0.00 48 GLY A N 14
ATOM 12077 C CA . GLY A 1 48 ? 0.328 5.209 10.148 1.00 0.00 48 GLY A CA 14
ATOM 12078 C C . GLY A 1 48 ? 1.456 4.220 10.468 1.00 0.00 48 GLY A C 14
ATOM 12079 O O . GLY A 1 48 ? 2.384 4.059 9.669 1.00 0.00 48 GLY A O 14
ATOM 12083 N N . LYS A 1 49 ? 1.372 3.554 11.628 1.00 0.00 49 LYS A N 14
ATOM 12084 C CA . LYS A 1 49 ? 2.320 2.536 12.134 1.00 0.00 49 LYS A CA 14
ATOM 12085 C C . LYS A 1 49 ? 1.607 1.443 12.948 1.00 0.00 49 LYS A C 14
ATOM 12086 O O . LYS A 1 49 ? 0.430 1.571 13.286 1.00 0.00 49 LYS A O 14
ATOM 12105 N N . GLN A 1 50 ? 2.340 0.377 13.285 1.00 0.00 50 GLN A N 14
ATOM 12106 C CA . GLN A 1 50 ? 1.906 -0.697 14.192 1.00 0.00 50 GLN A CA 14
ATOM 12107 C C . GLN A 1 50 ? 1.808 -0.206 15.654 1.00 0.00 50 GLN A C 14
ATOM 12108 O O . GLN A 1 50 ? 2.738 -0.361 16.451 1.00 0.00 50 GLN A O 14
ATOM 12122 N N . VAL A 1 51 ? 0.669 0.401 15.998 1.00 0.00 51 VAL A N 14
ATOM 12123 C CA . VAL A 1 51 ? 0.306 0.886 17.346 1.00 0.00 51 VAL A CA 14
ATOM 12124 C C . VAL A 1 51 ? -0.856 0.055 17.932 1.00 0.00 51 VAL A C 14
ATOM 12125 O O . VAL A 1 51 ? -1.174 -1.028 17.425 1.00 0.00 51 VAL A O 14
ATOM 12138 N N . ARG A 1 52 ? -1.490 0.520 19.017 1.00 0.00 52 ARG A N 14
ATOM 12139 C CA . ARG A 1 52 ? -2.635 -0.139 19.679 1.00 0.00 52 ARG A CA 14
ATOM 12140 C C . ARG A 1 52 ? -3.811 0.828 19.840 1.00 0.00 52 ARG A C 14
ATOM 12141 O O . ARG A 1 52 ? -3.628 2.039 19.953 1.00 0.00 52 ARG A O 14
ATOM 12162 N N . ASN A 1 53 ? -5.026 0.281 19.913 1.00 0.00 53 ASN A N 14
ATOM 12163 C CA . ASN A 1 53 ? -6.253 1.056 20.156 1.00 0.00 53 ASN A CA 14
ATOM 12164 C C . ASN A 1 53 ? -6.300 1.695 21.563 1.00 0.00 53 ASN A C 14
ATOM 12165 O O . ASN A 1 53 ? -7.034 2.663 21.779 1.00 0.00 53 ASN A O 14
ATOM 12176 N N . PHE A 1 54 ? -5.504 1.176 22.506 1.00 0.00 54 PHE A N 14
ATOM 12177 C CA . PHE A 1 54 ? -5.440 1.611 23.909 1.00 0.00 54 PHE A CA 14
ATOM 12178 C C . PHE A 1 54 ? -4.178 2.437 24.248 1.00 0.00 54 PHE A C 14
ATOM 12179 O O . PHE A 1 54 ? -4.093 2.990 25.349 1.00 0.00 54 PHE A O 14
ATOM 12196 N N . SER A 1 55 ? -3.192 2.517 23.337 1.00 0.00 55 SER A N 14
ATOM 12197 C CA . SER A 1 55 ? -1.886 3.176 23.544 1.00 0.00 55 SER A CA 14
ATOM 12198 C C . SER A 1 55 ? -1.246 3.625 22.220 1.00 0.00 55 SER A C 14
ATOM 12199 O O . SER A 1 55 ? -0.784 2.765 21.433 1.00 0.00 55 SER A O 14
ATOM 12209 N N . GLY A 1 1 ? 17.814 -14.716 11.239 1.00 0.00 1 GLY A N 15
ATOM 12210 C CA . GLY A 1 1 ? 18.607 -13.531 10.848 1.00 0.00 1 GLY A CA 15
ATOM 12211 C C . GLY A 1 1 ? 20.000 -13.579 11.457 1.00 0.00 1 GLY A C 15
ATOM 12212 O O . GLY A 1 1 ? 20.193 -13.125 12.585 1.00 0.00 1 GLY A O 15
ATOM 12218 N N . SER A 1 2 ? 20.975 -14.140 10.735 1.00 0.00 2 SER A N 15
ATOM 12219 C CA . SER A 1 2 ? 22.376 -14.278 11.183 1.00 0.00 2 SER A CA 15
ATOM 12220 C C . SER A 1 2 ? 23.177 -12.963 11.166 1.00 0.00 2 SER A C 15
ATOM 12221 O O . SER A 1 2 ? 24.076 -12.783 11.991 1.00 0.00 2 SER A O 15
ATOM 12229 N N . GLU A 1 3 ? 22.824 -12.011 10.296 1.00 0.00 3 GLU A N 15
ATOM 12230 C CA . GLU A 1 3 ? 23.283 -10.612 10.332 1.00 0.00 3 GLU A CA 15
ATOM 12231 C C . GLU A 1 3 ? 22.238 -9.649 9.727 1.00 0.00 3 GLU A C 15
ATOM 12232 O O . GLU A 1 3 ? 21.278 -10.086 9.084 1.00 0.00 3 GLU A O 15
ATOM 12244 N N . PHE A 1 4 ? 22.433 -8.337 9.916 1.00 0.00 4 PHE A N 15
ATOM 12245 C CA . PHE A 1 4 ? 21.527 -7.285 9.427 1.00 0.00 4 PHE A CA 15
ATOM 12246 C C . PHE A 1 4 ? 22.134 -6.514 8.242 1.00 0.00 4 PHE A C 15
ATOM 12247 O O . PHE A 1 4 ? 21.548 -6.467 7.159 1.00 0.00 4 PHE A O 15
ATOM 12264 N N . THR A 1 5 ? 23.324 -5.936 8.440 1.00 0.00 5 THR A N 15
ATOM 12265 C CA . THR A 1 5 ? 24.127 -5.198 7.445 1.00 0.00 5 THR A CA 15
ATOM 12266 C C . THR A 1 5 ? 25.539 -4.939 7.999 1.00 0.00 5 THR A C 15
ATOM 12267 O O . THR A 1 5 ? 25.748 -4.981 9.216 1.00 0.00 5 THR A O 15
ATOM 12278 N N . SER A 1 6 ? 26.519 -4.681 7.127 1.00 0.00 6 SER A N 15
ATOM 12279 C CA . SER A 1 6 ? 27.900 -4.324 7.490 1.00 0.00 6 SER A CA 15
ATOM 12280 C C . SER A 1 6 ? 28.564 -3.519 6.359 1.00 0.00 6 SER A C 15
ATOM 12281 O O . SER A 1 6 ? 29.244 -4.068 5.487 1.00 0.00 6 SER A O 15
ATOM 12289 N N . SER A 1 7 ? 28.313 -2.205 6.353 1.00 0.00 7 SER A N 15
ATOM 12290 C CA . SER A 1 7 ? 28.760 -1.252 5.317 1.00 0.00 7 SER A CA 15
ATOM 12291 C C . SER A 1 7 ? 29.255 0.080 5.929 1.00 0.00 7 SER A C 15
ATOM 12292 O O . SER A 1 7 ? 28.659 1.134 5.675 1.00 0.00 7 SER A O 15
ATOM 12300 N N . PRO A 1 8 ? 30.314 0.067 6.771 1.00 0.00 8 PRO A N 15
ATOM 12301 C CA . PRO A 1 8 ? 30.894 1.280 7.358 1.00 0.00 8 PRO A CA 15
ATOM 12302 C C . PRO A 1 8 ? 31.538 2.191 6.294 1.00 0.00 8 PRO A C 15
ATOM 12303 O O . PRO A 1 8 ? 31.892 1.740 5.199 1.00 0.00 8 PRO A O 15
ATOM 12314 N N . ARG A 1 9 ? 31.723 3.477 6.628 1.00 0.00 9 ARG A N 15
ATOM 12315 C CA . ARG A 1 9 ? 32.217 4.535 5.712 1.00 0.00 9 ARG A CA 15
ATOM 12316 C C . ARG A 1 9 ? 33.369 5.359 6.311 1.00 0.00 9 ARG A C 15
ATOM 12317 O O . ARG A 1 9 ? 33.426 6.582 6.172 1.00 0.00 9 ARG A O 15
ATOM 12338 N N . GLY A 1 10 ? 34.283 4.678 7.001 1.00 0.00 10 GLY A N 15
ATOM 12339 C CA . GLY A 1 10 ? 35.555 5.205 7.514 1.00 0.00 10 GLY A CA 15
ATOM 12340 C C . GLY A 1 10 ? 35.767 4.845 8.984 1.00 0.00 10 GLY A C 15
ATOM 12341 O O . GLY A 1 10 ? 36.632 4.032 9.317 1.00 0.00 10 GLY A O 15
ATOM 12345 N N . ASP A 1 11 ? 34.930 5.400 9.862 1.00 0.00 11 ASP A N 15
ATOM 12346 C CA . ASP A 1 11 ? 34.844 5.021 11.278 1.00 0.00 11 ASP A CA 15
ATOM 12347 C C . ASP A 1 11 ? 33.920 3.803 11.467 1.00 0.00 11 ASP A C 15
ATOM 12348 O O . ASP A 1 11 ? 32.831 3.740 10.884 1.00 0.00 11 ASP A O 15
ATOM 12357 N N . LYS A 1 12 ? 34.345 2.834 12.291 1.00 0.00 12 LYS A N 15
ATOM 12358 C CA . LYS A 1 12 ? 33.579 1.609 12.588 1.00 0.00 12 LYS A CA 15
ATOM 12359 C C . LYS A 1 12 ? 32.327 1.885 13.434 1.00 0.00 12 LYS A C 15
ATOM 12360 O O . LYS A 1 12 ? 31.243 1.427 13.077 1.00 0.00 12 LYS A O 15
ATOM 12379 N N . ALA A 1 13 ? 32.485 2.640 14.528 1.00 0.00 13 ALA A N 15
ATOM 12380 C CA . ALA A 1 13 ? 31.443 3.024 15.494 1.00 0.00 13 ALA A CA 15
ATOM 12381 C C . ALA A 1 13 ? 30.422 1.903 15.830 1.00 0.00 13 ALA A C 15
ATOM 12382 O O . ALA A 1 13 ? 29.209 2.079 15.683 1.00 0.00 13 ALA A O 15
ATOM 12389 N N . ALA A 1 14 ? 30.917 0.730 16.256 1.00 0.00 14 ALA A N 15
ATOM 12390 C CA . ALA A 1 14 ? 30.118 -0.492 16.449 1.00 0.00 14 ALA A CA 15
ATOM 12391 C C . ALA A 1 14 ? 30.516 -1.324 17.695 1.00 0.00 14 ALA A C 15
ATOM 12392 O O . ALA A 1 14 ? 30.417 -2.553 17.690 1.00 0.00 14 ALA A O 15
ATOM 12399 N N . TYR A 1 15 ? 30.956 -0.668 18.777 1.00 0.00 15 TYR A N 15
ATOM 12400 C CA . TYR A 1 15 ? 31.332 -1.271 20.077 1.00 0.00 15 TYR A CA 15
ATOM 12401 C C . TYR A 1 15 ? 30.171 -1.930 20.879 1.00 0.00 15 TYR A C 15
ATOM 12402 O O . TYR A 1 15 ? 30.291 -2.148 22.086 1.00 0.00 15 TYR A O 15
ATOM 12420 N N . ASP A 1 16 ? 29.039 -2.250 20.240 1.00 0.00 16 ASP A N 15
ATOM 12421 C CA . ASP A 1 16 ? 27.818 -2.817 20.849 1.00 0.00 16 ASP A CA 15
ATOM 12422 C C . ASP A 1 16 ? 27.286 -2.013 22.063 1.00 0.00 16 ASP A C 15
ATOM 12423 O O . ASP A 1 16 ? 26.835 -2.565 23.072 1.00 0.00 16 ASP A O 15
ATOM 12432 N N . ILE A 1 17 ? 27.350 -0.680 21.949 1.00 0.00 17 ILE A N 15
A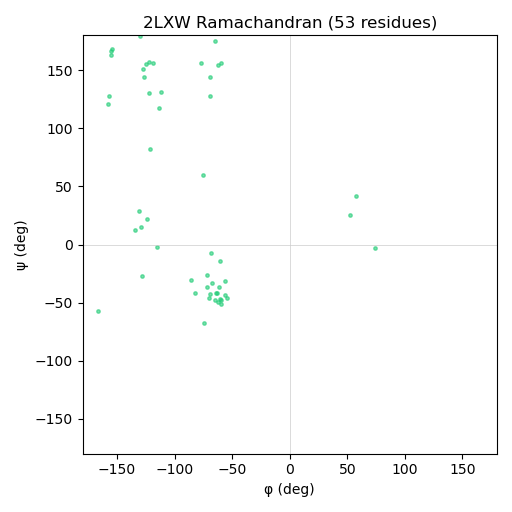TOM 12433 C CA . ILE A 1 17 ? 26.853 0.308 22.928 1.00 0.00 17 ILE A CA 15
ATOM 12434 C C . ILE A 1 17 ? 25.960 1.354 22.249 1.00 0.00 17 ILE A C 15
ATOM 12435 O O . ILE A 1 17 ? 24.868 1.640 22.742 1.00 0.00 17 ILE A O 15
ATOM 12451 N N . LEU A 1 18 ? 26.378 1.865 21.085 1.00 0.00 18 LEU A N 15
ATOM 12452 C CA . LEU A 1 18 ? 25.561 2.707 20.205 1.00 0.00 18 LEU A CA 15
ATOM 12453 C C . LEU A 1 18 ? 24.303 1.951 19.733 1.00 0.00 18 LEU A C 15
ATOM 12454 O O . LEU A 1 18 ? 24.344 0.737 19.506 1.00 0.00 18 LEU A O 15
ATOM 12470 N N . ARG A 1 19 ? 23.202 2.681 19.523 1.00 0.00 19 ARG A N 15
ATOM 12471 C CA . ARG A 1 19 ? 21.898 2.147 19.088 1.00 0.00 19 ARG A CA 15
ATOM 12472 C C . ARG A 1 19 ? 21.425 2.923 17.857 1.00 0.00 19 ARG A C 15
ATOM 12473 O O . ARG A 1 19 ? 21.466 4.155 17.852 1.00 0.00 19 ARG A O 15
ATOM 12494 N N . ARG A 1 20 ? 20.996 2.197 16.818 1.00 0.00 20 ARG A N 15
ATOM 12495 C CA . ARG A 1 20 ? 20.574 2.747 15.516 1.00 0.00 20 ARG A CA 15
ATOM 12496 C C . ARG A 1 20 ? 19.056 2.711 15.335 1.00 0.00 20 ARG A C 15
ATOM 12497 O O . ARG A 1 20 ? 18.411 1.725 15.699 1.00 0.00 20 ARG A O 15
ATOM 12518 N N . CYS A 1 21 ? 18.498 3.775 14.760 1.00 0.00 21 CYS A N 15
ATOM 12519 C CA . CYS A 1 21 ? 17.085 3.853 14.392 1.00 0.00 21 CYS A CA 15
ATOM 12520 C C . CYS A 1 21 ? 16.839 3.139 13.049 1.00 0.00 21 CYS A C 15
ATOM 12521 O O . CYS A 1 21 ? 17.447 3.485 12.031 1.00 0.00 21 CYS A O 15
ATOM 12528 N N . SER A 1 22 ? 15.936 2.155 13.037 1.00 0.00 22 SER A N 15
ATOM 12529 C CA . SER A 1 22 ? 15.574 1.374 11.841 1.00 0.00 22 SER A CA 15
ATOM 12530 C C . SER A 1 22 ? 14.901 2.196 10.726 1.00 0.00 22 SER A C 15
ATOM 12531 O O . SER A 1 22 ? 14.829 1.727 9.588 1.00 0.00 22 SER A O 15
ATOM 12539 N N . GLN A 1 23 ? 14.440 3.420 11.021 1.00 0.00 23 GLN A N 15
ATOM 12540 C CA . GLN A 1 23 ? 13.815 4.333 10.051 1.00 0.00 23 GLN A CA 15
ATOM 12541 C C . GLN A 1 23 ? 14.662 5.593 9.789 1.00 0.00 23 GLN A C 15
ATOM 12542 O O . GLN A 1 23 ? 14.711 6.055 8.646 1.00 0.00 23 GLN A O 15
ATOM 12556 N N . CYS A 1 24 ? 15.349 6.132 10.806 1.00 0.00 24 CYS A N 15
ATOM 12557 C CA . CYS A 1 24 ? 16.100 7.388 10.696 1.00 0.00 24 CYS A CA 15
ATOM 12558 C C . CYS A 1 24 ? 17.581 7.176 10.294 1.00 0.00 24 CYS A C 15
ATOM 12559 O O . CYS A 1 24 ? 18.225 8.101 9.794 1.00 0.00 24 CYS A O 15
ATOM 12566 N N . GLY A 1 25 ? 18.137 5.977 10.520 1.00 0.00 25 GLY A N 15
ATOM 12567 C CA . GLY A 1 25 ? 19.506 5.580 10.154 1.00 0.00 25 GLY A CA 15
ATOM 12568 C C . GLY A 1 25 ? 20.632 6.130 11.046 1.00 0.00 25 GLY A C 15
ATOM 12569 O O . GLY A 1 25 ? 21.753 5.622 10.996 1.00 0.00 25 GLY A O 15
ATOM 12573 N N . ILE A 1 26 ? 20.355 7.150 11.866 1.00 0.00 26 ILE A N 15
ATOM 12574 C CA . ILE A 1 26 ? 21.286 7.748 12.840 1.00 0.00 26 ILE A CA 15
ATOM 12575 C C . ILE A 1 26 ? 21.630 6.783 13.992 1.00 0.00 26 ILE A C 15
ATOM 12576 O O . ILE A 1 26 ? 20.830 5.909 14.342 1.00 0.00 26 ILE A O 15
ATOM 12592 N N . LEU A 1 27 ? 22.808 6.966 14.606 1.00 0.00 27 LEU A N 15
ATOM 12593 C CA . LEU A 1 27 ? 23.287 6.236 15.788 1.00 0.00 27 LEU A CA 15
ATOM 12594 C C . LEU A 1 27 ? 23.470 7.203 16.969 1.00 0.00 27 LEU A C 15
ATOM 12595 O O . LEU A 1 27 ? 24.092 8.256 16.811 1.00 0.00 27 LEU A O 15
ATOM 12611 N N . LEU A 1 28 ? 22.980 6.823 18.154 1.00 0.00 28 LEU A N 15
ATOM 12612 C CA . LEU A 1 28 ? 23.113 7.577 19.413 1.00 0.00 28 LEU A CA 15
ATOM 12613 C C . LEU A 1 28 ? 23.681 6.665 20.528 1.00 0.00 28 LEU A C 15
ATOM 12614 O O . LEU A 1 28 ? 23.440 5.454 20.488 1.00 0.00 28 LEU A O 15
ATOM 12630 N N . PRO A 1 29 ? 24.415 7.205 21.527 1.00 0.00 29 PRO A N 15
ATOM 12631 C CA . PRO A 1 29 ? 25.051 6.404 22.580 1.00 0.00 29 PRO A CA 15
ATOM 12632 C C . PRO A 1 29 ? 24.050 5.858 23.616 1.00 0.00 29 PRO A C 15
ATOM 12633 O O . PRO A 1 29 ? 23.815 4.650 23.653 1.00 0.00 29 PRO A O 15
ATOM 12644 N N . LEU A 1 30 ? 23.446 6.724 24.445 1.00 0.00 30 LEU A N 15
ATOM 12645 C CA . LEU A 1 30 ? 22.488 6.346 25.501 1.00 0.00 30 LEU A CA 15
ATOM 12646 C C . LEU A 1 30 ? 21.619 7.533 25.985 1.00 0.00 30 LEU A C 15
ATOM 12647 O O . LEU A 1 30 ? 20.399 7.453 25.827 1.00 0.00 30 LEU A O 15
ATOM 12663 N N . PRO A 1 31 ? 22.168 8.652 26.513 1.00 0.00 31 PRO A N 15
ATOM 12664 C CA . PRO A 1 31 ? 21.331 9.762 26.985 1.00 0.00 31 PRO A CA 15
ATOM 12665 C C . PRO A 1 31 ? 20.618 10.511 25.842 1.00 0.00 31 PRO A C 15
ATOM 12666 O O . PRO A 1 31 ? 19.451 10.877 25.983 1.00 0.00 31 PRO A O 15
ATOM 12677 N N . ILE A 1 32 ? 21.275 10.682 24.685 1.00 0.00 32 ILE A N 15
ATOM 12678 C CA . ILE A 1 32 ? 20.663 11.279 23.478 1.00 0.00 32 ILE A CA 15
ATOM 12679 C C . ILE A 1 32 ? 19.736 10.278 22.759 1.00 0.00 32 ILE A C 15
ATOM 12680 O O . ILE A 1 32 ? 18.749 10.683 22.141 1.00 0.00 32 ILE A O 15
ATOM 12696 N N . LEU A 1 33 ? 19.994 8.968 22.879 1.00 0.00 33 LEU A N 15
ATOM 12697 C CA . LEU A 1 33 ? 19.133 7.919 22.314 1.00 0.00 33 LEU A CA 15
ATOM 12698 C C . LEU A 1 33 ? 17.702 8.028 22.849 1.00 0.00 33 LEU A C 15
ATOM 12699 O O . LEU A 1 33 ? 16.759 7.973 22.066 1.00 0.00 33 LEU A O 15
ATOM 12715 N N . ASN A 1 34 ? 17.527 8.261 24.155 1.00 0.00 34 ASN A N 15
ATOM 12716 C CA . ASN A 1 34 ? 16.205 8.443 24.762 1.00 0.00 34 ASN A CA 15
ATOM 12717 C C . ASN A 1 34 ? 15.413 9.611 24.128 1.00 0.00 34 ASN A C 15
ATOM 12718 O O . ASN A 1 34 ? 14.218 9.474 23.861 1.00 0.00 34 ASN A O 15
ATOM 12729 N N . GLN A 1 35 ? 16.082 10.730 23.815 1.00 0.00 35 GLN A N 15
ATOM 12730 C CA . GLN A 1 35 ? 15.467 11.864 23.112 1.00 0.00 35 GLN A CA 15
ATOM 12731 C C . GLN A 1 35 ? 15.037 11.494 21.682 1.00 0.00 35 GLN A C 15
ATOM 12732 O O . GLN A 1 35 ? 13.919 11.834 21.281 1.00 0.00 35 GLN A O 15
ATOM 12746 N N . HIS A 1 36 ? 15.868 10.758 20.927 1.00 0.00 36 HIS A N 15
ATOM 12747 C CA . HIS A 1 36 ? 15.452 10.224 19.624 1.00 0.00 36 HIS A CA 15
ATOM 12748 C C . HIS A 1 36 ? 14.251 9.286 19.778 1.00 0.00 36 HIS A C 15
ATOM 12749 O O . HIS A 1 36 ? 13.274 9.435 19.054 1.00 0.00 36 HIS A O 15
ATOM 12763 N N . GLN A 1 37 ? 14.294 8.352 20.733 1.00 0.00 37 GLN A N 15
ATOM 12764 C CA . GLN A 1 37 ? 13.267 7.328 20.916 1.00 0.00 37 GLN A CA 15
ATOM 12765 C C . GLN A 1 37 ? 11.873 7.935 21.143 1.00 0.00 37 GLN A C 15
ATOM 12766 O O . GLN A 1 37 ? 10.914 7.498 20.510 1.00 0.00 37 GLN A O 15
ATOM 12780 N N . GLU A 1 38 ? 11.757 8.975 21.980 1.00 0.00 38 GLU A N 15
ATOM 12781 C CA . GLU A 1 38 ? 10.486 9.680 22.201 1.00 0.00 38 GLU A CA 15
ATOM 12782 C C . GLU A 1 38 ? 9.985 10.414 20.944 1.00 0.00 38 GLU A C 15
ATOM 12783 O O . GLU A 1 38 ? 8.817 10.259 20.583 1.00 0.00 38 GLU A O 15
ATOM 12795 N N . LYS A 1 39 ? 10.841 11.176 20.243 1.00 0.00 39 LYS A N 15
ATOM 12796 C CA . LYS A 1 39 ? 10.456 11.899 19.013 1.00 0.00 39 LYS A CA 15
ATOM 12797 C C . LYS A 1 39 ? 10.068 10.947 17.873 1.00 0.00 39 LYS A C 15
ATOM 12798 O O . LYS A 1 39 ? 9.040 11.144 17.224 1.00 0.00 39 LYS A O 15
ATOM 12817 N N . CYS A 1 40 ? 10.884 9.922 17.641 1.00 0.00 40 CYS A N 15
ATOM 12818 C CA . CYS A 1 40 ? 10.705 8.916 16.597 1.00 0.00 40 CYS A CA 15
ATOM 12819 C C . CYS A 1 40 ? 9.396 8.125 16.824 1.00 0.00 40 CYS A C 15
ATOM 12820 O O . CYS A 1 40 ? 8.585 7.982 15.904 1.00 0.00 40 CYS A O 15
ATOM 12827 N N . ARG A 1 41 ? 9.123 7.717 18.078 1.00 0.00 41 ARG A N 15
ATOM 12828 C CA . ARG A 1 41 ? 7.842 7.119 18.497 1.00 0.00 41 ARG A CA 15
ATOM 12829 C C . ARG A 1 41 ? 6.658 8.072 18.316 1.00 0.00 41 ARG A C 15
ATOM 12830 O O . ARG A 1 41 ? 5.632 7.652 17.785 1.00 0.00 41 ARG A O 15
ATOM 12851 N N . TRP A 1 42 ? 6.783 9.339 18.725 1.00 0.00 42 TRP A N 15
ATOM 12852 C CA . TRP A 1 42 ? 5.711 10.334 18.586 1.00 0.00 42 TRP A CA 15
ATOM 12853 C C . TRP A 1 42 ? 5.297 10.513 17.120 1.00 0.00 42 TRP A C 15
ATOM 12854 O O . TRP A 1 42 ? 4.110 10.416 16.805 1.00 0.00 42 TRP A O 15
ATOM 12875 N N . LEU A 1 43 ? 6.270 10.686 16.217 1.00 0.00 43 LEU A N 15
ATOM 12876 C CA . LEU A 1 43 ? 6.032 10.807 14.776 1.00 0.00 43 LEU A CA 15
ATOM 12877 C C . LEU A 1 43 ? 5.438 9.521 14.173 1.00 0.00 43 LEU A C 15
ATOM 12878 O O . LEU A 1 43 ? 4.476 9.587 13.409 1.00 0.00 43 LEU A O 15
ATOM 12894 N N . ALA A 1 44 ? 5.963 8.346 14.537 1.00 0.00 44 ALA A N 15
ATOM 12895 C CA . ALA A 1 44 ? 5.423 7.057 14.097 1.00 0.00 44 ALA A CA 15
ATOM 12896 C C . ALA A 1 44 ? 3.975 6.815 14.578 1.00 0.00 44 ALA A C 15
ATOM 12897 O O . ALA A 1 44 ? 3.190 6.173 13.877 1.00 0.00 44 ALA A O 15
ATOM 12904 N N . SER A 1 45 ? 3.603 7.345 15.749 1.00 0.00 45 SER A N 15
ATOM 12905 C CA . SER A 1 45 ? 2.243 7.269 16.299 1.00 0.00 45 SER A CA 15
ATOM 12906 C C . SER A 1 45 ? 1.276 8.261 15.630 1.00 0.00 45 SER A C 15
ATOM 12907 O O . SER A 1 45 ? 0.178 7.872 15.220 1.00 0.00 45 SER A O 15
ATOM 12915 N N . SER A 1 46 ? 1.673 9.531 15.464 1.00 0.00 46 SER A N 15
ATOM 12916 C CA . SER A 1 46 ? 0.825 10.584 14.874 1.00 0.00 46 SER A CA 15
ATOM 12917 C C . SER A 1 46 ? 0.684 10.493 13.346 1.00 0.00 46 SER A C 15
ATOM 12918 O O . SER A 1 46 ? -0.347 10.894 12.796 1.00 0.00 46 SER A O 15
ATOM 12926 N N . LYS A 1 47 ? 1.690 9.932 12.660 1.00 0.00 47 LYS A N 15
ATOM 12927 C CA . LYS A 1 47 ? 1.806 9.812 11.194 1.00 0.00 47 LYS A CA 15
ATOM 12928 C C . LYS A 1 47 ? 2.301 8.411 10.797 1.00 0.00 47 LYS A C 15
ATOM 12929 O O . LYS A 1 47 ? 3.317 8.253 10.119 1.00 0.00 47 LYS A O 15
ATOM 12948 N N . GLY A 1 48 ? 1.560 7.380 11.211 1.00 0.00 48 GLY A N 15
ATOM 12949 C CA . GLY A 1 48 ? 1.819 5.952 10.938 1.00 0.00 48 GLY A CA 15
ATOM 12950 C C . GLY A 1 48 ? 1.612 5.493 9.481 1.00 0.00 48 GLY A C 15
ATOM 12951 O O . GLY A 1 48 ? 1.146 4.373 9.248 1.00 0.00 48 GLY A O 15
ATOM 12955 N N . LYS A 1 49 ? 1.908 6.356 8.500 1.00 0.00 49 LYS A N 15
ATOM 12956 C CA . LYS A 1 49 ? 1.845 6.081 7.052 1.00 0.00 49 LYS A CA 15
ATOM 12957 C C . LYS A 1 49 ? 2.854 5.005 6.616 1.00 0.00 49 LYS A C 15
ATOM 12958 O O . LYS A 1 49 ? 3.848 4.749 7.299 1.00 0.00 49 LYS A O 15
ATOM 12977 N N . GLN A 1 50 ? 2.604 4.399 5.453 1.00 0.00 50 GLN A N 15
ATOM 12978 C CA . GLN A 1 50 ? 3.362 3.260 4.907 1.00 0.00 50 GLN A CA 15
ATOM 12979 C C . GLN A 1 50 ? 3.664 3.457 3.409 1.00 0.00 50 GLN A C 15
ATOM 12980 O O . GLN A 1 50 ? 3.236 2.686 2.548 1.00 0.00 50 GLN A O 15
ATOM 12994 N N . VAL A 1 51 ? 4.394 4.533 3.091 1.00 0.00 51 VAL A N 15
ATOM 12995 C CA . VAL A 1 51 ? 4.810 4.904 1.719 1.00 0.00 51 VAL A CA 15
ATOM 12996 C C . VAL A 1 51 ? 5.803 3.924 1.059 1.00 0.00 51 VAL A C 15
ATOM 12997 O O . VAL A 1 51 ? 6.064 4.023 -0.142 1.00 0.00 51 VAL A O 15
ATOM 13010 N N . ARG A 1 52 ? 6.366 2.976 1.824 1.00 0.00 52 ARG A N 15
ATOM 13011 C CA . ARG A 1 52 ? 7.299 1.929 1.368 1.00 0.00 52 ARG A CA 15
ATOM 13012 C C . ARG A 1 52 ? 6.635 0.985 0.349 1.00 0.00 52 ARG A C 15
ATOM 13013 O O . ARG A 1 52 ? 5.593 0.396 0.646 1.00 0.00 52 ARG A O 15
ATOM 13034 N N . ASN A 1 53 ? 7.237 0.819 -0.834 1.00 0.00 53 ASN A N 15
ATOM 13035 C CA . ASN A 1 53 ? 6.700 -0.051 -1.894 1.00 0.00 53 ASN A CA 15
ATOM 13036 C C . ASN A 1 53 ? 7.069 -1.535 -1.674 1.00 0.00 53 ASN A C 15
ATOM 13037 O O . ASN A 1 53 ? 6.178 -2.379 -1.559 1.00 0.00 53 ASN A O 15
ATOM 13048 N N . PHE A 1 54 ? 8.369 -1.854 -1.601 1.00 0.00 54 PHE A N 15
ATOM 13049 C CA . PHE A 1 54 ? 8.909 -3.200 -1.340 1.00 0.00 54 PHE A CA 15
ATOM 13050 C C . PHE A 1 54 ? 10.369 -3.146 -0.841 1.00 0.00 54 PHE A C 15
ATOM 13051 O O . PHE A 1 54 ? 11.046 -2.122 -0.984 1.00 0.00 54 PHE A O 15
ATOM 13068 N N . SER A 1 55 ? 10.847 -4.249 -0.247 1.00 0.00 55 SER A N 15
ATOM 13069 C CA . SER A 1 55 ? 12.209 -4.411 0.306 1.00 0.00 55 SER A CA 15
ATOM 13070 C C . SER A 1 55 ? 13.304 -4.480 -0.769 1.00 0.00 55 SER A C 15
ATOM 13071 O O . SER A 1 55 ? 14.220 -3.625 -0.742 1.00 0.00 55 SER A O 15
#

Sequence (55 aa):
GSEFTSSPRGDKAAYDILRRCSQCGILLPLPILNQHQEKCRWLASSKGKQVRNFSGSEFTSSPRGDKAAYDILRRCSQCGILLPLPILNQHQEKCRWLASSKGKQVRNFSGSEFTSSPRGDKAAYDILRRCSQCGILLPLPILNQHQEKCRWLASSKGKQVRNFSGSEFTSSPRGDKAAYDILRRCSQCGILLPLPILNQHQEKCRWLASSKGKQVRNFSGSEFTSSPRGDKAAYDILRRCSQCGILLPLPILNQHQEKCRWLASSKGKQVRNFSGSEFTSSPRGDKAAYDILRRCSQCGILLPLPILNQHQEKCRWLASSKGKQVRNFSGSEFTSSPRGDKAAYDILRRCSQCGILLPLPILNQHQEKCRWLASSKGKQVRNFSGSEFTSSPRGDKAAYDILRRCSQCGILLPLPILNQHQEKCRWLASSKGKQVRNFSGSEFTSSPRGDKAAYDILRRCSQCGILLPLPILNQHQEKCRWLASSKGKQVRNFSGSEFTSSPRGDKAAYDILRRCSQCGILLPLPILNQHQEKCRWLASSKGKQVRNFSGSEFTSSPRGDKAAYDILRRCSQCGILLPLPILNQHQEKCRWLASSKGKQVRNFSGSEFTSSPRGDKAAYDILRRCSQCGILLPLPILNQHQEKCRWLASSKGKQVRNFSGSEFTSSPRGDKAAYDILRRCSQCGILLPLPILNQHQEKCRWLASSKGKQVRNFSGSEFTSSPRGDKAAYDILRRCSQCGILLPLPILNQHQEKCRWLASSKGKQVRNFSGSEFTSSPRGDKAAYDILRRCSQCGILLPLPILNQHQEKCRWLASSKGKQVRNFS

InterPro domains:
  IPR001293 Zinc finger, TRAF-type [PS50145] (23-99)
  IPR013083 Zinc finger, RING/FYVE/PHD-type [G3DSA:3.30.40.10] (5-56)
  IPR013083 Zinc finger, RING/FYVE/PHD-type [G3DSA:3.30.40.10] (57-111)
  IPR031220 XIAP-associated factor 1, C-terminal superfamily [G3DSA:6.10.250.1730] (249-301)
  IPR041386 XIAP-associated factor 1, C-terminal [PF18608] (248-301)
  IPR049439 TRAFD1/XAF1, zinc finger [PF21366] (93-131)
  IPR051986 Innate Immunity and Apoptosis Regulator [PTHR16295] (4-295)

Organism: Homo sapiens (NCBI:txid9606)

GO terms:
  GO:0032480 negative regulation of type I interferon production (P, IDA)
  GO:0140313 molecular sequestering activity (F, IDA)
  GO:0005737 cytoplasm (C, IC)
  GO:0005829 cytosol (C, TAS)
  GO:0005515 protein binding (F, IPI)
  GO:0035456 response to interferon-beta (P, IDA)
  GO:0005654 nucleoplasm (C, IDA)
  GO:0005739 mitochondrion (C, IDA)

Radius of gyration: 16.26 Å; Cα contacts (8 Å, |Δi|>4): 18; chains: 1; bounding box: 50×30×27 Å

Nearest PDB structures (foldseek):
  4zux-assembly1_Y  TM=5.263E-01  e=2.900E+00  Saccharomyces cerevisiae S288C
  3m99-assembly1_D  TM=5.465E-01  e=4.426E+00  Saccharomyces cerevisiae
  2emf-assembly1_A  TM=3.725E-01  e=3.844E+00  Homo sapiens
  2emi-assembly1_A  TM=4.021E-01  e=1.671E+00  Homo sapiens
  2emb-assembly1_A  TM=4.717E-01  e=2.932E+00  Homo sapiens

Foldseek 3Di:
DVDDDDDDDPDRPPPVQWDADPPPRDTDRPPVVVVCVVVVVVCCVVPVDDPDDDD

CATH classification: 6.10.250.1730

Solvent-accessible surface area: 6121 Å² total; per-residue (Å²): 127,108,137,181,148,88,87,140,183,76,152,132,102,38,170,119,103,45,148,168,26,126,159,58,60,87,79,15,49,126,90,93,29,97,138,20,102,113,109,26,158,180,96,64,93,72,175,49,168,170,112,221,124,208,180

Secondary structure (DSSP, 8-state):
---SS-S-----S-TTTSEE-TTT--EE-STTHHHHHHHHHHHHHH---S-----